Protein AF-0000000068152103 (afdb_homodimer)

Sequence (998 aa):
MQAVRYEPKDNVTPLERFRRGLDRSGVIEFLRDDLVGATSQIEGPYGIRNLVYADYVASGRALLTVERFILEDVLPFYANSHTEASYCGGFMTRMRREARALIAECCGADERHAVIFTGSGATSGLNRLVKLFGVTEAIAAGKTVRVIIGPYEHHSNILPWRESGAEIVELTESPMGGPDLFLLDQALRTGSPDLTICTLSAASNITGITSDVAAITDLVKSAGAKMIWDYAGAGPYVPISMSPSGSAEIDAIVLSPHKFIGGPGASGILIVRRDGPATNKPSWPGGGTVKFVSPETHDYSDSLEAREEAGTPNVVGDIRAALAFVVKHAIGLKEMARRNRQLTVRAFSAWKDVPQLEILGLPALDRLPIFSFRIRNGKGGYMHQQLVTRMLSDRFGIQARGGCACAGPYVHRLLSIDAQQSEQMRQAILAGDEIKKPGFTRLNFSVLLSDEKVKFILDSVAKLAADAPAFEPDYDFDPARAIFFPRVAAENGGAHAQAMQAVRYEPKDNVTPLERFRRGLDRSGVIEFLRDDLVGATSQIEGPYGIRNLVYADYVASGRALLTVERFILEDVLPFYANSHTEASYCGGFMTRMRREARALIAECCGADERHAVIFTGSGATSGLNRLVKLFGVTEAIAAGKTVRVIIGPYEHHSNILPWRESGAEIVELTESPMGGPDLFLLDQALRTGSPDLTICTLSAASNITGITSDVAAITDLVKSAGAKMIWDYAGAGPYVPISMSPSGSAEIDAIVLSPHKFIGGPGASGILIVRRDGPATNKPSWPGGGTVKFVSPETHDYSDSLEAREEAGTPNVVGDIRAALAFVVKHAIGLKEMARRNRQLTVRAFSAWKDVPQLE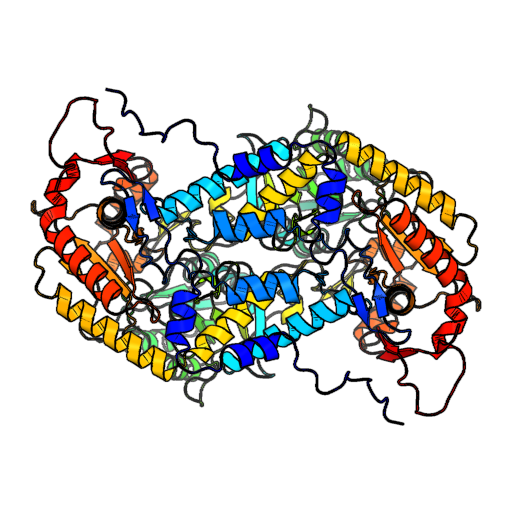ILGLPALDRLPIFSFRIRNGKGGYMHQQLVTRMLSDRFGIQARGGCACAGPYVHRLLSIDAQQSEQMRQAILAGDEIKKPGFTRLNFSVLLSDEKVKFILDSVAKLAADAPAFEPDYDFDPARAIFFPRVAAENGGAHAQA

InterPro domains:
  IPR000192 Aminotransferase class V domain [PF00266] (52-414)
  IPR015421 Pyridoxal phosphate-dependent transferase, major domain [G3DSA:3.40.640.10] (71-322)
  IPR015422 Pyridoxal phosphate-dependent transferase, small domain [G3DSA:3.90.1150.10] (323-468)
  IPR015424 Pyridoxal phosphate-dependent transferase [SSF53383] (44-465)

Nearest PDB structures (foldseek):
  4ixo-assembly1_A  TM=8.825E-01  e=2.755E-22  Rickettsia africae ESF-5
  4lhc-assembly1_A  TM=7.156E-01  e=9.206E-12  Synechocystis sp. PCC 6803 substr. Kazusa
  4lhd-assembly1_A  TM=6.297E-01  e=2.711E-12  Synechocystis sp. PCC 6803 substr. Kazusa
  4lhd-assembly1_B  TM=6.561E-01  e=2.119E-11  Synechocystis sp. PCC 6803 substr. Kazusa
  4lhc-assembly1_B  TM=6.048E-01  e=7.792E-12  Synechocystis sp. PCC 6803 substr. Kazusa

Solvent-accessible surface area (backbone atoms only — not comparable to full-atom values): 50840 Å² total; per-residue (Å²): 134,79,80,60,67,69,63,77,72,98,65,72,46,73,68,55,47,54,51,56,70,44,68,50,88,62,41,55,62,51,51,40,73,33,30,42,38,63,80,34,68,44,79,43,93,71,39,78,28,56,43,40,85,20,39,42,73,72,23,22,49,36,29,47,70,57,54,48,45,43,61,68,70,42,42,42,42,58,44,53,51,92,34,63,40,12,62,35,14,29,51,36,35,50,49,46,52,50,23,46,50,50,45,27,55,67,28,55,45,54,92,65,38,36,68,28,62,39,50,41,19,30,28,41,26,48,50,40,45,44,49,33,62,29,46,52,60,36,44,76,70,70,46,47,40,36,38,38,31,39,39,52,39,35,35,28,70,44,39,42,52,58,74,53,68,42,45,77,44,72,33,53,64,29,98,79,54,31,57,27,61,68,58,47,51,47,62,64,60,56,74,80,61,78,39,45,37,35,42,34,42,44,21,26,76,52,42,11,40,38,40,64,62,41,65,51,44,43,56,40,48,73,65,71,31,45,37,35,40,37,24,46,54,30,48,68,62,48,92,52,50,36,42,65,66,74,78,42,69,51,41,30,40,23,26,25,32,24,29,16,62,36,1,59,63,17,24,3,30,25,37,32,35,66,85,57,50,66,56,79,68,45,79,50,49,20,26,66,16,52,71,41,52,50,87,86,49,69,40,60,35,87,45,68,43,39,16,59,35,34,29,70,71,55,58,64,19,44,40,32,25,27,52,16,52,45,50,51,57,52,60,26,66,67,53,43,46,52,45,32,47,52,50,32,52,50,50,52,64,68,46,70,81,35,88,36,48,44,71,52,70,81,77,94,54,73,42,46,32,29,44,22,31,46,32,43,47,85,77,89,47,62,50,59,24,36,50,53,16,26,47,37,19,40,74,60,17,32,31,37,43,40,38,50,80,48,17,42,47,39,46,30,61,74,69,68,51,47,72,69,56,47,50,52,42,51,53,40,42,75,71,45,37,40,61,63,59,68,61,25,28,33,36,30,67,60,84,54,58,48,72,67,56,49,50,49,52,55,51,49,54,54,50,42,34,74,45,45,65,79,51,49,82,51,44,44,68,42,52,68,70,45,42,59,43,67,53,57,74,56,90,70,77,82,74,71,83,78,114,136,79,79,62,68,72,62,78,73,97,65,72,47,72,67,55,47,53,50,56,68,44,68,52,88,61,40,54,62,50,50,40,73,31,30,44,37,61,80,35,67,43,80,43,91,71,39,76,27,56,44,40,84,21,38,44,73,71,25,22,49,36,28,47,69,58,54,47,46,44,61,68,71,41,41,42,43,58,42,53,51,92,33,63,39,13,62,35,15,29,51,36,35,50,50,48,50,50,23,47,50,51,45,28,56,66,28,56,44,55,93,63,37,36,67,28,62,38,50,41,17,29,30,43,26,46,49,39,44,43,48,32,60,29,46,50,60,37,44,76,71,70,47,47,39,36,37,36,30,38,38,52,39,35,34,27,68,42,40,43,53,58,72,52,69,42,46,76,44,73,32,52,64,29,99,80,53,31,56,27,62,68,59,48,52,47,63,64,61,55,75,81,61,79,40,44,37,35,42,34,43,43,21,25,78,53,42,12,39,38,38,65,62,42,63,51,43,42,55,40,49,73,64,70,32,45,37,35,40,37,23,44,54,30,48,68,62,48,92,49,50,38,41,67,66,73,80,41,70,51,41,29,40,22,27,25,32,24,29,15,61,36,2,58,64,16,25,3,30,26,35,32,34,66,86,56,51,65,56,80,67,45,79,50,50,20,25,66,16,51,71,44,49,50,86,87,50,71,41,60,36,88,45,68,40,38,16,58,36,34,29,69,70,56,57,64,18,44,39,33,25,28,51,16,52,46,48,50,56,52,61,26,64,67,54,42,45,53,45,30,45,52,52,33,50,50,50,53,64,69,46,71,82,34,87,37,48,45,70,53,70,81,80,95,53,73,40,46,33,29,45,22,31,44,32,44,46,85,76,88,48,62,51,58,23,36,50,52,16,27,46,37,19,39,72,60,17,32,29,36,42,41,39,50,82,48,17,43,45,38,48,31,60,74,68,67,50,48,71,68,57,45,50,53,42,50,53,38,41,75,73,43,36,39,60,63,58,70,62,25,28,34,37,31,68,60,83,54,58,48,72,66,56,49,49,49,53,57,50,49,53,53,49,41,34,74,45,45,65,81,50,51,81,51,45,44,67,41,53,70,71,45,43,61,45,65,52,56,73,56,91,67,78,78,73,75,77,77,116

Structure (mmCIF, N/CA/C/O backbone):
data_AF-0000000068152103-model_v1
#
loop_
_entity.id
_entity.type
_entity.pdbx_description
1 polymer 'Aminotransferase class V domain-containing protein'
#
loop_
_atom_site.group_PDB
_atom_site.id
_atom_site.type_symbol
_atom_site.label_atom_id
_atom_site.label_alt_id
_atom_site.label_comp_id
_atom_site.label_asym_id
_atom_site.label_entity_id
_atom_site.label_seq_id
_atom_site.pdbx_PDB_ins_code
_atom_site.Cartn_x
_atom_site.Cartn_y
_atom_site.Cartn_z
_atom_site.occupancy
_atom_site.B_iso_or_equiv
_atom_site.auth_seq_id
_atom_site.auth_comp_id
_atom_site.auth_asym_id
_atom_site.auth_atom_id
_atom_site.pdbx_PDB_model_num
ATOM 1 N N . MET A 1 1 ? -11.648 -7.043 -43.094 1 20.16 1 MET A N 1
ATOM 2 C CA . MET A 1 1 ? -12.773 -7.48 -42.281 1 20.16 1 MET A CA 1
ATOM 3 C C . MET A 1 1 ? -12.555 -7.133 -40.812 1 20.16 1 MET A C 1
ATOM 5 O O . MET A 1 1 ? -11.594 -7.602 -40.219 1 20.16 1 MET A O 1
ATOM 9 N N . GLN A 1 2 ? -13.008 -5.961 -40.375 1 20.72 2 GLN A N 1
ATOM 10 C CA . GLN A 1 2 ? -12.742 -5.223 -39.125 1 20.72 2 GLN A CA 1
ATOM 11 C C . GLN A 1 2 ? -13.273 -5.969 -37.906 1 20.72 2 GLN A C 1
ATOM 13 O O . GLN A 1 2 ? -14.445 -6.348 -37.875 1 20.72 2 GLN A O 1
ATOM 18 N N . ALA A 1 3 ? -12.422 -6.781 -37.281 1 26.52 3 ALA A N 1
ATOM 19 C CA . ALA A 1 3 ? -12.797 -7.523 -36.062 1 26.52 3 ALA A CA 1
ATOM 20 C C . ALA A 1 3 ? -13.688 -6.684 -35.156 1 26.52 3 ALA A C 1
ATOM 22 O O . ALA A 1 3 ? -13.297 -5.602 -34.719 1 26.52 3 ALA A O 1
ATOM 23 N N . VAL A 1 4 ? -14.945 -6.762 -35.344 1 27.41 4 VAL A N 1
ATOM 24 C CA . VAL A 1 4 ? -15.898 -6.07 -34.469 1 27.41 4 VAL A CA 1
ATOM 25 C C . VAL A 1 4 ? -15.695 -6.5 -33.031 1 27.41 4 VAL A C 1
ATOM 27 O O . VAL A 1 4 ? -15.812 -7.684 -32.719 1 27.41 4 VAL A O 1
ATOM 30 N N . ARG A 1 5 ? -14.789 -5.938 -32.344 1 33.28 5 ARG A N 1
ATOM 31 C CA . ARG A 1 5 ? -14.594 -6.082 -30.906 1 33.28 5 ARG A CA 1
ATOM 32 C C . ARG A 1 5 ? -15.93 -6.027 -30.156 1 33.28 5 ARG A C 1
ATOM 34 O O . ARG A 1 5 ? -16.734 -5.113 -30.375 1 33.28 5 ARG A O 1
ATOM 41 N N . TYR A 1 6 ? -16.562 -7.07 -29.922 1 32.47 6 TYR A N 1
ATOM 42 C CA . TYR A 1 6 ? -17.734 -7.059 -29.062 1 32.47 6 TYR A CA 1
ATOM 43 C C . TYR A 1 6 ? -17.547 -6.074 -27.906 1 32.47 6 TYR A C 1
ATOM 45 O O . TYR A 1 6 ? -16.703 -6.293 -27.031 1 32.47 6 TYR A O 1
ATOM 53 N N . GLU A 1 7 ? -17.547 -4.781 -28.203 1 38.91 7 GLU A N 1
ATOM 54 C CA . GLU A 1 7 ? -17.641 -3.859 -27.078 1 38.91 7 GLU A CA 1
ATOM 55 C C . GLU A 1 7 ? -19 -3.977 -26.391 1 38.91 7 GLU A C 1
ATOM 57 O O . GLU A 1 7 ? -20.047 -3.842 -27.031 1 38.91 7 GLU A O 1
ATOM 62 N N . PRO A 1 8 ? -19.156 -4.852 -25.359 1 40.03 8 PRO A N 1
ATOM 63 C CA . PRO A 1 8 ? -20.484 -4.797 -24.766 1 40.03 8 PRO A CA 1
ATOM 64 C C . PRO A 1 8 ? -21.188 -3.457 -25.016 1 40.03 8 PRO A C 1
ATOM 66 O O . PRO A 1 8 ? -20.516 -2.436 -25.203 1 40.03 8 PRO A O 1
ATOM 69 N N . LYS A 1 9 ? -22.547 -3.4 -25.312 1 37.97 9 LYS A N 1
ATOM 70 C CA . LYS A 1 9 ? -23.453 -2.264 -25.438 1 37.97 9 LYS A CA 1
ATOM 71 C C . LYS A 1 9 ? -23 -1.107 -24.547 1 37.97 9 LYS A C 1
ATOM 73 O O . LYS A 1 9 ? -22.25 -1.309 -23.578 1 37.97 9 LYS A O 1
ATOM 78 N N . ASP A 1 10 ? -23.422 0.16 -24.734 1 47.16 10 ASP A N 1
ATOM 79 C CA . ASP A 1 10 ? -23.328 1.539 -24.266 1 47.16 10 ASP A CA 1
ATOM 80 C C . ASP A 1 10 ? -23.234 1.598 -22.734 1 47.16 10 ASP A C 1
ATOM 82 O O . ASP A 1 10 ? -23.828 2.471 -22.109 1 47.16 10 ASP A O 1
ATOM 86 N N . ASN A 1 11 ? -22.859 0.481 -21.969 1 65.19 11 ASN A N 1
ATOM 87 C CA . ASN A 1 11 ? -23.156 0.309 -20.547 1 65.19 11 ASN A CA 1
ATOM 88 C C . ASN A 1 11 ? -22.188 1.114 -19.672 1 65.19 11 ASN A C 1
ATOM 90 O O . ASN A 1 11 ? -20.984 1.09 -19.875 1 65.19 11 ASN A O 1
ATOM 94 N N . VAL A 1 12 ? -22.688 2.047 -19.094 1 86.94 12 VAL A N 1
ATOM 95 C CA . VAL A 1 12 ? -22.078 2.881 -18.062 1 86.94 12 VAL A CA 1
ATOM 96 C C . VAL A 1 12 ? -21.234 2.014 -17.125 1 86.94 12 VAL A C 1
ATOM 98 O O . VAL A 1 12 ? -21.75 1.052 -16.547 1 86.94 12 VAL A O 1
ATOM 101 N N . THR A 1 13 ? -19.906 2.172 -17.266 1 94.06 13 THR A N 1
ATOM 102 C CA . THR A 1 13 ? -19.031 1.435 -16.359 1 94.06 13 THR A CA 1
ATOM 103 C C . THR A 1 13 ? -19.406 1.7 -14.906 1 94.06 13 THR A C 1
ATOM 105 O O . THR A 1 13 ? -20.094 2.68 -14.609 1 94.06 13 THR A O 1
ATOM 108 N N . PRO A 1 14 ? -19 0.81 -14.055 1 96.19 14 PRO A N 1
ATOM 109 C CA . PRO A 1 14 ? -19.266 1.046 -12.641 1 96.19 14 PRO A CA 1
ATOM 110 C C . PRO A 1 14 ? -18.734 2.385 -12.148 1 96.19 14 PRO A C 1
ATOM 112 O O . PRO A 1 14 ? -19.422 3.102 -11.414 1 96.19 14 PRO A O 1
ATOM 115 N N . LEU A 1 15 ? -17.562 2.807 -12.539 1 97.38 15 LEU A N 1
ATOM 116 C CA . LEU A 1 15 ? -16.969 4.062 -12.102 1 97.38 15 LEU A CA 1
ATOM 117 C C . LEU A 1 15 ? -17.766 5.254 -12.625 1 97.38 15 LEU A C 1
ATOM 119 O O . LEU A 1 15 ? -17.953 6.238 -11.906 1 97.38 15 LEU A O 1
ATOM 123 N N . GLU A 1 16 ? -18.172 5.16 -13.898 1 96.69 16 GLU A N 1
ATOM 124 C CA . GLU A 1 16 ? -19 6.223 -14.461 1 96.69 16 GLU A CA 1
ATOM 125 C C . GLU A 1 16 ? -20.328 6.324 -13.727 1 96.69 16 GLU A C 1
ATOM 127 O O . GLU A 1 16 ? -20.844 7.426 -13.508 1 96.69 16 GLU A O 1
ATOM 132 N N . ARG A 1 17 ? -20.906 5.168 -13.398 1 96.94 17 ARG A N 1
ATOM 133 C CA . ARG A 1 17 ? -22.141 5.164 -12.617 1 96.94 17 ARG A CA 1
ATOM 134 C C . ARG A 1 17 ? -21.938 5.848 -11.266 1 96.94 17 ARG A C 1
ATOM 136 O O . ARG A 1 17 ? -22.812 6.594 -10.812 1 96.94 17 ARG A O 1
ATOM 143 N N . PHE A 1 18 ? -20.875 5.582 -10.609 1 97.94 18 PHE A N 1
ATOM 144 C CA . PHE A 1 18 ? -20.547 6.234 -9.344 1 97.94 18 PHE A CA 1
ATOM 145 C C . PHE A 1 18 ? -20.469 7.746 -9.516 1 97.94 18 PHE A C 1
ATOM 147 O O . PHE A 1 18 ? -21.047 8.492 -8.727 1 97.94 18 PHE A O 1
ATOM 154 N N . ARG A 1 19 ? -19.719 8.18 -10.531 1 97.25 19 ARG A N 1
ATOM 155 C CA . ARG A 1 19 ? -19.562 9.602 -10.82 1 97.25 19 ARG A CA 1
ATOM 156 C C . ARG A 1 19 ? -20.906 10.266 -11.055 1 97.25 19 ARG A C 1
ATOM 158 O O . ARG A 1 19 ? -21.188 11.328 -10.484 1 97.25 19 ARG A O 1
ATOM 165 N N . ARG A 1 20 ? -21.734 9.633 -11.828 1 96.38 20 ARG A N 1
ATOM 166 C CA . ARG A 1 20 ? -23.062 10.172 -12.133 1 96.38 20 ARG A CA 1
ATOM 167 C C . ARG A 1 20 ? -23.922 10.227 -10.875 1 96.38 20 ARG A C 1
ATOM 169 O O . ARG A 1 20 ? -24.766 11.117 -10.734 1 96.38 20 ARG A O 1
ATOM 176 N N . GLY A 1 21 ? -23.656 9.266 -10 1 96.75 21 GLY A N 1
ATOM 177 C CA . GLY A 1 21 ? -24.422 9.211 -8.758 1 96.75 21 GLY A CA 1
ATOM 178 C C . GLY A 1 21 ? -24.156 10.391 -7.844 1 96.75 21 GLY A C 1
ATOM 179 O O . GLY A 1 21 ? -24.984 10.727 -6.996 1 96.75 21 GLY A O 1
ATOM 180 N N . LEU A 1 22 ? -23.047 11.023 -8 1 97.56 22 LEU A N 1
ATOM 181 C CA . LEU A 1 22 ? -22.688 12.141 -7.141 1 97.56 22 LEU A CA 1
ATOM 182 C C . LEU A 1 22 ? -23.031 13.477 -7.793 1 97.56 22 LEU A C 1
ATOM 184 O O . LEU A 1 22 ? -22.891 14.531 -7.176 1 97.56 22 LEU A O 1
ATOM 188 N N . ASP A 1 23 ? -23.5 13.391 -9.07 1 94.81 23 ASP A N 1
ATOM 189 C CA . ASP A 1 23 ? -24 14.594 -9.727 1 94.81 23 ASP A CA 1
ATOM 190 C C . ASP A 1 23 ? -25.422 14.922 -9.258 1 94.81 23 ASP A C 1
ATOM 192 O O . ASP A 1 23 ? -26.391 14.586 -9.938 1 94.81 23 ASP A O 1
ATOM 196 N N . ARG A 1 24 ? -25.516 15.578 -8.148 1 94.12 24 ARG A N 1
ATOM 197 C CA . ARG A 1 24 ? -26.797 15.867 -7.523 1 94.12 24 ARG A CA 1
ATOM 198 C C . ARG A 1 24 ? -26.766 17.219 -6.797 1 94.12 24 ARG A C 1
ATOM 200 O O . ARG A 1 24 ? -25.703 17.672 -6.375 1 94.12 24 ARG A O 1
ATOM 207 N N . SER A 1 25 ? -27.984 17.812 -6.711 1 93.62 25 SER A N 1
ATOM 208 C CA . SER A 1 25 ? -28.109 19.016 -5.887 1 93.62 25 SER A CA 1
ATOM 209 C C . SER A 1 25 ? -27.906 18.688 -4.41 1 93.62 25 SER A C 1
ATOM 211 O O . SER A 1 25 ? -28.328 17.641 -3.938 1 93.62 25 SER A O 1
ATOM 213 N N . GLY A 1 26 ? -27.234 19.531 -3.689 1 95.88 26 GLY A N 1
ATOM 214 C CA . GLY A 1 26 ? -27.016 19.312 -2.268 1 95.88 26 GLY A CA 1
ATOM 215 C C . GLY A 1 26 ? -25.969 18.25 -1.98 1 95.88 26 GLY A C 1
ATOM 216 O O . GLY A 1 26 ? -26.094 17.5 -1.005 1 95.88 26 GLY A O 1
ATOM 217 N N . VAL A 1 27 ? -25 18.094 -2.924 1 97.62 27 VAL A N 1
ATOM 218 C CA . VAL A 1 27 ? -24.016 17.031 -2.83 1 97.62 27 VAL A CA 1
ATOM 219 C C . VAL A 1 27 ? -23.219 17.172 -1.536 1 97.62 27 VAL A C 1
ATOM 221 O O . VAL A 1 27 ? -22.844 16.172 -0.913 1 97.62 27 VAL A O 1
ATOM 224 N N . ILE A 1 28 ? -22.953 18.391 -1.074 1 97.69 28 ILE A N 1
ATOM 225 C CA . ILE A 1 28 ? -22.172 18.609 0.137 1 97.69 28 ILE A CA 1
ATOM 226 C C . ILE A 1 28 ? -22.938 18.078 1.349 1 97.69 28 ILE A C 1
ATOM 228 O O . ILE A 1 28 ? -22.375 17.391 2.197 1 97.69 28 ILE A O 1
ATOM 232 N N . GLU A 1 29 ? -24.25 18.375 1.436 1 97.12 29 GLU A N 1
ATOM 233 C CA . GLU A 1 29 ? -25.078 17.859 2.516 1 97.12 29 GLU A CA 1
ATOM 234 C C . GLU A 1 29 ? -25.172 16.328 2.471 1 97.12 29 GLU A C 1
ATOM 236 O O . GLU A 1 29 ? -25.109 15.672 3.51 1 97.12 29 GLU A O 1
ATOM 241 N N . PHE A 1 30 ? -25.328 15.875 1.285 1 97.56 30 PHE A N 1
ATOM 242 C CA . PHE A 1 30 ? -25.391 14.43 1.105 1 97.56 30 PHE A CA 1
ATOM 243 C C . PHE A 1 30 ? -24.125 13.773 1.62 1 97.56 30 PHE A C 1
ATOM 245 O O . PHE A 1 30 ? -24.188 12.805 2.383 1 97.56 30 PHE A O 1
ATOM 252 N N . LEU A 1 31 ? -22.906 14.258 1.179 1 98.44 31 LEU A N 1
ATOM 253 C CA . LEU A 1 31 ? -21.609 13.703 1.567 1 98.44 31 LEU A CA 1
ATOM 254 C C . LEU A 1 31 ? -21.406 13.828 3.07 1 98.44 31 LEU A C 1
ATOM 256 O O . LEU A 1 31 ? -20.828 12.938 3.699 1 98.44 31 LEU A O 1
ATOM 260 N N . ARG A 1 32 ? -21.812 14.961 3.65 1 97.62 32 ARG A N 1
ATOM 261 C CA . ARG A 1 32 ? -21.719 15.164 5.094 1 97.62 32 ARG A CA 1
ATOM 262 C C . ARG A 1 32 ? -22.438 14.055 5.855 1 97.62 32 ARG A C 1
ATOM 264 O O . ARG A 1 32 ? -21.875 13.469 6.781 1 97.62 32 ARG A O 1
ATOM 271 N N . ASP A 1 33 ? -23.625 13.727 5.426 1 96.94 33 ASP A N 1
ATOM 272 C CA . ASP A 1 33 ? -24.422 12.703 6.082 1 96.94 33 ASP A CA 1
ATOM 273 C C . ASP A 1 33 ? -23.891 11.305 5.777 1 96.94 33 ASP A C 1
ATOM 275 O O . ASP A 1 33 ? -24.203 10.352 6.496 1 96.94 33 ASP A O 1
ATOM 279 N N . ASP A 1 34 ? -23.141 11.266 4.719 1 98.06 34 ASP A N 1
ATOM 280 C CA . ASP A 1 34 ? -22.641 9.984 4.223 1 98.06 34 ASP A CA 1
ATOM 281 C C . ASP A 1 34 ? -21.328 9.594 4.922 1 98.06 34 ASP A C 1
ATOM 283 O O . ASP A 1 34 ? -20.891 8.453 4.812 1 98.06 34 ASP A O 1
ATOM 287 N N . LEU A 1 35 ? -20.719 10.516 5.734 1 98.25 35 LEU A N 1
ATOM 288 C CA . LEU A 1 35 ? -19.469 10.227 6.434 1 98.25 35 LEU A CA 1
ATOM 289 C C . LEU A 1 35 ? -19.641 9.055 7.391 1 98.25 35 LEU A C 1
ATOM 291 O O . LEU A 1 35 ? -20.562 9.047 8.211 1 98.25 35 LEU A O 1
ATOM 295 N N . VAL A 1 36 ? -18.75 8.07 7.305 1 98.12 36 VAL A N 1
ATOM 296 C CA . VAL A 1 36 ? -18.766 6.953 8.242 1 98.12 36 VAL A CA 1
ATOM 297 C C . VAL A 1 36 ? -18.391 7.441 9.633 1 98.12 36 VAL A C 1
ATOM 299 O O . VAL A 1 36 ? -17.328 8.047 9.82 1 98.12 36 VAL A O 1
ATOM 302 N N . GLY A 1 37 ? -19.188 7.199 10.617 1 94.06 37 GLY A N 1
ATOM 303 C CA . GLY A 1 37 ? -18.938 7.625 11.984 1 94.06 37 GLY A CA 1
ATOM 304 C C . GLY A 1 37 ? -19.359 9.062 12.25 1 94.06 37 GLY A C 1
ATOM 305 O O . GLY A 1 37 ? -18.922 9.672 13.219 1 94.06 37 GLY A O 1
ATOM 306 N N . ALA A 1 38 ? -20.203 9.648 11.406 1 91.88 38 ALA A N 1
ATOM 307 C CA . ALA A 1 38 ? -20.609 11.047 11.523 1 91.88 38 ALA A CA 1
ATOM 308 C C . ALA A 1 38 ? -21.312 11.297 12.852 1 91.88 38 ALA A C 1
ATOM 310 O O . ALA A 1 38 ? -21.25 12.406 13.398 1 91.88 38 ALA A O 1
ATOM 311 N N . THR A 1 39 ? -21.891 10.266 13.398 1 92.88 39 THR A N 1
ATOM 312 C CA . THR A 1 39 ? -22.641 10.445 14.633 1 92.88 39 THR A CA 1
ATOM 313 C C . THR A 1 39 ? -22.047 9.609 15.758 1 92.88 39 THR A C 1
ATOM 315 O O . THR A 1 39 ? -22.719 9.281 16.734 1 92.88 39 THR A O 1
ATOM 318 N N . SER A 1 40 ? -20.828 9.266 15.547 1 96 40 SER A N 1
ATOM 319 C CA . SER A 1 40 ? -20.172 8.469 16.578 1 96 40 SER A CA 1
ATOM 320 C C . SER A 1 40 ? -19.938 9.281 17.844 1 96 40 SER A C 1
ATOM 322 O O . SER A 1 40 ? -19.875 10.508 17.797 1 96 40 SER A O 1
ATOM 324 N N . GLN A 1 41 ? -19.906 8.562 18.922 1 97.25 41 GLN A N 1
ATOM 325 C CA . GLN A 1 41 ? -19.625 9.148 20.234 1 97.25 41 GLN A CA 1
ATOM 326 C C . GLN A 1 41 ? -18.391 8.492 20.859 1 97.25 41 GLN A C 1
ATOM 328 O O . GLN A 1 41 ? -18.047 7.363 20.531 1 97.25 41 GLN A O 1
ATOM 333 N N . ILE A 1 42 ? -17.75 9.242 21.672 1 95.19 42 ILE A N 1
ATOM 334 C CA . ILE A 1 42 ? -16.594 8.719 22.391 1 95.19 42 ILE A CA 1
ATOM 335 C C . ILE A 1 42 ? -16.781 8.922 23.891 1 95.19 42 ILE A C 1
ATOM 337 O O . ILE A 1 42 ? -17.391 9.906 24.312 1 95.19 42 ILE A O 1
ATOM 341 N N . GLU A 1 43 ? -16.312 7.973 24.625 1 91.31 43 GLU A N 1
ATOM 342 C CA . GLU A 1 43 ? -16.359 8.047 26.094 1 91.31 43 GLU A CA 1
ATOM 343 C C . GLU A 1 43 ? -15.016 8.477 26.656 1 91.31 43 GLU A C 1
ATOM 345 O O . GLU A 1 43 ? -13.961 8.031 26.188 1 91.31 43 GLU A O 1
ATOM 350 N N . GLY A 1 44 ? -15.117 9.383 27.656 1 88.38 44 GLY A N 1
ATOM 351 C CA . GLY A 1 44 ? -13.906 9.883 28.297 1 88.38 44 GLY A CA 1
ATOM 352 C C . GLY A 1 44 ? -14.125 10.312 29.734 1 88.38 44 GLY A C 1
ATOM 353 O O . GLY A 1 44 ? -15.172 10.047 30.312 1 88.38 44 GLY A O 1
ATOM 354 N N . PRO A 1 45 ? -13.133 10.883 30.25 1 91.44 45 PRO A N 1
ATOM 355 C CA . PRO A 1 45 ? -13.164 11.25 31.672 1 91.44 45 PRO A CA 1
ATOM 356 C C . PRO A 1 45 ? -14.227 12.305 31.984 1 91.44 45 PRO A C 1
ATOM 358 O O . PRO A 1 45 ? -14.641 12.453 33.125 1 91.44 45 PRO A O 1
ATOM 361 N N . TYR A 1 46 ? -14.719 13.055 31.047 1 93.19 46 TYR A N 1
ATOM 362 C CA . TYR A 1 46 ? -15.719 14.086 31.281 1 93.19 46 TYR A CA 1
ATOM 363 C C . TYR A 1 46 ? -17.078 13.664 30.719 1 93.19 46 TYR A C 1
ATOM 365 O O . TYR A 1 46 ? -17.938 14.508 30.453 1 93.19 46 TYR A O 1
ATOM 373 N N . GLY A 1 47 ? -17.203 12.305 30.422 1 93.44 47 GLY A N 1
ATOM 374 C CA . GLY A 1 47 ? -18.469 11.758 29.922 1 93.44 47 GLY A CA 1
ATOM 375 C C . GLY A 1 47 ? -18.469 11.508 28.438 1 93.44 47 GLY A C 1
ATOM 376 O O . GLY A 1 47 ? -17.406 11.484 27.797 1 93.44 47 GLY A O 1
ATOM 377 N N . ILE A 1 48 ? -19.625 11.242 27.938 1 96.38 48 ILE A N 1
ATOM 378 C CA . ILE A 1 48 ? -19.797 10.93 26.516 1 96.38 48 ILE A CA 1
ATOM 379 C C . ILE A 1 48 ? -19.828 12.219 25.703 1 96.38 48 ILE A C 1
ATOM 381 O O . ILE A 1 48 ? -20.5 13.18 26.078 1 96.38 48 ILE A O 1
ATOM 385 N N . ARG A 1 49 ? -19.047 12.289 24.688 1 96.75 49 ARG A N 1
ATOM 386 C CA . ARG A 1 49 ? -19.031 13.406 23.734 1 96.75 49 ARG A CA 1
ATOM 387 C C . ARG A 1 49 ? -19.297 12.93 22.312 1 96.75 49 ARG A C 1
ATOM 389 O O . ARG A 1 49 ? -18.953 11.797 21.953 1 96.75 49 ARG A O 1
ATOM 396 N N . ASN A 1 50 ? -19.938 13.82 21.531 1 97.44 50 ASN A N 1
ATOM 397 C CA . ASN A 1 50 ? -19.984 13.555 20.094 1 97.44 50 ASN A CA 1
ATOM 398 C C . ASN A 1 50 ? -18.594 13.672 19.469 1 97.44 50 ASN A C 1
ATOM 400 O O . ASN A 1 50 ? -17.828 14.57 19.812 1 97.44 50 ASN A O 1
ATOM 404 N N . LEU A 1 51 ? -18.297 12.711 18.641 1 97.44 51 LEU A N 1
ATOM 405 C CA . LEU A 1 51 ? -17.031 12.781 17.922 1 97.44 51 LEU A CA 1
ATOM 406 C C . LEU A 1 51 ? -17.062 13.859 16.859 1 97.44 51 LEU A C 1
ATOM 408 O O . LEU A 1 51 ? -17.922 13.836 15.977 1 97.44 51 LEU A O 1
ATOM 412 N N . VAL A 1 52 ? -16.219 14.828 16.938 1 97.81 52 VAL A N 1
ATOM 413 C CA . VAL A 1 52 ? -16.047 15.883 15.945 1 97.81 52 VAL A CA 1
ATOM 414 C C . VAL A 1 52 ? -14.641 15.82 15.352 1 97.81 52 VAL A C 1
ATOM 416 O O . VAL A 1 52 ? -13.672 16.25 15.984 1 97.81 52 VAL A O 1
ATOM 419 N N . TYR A 1 53 ? -14.602 15.352 14.133 1 97.19 53 TYR A N 1
ATOM 420 C CA . TYR A 1 53 ? -13.305 15.141 13.492 1 97.19 53 TYR A CA 1
ATOM 421 C C . TYR A 1 53 ? -12.789 16.438 12.875 1 97.19 53 TYR A C 1
ATOM 423 O O . TYR A 1 53 ? -13.453 17.031 12.031 1 97.19 53 TYR A O 1
ATOM 431 N N . ALA A 1 54 ? -11.562 16.875 13.289 1 97.75 54 ALA A N 1
ATOM 432 C CA . ALA A 1 54 ? -10.961 18.125 12.797 1 97.75 54 ALA A CA 1
ATOM 433 C C . ALA A 1 54 ? -9.5 17.906 12.422 1 97.75 54 ALA A C 1
ATOM 435 O O . ALA A 1 54 ? -8.656 18.781 12.68 1 97.75 54 ALA A O 1
ATOM 436 N N . ASP A 1 55 ? -9.195 16.75 11.891 1 96.31 55 ASP A N 1
ATOM 437 C CA . ASP A 1 55 ? -7.82 16.438 11.516 1 96.31 55 ASP A CA 1
ATOM 438 C C . ASP A 1 55 ? -7.754 15.859 10.109 1 96.31 55 ASP A C 1
ATOM 440 O O . ASP A 1 55 ? -7.051 14.875 9.867 1 96.31 55 ASP A O 1
ATOM 444 N N . TYR A 1 56 ? -8.445 16.469 9.141 1 96.12 56 TYR A N 1
ATOM 445 C CA . TYR A 1 56 ? -8.5 16.016 7.75 1 96.12 56 TYR A CA 1
ATOM 446 C C . TYR A 1 56 ? -7.145 16.203 7.07 1 96.12 56 TYR A C 1
ATOM 448 O O . TYR A 1 56 ? -6.863 15.562 6.055 1 96.12 56 TYR A O 1
ATOM 456 N N . VAL A 1 57 ? -6.297 17.062 7.617 1 94.81 57 VAL A N 1
ATOM 457 C CA . VAL A 1 57 ? -4.98 17.297 7.035 1 94.81 57 VAL A CA 1
ATOM 458 C C . VAL A 1 57 ? -4.098 16.062 7.25 1 94.81 57 VAL A C 1
ATOM 460 O O . VAL A 1 57 ? -3.182 15.805 6.469 1 94.81 57 VAL A O 1
ATOM 463 N N . ALA A 1 58 ? -4.367 15.32 8.328 1 94.44 58 ALA A N 1
ATOM 464 C CA . ALA A 1 58 ? -3.645 14.07 8.57 1 94.44 58 ALA A CA 1
ATOM 465 C C . ALA A 1 58 ? -4.238 12.93 7.754 1 94.44 58 ALA A C 1
ATOM 467 O O . ALA A 1 58 ? -3.502 12.117 7.184 1 94.44 58 ALA A O 1
ATOM 468 N N . SER A 1 59 ? -5.52 12.805 7.723 1 95.62 59 SER A N 1
ATOM 469 C CA . SER A 1 59 ? -6.223 11.812 6.91 1 95.62 59 SER A CA 1
ATOM 470 C C . SER A 1 59 ? -7.695 12.172 6.758 1 95.62 59 SER A C 1
ATOM 472 O O . SER A 1 59 ? -8.297 12.758 7.664 1 95.62 59 SER A O 1
ATOM 474 N N . GLY A 1 60 ? -8.273 11.781 5.629 1 96.69 60 GLY A N 1
ATOM 475 C CA . GLY A 1 60 ? -9.695 11.961 5.426 1 96.69 60 GLY A CA 1
ATOM 476 C C . GLY A 1 60 ? -10.547 10.969 6.195 1 96.69 60 GLY A C 1
ATOM 477 O O . GLY A 1 60 ? -10.023 10.211 7.02 1 96.69 60 GLY A O 1
ATOM 478 N N . ARG A 1 61 ? -11.828 11.102 6.008 1 97.56 61 ARG A N 1
ATOM 479 C CA . ARG A 1 61 ? -12.797 10.18 6.57 1 97.56 61 ARG A CA 1
ATOM 480 C C . ARG A 1 61 ? -13.477 9.359 5.477 1 97.56 61 ARG A C 1
ATOM 482 O O . ARG A 1 61 ? -13.625 9.828 4.344 1 97.56 61 ARG A O 1
ATOM 489 N N . ALA A 1 62 ? -13.859 8.18 5.84 1 98.5 62 ALA A N 1
ATOM 490 C CA . ALA A 1 62 ? -14.492 7.297 4.867 1 98.5 62 ALA A CA 1
ATOM 491 C C . ALA A 1 62 ? -15.93 7.734 4.578 1 98.5 62 ALA A C 1
ATOM 493 O O . ALA A 1 62 ? -16.578 8.344 5.43 1 98.5 62 ALA A O 1
ATOM 494 N N . LEU A 1 63 ? -16.406 7.48 3.393 1 98.81 63 LEU A N 1
ATOM 495 C CA . LEU A 1 63 ? -17.781 7.691 2.977 1 98.81 63 LEU A CA 1
ATOM 496 C C . LEU A 1 63 ? -18.5 6.359 2.766 1 98.81 63 LEU A C 1
ATOM 498 O O . LEU A 1 63 ? -17.922 5.422 2.211 1 98.81 63 LEU A O 1
ATOM 502 N N . LEU A 1 64 ? -19.734 6.273 3.188 1 98.56 64 LEU A N 1
ATOM 503 C CA . LEU A 1 64 ? -20.531 5.062 2.996 1 98.56 64 LEU A CA 1
ATOM 504 C C . LEU A 1 64 ? -20.688 4.746 1.512 1 98.56 64 LEU A C 1
ATOM 506 O O . LEU A 1 64 ? -20.641 3.582 1.114 1 98.56 64 LEU A O 1
ATOM 510 N N . THR A 1 65 ? -20.906 5.754 0.666 1 98.38 65 THR A N 1
ATOM 511 C CA . THR A 1 65 ? -21.078 5.551 -0.768 1 98.38 65 THR A CA 1
ATOM 512 C C . THR A 1 65 ? -19.844 4.91 -1.383 1 98.38 65 THR A C 1
ATOM 514 O O . THR A 1 65 ? -19.938 4.062 -2.271 1 98.38 65 THR A O 1
ATOM 517 N N . VAL A 1 66 ? -18.641 5.309 -0.937 1 98.75 66 VAL A N 1
ATOM 518 C CA . VAL A 1 66 ? -17.406 4.719 -1.428 1 98.75 66 VAL A CA 1
ATOM 519 C C . VAL A 1 66 ? -17.297 3.27 -0.953 1 98.75 66 VAL A C 1
ATOM 521 O O . VAL A 1 66 ? -16.984 2.373 -1.742 1 98.75 66 VAL A O 1
ATOM 524 N N . GLU A 1 67 ? -17.578 3.031 0.373 1 98.62 67 GLU A N 1
ATOM 525 C CA . GLU A 1 67 ? -17.469 1.693 0.945 1 98.62 67 GLU A CA 1
ATOM 526 C C . GLU A 1 67 ? -18.469 0.737 0.304 1 98.62 67 GLU A C 1
ATOM 528 O O . GLU A 1 67 ? -18.156 -0.427 0.052 1 98.62 67 GLU A O 1
ATOM 533 N N . ARG A 1 68 ? -19.656 1.178 0.002 1 98.19 68 ARG A N 1
ATOM 534 C CA . ARG A 1 68 ? -20.672 0.353 -0.645 1 98.19 68 ARG A CA 1
ATOM 535 C C . ARG A 1 68 ? -20.266 0.011 -2.076 1 98.19 68 ARG A C 1
ATOM 537 O O . ARG A 1 68 ? -20.469 -1.115 -2.531 1 98.19 68 ARG A O 1
ATOM 544 N N . PHE A 1 69 ? -19.781 0.982 -2.812 1 98.5 69 PHE A N 1
ATOM 545 C CA . PHE A 1 69 ? -19.312 0.738 -4.172 1 98.5 69 PHE A CA 1
ATOM 546 C C . PHE A 1 69 ? -18.266 -0.369 -4.191 1 98.5 69 PHE A C 1
ATOM 548 O O . PHE A 1 69 ? -18.328 -1.273 -5.027 1 98.5 69 PHE A O 1
ATOM 555 N N . ILE A 1 70 ? -17.25 -0.285 -3.244 1 98.62 70 ILE A N 1
ATOM 556 C CA . ILE A 1 70 ? -16.188 -1.28 -3.16 1 98.62 70 ILE A CA 1
ATOM 557 C C . ILE A 1 70 ? -16.781 -2.648 -2.84 1 98.62 70 ILE A C 1
ATOM 559 O O . ILE A 1 70 ? -16.438 -3.646 -3.479 1 98.62 70 ILE A O 1
ATOM 563 N N . LEU A 1 71 ? -17.688 -2.709 -1.908 1 98.06 71 LEU A N 1
ATOM 564 C CA . LEU A 1 71 ? -18.266 -3.961 -1.427 1 98.06 71 LEU A CA 1
ATOM 565 C C . LEU A 1 71 ? -19.141 -4.602 -2.496 1 98.06 71 LEU A C 1
ATOM 567 O O . LEU A 1 71 ? -19.141 -5.824 -2.65 1 98.06 71 LEU A O 1
ATOM 571 N N . GLU A 1 72 ? -19.828 -3.76 -3.295 1 97.69 72 GLU A N 1
ATOM 572 C CA . GLU A 1 72 ? -20.891 -4.289 -4.141 1 97.69 72 GLU A CA 1
ATOM 573 C C . GLU A 1 72 ? -20.438 -4.379 -5.598 1 97.69 72 GLU A C 1
ATOM 575 O O . GLU A 1 72 ? -20.906 -5.246 -6.344 1 97.69 72 GLU A O 1
ATOM 580 N N . ASP A 1 73 ? -19.547 -3.484 -5.992 1 97.44 73 ASP A N 1
ATOM 581 C CA . ASP A 1 73 ? -19.219 -3.402 -7.414 1 97.44 73 ASP A CA 1
ATOM 582 C C . ASP A 1 73 ? -17.797 -3.918 -7.688 1 97.44 73 ASP A C 1
ATOM 584 O O . ASP A 1 73 ? -17.484 -4.32 -8.812 1 97.44 73 ASP A O 1
ATOM 588 N N . VAL A 1 74 ? -16.953 -3.932 -6.691 1 98 74 VAL A N 1
ATOM 589 C CA . VAL A 1 74 ? -15.547 -4.273 -6.926 1 98 74 VAL A CA 1
ATOM 590 C C . VAL A 1 74 ? -15.258 -5.676 -6.391 1 98 74 VAL A C 1
ATOM 592 O O . VAL A 1 74 ? -14.922 -6.578 -7.16 1 98 74 VAL A O 1
ATOM 595 N N . LEU A 1 75 ? -15.562 -5.961 -5.113 1 98.25 75 LEU A N 1
ATOM 596 C CA . LEU A 1 75 ? -15.078 -7.125 -4.387 1 98.25 75 LEU A CA 1
ATOM 597 C C . LEU A 1 75 ? -15.711 -8.406 -4.922 1 98.25 75 LEU A C 1
ATOM 599 O O . LEU A 1 75 ? -15.078 -9.461 -4.938 1 98.25 75 LEU A O 1
ATOM 603 N N . PRO A 1 76 ? -16.969 -8.398 -5.449 1 97.81 76 PRO A N 1
ATOM 604 C CA . PRO A 1 76 ? -17.547 -9.641 -5.953 1 97.81 76 PRO A CA 1
ATOM 605 C C . PRO A 1 76 ? -16.781 -10.219 -7.137 1 97.81 76 PRO A C 1
ATOM 607 O O . PRO A 1 76 ? -16.797 -11.43 -7.355 1 97.81 76 PRO A O 1
ATOM 610 N N . PHE A 1 77 ? -16.062 -9.383 -7.812 1 96.69 77 PHE A N 1
ATOM 611 C CA . PHE A 1 77 ? -15.359 -9.805 -9.016 1 96.69 77 PHE A CA 1
ATOM 612 C C . PHE A 1 77 ? -13.852 -9.617 -8.867 1 96.69 77 PHE A C 1
ATOM 614 O O . PHE A 1 77 ? -13.125 -9.602 -9.859 1 96.69 77 PHE A O 1
ATOM 621 N N . TYR A 1 78 ? -13.445 -9.461 -7.695 1 96.06 78 TYR A N 1
ATOM 622 C CA . TYR A 1 78 ? -12.039 -9.156 -7.461 1 96.06 78 TYR A CA 1
ATOM 623 C C . TYR A 1 78 ? -11.148 -10.312 -7.895 1 96.06 78 TYR A C 1
ATOM 625 O O . TYR A 1 78 ? -11.445 -11.477 -7.609 1 96.06 78 TYR A O 1
ATOM 633 N N . ALA A 1 79 ? -10.109 -9.992 -8.594 1 92.31 79 ALA A N 1
ATOM 634 C CA . ALA A 1 79 ? -8.977 -10.844 -8.969 1 92.31 79 ALA A CA 1
ATOM 635 C C . ALA A 1 79 ? -7.727 -10 -9.219 1 92.31 79 ALA A C 1
ATOM 637 O O . ALA A 1 79 ? -7.812 -8.789 -9.414 1 92.31 79 ALA A O 1
ATOM 638 N N . ASN A 1 80 ? -6.613 -10.664 -9.133 1 85.81 80 ASN A N 1
ATOM 639 C CA . ASN A 1 80 ? -5.371 -9.977 -9.477 1 85.81 80 ASN A CA 1
ATOM 640 C C . ASN A 1 80 ? -5.379 -9.484 -10.914 1 85.81 80 ASN A C 1
ATOM 642 O O . ASN A 1 80 ? -5.816 -10.203 -11.82 1 85.81 80 ASN A O 1
ATOM 646 N N . SER A 1 81 ? -4.973 -8.305 -11.203 1 78.25 81 SER A N 1
ATOM 647 C CA . SER A 1 81 ? -5.105 -7.629 -12.492 1 78.25 81 SER A CA 1
ATOM 648 C C . SER A 1 81 ? -4.012 -8.062 -13.461 1 78.25 81 SER A C 1
ATOM 650 O O . SER A 1 81 ? -3.975 -7.613 -14.602 1 78.25 81 SER A O 1
ATOM 652 N N . HIS A 1 82 ? -3.174 -8.883 -13.18 1 71 82 HIS A N 1
ATOM 653 C CA . HIS A 1 82 ? -2.076 -9.266 -14.055 1 71 82 HIS A CA 1
ATOM 654 C C . HIS A 1 82 ? -2.545 -10.25 -15.125 1 71 82 HIS A C 1
ATOM 656 O O . HIS A 1 82 ? -1.726 -10.828 -15.844 1 71 82 HIS A O 1
ATOM 662 N N . THR A 1 83 ? -3.875 -10.445 -15.242 1 72.25 83 THR A N 1
ATOM 663 C CA . THR A 1 83 ? -4.414 -11.297 -16.297 1 72.25 83 THR A CA 1
ATOM 664 C C . THR A 1 83 ? -5.695 -10.703 -16.875 1 72.25 83 THR A C 1
ATOM 666 O O . THR A 1 83 ? -6.434 -10.008 -16.156 1 72.25 83 THR A O 1
ATOM 669 N N . GLU A 1 84 ? -5.852 -10.812 -18.188 1 77.94 84 GLU A N 1
ATOM 670 C CA . GLU A 1 84 ? -7.078 -10.328 -18.812 1 77.94 84 GLU A CA 1
ATOM 671 C C . GLU A 1 84 ? -7.84 -11.469 -19.484 1 77.94 84 GLU A C 1
ATOM 673 O O . GLU A 1 84 ? -8.797 -11.227 -20.219 1 77.94 84 GLU A O 1
ATOM 678 N N . ALA A 1 85 ? -7.387 -12.648 -19.156 1 86.5 85 ALA A N 1
ATOM 679 C CA . ALA A 1 85 ? -7.977 -13.773 -19.875 1 86.5 85 ALA A CA 1
ATOM 680 C C . ALA A 1 85 ? -9.281 -14.219 -19.219 1 86.5 85 ALA A C 1
ATOM 682 O O . ALA A 1 85 ? -10.242 -14.562 -19.922 1 86.5 85 ALA A O 1
ATOM 683 N N . SER A 1 86 ? -9.359 -14.219 -17.938 1 91.06 86 SER A N 1
ATOM 684 C CA . SER A 1 86 ? -10.602 -14.547 -17.234 1 91.06 86 SER A CA 1
ATOM 685 C C . SER A 1 86 ? -11.5 -13.32 -17.109 1 91.06 86 SER A C 1
ATOM 687 O O . SER A 1 86 ? -11.047 -12.188 -17.297 1 91.06 86 SER A O 1
ATOM 689 N N . TYR A 1 87 ? -12.758 -13.57 -16.797 1 93 87 TYR A N 1
ATOM 690 C CA . TYR A 1 87 ? -13.688 -12.461 -16.625 1 93 87 TYR A CA 1
ATOM 691 C C . TYR A 1 87 ? -13.227 -11.539 -15.5 1 93 87 TYR A C 1
ATOM 693 O O . TYR A 1 87 ? -13.125 -10.32 -15.695 1 93 87 TYR A O 1
ATOM 701 N N . CYS A 1 88 ? -12.961 -12.102 -14.312 1 94.5 88 CYS A N 1
ATOM 702 C CA . CYS A 1 88 ? -12.594 -11.305 -13.148 1 94.5 88 CYS A CA 1
ATOM 703 C C . CYS A 1 88 ? -11.289 -10.547 -13.391 1 94.5 88 CYS A C 1
ATOM 705 O O . CYS A 1 88 ? -11.172 -9.375 -13.031 1 94.5 88 CYS A O 1
ATOM 707 N N . GLY A 1 89 ? -10.32 -11.25 -13.992 1 93.06 89 GLY A N 1
ATOM 708 C CA . GLY A 1 89 ? -9.078 -10.586 -14.336 1 93.06 89 GLY A CA 1
ATOM 709 C C . GLY A 1 89 ? -9.266 -9.414 -15.281 1 93.06 89 GLY A C 1
ATOM 710 O O . GLY A 1 89 ? -8.703 -8.336 -15.07 1 93.06 89 GLY A O 1
ATOM 711 N N . GLY A 1 90 ? -10.047 -9.68 -16.328 1 92.75 90 GLY A N 1
ATOM 712 C CA . GLY A 1 90 ? -10.344 -8.617 -17.266 1 92.75 90 GLY A CA 1
ATOM 713 C C . GLY A 1 90 ? -11.102 -7.457 -16.641 1 92.75 90 GLY A C 1
ATOM 714 O O . GLY A 1 90 ? -10.805 -6.293 -16.922 1 92.75 90 GLY A O 1
ATOM 715 N N . PHE A 1 91 ? -12.039 -7.809 -15.867 1 94.12 91 PHE A N 1
ATOM 716 C CA . PHE A 1 91 ? -12.875 -6.809 -15.203 1 94.12 91 PHE A CA 1
ATOM 717 C C . PHE A 1 91 ? -12.031 -5.902 -14.312 1 94.12 91 PHE A C 1
ATOM 719 O O . PHE A 1 91 ? -12.125 -4.676 -14.398 1 94.12 91 PHE A O 1
ATOM 726 N N . MET A 1 92 ? -11.18 -6.461 -13.477 1 95.12 92 MET A N 1
ATOM 727 C CA . MET A 1 92 ? -10.344 -5.695 -12.562 1 95.12 92 MET A CA 1
ATOM 728 C C . MET A 1 92 ? -9.32 -4.863 -13.328 1 95.12 92 MET A C 1
ATOM 730 O O . MET A 1 92 ? -9.031 -3.725 -12.945 1 95.12 92 MET A O 1
ATOM 734 N N . THR A 1 93 ? -8.742 -5.43 -14.367 1 93.94 93 THR A N 1
ATOM 735 C CA . THR A 1 93 ? -7.762 -4.707 -15.172 1 93.94 93 THR A CA 1
ATOM 736 C C . THR A 1 93 ? -8.398 -3.471 -15.805 1 93.94 93 THR A C 1
ATOM 738 O O . THR A 1 93 ? -7.809 -2.385 -15.781 1 93.94 93 THR A O 1
ATOM 741 N N . ARG A 1 94 ? -9.594 -3.621 -16.359 1 94.31 94 ARG A N 1
ATOM 742 C CA . ARG A 1 94 ? -10.297 -2.5 -16.984 1 94.31 94 ARG A CA 1
ATOM 743 C C . ARG A 1 94 ? -10.648 -1.442 -15.938 1 94.31 94 ARG A C 1
ATOM 745 O O . ARG A 1 94 ? -10.508 -0.244 -16.188 1 94.31 94 ARG A O 1
ATOM 752 N N . MET A 1 95 ? -11.117 -1.912 -14.852 1 96.25 95 MET A N 1
ATOM 753 C CA . MET A 1 95 ? -11.492 -0.981 -13.789 1 96.25 95 MET A CA 1
ATOM 754 C C . MET A 1 95 ? -10.281 -0.182 -13.32 1 96.25 95 MET A C 1
ATOM 756 O O . MET A 1 95 ? -10.375 1.027 -13.102 1 96.25 95 MET A O 1
ATOM 760 N N . ARG A 1 96 ? -9.18 -0.827 -13.109 1 96.81 96 ARG A N 1
ATOM 761 C CA . ARG A 1 96 ? -7.957 -0.162 -12.68 1 96.81 96 ARG A CA 1
ATOM 762 C C . ARG A 1 96 ? -7.469 0.827 -13.734 1 96.81 96 ARG A C 1
ATOM 764 O O . ARG A 1 96 ? -7.012 1.922 -13.398 1 96.81 96 ARG A O 1
ATOM 771 N N . ARG A 1 97 ? -7.57 0.447 -14.977 1 96.44 97 ARG A N 1
ATOM 772 C CA . ARG A 1 97 ? -7.203 1.339 -16.078 1 96.44 97 ARG A CA 1
ATOM 773 C C . ARG A 1 97 ? -8.094 2.576 -16.094 1 96.44 97 ARG A C 1
ATOM 775 O O . ARG A 1 97 ? -7.605 3.693 -16.281 1 96.44 97 ARG A O 1
ATOM 782 N N . GLU A 1 98 ? -9.359 2.379 -15.938 1 97.75 98 GLU A N 1
ATOM 783 C CA . GLU A 1 98 ? -10.297 3.496 -15.883 1 97.75 98 GLU A CA 1
ATOM 784 C C . GLU A 1 98 ? -10.016 4.402 -14.688 1 97.75 98 GLU A C 1
ATOM 786 O O . GLU A 1 98 ? -10.102 5.629 -14.797 1 97.75 98 GLU A O 1
ATOM 791 N N . ALA A 1 99 ? -9.742 3.795 -13.578 1 98.44 99 ALA A N 1
ATOM 792 C CA . ALA A 1 99 ? -9.383 4.562 -12.383 1 98.44 99 ALA A CA 1
ATOM 793 C C . ALA A 1 99 ? -8.164 5.441 -12.648 1 98.44 99 ALA A C 1
ATOM 795 O O . ALA A 1 99 ? -8.164 6.625 -12.297 1 98.44 99 ALA A O 1
ATOM 796 N N . ARG A 1 100 ? -7.152 4.859 -13.25 1 98.38 100 ARG A N 1
ATOM 797 C CA . ARG A 1 100 ? -5.938 5.59 -13.594 1 98.38 100 ARG A CA 1
ATOM 798 C C . ARG A 1 100 ? -6.246 6.762 -14.523 1 98.38 100 ARG A C 1
ATOM 800 O O . ARG A 1 100 ? -5.734 7.867 -14.328 1 98.38 100 ARG A O 1
ATOM 807 N N . ALA A 1 101 ? -7.066 6.531 -15.477 1 98.44 101 ALA A N 1
ATOM 808 C CA . ALA A 1 101 ? -7.434 7.562 -16.453 1 98.44 101 ALA A CA 1
ATOM 809 C C . ALA A 1 101 ? -8.203 8.695 -15.773 1 98.44 101 ALA A C 1
ATOM 811 O O . ALA A 1 101 ? -8.008 9.867 -16.109 1 98.44 101 ALA A O 1
ATOM 812 N N . LEU A 1 102 ? -9.07 8.328 -14.906 1 98.31 102 LEU A N 1
ATOM 813 C CA . LEU A 1 102 ? -9.859 9.312 -14.188 1 98.31 102 LEU A CA 1
ATOM 814 C C . LEU A 1 102 ? -8.969 10.227 -13.352 1 98.31 102 LEU A C 1
ATOM 816 O O . LEU A 1 102 ? -9.156 11.445 -13.336 1 98.31 102 LEU A O 1
ATOM 820 N N . ILE A 1 103 ? -8.008 9.672 -12.68 1 98.75 103 ILE A N 1
ATOM 821 C CA . ILE A 1 103 ? -7.07 10.445 -11.875 1 98.75 103 ILE A CA 1
ATOM 822 C C . ILE A 1 103 ? -6.254 11.367 -12.781 1 98.75 103 ILE A C 1
ATOM 824 O O . ILE A 1 103 ? -6.043 12.539 -12.461 1 98.75 103 ILE A O 1
ATOM 828 N N . ALA A 1 104 ? -5.781 10.789 -13.883 1 98.75 104 ALA A N 1
ATOM 829 C CA . ALA A 1 104 ? -5.047 11.594 -14.859 1 98.75 104 ALA A CA 1
ATOM 830 C C . ALA A 1 104 ? -5.855 12.812 -15.281 1 98.75 104 ALA A C 1
ATOM 832 O O . ALA A 1 104 ? -5.352 13.938 -15.273 1 98.75 104 ALA A O 1
ATOM 833 N N . GLU A 1 105 ? -7.07 12.586 -15.57 1 97.94 105 GLU A N 1
ATOM 834 C CA . GLU A 1 105 ? -7.961 13.656 -16.016 1 97.94 105 GLU A CA 1
ATOM 835 C C . GLU A 1 105 ? -8.125 14.719 -14.922 1 97.94 105 GLU A C 1
ATOM 837 O O . GLU A 1 105 ? -8.031 15.914 -15.203 1 97.94 105 GLU A O 1
ATOM 842 N N . CYS A 1 106 ? -8.305 14.289 -13.742 1 98.19 106 CYS A N 1
ATOM 843 C CA . CYS A 1 106 ? -8.531 15.195 -12.617 1 98.19 106 CYS A CA 1
ATOM 844 C C . CYS A 1 106 ? -7.293 16.031 -12.336 1 98.19 106 CYS A C 1
ATOM 846 O O . CYS A 1 106 ? -7.383 17.078 -11.688 1 98.19 106 CYS A O 1
ATOM 848 N N . CYS A 1 107 ? -6.105 15.602 -12.836 1 98.31 107 CYS A N 1
ATOM 849 C CA . CYS A 1 107 ? -4.855 16.281 -12.508 1 98.31 107 CYS A CA 1
ATOM 850 C C . CYS A 1 107 ? -4.258 16.938 -13.75 1 98.31 107 CYS A C 1
ATOM 852 O O . CYS A 1 107 ? -3.104 17.375 -13.727 1 98.31 107 CYS A O 1
ATOM 854 N N . GLY A 1 108 ? -5.004 16.984 -14.828 1 97.12 108 GLY A N 1
ATOM 855 C CA . GLY A 1 108 ? -4.527 17.594 -16.062 1 97.12 108 GLY A CA 1
ATOM 856 C C . GLY A 1 108 ? -3.395 16.828 -16.703 1 97.12 108 GLY A C 1
ATOM 857 O O . GLY A 1 108 ? -2.531 17.406 -17.359 1 97.12 108 GLY A O 1
ATOM 858 N N . ALA A 1 109 ? -3.301 15.531 -16.453 1 97.81 109 ALA A N 1
ATOM 859 C CA . ALA A 1 109 ? -2.309 14.664 -17.078 1 97.81 109 ALA A CA 1
ATOM 860 C C . ALA A 1 109 ? -2.84 14.07 -18.391 1 97.81 109 ALA A C 1
ATOM 862 O O . ALA A 1 109 ? -4.043 13.828 -18.516 1 97.81 109 ALA A O 1
ATOM 863 N N . ASP A 1 110 ? -1.933 13.891 -19.344 1 96.44 110 ASP A N 1
ATOM 864 C CA . ASP A 1 110 ? -2.285 13.289 -20.641 1 96.44 110 ASP A CA 1
ATOM 865 C C . ASP A 1 110 ? -1.264 12.234 -21.047 1 96.44 110 ASP A C 1
ATOM 867 O O . ASP A 1 110 ? -0.632 11.609 -20.203 1 96.44 110 ASP A O 1
ATOM 871 N N . GLU A 1 111 ? -1.209 11.898 -22.281 1 95.88 111 GLU A N 1
ATOM 872 C CA . GLU A 1 111 ? -0.385 10.797 -22.781 1 95.88 111 GLU A CA 1
ATOM 873 C C . GLU A 1 111 ? 1.094 11.047 -22.5 1 95.88 111 GLU A C 1
ATOM 875 O O . GLU A 1 111 ? 1.9 10.109 -22.516 1 95.88 111 GLU A O 1
ATOM 880 N N . ARG A 1 112 ? 1.455 12.32 -22.234 1 96.81 112 ARG A N 1
ATOM 881 C CA . ARG A 1 112 ? 2.84 12.672 -21.938 1 96.81 112 ARG A CA 1
ATOM 882 C C . ARG A 1 112 ? 3.199 12.312 -20.5 1 96.81 112 ARG A C 1
ATOM 884 O O . ARG A 1 112 ? 4.363 12.406 -20.109 1 96.81 112 ARG A O 1
ATOM 891 N N . HIS A 1 113 ? 2.23 11.836 -19.75 1 98.5 113 HIS A N 1
ATOM 892 C CA . HIS A 1 113 ? 2.42 11.609 -18.312 1 98.5 113 HIS A CA 1
ATOM 893 C C . HIS A 1 113 ? 2.096 10.172 -17.938 1 98.5 113 HIS A C 1
ATOM 895 O O . HIS A 1 113 ? 1.227 9.547 -18.547 1 98.5 113 HIS A O 1
ATOM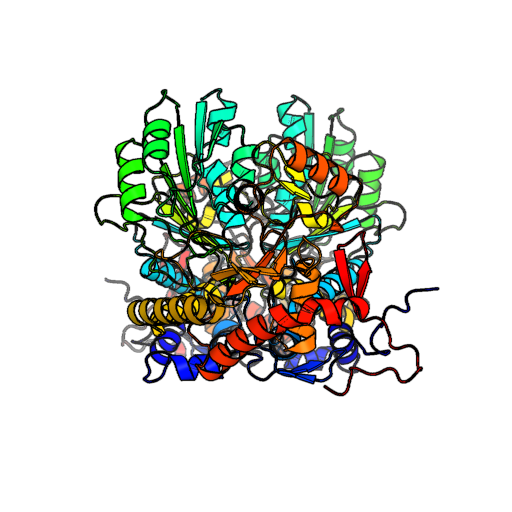 901 N N . ALA A 1 114 ? 2.805 9.656 -16.969 1 98.56 114 ALA A N 1
ATOM 902 C CA . ALA A 1 114 ? 2.465 8.391 -16.328 1 98.56 114 ALA A CA 1
ATOM 903 C C . ALA A 1 114 ? 1.84 8.617 -14.961 1 98.56 114 ALA A C 1
ATOM 905 O O . ALA A 1 114 ? 2.344 9.414 -14.164 1 98.56 114 ALA A O 1
ATOM 906 N N . VAL A 1 115 ? 0.698 8.031 -14.766 1 98.75 115 VAL A N 1
ATOM 907 C CA . VAL A 1 115 ? 0.077 7.988 -13.445 1 98.75 115 VAL A CA 1
ATOM 908 C C . VAL A 1 115 ? 0.41 6.668 -12.758 1 98.75 115 VAL A C 1
ATOM 910 O O . VAL A 1 115 ? -0.074 5.609 -13.164 1 98.75 115 VAL A O 1
ATOM 913 N N . ILE A 1 116 ? 1.18 6.73 -11.688 1 98.5 116 ILE A N 1
ATOM 914 C CA . ILE A 1 116 ? 1.717 5.547 -11.031 1 98.5 116 ILE A CA 1
ATOM 915 C C . ILE A 1 116 ? 1.109 5.41 -9.641 1 98.5 116 ILE A C 1
ATOM 917 O O . ILE A 1 116 ? 1.15 6.352 -8.844 1 98.5 116 ILE A O 1
ATOM 921 N N . PHE A 1 117 ? 0.479 4.273 -9.367 1 97.81 117 PHE A N 1
ATOM 922 C CA . PHE A 1 117 ? 0.033 3.963 -8.016 1 97.81 117 PHE A CA 1
ATOM 923 C C . PHE A 1 117 ? 1.208 3.541 -7.141 1 97.81 117 PHE A C 1
ATOM 925 O O . PHE A 1 117 ? 1.881 2.549 -7.434 1 97.81 117 PHE A O 1
ATOM 932 N N . THR A 1 118 ? 1.398 4.254 -5.992 1 95.38 118 THR A N 1
ATOM 933 C CA . THR A 1 118 ? 2.646 4.074 -5.262 1 95.38 118 THR A CA 1
ATOM 934 C C . THR A 1 118 ? 2.385 3.445 -3.895 1 95.38 118 THR A C 1
ATOM 936 O O . THR A 1 118 ? 3.314 3.244 -3.109 1 95.38 118 THR A O 1
ATOM 939 N N . GLY A 1 119 ? 1.158 3.15 -3.584 1 90.12 119 GLY A N 1
ATOM 940 C CA . GLY A 1 119 ? 0.862 2.543 -2.297 1 90.12 119 GLY A CA 1
ATOM 941 C C . GLY A 1 119 ? 0.916 3.529 -1.145 1 90.12 119 GLY A C 1
ATOM 942 O O . GLY A 1 119 ? -0.037 4.277 -0.917 1 90.12 119 GLY A O 1
ATOM 943 N N . SER A 1 120 ? 2.078 3.682 -0.522 1 86.12 120 SER A N 1
ATOM 944 C CA . SER A 1 120 ? 2.256 4.422 0.722 1 86.12 120 SER A CA 1
ATOM 945 C C . SER A 1 120 ? 2.332 5.926 0.465 1 86.12 120 SER A C 1
ATOM 947 O O . SER A 1 120 ? 3.273 6.586 0.906 1 86.12 120 SER A O 1
ATOM 949 N N . GLY A 1 121 ? 1.463 6.484 -0.296 1 89.19 121 GLY A N 1
ATOM 950 C CA . GLY A 1 121 ? 1.222 7.914 -0.437 1 89.19 121 GLY A CA 1
ATOM 951 C C . GLY A 1 121 ? 2.355 8.641 -1.13 1 89.19 121 GLY A C 1
ATOM 952 O O . GLY A 1 121 ? 3.041 8.07 -1.981 1 89.19 121 GLY A O 1
ATOM 953 N N . ALA A 1 122 ? 2.471 9.914 -0.781 1 95.44 122 ALA A N 1
ATOM 954 C CA . ALA A 1 122 ? 3.479 10.805 -1.358 1 95.44 122 ALA A CA 1
ATOM 955 C C . ALA A 1 122 ? 4.887 10.359 -0.975 1 95.44 122 ALA A C 1
ATOM 957 O O . ALA A 1 122 ? 5.828 10.508 -1.758 1 95.44 122 ALA A O 1
ATOM 958 N N . THR A 1 123 ? 5.023 9.75 0.219 1 96.5 123 THR A N 1
ATOM 959 C CA . THR A 1 123 ? 6.324 9.289 0.696 1 96.5 123 THR A CA 1
ATOM 960 C C . THR A 1 123 ? 6.945 8.305 -0.288 1 96.5 123 THR A C 1
ATOM 962 O O . THR A 1 123 ? 8.109 8.445 -0.67 1 96.5 123 THR A O 1
ATOM 965 N N . SER A 1 124 ? 6.16 7.344 -0.72 1 96.38 124 SER A N 1
ATOM 966 C CA . SER A 1 124 ? 6.656 6.348 -1.666 1 96.38 124 SER A CA 1
ATOM 967 C C . SER A 1 124 ? 6.973 6.98 -3.018 1 96.38 124 SER A C 1
ATOM 969 O O . SER A 1 124 ? 7.953 6.613 -3.67 1 96.38 124 SER A O 1
ATOM 971 N N . GLY A 1 125 ? 6.129 7.887 -3.467 1 97.81 125 GLY A N 1
ATOM 972 C CA . GLY A 1 125 ? 6.383 8.586 -4.719 1 97.81 125 GLY A CA 1
ATOM 973 C C . GLY A 1 125 ? 7.695 9.352 -4.719 1 97.81 125 GLY A C 1
ATOM 974 O O . GLY A 1 125 ? 8.469 9.258 -5.668 1 97.81 125 GLY A O 1
ATOM 975 N N . LEU A 1 126 ? 7.965 10.086 -3.627 1 98.38 126 LEU A N 1
ATOM 976 C CA . LEU A 1 126 ? 9.172 10.898 -3.52 1 98.38 126 LEU A CA 1
ATOM 977 C C . LEU A 1 126 ? 10.414 10.016 -3.49 1 98.38 126 LEU A C 1
ATOM 979 O O . LEU A 1 126 ? 11.438 10.359 -4.098 1 98.38 126 LEU A O 1
ATOM 983 N N . ASN A 1 127 ? 10.352 8.914 -2.82 1 97.88 127 ASN A N 1
ATOM 984 C CA . ASN A 1 127 ? 11.484 7.996 -2.787 1 97.88 127 ASN A CA 1
ATOM 985 C C . ASN A 1 127 ? 11.797 7.445 -4.176 1 97.88 127 ASN A C 1
ATOM 987 O O . ASN A 1 127 ? 12.961 7.293 -4.539 1 97.88 127 ASN A O 1
ATOM 991 N N . ARG A 1 128 ? 10.789 7.133 -4.969 1 97.56 128 ARG A N 1
ATOM 992 C CA . ARG A 1 128 ? 10.992 6.625 -6.324 1 97.56 128 ARG A CA 1
ATOM 993 C C . ARG A 1 128 ? 11.664 7.672 -7.207 1 97.56 128 ARG A C 1
ATOM 995 O O . ARG A 1 128 ? 12.477 7.332 -8.07 1 97.56 128 ARG A O 1
ATOM 1002 N N . LEU A 1 129 ? 11.305 8.945 -6.984 1 98.31 129 LEU A N 1
ATOM 1003 C CA . LEU A 1 129 ? 11.781 10.023 -7.84 1 98.31 129 LEU A CA 1
ATOM 1004 C C . LEU A 1 129 ? 13.289 10.195 -7.711 1 98.31 129 LEU A C 1
ATOM 1006 O O . LEU A 1 129 ? 13.953 10.625 -8.664 1 98.31 129 LEU A O 1
ATOM 1010 N N . VAL A 1 130 ? 13.883 9.852 -6.539 1 97.94 130 VAL A N 1
ATOM 1011 C CA . VAL A 1 130 ? 15.328 9.945 -6.359 1 97.94 130 VAL A CA 1
ATOM 1012 C C . VAL A 1 130 ? 16.031 9.102 -7.414 1 97.94 130 VAL A C 1
ATOM 1014 O O . VAL A 1 130 ? 16.984 9.57 -8.062 1 97.94 130 VAL A O 1
ATOM 1017 N N . LYS A 1 131 ? 15.547 7.906 -7.602 1 96.12 131 LYS A N 1
ATOM 1018 C CA . LYS A 1 131 ? 16.125 7.02 -8.609 1 96.12 131 LYS A CA 1
ATOM 1019 C C . LYS A 1 131 ? 15.672 7.414 -10.008 1 96.12 131 LYS A C 1
ATOM 1021 O O . LYS A 1 131 ? 16.484 7.473 -10.938 1 96.12 131 LYS A O 1
ATOM 1026 N N . LEU A 1 132 ? 14.422 7.652 -10.172 1 97.62 132 LEU A N 1
ATOM 1027 C CA . LEU A 1 132 ? 13.852 7.914 -11.484 1 97.62 132 LEU A CA 1
ATOM 1028 C C . LEU A 1 132 ? 14.508 9.133 -12.133 1 97.62 132 LEU A C 1
ATOM 1030 O O . LEU A 1 132 ? 14.711 9.156 -13.352 1 97.62 132 LEU A O 1
ATOM 1034 N N . PHE A 1 133 ? 14.836 10.172 -11.328 1 97.94 133 PHE A N 1
ATOM 1035 C CA . PHE A 1 133 ? 15.43 11.383 -11.891 1 97.94 133 PHE A CA 1
ATOM 1036 C C . PHE A 1 133 ? 16.953 11.273 -11.922 1 97.94 133 PHE A C 1
ATOM 1038 O O . PHE A 1 133 ? 17.641 12.258 -12.211 1 97.94 133 PHE A O 1
ATOM 1045 N N . GLY A 1 134 ? 17.5 10.102 -11.578 1 96.75 134 GLY A N 1
ATOM 1046 C CA . GLY A 1 134 ? 18.906 9.797 -11.789 1 96.75 134 GLY A CA 1
ATOM 1047 C C . GLY A 1 134 ? 19.812 10.375 -10.727 1 96.75 134 GLY A C 1
ATOM 1048 O O . GLY A 1 134 ? 21 10.562 -10.953 1 96.75 134 GLY A O 1
ATOM 1049 N N . VAL A 1 135 ? 19.266 10.711 -9.57 1 97.25 135 VAL A N 1
ATOM 1050 C CA . VAL A 1 135 ? 20.062 11.352 -8.516 1 97.25 135 VAL A CA 1
ATOM 1051 C C . VAL A 1 135 ? 21.109 10.375 -7.988 1 97.25 135 VAL A C 1
ATOM 1053 O O . VAL A 1 135 ? 22.281 10.727 -7.863 1 97.25 135 VAL A O 1
ATOM 1056 N N . THR A 1 136 ? 20.641 9.156 -7.727 1 91.88 136 THR A N 1
ATOM 1057 C CA . THR A 1 136 ? 21.547 8.141 -7.191 1 91.88 136 THR A CA 1
ATOM 1058 C C . THR A 1 136 ? 22.703 7.875 -8.156 1 91.88 136 THR A C 1
ATOM 1060 O O . THR A 1 136 ? 23.859 7.812 -7.742 1 91.88 136 THR A O 1
ATOM 1063 N N . GLU A 1 137 ? 22.375 7.723 -9.367 1 92.81 137 GLU A N 1
ATOM 1064 C CA . GLU A 1 137 ? 23.391 7.438 -10.391 1 92.81 137 GLU A CA 1
ATOM 1065 C C . GLU A 1 137 ? 24.328 8.625 -10.578 1 92.81 137 GLU A C 1
ATOM 1067 O O . GLU A 1 137 ? 25.531 8.438 -10.766 1 92.81 137 GLU A O 1
ATOM 1072 N N . ALA A 1 138 ? 23.797 9.805 -10.57 1 96.31 138 ALA A N 1
ATOM 1073 C CA . ALA A 1 138 ? 24.609 11.008 -10.742 1 96.31 138 ALA A CA 1
ATOM 1074 C C . ALA A 1 138 ? 25.625 11.148 -9.617 1 96.31 138 ALA A C 1
ATOM 1076 O O . ALA A 1 138 ? 26.812 11.406 -9.867 1 96.31 138 ALA A O 1
ATOM 1077 N N . ILE A 1 139 ? 25.172 10.93 -8.422 1 95.31 139 ILE A N 1
ATOM 1078 C CA . ILE A 1 139 ? 26.047 11.055 -7.266 1 95.31 139 ILE A CA 1
ATOM 1079 C C . ILE A 1 139 ? 27.141 9.984 -7.32 1 95.31 139 ILE A C 1
ATOM 1081 O O . ILE A 1 139 ? 28.312 10.266 -7.07 1 95.31 139 ILE A O 1
ATOM 1085 N N . ALA A 1 140 ? 26.734 8.766 -7.66 1 90 140 ALA A N 1
ATOM 1086 C CA . ALA A 1 140 ? 27.688 7.664 -7.773 1 90 140 ALA A CA 1
ATOM 1087 C C . ALA A 1 140 ? 28.734 7.961 -8.836 1 90 140 ALA A C 1
ATOM 1089 O O . ALA A 1 140 ? 29.891 7.539 -8.703 1 90 140 ALA A O 1
ATOM 1090 N N . ALA A 1 141 ? 28.375 8.75 -9.828 1 94.88 141 ALA A N 1
ATOM 1091 C CA . ALA A 1 141 ? 29.266 9.078 -10.93 1 94.88 141 ALA A CA 1
ATOM 1092 C C . ALA A 1 141 ? 30.125 10.305 -10.594 1 94.88 141 ALA A C 1
ATOM 1094 O O . ALA A 1 141 ? 30.891 10.773 -11.43 1 94.88 141 ALA A O 1
ATOM 1095 N N . GLY A 1 142 ? 29.938 10.875 -9.438 1 95.31 142 GLY A N 1
ATOM 1096 C CA . GLY A 1 142 ? 30.734 12.023 -9.008 1 95.31 142 GLY A CA 1
ATOM 1097 C C . GLY A 1 142 ? 30.172 13.344 -9.523 1 95.31 142 GLY A C 1
ATOM 1098 O O . GLY A 1 142 ? 30.859 14.367 -9.453 1 95.31 142 GLY A O 1
ATOM 1099 N N . LYS A 1 143 ? 28.953 13.289 -9.984 1 97.12 143 LYS A N 1
ATOM 1100 C CA . LYS A 1 143 ? 28.312 14.516 -10.453 1 97.12 143 LYS A CA 1
ATOM 1101 C C . LYS A 1 143 ? 27.703 15.297 -9.297 1 97.12 143 LYS A C 1
ATOM 1103 O O . LYS A 1 143 ? 27.484 14.742 -8.219 1 97.12 143 LYS A O 1
ATOM 1108 N N . THR A 1 144 ? 27.5 16.609 -9.609 1 97.31 144 THR A N 1
ATOM 1109 C CA . THR A 1 144 ? 26.922 17.469 -8.594 1 97.31 144 THR A CA 1
ATOM 1110 C C . THR A 1 144 ? 25.406 17.594 -8.789 1 97.31 144 THR A C 1
ATOM 1112 O O . THR A 1 144 ? 24.953 17.906 -9.891 1 97.31 144 THR A O 1
ATOM 1115 N N . VAL A 1 145 ? 24.703 17.281 -7.727 1 98.31 145 VAL A N 1
ATOM 1116 C CA . VAL A 1 145 ? 23.25 17.406 -7.738 1 98.31 145 VAL A CA 1
ATOM 1117 C C . VAL A 1 145 ? 22.797 18.391 -6.656 1 98.31 145 VAL A C 1
ATOM 1119 O O . VAL A 1 145 ? 23.234 18.281 -5.504 1 98.31 145 VAL A O 1
ATOM 1122 N N . ARG A 1 146 ? 21.953 19.406 -7.059 1 98.69 146 ARG A N 1
ATOM 1123 C CA . ARG A 1 146 ? 21.344 20.344 -6.117 1 98.69 146 ARG A CA 1
ATOM 1124 C C . ARG A 1 146 ? 19.844 20.109 -6 1 98.69 146 ARG A C 1
ATOM 1126 O O . ARG A 1 146 ? 19.141 20.047 -7.012 1 98.69 146 ARG A O 1
ATOM 1133 N N . VAL A 1 147 ? 19.422 19.922 -4.809 1 98.69 147 VAL A N 1
ATOM 1134 C CA . VAL A 1 147 ? 17.984 19.828 -4.531 1 98.69 147 VAL A CA 1
ATOM 1135 C C . VAL A 1 147 ? 17.531 21.031 -3.715 1 98.69 147 VAL A C 1
ATOM 1137 O O . VAL A 1 147 ? 18.062 21.297 -2.631 1 98.69 147 VAL A O 1
ATOM 1140 N N . ILE A 1 148 ? 16.578 21.766 -4.273 1 98.81 148 ILE A N 1
ATOM 1141 C CA . ILE A 1 148 ? 16.016 22.953 -3.631 1 98.81 148 ILE A CA 1
ATOM 1142 C C . ILE A 1 148 ? 14.68 22.609 -2.984 1 98.81 148 ILE A C 1
ATOM 1144 O O . ILE A 1 148 ? 13.758 22.141 -3.66 1 98.81 148 ILE A O 1
ATOM 1148 N N . ILE A 1 149 ? 14.602 22.766 -1.682 1 98.25 149 ILE A N 1
ATOM 1149 C CA . ILE A 1 149 ? 13.367 22.484 -0.954 1 98.25 149 ILE A CA 1
ATOM 1150 C C . ILE A 1 149 ? 12.812 23.766 -0.348 1 98.25 149 ILE A C 1
ATOM 1152 O O . ILE A 1 149 ? 13.523 24.766 -0.256 1 98.25 149 ILE A O 1
ATOM 1156 N N . GLY A 1 150 ? 11.523 23.734 -0.024 1 96.81 150 GLY A N 1
ATOM 1157 C CA . GLY A 1 150 ? 10.852 24.922 0.511 1 96.81 150 GLY A CA 1
ATOM 1158 C C . GLY A 1 150 ? 10.82 24.938 2.027 1 96.81 150 GLY A C 1
ATOM 1159 O O . GLY A 1 150 ? 11.445 24.109 2.684 1 96.81 150 GLY A O 1
ATOM 1160 N N . PRO A 1 151 ? 10.109 25.938 2.494 1 94.31 151 PRO A N 1
ATOM 1161 C CA . PRO A 1 151 ? 10.07 26.141 3.945 1 94.31 151 PRO A CA 1
ATOM 1162 C C . PRO A 1 151 ? 9.109 25.172 4.641 1 94.31 151 PRO A C 1
ATOM 1164 O O . PRO A 1 151 ? 9.227 24.938 5.848 1 94.31 151 PRO A O 1
ATOM 1167 N N . TYR A 1 152 ? 8.258 24.5 3.877 1 93.44 152 TYR A N 1
ATOM 1168 C CA . TYR A 1 152 ? 7.141 23.812 4.508 1 93.44 152 TYR A CA 1
ATOM 1169 C C . TYR A 1 152 ? 7.285 22.297 4.371 1 93.44 152 TYR A C 1
ATOM 1171 O O . TYR A 1 152 ? 6.34 21.562 4.637 1 93.44 152 TYR A O 1
ATOM 1179 N N . GLU A 1 153 ? 8.336 21.812 3.928 1 95.94 153 GLU A N 1
ATOM 1180 C CA . GLU A 1 153 ? 8.43 20.406 3.551 1 95.94 153 GLU A CA 1
ATOM 1181 C C . GLU A 1 153 ? 8.281 19.5 4.77 1 95.94 153 GLU A C 1
ATOM 1183 O O . GLU A 1 153 ? 8.859 19.766 5.824 1 95.94 153 GLU A O 1
ATOM 1188 N N . HIS A 1 154 ? 7.402 18.578 4.641 1 93.31 154 HIS A N 1
ATOM 1189 C CA . HIS A 1 154 ? 7.398 17.5 5.621 1 93.31 154 HIS A CA 1
ATOM 1190 C C . HIS A 1 154 ? 8.586 16.562 5.414 1 93.31 154 HIS A C 1
ATOM 1192 O O . HIS A 1 154 ? 9.281 16.641 4.398 1 93.31 154 HIS A O 1
ATOM 1198 N N . HIS A 1 155 ? 8.836 15.688 6.336 1 95 155 HIS A N 1
ATOM 1199 C CA . HIS A 1 155 ? 10.039 14.867 6.391 1 95 155 HIS A CA 1
ATOM 1200 C C . HIS A 1 155 ? 10.18 14.008 5.137 1 95 155 HIS A C 1
ATOM 1202 O O . HIS A 1 155 ? 11.297 13.758 4.672 1 95 155 HIS A O 1
ATOM 1208 N N . SER A 1 156 ? 9.07 13.539 4.574 1 96.38 156 SER A N 1
ATOM 1209 C CA . SER A 1 156 ? 9.094 12.672 3.402 1 96.38 156 SER A CA 1
ATOM 1210 C C . SER A 1 156 ? 9.633 13.406 2.18 1 96.38 156 SER A C 1
ATOM 1212 O O . SER A 1 156 ? 10.078 12.781 1.217 1 96.38 156 SER A O 1
ATOM 1214 N N . ASN A 1 157 ? 9.578 14.742 2.182 1 97.69 157 ASN A N 1
ATOM 1215 C CA . ASN A 1 157 ? 10.117 15.531 1.078 1 97.69 157 ASN A CA 1
ATOM 1216 C C . ASN A 1 157 ? 11.461 16.156 1.437 1 97.69 157 ASN A C 1
ATOM 1218 O O . ASN A 1 157 ? 11.883 17.125 0.81 1 97.69 157 ASN A O 1
ATOM 1222 N N . ILE A 1 158 ? 12.102 15.688 2.521 1 97.5 158 ILE A N 1
ATOM 1223 C CA . ILE A 1 158 ? 13.43 16.141 2.936 1 97.5 158 ILE A CA 1
ATOM 1224 C C . ILE A 1 158 ? 14.398 14.961 2.953 1 97.5 158 ILE A C 1
ATOM 1226 O O . ILE A 1 158 ? 15.422 14.984 2.268 1 97.5 158 ILE A O 1
ATOM 1230 N N . LEU A 1 159 ? 14.047 13.906 3.564 1 97.38 159 LEU A N 1
ATOM 1231 C CA . LEU A 1 159 ? 14.969 12.859 3.994 1 97.38 159 LEU A CA 1
ATOM 1232 C C . LEU A 1 159 ? 15.477 12.055 2.801 1 97.38 159 LEU A C 1
ATOM 1234 O O . LEU A 1 159 ? 16.656 11.703 2.74 1 97.38 159 LEU A O 1
ATOM 1238 N N . PRO A 1 160 ? 14.594 11.695 1.813 1 97.5 160 PRO A N 1
ATOM 1239 C CA . PRO A 1 160 ? 15.125 10.953 0.667 1 97.5 160 PRO A CA 1
ATOM 1240 C C . PRO A 1 160 ? 16.219 11.719 -0.068 1 97.5 160 PRO A C 1
ATOM 1242 O O . PRO A 1 160 ? 17.203 11.117 -0.527 1 97.5 160 PRO A O 1
ATOM 1245 N N . TRP A 1 161 ? 16.078 13.008 -0.105 1 97.81 161 TRP A N 1
ATOM 1246 C CA . TRP A 1 161 ? 17.047 13.844 -0.813 1 97.81 161 TRP A CA 1
ATOM 1247 C C . TRP A 1 161 ? 18.328 13.992 -0.004 1 97.81 161 TRP A C 1
ATOM 1249 O O . TRP A 1 161 ? 19.422 13.961 -0.561 1 97.81 161 TRP A O 1
ATOM 1259 N N . ARG A 1 162 ? 18.125 14.156 1.328 1 96.62 162 ARG A N 1
ATOM 1260 C CA . ARG A 1 162 ? 19.312 14.195 2.191 1 96.62 162 ARG A CA 1
ATOM 1261 C C . ARG A 1 162 ? 20.109 12.906 2.096 1 96.62 162 ARG A C 1
ATOM 1263 O O . ARG A 1 162 ? 21.328 12.93 1.972 1 96.62 162 ARG A O 1
ATOM 1270 N N . GLU A 1 163 ? 19.438 11.773 2.092 1 95.5 163 GLU A N 1
ATOM 1271 C CA . GLU A 1 163 ? 20.062 10.461 2.082 1 95.5 163 GLU A CA 1
ATOM 1272 C C . GLU A 1 163 ? 20.734 10.18 0.736 1 95.5 163 GLU A C 1
ATOM 1274 O O . GLU A 1 163 ? 21.609 9.32 0.641 1 95.5 163 GLU A O 1
ATOM 1279 N N . SER A 1 164 ? 20.312 10.891 -0.301 1 95.56 164 SER A N 1
ATOM 1280 C CA . SER A 1 164 ? 20.875 10.672 -1.629 1 95.56 164 SER A CA 1
ATOM 1281 C C . SER A 1 164 ? 22.297 11.211 -1.725 1 95.56 164 SER A C 1
ATOM 1283 O O . SER A 1 164 ? 23.047 10.859 -2.641 1 95.56 164 SER A O 1
ATOM 1285 N N . GLY A 1 165 ? 22.688 12.172 -0.848 1 95.12 165 GLY A N 1
ATOM 1286 C CA . GLY A 1 165 ? 23.984 12.82 -0.89 1 95.12 165 GLY A CA 1
ATOM 1287 C C . GLY A 1 165 ? 24 14.094 -1.706 1 95.12 165 GLY A C 1
ATOM 1288 O O . GLY A 1 165 ? 25.031 14.727 -1.869 1 95.12 165 GLY A O 1
ATOM 1289 N N . ALA A 1 166 ? 22.859 14.555 -2.172 1 97.38 166 ALA A N 1
ATOM 1290 C CA . ALA A 1 166 ? 22.75 15.797 -2.939 1 97.38 166 ALA A CA 1
ATOM 1291 C C . ALA A 1 166 ? 22.984 17.016 -2.051 1 97.38 166 ALA A C 1
ATOM 1293 O O . ALA A 1 166 ? 22.844 16.938 -0.828 1 97.38 166 ALA A O 1
ATOM 1294 N N . GLU A 1 167 ? 23.391 18.109 -2.691 1 97.25 167 GLU A N 1
ATOM 1295 C CA . GLU A 1 167 ? 23.375 19.391 -2.006 1 97.25 167 GLU A CA 1
ATOM 1296 C C . GLU A 1 167 ? 21.953 19.875 -1.77 1 97.25 167 GLU A C 1
ATOM 1298 O O . GLU A 1 167 ? 21.156 19.984 -2.711 1 97.25 167 GLU A O 1
ATOM 1303 N N . ILE A 1 168 ? 21.688 20.203 -0.518 1 97.62 168 ILE A N 1
ATOM 1304 C CA . ILE A 1 168 ? 20.344 20.641 -0.189 1 97.62 168 ILE A CA 1
ATOM 1305 C C . ILE A 1 168 ? 20.344 22.156 0.05 1 97.62 168 ILE A C 1
ATOM 1307 O O . ILE A 1 168 ? 21.109 22.656 0.868 1 97.62 168 ILE A O 1
ATOM 1311 N N . VAL A 1 169 ? 19.5 22.844 -0.684 1 97.62 169 VAL A N 1
ATOM 1312 C CA . VAL A 1 169 ? 19.25 24.266 -0.463 1 97.62 169 VAL A CA 1
ATOM 1313 C C . VAL A 1 169 ? 17.828 24.484 0.039 1 97.62 169 VAL A C 1
ATOM 1315 O O . VAL A 1 169 ? 16.859 24.156 -0.66 1 97.62 169 VAL A O 1
ATOM 1318 N N . GLU A 1 170 ? 17.672 24.953 1.176 1 96.5 170 GLU A N 1
ATOM 1319 C CA . GLU A 1 170 ? 16.344 25.203 1.754 1 96.5 170 GLU A CA 1
ATOM 1320 C C . GLU A 1 170 ? 15.961 26.672 1.633 1 96.5 170 GLU A C 1
ATOM 1322 O O . GLU A 1 170 ? 16.703 27.562 2.061 1 96.5 170 GLU A O 1
ATOM 1327 N N . LEU A 1 171 ? 14.82 26.891 1.075 1 97.25 171 LEU A N 1
ATOM 1328 C CA . LEU A 1 171 ? 14.281 28.234 0.967 1 97.25 171 LEU A CA 1
ATOM 1329 C C . LEU A 1 171 ? 13.602 28.656 2.266 1 97.25 171 LEU A C 1
ATOM 1331 O O . LEU A 1 171 ? 12.945 27.844 2.916 1 97.25 171 LEU A O 1
ATOM 1335 N N . THR A 1 172 ? 13.719 29.875 2.59 1 94.38 172 THR A N 1
ATOM 1336 C CA . THR A 1 172 ? 12.953 30.406 3.705 1 94.38 172 THR A CA 1
ATOM 1337 C C . THR A 1 172 ? 11.57 30.859 3.244 1 94.38 172 THR A C 1
ATOM 1339 O O . THR A 1 172 ? 11.32 30.984 2.043 1 94.38 172 THR A O 1
ATOM 1342 N N . GLU A 1 173 ? 10.727 31.016 4.172 1 93.88 173 GLU A N 1
ATOM 1343 C CA . GLU A 1 173 ? 9.398 31.562 3.895 1 93.88 173 GLU A CA 1
ATOM 1344 C C . GLU A 1 173 ? 9.453 33.062 3.646 1 93.88 173 GLU A C 1
ATOM 1346 O O . GLU A 1 173 ? 10.172 33.781 4.34 1 93.88 173 GLU A O 1
ATOM 1351 N N . SER A 1 174 ? 8.75 33.5 2.625 1 92.88 174 SER A N 1
ATOM 1352 C CA . SER A 1 174 ? 8.609 34.906 2.352 1 92.88 174 SER A CA 1
ATOM 1353 C C . SER A 1 174 ? 7.73 35.594 3.398 1 92.88 174 SER A C 1
ATOM 1355 O O . SER A 1 174 ? 6.789 35 3.912 1 92.88 174 SER A O 1
ATOM 1357 N N . PRO A 1 175 ? 7.992 36.875 3.699 1 89.44 175 PRO A N 1
ATOM 1358 C CA . PRO A 1 175 ? 7.105 37.594 4.609 1 89.44 175 PRO A CA 1
ATOM 1359 C C . PRO A 1 175 ? 5.668 37.656 4.109 1 89.44 175 PRO A C 1
ATOM 1361 O O . PRO A 1 175 ? 4.742 37.906 4.895 1 89.44 175 PRO A O 1
ATOM 1364 N N . MET A 1 176 ? 5.516 37.438 2.848 1 87.56 176 MET A N 1
ATOM 1365 C CA . MET A 1 176 ? 4.18 37.469 2.262 1 87.56 176 MET A CA 1
ATOM 1366 C C . MET A 1 176 ? 3.627 36.062 2.105 1 87.56 176 MET A C 1
ATOM 1368 O O . MET A 1 176 ? 2.584 35.844 1.478 1 87.56 176 MET A O 1
ATOM 1372 N N . GLY A 1 177 ? 4.344 35.156 2.65 1 89.12 177 GLY A N 1
ATOM 1373 C CA . GLY A 1 177 ? 3.906 33.781 2.539 1 89.12 177 GLY A CA 1
ATOM 1374 C C . GLY A 1 177 ? 4.52 33.062 1.359 1 89.12 177 GLY A C 1
ATOM 1375 O O . GLY A 1 177 ? 4.91 33.688 0.372 1 89.12 177 GLY A O 1
ATOM 1376 N N . GLY A 1 178 ? 4.625 31.703 1.518 1 92.81 178 GLY A N 1
ATOM 1377 C CA . GLY A 1 178 ? 5.207 30.906 0.453 1 92.81 178 GLY A CA 1
ATOM 1378 C C . GLY A 1 178 ? 6.723 30.922 0.454 1 92.81 178 GLY A C 1
ATOM 1379 O O . GLY A 1 178 ? 7.34 31.594 1.278 1 92.81 178 GLY A O 1
ATOM 1380 N N . PRO A 1 179 ? 7.301 30.125 -0.472 1 95.94 179 PRO A N 1
ATOM 1381 C CA . PRO A 1 179 ? 8.758 30.156 -0.617 1 95.94 179 PRO A CA 1
ATOM 1382 C C . PRO A 1 179 ? 9.281 31.5 -1.096 1 95.94 179 PRO A C 1
ATOM 1384 O O . PRO A 1 179 ? 8.648 32.156 -1.928 1 95.94 179 PRO A O 1
ATOM 1387 N N . ASP A 1 180 ? 10.438 31.906 -0.605 1 96.31 180 ASP A N 1
ATOM 1388 C CA . ASP A 1 180 ? 11.078 33.156 -1.036 1 96.31 180 ASP A CA 1
ATOM 1389 C C . ASP A 1 180 ? 11.578 33.031 -2.477 1 96.31 180 ASP A C 1
ATOM 1391 O O . ASP A 1 180 ? 12.555 32.344 -2.75 1 96.31 180 ASP A O 1
ATOM 1395 N N . LEU A 1 181 ? 11.023 33.812 -3.326 1 96.81 181 LEU A N 1
ATOM 1396 C CA . LEU A 1 181 ? 11.297 33.688 -4.754 1 96.81 181 LEU A CA 1
ATOM 1397 C C . LEU A 1 181 ? 12.664 34.281 -5.098 1 96.81 181 LEU A C 1
ATOM 1399 O O . LEU A 1 181 ? 13.297 33.875 -6.07 1 96.81 181 LEU A O 1
ATOM 1403 N N . PHE A 1 182 ? 13.078 35.25 -4.336 1 96.38 182 PHE A N 1
ATOM 1404 C CA . PHE A 1 182 ? 14.414 35.781 -4.547 1 96.38 182 PHE A CA 1
ATOM 1405 C C . PHE A 1 182 ? 15.484 34.75 -4.25 1 96.38 182 PHE A C 1
ATOM 1407 O O . PHE A 1 182 ? 16.406 34.562 -5.039 1 96.38 182 PHE A O 1
ATOM 1414 N N . LEU A 1 183 ? 15.32 34.094 -3.143 1 97.25 183 LEU A N 1
ATOM 1415 C CA . LEU A 1 183 ? 16.25 33.031 -2.773 1 97.25 183 LEU A CA 1
ATOM 1416 C C . LEU A 1 183 ? 16.188 31.891 -3.77 1 97.25 183 LEU A C 1
ATOM 1418 O O . LEU A 1 183 ? 17.203 31.266 -4.078 1 97.25 183 LEU A O 1
ATOM 1422 N N . LEU A 1 184 ? 14.984 31.609 -4.242 1 98.38 184 LEU A N 1
ATOM 1423 C CA . LEU A 1 184 ? 14.828 30.578 -5.258 1 98.38 184 LEU A CA 1
ATOM 1424 C C . LEU A 1 184 ? 15.609 30.938 -6.52 1 98.38 184 LEU A C 1
ATOM 1426 O O . LEU A 1 184 ? 16.344 30.109 -7.055 1 98.38 184 LEU A O 1
ATOM 1430 N N . ASP A 1 185 ? 15.398 32.125 -6.949 1 97.69 185 ASP A N 1
ATOM 1431 C CA . ASP A 1 185 ? 16.109 32.562 -8.141 1 97.69 185 ASP A CA 1
ATOM 1432 C C . ASP A 1 185 ? 17.625 32.469 -7.953 1 97.69 185 ASP A C 1
ATOM 1434 O O . ASP A 1 185 ? 18.328 32.031 -8.852 1 97.69 185 ASP A O 1
ATOM 1438 N N . GLN A 1 186 ? 18.109 32.844 -6.832 1 97.81 186 GLN A N 1
ATOM 1439 C CA . GLN A 1 186 ? 19.531 32.781 -6.523 1 97.81 186 GLN A CA 1
ATOM 1440 C C . GLN A 1 186 ? 20.031 31.344 -6.543 1 97.81 186 GLN A C 1
ATOM 1442 O O . GLN A 1 186 ? 21.094 31.047 -7.102 1 97.81 186 GLN A O 1
ATOM 1447 N N . ALA A 1 187 ? 19.266 30.469 -5.918 1 97.81 187 ALA A N 1
ATOM 1448 C CA . ALA A 1 187 ? 19.656 29.062 -5.848 1 97.81 187 ALA A CA 1
ATOM 1449 C C . ALA A 1 187 ? 19.703 28.438 -7.238 1 97.81 187 ALA A C 1
ATOM 1451 O O . ALA A 1 187 ? 20.531 27.562 -7.496 1 97.81 187 ALA A O 1
ATOM 1452 N N . LEU A 1 188 ? 18.844 28.906 -8.102 1 98.06 188 LEU A N 1
ATOM 1453 C CA . LEU A 1 188 ? 18.75 28.359 -9.453 1 98.06 188 LEU A CA 1
ATOM 1454 C C . LEU A 1 188 ? 19.906 28.875 -10.32 1 98.06 188 LEU A C 1
ATOM 1456 O O . LEU A 1 188 ? 20.312 28.188 -11.266 1 98.06 188 LEU A O 1
ATOM 1460 N N . ARG A 1 189 ? 20.453 29.984 -9.969 1 95.44 189 ARG A N 1
ATOM 1461 C CA . ARG A 1 189 ? 21.391 30.641 -10.875 1 95.44 189 ARG A CA 1
ATOM 1462 C C . ARG A 1 189 ? 22.812 30.531 -10.367 1 95.44 189 ARG A C 1
ATOM 1464 O O . ARG A 1 189 ? 23.766 30.734 -11.117 1 95.44 189 ARG A O 1
ATOM 1471 N N . THR A 1 190 ? 22.859 30.234 -9.133 1 94.69 190 THR A N 1
ATOM 1472 C CA . THR A 1 190 ? 24.203 30.156 -8.547 1 94.69 190 THR A CA 1
ATOM 1473 C C . THR A 1 190 ? 24.859 28.812 -8.867 1 94.69 190 THR A C 1
ATOM 1475 O O . THR A 1 190 ? 24.281 27.766 -8.578 1 94.69 190 THR A O 1
ATOM 1478 N N . GLY A 1 191 ? 26.031 28.922 -9.414 1 92.56 191 GLY A N 1
ATOM 1479 C CA . GLY A 1 191 ? 26.781 27.719 -9.719 1 92.56 191 GLY A CA 1
ATOM 1480 C C . GLY A 1 191 ? 26.25 26.984 -10.938 1 92.56 191 GLY A C 1
ATOM 1481 O O . GLY A 1 191 ? 25.453 27.531 -11.703 1 92.56 191 GLY A O 1
ATOM 1482 N N . SER A 1 192 ? 26.906 25.797 -11.211 1 93 192 SER A N 1
ATOM 1483 C CA . SER A 1 192 ? 26.5 25.016 -12.375 1 93 192 SER A CA 1
ATOM 1484 C C . SER A 1 192 ? 26.422 23.531 -12.039 1 93 192 SER A C 1
ATOM 1486 O O . SER A 1 192 ? 27.156 22.719 -12.609 1 93 192 SER A O 1
ATOM 1488 N N . PRO A 1 193 ? 25.469 23.234 -11.133 1 96.88 193 PRO A N 1
ATOM 1489 C CA . PRO A 1 193 ? 25.281 21.797 -10.883 1 96.88 193 PRO A CA 1
ATOM 1490 C C . PRO A 1 193 ? 24.875 21.031 -12.133 1 96.88 193 PRO A C 1
ATOM 1492 O O . PRO A 1 193 ? 24.234 21.578 -13.031 1 96.88 193 PRO A O 1
ATOM 1495 N N . ASP A 1 194 ? 25.25 19.703 -12.172 1 97.38 194 ASP A N 1
ATOM 1496 C CA . ASP A 1 194 ? 24.891 18.844 -13.297 1 97.38 194 ASP A CA 1
ATOM 1497 C C . ASP A 1 194 ? 23.391 18.609 -13.359 1 97.38 194 ASP A C 1
ATOM 1499 O O . ASP A 1 194 ? 22.828 18.391 -14.438 1 97.38 194 ASP A O 1
ATOM 1503 N N . LEU A 1 195 ? 22.766 18.594 -12.227 1 97.81 195 LEU A N 1
ATOM 1504 C CA . LEU A 1 195 ? 21.344 18.375 -12.094 1 97.81 195 LEU A CA 1
ATOM 1505 C C . LEU A 1 195 ? 20.766 19.234 -10.961 1 97.81 195 LEU A C 1
ATOM 1507 O O . LEU A 1 195 ? 21.312 19.266 -9.867 1 97.81 195 LEU A O 1
ATOM 1511 N N . THR A 1 196 ? 19.719 20.016 -11.258 1 98.56 196 THR A N 1
ATOM 1512 C CA . THR A 1 196 ? 19 20.781 -10.25 1 98.56 196 THR A CA 1
ATOM 1513 C C . THR A 1 196 ? 17.531 20.359 -10.18 1 98.56 196 THR A C 1
ATOM 1515 O O . THR A 1 196 ? 16.844 20.344 -11.203 1 98.56 196 THR A O 1
ATOM 1518 N N . ILE A 1 197 ? 17.109 19.938 -9.016 1 98.69 197 ILE A N 1
ATOM 1519 C CA . ILE A 1 197 ? 15.734 19.547 -8.75 1 98.69 197 ILE A CA 1
ATOM 1520 C C . ILE A 1 197 ? 15.125 20.484 -7.699 1 98.69 197 ILE A C 1
ATOM 1522 O O . ILE A 1 197 ? 15.727 20.703 -6.645 1 98.69 197 ILE A O 1
ATOM 1526 N N . CYS A 1 198 ? 14.031 21.078 -7.988 1 98.81 198 CYS A N 1
ATOM 1527 C CA . CYS A 1 198 ? 13.227 21.828 -7.02 1 98.81 198 CYS A CA 1
ATOM 1528 C C . CYS A 1 198 ? 12.016 21 -6.582 1 98.81 198 CYS A C 1
ATOM 1530 O O . CYS A 1 198 ? 11.227 20.562 -7.418 1 98.81 198 CYS A O 1
ATOM 1532 N N . THR A 1 199 ? 11.906 20.703 -5.336 1 98.81 199 THR A N 1
ATOM 1533 C CA . THR A 1 199 ? 10.797 19.922 -4.785 1 98.81 199 THR A CA 1
ATOM 1534 C C . THR A 1 199 ? 10.148 20.672 -3.621 1 98.81 199 THR A C 1
ATOM 1536 O O . THR A 1 199 ? 10.758 20.844 -2.566 1 98.81 199 THR A O 1
ATOM 1539 N N . LEU A 1 200 ? 8.883 21.125 -3.814 1 98.56 200 LEU A N 1
ATOM 1540 C CA . LEU A 1 200 ? 8.211 22 -2.867 1 98.56 200 LEU A CA 1
ATOM 1541 C C . LEU A 1 200 ? 6.809 21.5 -2.547 1 98.56 200 LEU A C 1
ATOM 1543 O O . LEU A 1 200 ? 6.199 20.797 -3.357 1 98.56 200 LEU A O 1
ATOM 1547 N N . SER A 1 201 ? 6.332 21.828 -1.366 1 98 201 SER A N 1
ATOM 1548 C CA . SER A 1 201 ? 4.945 21.562 -0.987 1 98 201 SER A CA 1
ATOM 1549 C C . SER A 1 201 ? 4.012 22.641 -1.542 1 98 201 SER A C 1
ATOM 1551 O O . SER A 1 201 ? 4.324 23.828 -1.503 1 98 201 SER A O 1
ATOM 1553 N N . ALA A 1 202 ? 2.846 22.188 -2.02 1 98.06 202 ALA A N 1
ATOM 1554 C CA . ALA A 1 202 ? 1.884 23.125 -2.594 1 98.06 202 ALA A CA 1
ATOM 1555 C C . ALA A 1 202 ? 1.202 23.938 -1.503 1 98.06 202 ALA A C 1
ATOM 1557 O O . ALA A 1 202 ? 0.696 25.031 -1.766 1 98.06 202 ALA A O 1
ATOM 1558 N N . ALA A 1 203 ? 1.177 23.438 -0.325 1 97 203 ALA A N 1
ATOM 1559 C CA . ALA A 1 203 ? 0.685 24.156 0.849 1 97 203 ALA A CA 1
ATOM 1560 C C . ALA A 1 203 ? 1.313 23.609 2.129 1 97 203 ALA A C 1
ATOM 1562 O O . ALA A 1 203 ? 1.702 22.438 2.186 1 97 203 ALA A O 1
ATOM 1563 N N . SER A 1 204 ? 1.428 24.469 3.092 1 96.25 204 SER A N 1
ATOM 1564 C CA . SER A 1 204 ? 1.894 24.047 4.406 1 96.25 204 SER A CA 1
ATOM 1565 C C . SER A 1 204 ? 0.835 23.203 5.121 1 96.25 204 SER A C 1
ATOM 1567 O O . SER A 1 204 ? -0.32 23.625 5.234 1 96.25 204 SER A O 1
ATOM 1569 N N . ASN A 1 205 ? 1.265 22.016 5.594 1 95.31 205 ASN A N 1
ATOM 1570 C CA . ASN A 1 205 ? 0.346 21.203 6.387 1 95.31 205 ASN A CA 1
ATOM 1571 C C . ASN A 1 205 ? 0.209 21.75 7.809 1 95.31 205 ASN A C 1
ATOM 1573 O O . ASN A 1 205 ? -0.583 21.219 8.594 1 95.31 205 ASN A O 1
ATOM 1577 N N . ILE A 1 206 ? 0.915 22.781 8.172 1 95.88 206 ILE A N 1
ATOM 1578 C CA . ILE A 1 206 ? 0.917 23.312 9.523 1 95.88 206 ILE A CA 1
ATOM 1579 C C . ILE A 1 206 ? 0.088 24.594 9.57 1 95.88 206 ILE A C 1
ATOM 1581 O O . ILE A 1 206 ? -0.722 24.797 10.477 1 95.88 206 ILE A O 1
ATOM 1585 N N . THR A 1 207 ? 0.312 25.469 8.531 1 95.75 207 THR A N 1
ATOM 1586 C CA . THR A 1 207 ? -0.299 26.781 8.578 1 95.75 207 THR A CA 1
ATOM 1587 C C . THR A 1 207 ? -1.349 26.938 7.484 1 95.75 207 THR A C 1
ATOM 1589 O O . THR A 1 207 ? -2.15 27.875 7.512 1 95.75 207 THR A O 1
ATOM 1592 N N . GLY A 1 208 ? -1.287 26.078 6.508 1 96.31 208 GLY A N 1
ATOM 1593 C CA . GLY A 1 208 ? -2.229 26.156 5.402 1 96.31 208 GLY A CA 1
ATOM 1594 C C . GLY A 1 208 ? -1.793 27.125 4.32 1 96.31 208 GLY A C 1
ATOM 1595 O O . GLY A 1 208 ? -2.404 27.188 3.25 1 96.31 208 GLY A O 1
ATOM 1596 N N . ILE A 1 209 ? -0.73 27.844 4.539 1 95.88 209 ILE A N 1
ATOM 1597 C CA . ILE A 1 209 ? -0.269 28.828 3.557 1 95.88 209 ILE A CA 1
ATOM 1598 C C . ILE A 1 209 ? 0.067 28.125 2.246 1 95.88 209 ILE A C 1
ATOM 1600 O O . ILE A 1 209 ? 0.698 27.062 2.248 1 95.88 209 ILE A O 1
ATOM 1604 N N . THR A 1 210 ? -0.418 28.641 1.137 1 95.5 210 THR A N 1
ATOM 1605 C CA . THR A 1 210 ? -0.254 27.984 -0.158 1 95.5 210 THR A CA 1
ATOM 1606 C C . THR A 1 210 ? 0.946 28.562 -0.905 1 95.5 210 THR A C 1
ATOM 1608 O O . THR A 1 210 ? 1.38 29.688 -0.624 1 95.5 210 THR A O 1
ATOM 1611 N N . SER A 1 211 ? 1.527 27.812 -1.771 1 95.75 211 SER A N 1
ATOM 1612 C CA . SER A 1 211 ? 2.564 28.25 -2.699 1 95.75 211 SER A CA 1
ATOM 1613 C C . SER A 1 211 ? 1.968 28.656 -4.039 1 95.75 211 SER A C 1
ATOM 1615 O O . SER A 1 211 ? 0.92 28.156 -4.445 1 95.75 211 SER A O 1
ATOM 1617 N N . ASP A 1 212 ? 2.6 29.656 -4.691 1 95.44 212 ASP A N 1
ATOM 1618 C CA . ASP A 1 212 ? 2.217 30.016 -6.055 1 95.44 212 ASP A CA 1
ATOM 1619 C C . ASP A 1 212 ? 2.785 29.016 -7.059 1 95.44 212 ASP A C 1
ATOM 1621 O O . ASP A 1 212 ? 3.787 29.297 -7.723 1 95.44 212 ASP A O 1
ATOM 1625 N N . VAL A 1 213 ? 2.078 27.922 -7.27 1 97.44 213 VAL A N 1
ATOM 1626 C CA . VAL A 1 213 ? 2.543 26.766 -8.023 1 97.44 213 VAL A CA 1
ATOM 1627 C C . VAL A 1 213 ? 2.908 27.188 -9.445 1 97.44 213 VAL A C 1
ATOM 1629 O O . VAL A 1 213 ? 3.967 26.812 -9.961 1 97.44 213 VAL A O 1
ATOM 1632 N N . ALA A 1 214 ? 2.061 28 -10.086 1 97.25 214 ALA A N 1
ATOM 1633 C CA . ALA A 1 214 ? 2.275 28.406 -11.469 1 97.25 214 ALA A CA 1
ATOM 1634 C C . ALA A 1 214 ? 3.535 29.266 -11.602 1 97.25 214 ALA A C 1
ATOM 1636 O O . ALA A 1 214 ? 4.414 28.969 -12.414 1 97.25 214 ALA A O 1
ATOM 1637 N N . ALA A 1 215 ? 3.672 30.297 -10.773 1 96.19 215 ALA A N 1
ATOM 1638 C CA . ALA A 1 215 ? 4.797 31.234 -10.852 1 96.19 215 ALA A CA 1
ATOM 1639 C C . ALA A 1 215 ? 6.113 30.531 -10.539 1 96.19 215 ALA A C 1
ATOM 1641 O O . ALA A 1 215 ? 7.121 30.75 -11.211 1 96.19 215 ALA A O 1
ATOM 1642 N N . ILE A 1 216 ? 6.113 29.703 -9.531 1 97.75 216 ILE A N 1
ATOM 1643 C CA . ILE A 1 216 ? 7.32 29 -9.117 1 97.75 216 ILE A CA 1
ATOM 1644 C C . ILE A 1 216 ? 7.742 28.016 -10.203 1 97.75 216 ILE A C 1
ATOM 1646 O O . ILE A 1 216 ? 8.922 27.906 -10.523 1 97.75 216 ILE A O 1
ATOM 1650 N N . THR A 1 217 ? 6.746 27.266 -10.75 1 98.38 217 THR A N 1
ATOM 1651 C CA . THR A 1 217 ? 7.047 26.312 -11.82 1 98.38 217 THR A CA 1
ATOM 1652 C C . THR A 1 217 ? 7.688 27.031 -13.008 1 98.38 217 THR A C 1
ATOM 1654 O O . THR A 1 217 ? 8.68 26.547 -13.562 1 98.38 217 THR A O 1
ATOM 1657 N N . ASP A 1 218 ? 7.125 28.188 -13.406 1 97.69 218 ASP A N 1
ATOM 1658 C CA . ASP A 1 218 ? 7.676 28.953 -14.516 1 97.69 218 ASP A CA 1
ATOM 1659 C C . ASP A 1 218 ? 9.125 29.344 -14.25 1 97.69 218 ASP A C 1
ATOM 1661 O O . ASP A 1 218 ? 9.984 29.203 -15.125 1 97.69 218 ASP A O 1
ATOM 1665 N N . LEU A 1 219 ? 9.383 29.812 -13.055 1 97.38 219 LEU A N 1
ATOM 1666 C CA . LEU A 1 219 ? 10.719 30.25 -12.664 1 97.38 219 LEU A CA 1
ATOM 1667 C C . LEU A 1 219 ? 11.703 29.078 -12.703 1 97.38 219 LEU A C 1
ATOM 1669 O O . LEU A 1 219 ? 12.797 29.203 -13.258 1 97.38 219 LEU A O 1
ATOM 1673 N N . VAL A 1 220 ? 11.367 27.938 -12.148 1 98.38 220 VAL A N 1
ATOM 1674 C CA . VAL A 1 220 ? 12.219 26.75 -12.055 1 98.38 220 VAL A CA 1
ATOM 1675 C C . VAL A 1 220 ? 12.508 26.203 -13.445 1 98.38 220 VAL A C 1
ATOM 1677 O O . VAL A 1 220 ? 13.664 25.906 -13.773 1 98.38 220 VAL A O 1
ATOM 1680 N N . LYS A 1 221 ? 11.453 26.109 -14.242 1 97.62 221 LYS A N 1
ATOM 1681 C CA . LYS A 1 221 ? 11.602 25.547 -15.578 1 97.62 221 LYS A CA 1
ATOM 1682 C C . LYS A 1 221 ? 12.406 26.469 -16.484 1 97.62 221 LYS A C 1
ATOM 1684 O O . LYS A 1 221 ? 13.148 26 -17.359 1 97.62 221 LYS A O 1
ATOM 1689 N N . SER A 1 222 ? 12.266 27.766 -16.344 1 96.19 222 SER A N 1
ATOM 1690 C CA . SER A 1 222 ? 13.039 28.719 -17.109 1 96.19 222 SER A CA 1
ATOM 1691 C C . SER A 1 222 ? 14.539 28.578 -16.844 1 96.19 222 SER A C 1
ATOM 1693 O O . SER A 1 222 ? 15.359 28.891 -17.703 1 96.19 222 SER A O 1
ATOM 1695 N N . ALA A 1 223 ? 14.875 28.109 -15.711 1 97.12 223 ALA A N 1
ATOM 1696 C CA . ALA A 1 223 ? 16.266 27.906 -15.336 1 97.12 223 ALA A CA 1
ATOM 1697 C C . ALA A 1 223 ? 16.766 26.531 -15.773 1 97.12 223 ALA A C 1
ATOM 1699 O O . ALA A 1 223 ? 17.938 26.188 -15.562 1 97.12 223 ALA A O 1
ATOM 1700 N N . GLY A 1 224 ? 15.875 25.703 -16.328 1 96.19 224 GLY A N 1
ATOM 1701 C CA . GLY A 1 224 ? 16.25 24.391 -16.812 1 96.19 224 GLY A CA 1
ATOM 1702 C C . GLY A 1 224 ? 16.25 23.328 -15.734 1 96.19 224 GLY A C 1
ATOM 1703 O O . GLY A 1 224 ? 16.734 22.203 -15.945 1 96.19 224 GLY A O 1
ATOM 1704 N N . ALA A 1 225 ? 15.727 23.641 -14.562 1 97.94 225 ALA A N 1
ATOM 1705 C CA . ALA A 1 225 ? 15.68 22.703 -13.438 1 97.94 225 ALA A CA 1
ATOM 1706 C C . ALA A 1 225 ? 14.422 21.844 -13.492 1 97.94 225 ALA A C 1
ATOM 1708 O O . ALA A 1 225 ? 13.477 22.156 -14.211 1 97.94 225 ALA A O 1
ATOM 1709 N N . LYS A 1 226 ? 14.398 20.688 -12.812 1 98.25 226 LYS A N 1
ATOM 1710 C CA . LYS A 1 226 ? 13.219 19.844 -12.656 1 98.25 226 LYS A CA 1
ATOM 1711 C C . LYS A 1 226 ? 12.32 20.359 -11.539 1 98.25 226 LYS A C 1
ATOM 1713 O O . LYS A 1 226 ? 12.805 20.812 -10.5 1 98.25 226 LYS A O 1
ATOM 1718 N N . MET A 1 227 ? 11.047 20.297 -11.75 1 98.75 227 MET A N 1
ATOM 1719 C CA . MET A 1 227 ? 10.078 20.781 -10.781 1 98.75 227 MET A CA 1
ATOM 1720 C C . MET A 1 227 ? 9.219 19.641 -10.258 1 98.75 227 MET A C 1
ATOM 1722 O O . MET A 1 227 ? 8.5 18.984 -11.023 1 98.75 227 MET A O 1
ATOM 1726 N N . ILE A 1 228 ? 9.273 19.359 -8.953 1 98.81 228 ILE A N 1
ATOM 1727 C CA . ILE A 1 228 ? 8.422 18.391 -8.266 1 98.81 228 ILE A CA 1
ATOM 1728 C C . ILE A 1 228 ? 7.496 19.125 -7.297 1 98.81 228 ILE A C 1
ATOM 1730 O O . ILE A 1 228 ? 7.945 19.953 -6.508 1 98.81 228 ILE A O 1
ATOM 1734 N N . TRP A 1 229 ? 6.227 18.844 -7.371 1 98.81 229 TRP A N 1
ATOM 1735 C CA . TRP A 1 229 ? 5.289 19.406 -6.398 1 98.81 229 TRP A CA 1
ATOM 1736 C C . TRP A 1 229 ? 4.711 18.297 -5.516 1 98.81 229 TRP A C 1
ATOM 1738 O O . TRP A 1 229 ? 4.215 17.297 -6.016 1 98.81 229 TRP A O 1
ATOM 1748 N N . ASP A 1 230 ? 4.801 18.516 -4.258 1 98.56 230 ASP A N 1
ATOM 1749 C CA . ASP A 1 230 ? 4.164 17.672 -3.254 1 98.56 230 ASP A CA 1
ATOM 1750 C C . ASP A 1 230 ? 2.777 18.203 -2.893 1 98.56 230 ASP A C 1
ATOM 1752 O O . ASP A 1 230 ? 2.658 19.234 -2.213 1 98.56 230 ASP A O 1
ATOM 1756 N N . TYR A 1 231 ? 1.772 17.469 -3.311 1 98.56 231 TYR A N 1
ATOM 1757 C CA . TYR A 1 231 ? 0.386 17.844 -3.057 1 98.56 231 TYR A CA 1
ATOM 1758 C C . TYR A 1 231 ? -0.209 17 -1.936 1 98.56 231 TYR A C 1
ATOM 1760 O O . TYR A 1 231 ? -1.431 16.906 -1.801 1 98.56 231 TYR A O 1
ATOM 1768 N N . ALA A 1 232 ? 0.614 16.359 -1.097 1 97.12 232 ALA A N 1
ATOM 1769 C CA . ALA A 1 232 ? 0.095 15.531 -0.013 1 97.12 232 ALA A CA 1
ATOM 1770 C C . ALA A 1 232 ? -0.871 16.328 0.868 1 97.12 232 ALA A C 1
ATOM 1772 O O . ALA A 1 232 ? -1.954 15.836 1.201 1 97.12 232 ALA A O 1
ATOM 1773 N N . GLY A 1 233 ? -0.526 17.531 1.265 1 95.94 233 GLY A N 1
ATOM 1774 C CA . GLY A 1 233 ? -1.365 18.344 2.129 1 95.94 233 GLY A CA 1
ATOM 1775 C C . GLY A 1 233 ? -2.408 19.141 1.37 1 95.94 233 GLY A C 1
ATOM 1776 O O . GLY A 1 233 ? -3.568 19.203 1.781 1 95.94 233 GLY A O 1
ATOM 1777 N N . ALA A 1 234 ? -2.096 19.656 0.2 1 97.88 234 ALA A N 1
ATOM 1778 C CA . ALA A 1 234 ? -2.928 20.594 -0.539 1 97.88 234 ALA A CA 1
ATOM 1779 C C . ALA A 1 234 ? -3.92 19.875 -1.439 1 97.88 234 ALA A C 1
ATOM 1781 O O . ALA A 1 234 ? -4.98 20.406 -1.77 1 97.88 234 ALA A O 1
ATOM 1782 N N . GLY A 1 235 ? -3.643 18.672 -1.84 1 98.06 235 GLY A N 1
ATOM 1783 C CA . GLY A 1 235 ? -4.348 17.953 -2.885 1 98.06 235 GLY A CA 1
ATOM 1784 C C . GLY A 1 235 ? -5.848 17.891 -2.664 1 98.06 235 GLY A C 1
ATOM 1785 O O . GLY A 1 235 ? -6.625 18.156 -3.582 1 98.06 235 GLY A O 1
ATOM 1786 N N . PRO A 1 236 ? -6.293 17.594 -1.462 1 98.06 236 PRO A N 1
ATOM 1787 C CA . PRO A 1 236 ? -7.73 17.5 -1.199 1 98.06 236 PRO A CA 1
ATOM 1788 C C . PRO A 1 236 ? -8.461 18.828 -1.4 1 98.06 236 PRO A C 1
ATOM 1790 O O . PRO A 1 236 ? -9.688 18.859 -1.533 1 98.06 236 PRO A O 1
ATOM 1793 N N . TYR A 1 237 ? -7.711 20 -1.505 1 97.88 237 TYR A N 1
ATOM 1794 C CA . TYR A 1 237 ? -8.367 21.297 -1.326 1 97.88 237 TYR A CA 1
ATOM 1795 C C . TYR A 1 237 ? -8.266 22.141 -2.592 1 97.88 237 TYR A C 1
ATOM 1797 O O . TYR A 1 237 ? -9.102 23.016 -2.832 1 97.88 237 TYR A O 1
ATOM 1805 N N . VAL A 1 238 ? -7.227 21.875 -3.344 1 97.81 238 VAL A N 1
ATOM 1806 C CA . VAL A 1 238 ? -6.922 22.828 -4.41 1 97.81 238 VAL A CA 1
ATOM 1807 C C . VAL A 1 238 ? -6.938 22.125 -5.758 1 97.81 238 VAL A C 1
ATOM 1809 O O . VAL A 1 238 ? -6.871 20.891 -5.82 1 97.81 238 VAL A O 1
ATOM 1812 N N . PRO A 1 239 ? -7.082 22.906 -6.855 1 97.06 239 PRO A N 1
ATOM 1813 C CA . PRO A 1 239 ? -6.898 22.281 -8.164 1 97.06 239 PRO A CA 1
ATOM 1814 C C . PRO A 1 239 ? -5.492 21.719 -8.367 1 97.06 239 PRO A C 1
ATOM 1816 O O . PRO A 1 239 ? -4.527 22.266 -7.824 1 97.06 239 PRO A O 1
ATOM 1819 N N . ILE A 1 240 ? -5.344 20.672 -9.086 1 98.31 240 ILE A N 1
ATOM 1820 C CA . ILE A 1 240 ? -4.078 20.047 -9.43 1 98.31 240 ILE A CA 1
ATOM 1821 C C . ILE A 1 240 ? -3.926 19.984 -10.953 1 98.31 240 ILE A C 1
ATOM 1823 O O . ILE A 1 240 ? -4.84 19.547 -11.656 1 98.31 240 ILE A O 1
ATOM 1827 N N . SER A 1 241 ? -2.855 20.469 -11.438 1 97.94 241 SER A N 1
ATOM 1828 C CA . SER A 1 241 ? -2.59 20.438 -12.875 1 97.94 241 SER A CA 1
ATOM 1829 C C . SER A 1 241 ? -1.104 20.234 -13.156 1 97.94 241 SER A C 1
ATOM 1831 O O . SER A 1 241 ? -0.255 20.875 -12.523 1 97.94 241 SER A O 1
ATOM 1833 N N . MET A 1 242 ? -0.831 19.359 -14.117 1 98.19 242 MET A N 1
ATOM 1834 C CA . MET A 1 242 ? 0.546 19.141 -14.555 1 98.19 242 MET A CA 1
ATOM 1835 C C . MET A 1 242 ? 1.076 20.359 -15.297 1 98.19 242 MET A C 1
ATOM 1837 O O . MET A 1 242 ? 2.287 20.5 -15.477 1 98.19 242 MET A O 1
ATOM 1841 N N . SER A 1 243 ? 0.164 21.234 -15.773 1 97.12 243 SER A N 1
ATOM 1842 C CA . SER A 1 243 ? 0.512 22.484 -16.453 1 97.12 243 SER A CA 1
ATOM 1843 C C . SER A 1 243 ? -0.282 23.656 -15.883 1 97.12 243 SER A C 1
ATOM 1845 O O . SER A 1 243 ? -1.159 24.203 -16.562 1 97.12 243 SER A O 1
ATOM 1847 N N . PRO A 1 244 ? 0.126 24.094 -14.734 1 95.25 244 PRO A N 1
ATOM 1848 C CA . PRO A 1 244 ? -0.69 25.062 -14.016 1 95.25 244 PRO A CA 1
ATOM 1849 C C . PRO A 1 244 ? -0.76 26.422 -14.727 1 95.25 244 PRO A C 1
ATOM 1851 O O . PRO A 1 244 ? -1.762 27.125 -14.617 1 95.25 244 PRO A O 1
ATOM 1854 N N . SER A 1 245 ? 0.244 26.859 -15.438 1 91.38 245 SER A N 1
ATOM 1855 C CA . SER A 1 245 ? 0.251 28.156 -16.125 1 91.38 245 SER A CA 1
ATOM 1856 C C . SER A 1 245 ? -0.046 27.984 -17.609 1 91.38 245 SER A C 1
ATOM 1858 O O . SER A 1 245 ? -0.278 28.969 -18.328 1 91.38 245 SER A O 1
ATOM 1860 N N . GLY A 1 246 ? -0.128 26.734 -18.094 1 87.94 246 GLY A N 1
ATOM 1861 C CA . GLY A 1 246 ? -0.246 26.484 -19.531 1 87.94 246 GLY A CA 1
ATOM 1862 C C . GLY A 1 246 ? 1.079 26.578 -20.266 1 87.94 246 GLY A C 1
ATOM 1863 O O . GLY A 1 246 ? 1.232 26.016 -21.344 1 87.94 246 GLY A O 1
ATOM 1864 N N . SER A 1 247 ? 2.102 27.219 -19.703 1 86.44 247 SER A N 1
ATOM 1865 C CA . SER A 1 247 ? 3.396 27.422 -20.344 1 86.44 247 SER A CA 1
ATOM 1866 C C . SER A 1 247 ? 4.414 26.391 -19.875 1 86.44 247 SER A C 1
ATOM 1868 O O . SER A 1 247 ? 5.109 25.781 -20.688 1 86.44 247 SER A O 1
ATOM 1870 N N . ALA A 1 248 ? 4.5 26.219 -18.578 1 89.69 248 ALA A N 1
ATOM 1871 C CA . ALA A 1 248 ? 5.48 25.281 -18.031 1 89.69 248 ALA A CA 1
ATOM 1872 C C . ALA A 1 248 ? 4.801 24.031 -17.484 1 89.69 248 ALA A C 1
ATOM 1874 O O . ALA A 1 248 ? 3.707 24.109 -16.922 1 89.69 248 ALA A O 1
ATOM 1875 N N . GLU A 1 249 ? 5.551 22.922 -17.703 1 94.88 249 GLU A N 1
ATOM 1876 C CA . GLU A 1 249 ? 5.051 21.641 -17.25 1 94.88 249 GLU A CA 1
ATOM 1877 C C . GLU A 1 249 ? 5.793 21.156 -16 1 94.88 249 GLU A C 1
ATOM 1879 O O . GLU A 1 249 ? 7.023 21.25 -15.938 1 94.88 249 GLU A O 1
ATOM 1884 N N . ILE A 1 250 ? 5.031 20.797 -15.07 1 98.5 250 ILE A N 1
ATOM 1885 C CA . ILE A 1 250 ? 5.586 20.172 -13.883 1 98.5 250 ILE A CA 1
ATOM 1886 C C . ILE A 1 250 ? 6.191 18.812 -14.242 1 98.5 250 ILE A C 1
ATOM 1888 O O . ILE A 1 250 ? 5.641 18.094 -15.07 1 98.5 250 ILE A O 1
ATOM 1892 N N . ASP A 1 251 ? 7.348 18.484 -13.664 1 98.69 251 ASP A N 1
ATOM 1893 C CA . ASP A 1 251 ? 7.996 17.203 -13.977 1 98.69 251 ASP A CA 1
ATOM 1894 C C . ASP A 1 251 ? 7.344 16.062 -13.227 1 98.69 251 ASP A C 1
ATOM 1896 O O . ASP A 1 251 ? 7.262 14.938 -13.742 1 98.69 251 ASP A O 1
ATOM 1900 N N . ALA A 1 252 ? 6.93 16.297 -12.008 1 98.81 252 ALA A N 1
ATOM 1901 C CA . ALA A 1 252 ? 6.277 15.25 -11.227 1 98.81 252 ALA A CA 1
ATOM 1902 C C . ALA A 1 252 ? 5.406 15.844 -10.125 1 98.81 252 ALA A C 1
ATOM 1904 O O . ALA A 1 252 ? 5.73 16.906 -9.57 1 98.81 252 ALA A O 1
ATOM 1905 N N . ILE A 1 253 ? 4.309 15.195 -9.852 1 98.88 253 ILE A N 1
ATOM 1906 C CA . ILE A 1 253 ? 3.418 15.508 -8.734 1 98.88 253 ILE A CA 1
ATOM 1907 C C . ILE A 1 253 ? 3.215 14.266 -7.875 1 98.88 253 ILE A C 1
ATOM 1909 O O . ILE A 1 253 ? 3.041 13.156 -8.398 1 98.88 253 ILE A O 1
ATOM 1913 N N . VAL A 1 254 ? 3.318 14.398 -6.57 1 98.75 254 VAL A N 1
ATOM 1914 C CA . VAL A 1 254 ? 2.967 13.305 -5.664 1 98.75 254 VAL A CA 1
ATOM 1915 C C . VAL A 1 254 ? 1.708 13.672 -4.883 1 98.75 254 VAL A C 1
ATOM 1917 O O . VAL A 1 254 ? 1.501 14.836 -4.535 1 98.75 254 VAL A O 1
ATOM 1920 N N . LEU A 1 255 ? 0.844 12.664 -4.645 1 98.44 255 LEU A N 1
ATOM 1921 C CA . LEU A 1 255 ? -0.442 12.836 -3.977 1 98.44 255 LEU A CA 1
ATOM 1922 C C . LEU A 1 255 ? -0.648 11.773 -2.902 1 98.44 255 LEU A C 1
ATOM 1924 O O . LEU A 1 255 ? -0.109 10.672 -3.004 1 98.44 255 LEU A O 1
ATOM 1928 N N . SER A 1 256 ? -1.407 12.117 -1.879 1 97.81 256 SER A N 1
ATOM 1929 C CA . SER A 1 256 ? -1.841 11.211 -0.816 1 97.81 256 SER A CA 1
ATOM 1930 C C . SER A 1 256 ? -3.361 11.148 -0.731 1 97.81 256 SER A C 1
ATOM 1932 O O . SER A 1 256 ? -3.963 11.734 0.171 1 97.81 256 SER A O 1
ATOM 1934 N N . PRO A 1 257 ? -3.969 10.336 -1.527 1 98.19 257 PRO A N 1
ATOM 1935 C CA . PRO A 1 257 ? -5.43 10.297 -1.602 1 98.19 257 PRO A CA 1
ATOM 1936 C C . PRO A 1 257 ? -6.078 9.867 -0.285 1 98.19 257 PRO A C 1
ATOM 1938 O O . PRO A 1 257 ? -7.262 10.133 -0.06 1 98.19 257 PRO A O 1
ATOM 1941 N N . HIS A 1 258 ? -5.379 9.219 0.634 1 97.5 258 HIS A N 1
ATOM 1942 C CA . HIS A 1 258 ? -5.973 8.875 1.924 1 97.5 258 HIS A CA 1
ATOM 1943 C C . HIS A 1 258 ? -6.387 10.133 2.686 1 97.5 258 HIS A C 1
ATOM 1945 O O . HIS A 1 258 ? -7.172 10.055 3.633 1 97.5 258 HIS A O 1
ATOM 1951 N N . LYS A 1 259 ? -5.879 11.336 2.305 1 97.81 259 LYS A N 1
ATOM 1952 C CA . LYS A 1 259 ? -6.207 12.602 2.957 1 97.81 259 LYS A CA 1
ATOM 1953 C C . LYS A 1 259 ? -7.453 13.234 2.34 1 97.81 259 LYS A C 1
ATOM 1955 O O . LYS A 1 259 ? -7.988 14.211 2.869 1 97.81 259 LYS A O 1
ATOM 1960 N N . PHE A 1 260 ? -7.938 12.703 1.19 1 98.5 260 PHE A N 1
ATOM 1961 C CA . PHE A 1 260 ? -9.156 13.188 0.546 1 98.5 260 PHE A CA 1
ATOM 1962 C C . PHE A 1 260 ? -10.391 12.695 1.289 1 98.5 260 PHE A C 1
ATOM 1964 O O . PHE A 1 260 ? -10.32 11.711 2.035 1 98.5 260 PHE A O 1
ATOM 1971 N N . ILE A 1 261 ? -11.508 13.391 1.141 1 98.44 261 ILE A N 1
ATOM 1972 C CA . ILE A 1 261 ? -12.789 12.906 1.622 1 98.44 261 ILE A CA 1
ATOM 1973 C C . ILE A 1 261 ? -13.133 11.586 0.934 1 98.44 261 ILE A C 1
ATOM 1975 O O . ILE A 1 261 ? -13.172 11.508 -0.296 1 98.44 261 ILE A O 1
ATOM 1979 N N . GLY A 1 262 ? -13.273 10.516 1.708 1 98.19 262 GLY A N 1
ATOM 1980 C CA . GLY A 1 262 ? -13.516 9.195 1.16 1 98.19 262 GLY A CA 1
ATOM 1981 C C . GLY A 1 262 ? -12.242 8.43 0.862 1 98.19 262 GLY A C 1
ATOM 1982 O O . GLY A 1 262 ? -12.281 7.363 0.241 1 98.19 262 GLY A O 1
ATOM 1983 N N . GLY A 1 263 ? -11.133 8.906 1.39 1 97.69 263 GLY A N 1
ATOM 1984 C CA . GLY A 1 263 ? -9.867 8.453 0.845 1 97.69 263 GLY A CA 1
ATOM 1985 C C . GLY A 1 263 ? -9.18 7.426 1.725 1 97.69 263 GLY A C 1
ATOM 1986 O O . GLY A 1 263 ? -8.164 6.844 1.329 1 97.69 263 GLY A O 1
ATOM 1987 N N . PRO A 1 264 ? -9.578 7.184 3.039 1 96.88 264 PRO A N 1
ATOM 1988 C CA . PRO A 1 264 ? -8.883 6.18 3.846 1 96.88 264 PRO A CA 1
ATOM 1989 C C . PRO A 1 264 ? -8.719 4.848 3.119 1 96.88 264 PRO A C 1
ATOM 1991 O O . PRO A 1 264 ? -9.695 4.301 2.596 1 96.88 264 PRO A O 1
ATOM 1994 N N . GLY A 1 265 ? -7.426 4.395 3.049 1 95.69 265 GLY A N 1
ATOM 1995 C CA . GLY A 1 265 ? -7.145 3.139 2.373 1 95.69 265 GLY A CA 1
ATOM 1996 C C . GLY A 1 265 ? -6.754 3.314 0.918 1 95.69 265 GLY A C 1
ATOM 1997 O O . GLY A 1 265 ? -6.355 2.355 0.257 1 95.69 265 GLY A O 1
ATOM 1998 N N . ALA A 1 266 ? -6.816 4.523 0.362 1 97.81 266 ALA A N 1
ATOM 1999 C CA . ALA A 1 266 ? -6.504 4.789 -1.041 1 97.81 266 ALA A CA 1
ATOM 2000 C C . ALA A 1 266 ? -5 4.773 -1.281 1 97.81 266 ALA A C 1
ATOM 2002 O O . ALA A 1 266 ? -4.223 5.203 -0.427 1 97.81 266 ALA A O 1
ATOM 2003 N N . SER A 1 267 ? -4.633 4.312 -2.461 1 97.56 267 SER A N 1
ATOM 2004 C CA . SER A 1 267 ? -3.229 4.266 -2.852 1 97.56 267 SER A CA 1
ATOM 2005 C C . SER A 1 267 ? -2.676 5.664 -3.1 1 97.56 267 SER A C 1
ATOM 2007 O O . SER A 1 267 ? -3.387 6.539 -3.604 1 97.56 267 SER A O 1
ATOM 2009 N N . GLY A 1 268 ? -1.347 5.836 -2.723 1 97.69 268 GLY A N 1
ATOM 2010 C CA . GLY A 1 268 ? -0.642 7.035 -3.143 1 97.69 268 GLY A CA 1
ATOM 2011 C C . GLY A 1 268 ? -0.475 7.133 -4.648 1 97.69 268 GLY A C 1
ATOM 2012 O O . GLY A 1 268 ? -0.624 6.137 -5.359 1 97.69 268 GLY A O 1
ATOM 2013 N N . ILE A 1 269 ? -0.231 8.336 -5.164 1 98.62 269 ILE A N 1
ATOM 2014 C CA . ILE A 1 269 ? -0.129 8.57 -6.598 1 98.62 269 ILE A CA 1
ATOM 2015 C C . ILE A 1 269 ? 1.127 9.383 -6.902 1 98.62 269 ILE A C 1
ATOM 2017 O O . ILE A 1 269 ? 1.424 10.359 -6.211 1 98.62 269 ILE A O 1
ATOM 2021 N N . LEU A 1 270 ? 1.844 8.945 -7.836 1 98.75 270 LEU A N 1
ATOM 2022 C CA . LEU A 1 270 ? 2.91 9.703 -8.484 1 98.75 270 LEU A CA 1
ATOM 2023 C C . LEU A 1 270 ? 2.58 9.953 -9.953 1 98.75 270 LEU A C 1
ATOM 2025 O O . LEU A 1 270 ? 2.312 9.016 -10.703 1 98.75 270 LEU A O 1
ATOM 2029 N N . ILE A 1 271 ? 2.449 11.164 -10.312 1 98.81 271 ILE A N 1
ATOM 2030 C CA . ILE A 1 271 ? 2.338 11.531 -11.719 1 98.81 271 ILE A CA 1
ATOM 2031 C C . ILE A 1 271 ? 3.668 12.094 -12.211 1 98.81 271 ILE A C 1
ATOM 2033 O O . ILE A 1 271 ? 4.199 13.047 -11.633 1 98.81 271 ILE A O 1
ATOM 2037 N N . VAL A 1 272 ? 4.215 11.547 -13.266 1 98.62 272 VAL A N 1
ATOM 2038 C CA . VAL A 1 272 ? 5.531 11.969 -13.727 1 98.62 272 VAL A CA 1
ATOM 2039 C C . VAL A 1 272 ? 5.531 12.062 -15.25 1 98.62 272 VAL A C 1
ATOM 2041 O O . VAL A 1 272 ? 4.871 11.266 -15.93 1 98.62 272 VAL A O 1
ATOM 2044 N N . ARG A 1 273 ? 6.215 13.023 -15.789 1 98.06 273 ARG A N 1
ATOM 2045 C CA . ARG A 1 273 ? 6.414 13.094 -17.234 1 98.06 273 ARG A CA 1
ATOM 2046 C C . ARG A 1 273 ? 7.168 11.867 -17.75 1 98.06 273 ARG A C 1
ATOM 2048 O O . ARG A 1 273 ? 8.148 11.438 -17.125 1 98.06 273 ARG A O 1
ATOM 2055 N N . ARG A 1 274 ? 6.773 11.328 -18.844 1 97.12 274 ARG A N 1
ATOM 2056 C CA . ARG A 1 274 ? 7.371 10.117 -19.391 1 97.12 274 ARG A CA 1
ATOM 2057 C C . ARG A 1 274 ? 8.805 10.367 -19.844 1 97.12 274 ARG A C 1
ATOM 2059 O O . ARG A 1 274 ? 9.633 9.453 -19.859 1 97.12 274 ARG A O 1
ATOM 2066 N N . ASP A 1 275 ? 9.125 11.555 -20.234 1 95.44 275 ASP A N 1
ATOM 2067 C CA . ASP A 1 275 ? 10.469 11.859 -20.703 1 95.44 275 ASP A CA 1
ATOM 2068 C C . ASP A 1 275 ? 11.367 12.328 -19.562 1 95.44 275 ASP A C 1
ATOM 2070 O O . ASP A 1 275 ? 12.477 12.812 -19.797 1 95.44 275 ASP A O 1
ATOM 2074 N N . GLY A 1 276 ? 10.969 12.227 -18.359 1 93 276 GLY A N 1
ATOM 2075 C CA . GLY A 1 276 ? 11.664 12.734 -17.188 1 93 276 GLY A CA 1
ATOM 2076 C C . GLY A 1 276 ? 12.656 11.742 -16.609 1 93 276 GLY A C 1
ATOM 2077 O O . GLY A 1 276 ? 13.789 12.109 -16.297 1 93 276 GLY A O 1
ATOM 2078 N N . PRO A 1 277 ? 12.258 10.453 -16.562 1 94.31 277 PRO A N 1
ATOM 2079 C CA . PRO A 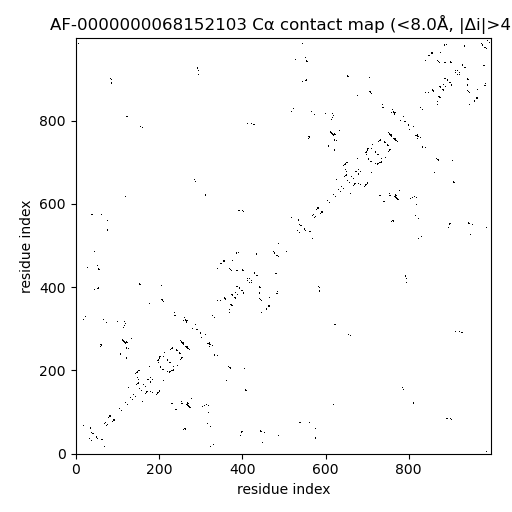1 277 ? 13.141 9.477 -15.922 1 94.31 277 PRO A CA 1
ATOM 2080 C C . PRO A 1 277 ? 14.477 9.328 -16.641 1 94.31 277 PRO A C 1
ATOM 2082 O O . PRO A 1 277 ? 14.531 9.391 -17.875 1 94.31 277 PRO A O 1
ATOM 2085 N N . ALA A 1 278 ? 15.477 9.086 -15.828 1 95.62 278 ALA A N 1
ATOM 2086 C CA . ALA A 1 278 ? 16.828 8.953 -16.359 1 95.62 278 ALA A CA 1
ATOM 2087 C C . ALA A 1 278 ? 17.234 7.48 -16.453 1 95.62 278 ALA A C 1
ATOM 2089 O O . ALA A 1 278 ? 18.359 7.164 -16.859 1 95.62 278 ALA A O 1
ATOM 2090 N N . THR A 1 279 ? 16.359 6.57 -16.047 1 93.94 279 THR A N 1
ATOM 2091 C CA . THR A 1 279 ? 16.672 5.145 -16.047 1 93.94 279 THR A CA 1
ATOM 2092 C C . THR A 1 279 ? 15.477 4.332 -16.547 1 93.94 279 THR A C 1
ATOM 2094 O O . THR A 1 279 ? 14.336 4.785 -16.469 1 93.94 279 THR A O 1
ATOM 2097 N N . ASN A 1 280 ? 15.805 3.166 -17.047 1 93.12 280 ASN A N 1
ATOM 2098 C CA . ASN A 1 280 ? 14.766 2.229 -17.453 1 93.12 280 ASN A CA 1
ATOM 2099 C C . ASN A 1 280 ? 14.633 1.076 -16.469 1 93.12 280 ASN A C 1
ATOM 2101 O O . ASN A 1 280 ? 13.867 0.139 -16.688 1 93.12 280 ASN A O 1
ATOM 2105 N N . LYS A 1 281 ? 15.328 1.139 -15.398 1 94.5 281 LYS A N 1
ATOM 2106 C CA . LYS A 1 281 ? 15.211 0.152 -14.328 1 94.5 281 LYS A CA 1
ATOM 2107 C C . LYS A 1 281 ? 14.195 0.594 -13.281 1 94.5 281 LYS A C 1
ATOM 2109 O O . LYS A 1 281 ? 14.086 1.783 -12.977 1 94.5 281 LYS A O 1
ATOM 2114 N N . PRO A 1 282 ? 13.469 -0.367 -12.828 1 96.31 282 PRO A N 1
ATOM 2115 C CA . PRO A 1 282 ? 12.508 -0.003 -11.789 1 96.31 282 PRO A CA 1
ATOM 2116 C C . PRO A 1 282 ? 13.18 0.406 -10.477 1 96.31 282 PRO A C 1
ATOM 2118 O O . PRO A 1 282 ? 14.297 -0.043 -10.188 1 96.31 282 PRO A O 1
ATOM 2121 N N . SER A 1 283 ? 12.484 1.3 -9.664 1 95.06 283 SER A N 1
ATOM 2122 C CA . SER A 1 283 ? 12.953 1.633 -8.32 1 95.06 283 SER A CA 1
ATOM 2123 C C . SER A 1 283 ? 12.977 0.402 -7.422 1 95.06 283 SER A C 1
ATOM 2125 O O . SER A 1 283 ? 13.898 0.223 -6.625 1 95.06 283 SER A O 1
ATOM 2127 N N . TRP A 1 284 ? 11.969 -0.416 -7.508 1 93.88 284 TRP A N 1
ATOM 2128 C CA . TRP A 1 284 ? 11.875 -1.73 -6.879 1 93.88 284 TRP A CA 1
ATOM 2129 C C . TRP A 1 284 ? 11.516 -2.799 -7.906 1 93.88 284 TRP A C 1
ATOM 2131 O O . TRP A 1 284 ? 10.398 -2.807 -8.43 1 93.88 284 TRP A O 1
ATOM 2141 N N . PRO A 1 285 ? 12.438 -3.684 -8.18 1 95.44 285 PRO A N 1
ATOM 2142 C CA . PRO A 1 285 ? 12.125 -4.742 -9.141 1 95.44 285 PRO A CA 1
ATOM 2143 C C . PRO A 1 285 ? 11.234 -5.828 -8.555 1 95.44 285 PRO A C 1
ATOM 2145 O O . PRO A 1 285 ? 11.18 -6 -7.336 1 95.44 285 PRO A O 1
ATOM 2148 N N . GLY A 1 286 ? 10.5 -6.527 -9.344 1 93.62 286 GLY A N 1
ATOM 2149 C CA . GLY A 1 286 ? 9.641 -7.629 -8.945 1 93.62 286 GLY A CA 1
ATOM 2150 C C . GLY A 1 286 ? 8.703 -8.086 -10.039 1 93.62 286 GLY A C 1
ATOM 2151 O O . GLY A 1 286 ? 8.875 -7.723 -11.203 1 93.62 286 GLY A O 1
ATOM 2152 N N . GLY A 1 287 ? 7.766 -8.938 -9.625 1 90.12 287 GLY A N 1
ATOM 2153 C CA . GLY A 1 287 ? 6.738 -9.352 -10.57 1 90.12 287 GLY A CA 1
ATOM 2154 C C . GLY A 1 287 ? 5.953 -8.195 -11.148 1 90.12 287 GLY A C 1
ATOM 2155 O O . GLY A 1 287 ? 5.629 -7.242 -10.438 1 90.12 287 GLY A O 1
ATOM 2156 N N . GLY A 1 288 ? 5.637 -8.234 -12.461 1 88.19 288 GLY A N 1
ATOM 2157 C CA . GLY A 1 288 ? 4.836 -7.215 -13.125 1 88.19 288 GLY A CA 1
ATOM 2158 C C . GLY A 1 288 ? 5.668 -6.121 -13.766 1 88.19 288 GLY A C 1
ATOM 2159 O O . GLY A 1 288 ? 5.16 -5.336 -14.57 1 88.19 288 GLY A O 1
ATOM 2160 N N . THR A 1 289 ? 6.988 -6.113 -13.445 1 92.12 289 THR A N 1
ATOM 2161 C CA . THR A 1 289 ? 7.824 -5.031 -13.953 1 92.12 289 THR A CA 1
ATOM 2162 C C . THR A 1 289 ? 8.57 -5.473 -15.203 1 92.12 289 THR A C 1
ATOM 2164 O O . THR A 1 289 ? 9.305 -4.684 -15.812 1 92.12 289 THR A O 1
ATOM 2167 N N . VAL A 1 290 ? 8.375 -6.762 -15.641 1 91.31 290 VAL A N 1
ATOM 2168 C CA . VAL A 1 290 ? 9.273 -7.363 -16.625 1 91.31 290 VAL A CA 1
ATOM 2169 C C . VAL A 1 290 ? 8.492 -7.723 -17.891 1 91.31 290 VAL A C 1
ATOM 2171 O O . VAL A 1 290 ? 7.273 -7.918 -17.844 1 91.31 290 VAL A O 1
ATOM 2174 N N . LYS A 1 291 ? 9.219 -7.77 -18.922 1 87.75 291 LYS A N 1
ATOM 2175 C CA . LYS A 1 291 ? 8.719 -8.359 -20.156 1 87.75 291 LYS A CA 1
ATOM 2176 C C . LYS A 1 291 ? 9.117 -9.828 -20.281 1 87.75 291 LYS A C 1
ATOM 2178 O O . LYS A 1 291 ? 8.367 -10.641 -20.812 1 87.75 291 LYS A O 1
ATOM 2183 N N . PHE A 1 292 ? 10.328 -10.031 -19.797 1 88.75 292 PHE A N 1
ATOM 2184 C CA . PHE A 1 292 ? 10.891 -11.367 -19.953 1 88.75 292 PHE A CA 1
ATOM 2185 C C . PHE A 1 292 ? 11.93 -11.641 -18.859 1 88.75 292 PHE A C 1
ATOM 2187 O O . PHE A 1 292 ? 12.727 -10.766 -18.531 1 88.75 292 PHE A O 1
ATOM 2194 N N . VAL A 1 293 ? 11.859 -12.773 -18.25 1 88.19 293 VAL A N 1
ATOM 2195 C CA . VAL A 1 293 ? 12.859 -13.219 -17.281 1 88.19 293 VAL A CA 1
ATOM 2196 C C . VAL A 1 293 ? 13.297 -14.641 -17.609 1 88.19 293 VAL A C 1
ATOM 2198 O O . VAL A 1 293 ? 12.469 -15.547 -17.703 1 88.19 293 VAL A O 1
ATOM 2201 N N . SER A 1 294 ? 14.562 -14.867 -17.859 1 88.06 294 SER A N 1
ATOM 2202 C CA . SER A 1 294 ? 15.188 -16.188 -18.016 1 88.06 294 SER A CA 1
ATOM 2203 C C . SER A 1 294 ? 16.156 -16.469 -16.859 1 88.06 294 SER A C 1
ATOM 2205 O O . SER A 1 294 ? 16.375 -15.617 -16 1 88.06 294 SER A O 1
ATOM 2207 N N . PRO A 1 295 ? 16.688 -17.672 -16.844 1 84.81 295 PRO A N 1
ATOM 2208 C CA . PRO A 1 295 ? 17.703 -17.953 -15.812 1 84.81 295 PRO A CA 1
ATOM 2209 C C . PRO A 1 295 ? 18.906 -17.016 -15.914 1 84.81 295 PRO A C 1
ATOM 2211 O O . PRO A 1 295 ? 19.531 -16.703 -14.906 1 84.81 295 PRO A O 1
ATOM 2214 N N . GLU A 1 296 ? 19.156 -16.422 -17.062 1 84.88 296 GLU A N 1
ATOM 2215 C CA . GLU A 1 296 ? 20.406 -15.703 -17.266 1 84.88 296 GLU A CA 1
ATOM 2216 C C . GLU A 1 296 ? 20.172 -14.203 -17.422 1 84.88 296 GLU A C 1
ATOM 2218 O O . GLU A 1 296 ? 21.062 -13.398 -17.156 1 84.88 296 GLU A O 1
ATOM 2223 N N . THR A 1 297 ? 18.984 -13.875 -17.906 1 89.12 297 THR A N 1
ATOM 2224 C CA . THR A 1 297 ? 18.781 -12.461 -18.203 1 89.12 297 THR A CA 1
ATOM 2225 C C . THR A 1 297 ? 17.328 -12.062 -18 1 89.12 297 THR A C 1
ATOM 2227 O O . THR A 1 297 ? 16.484 -12.914 -17.672 1 89.12 297 THR A O 1
ATOM 2230 N N . HIS A 1 298 ? 17.094 -10.781 -17.953 1 92.38 298 HIS A N 1
ATOM 2231 C CA . HIS A 1 298 ? 15.734 -10.242 -17.844 1 92.38 298 HIS A CA 1
ATOM 2232 C C . HIS A 1 298 ? 15.625 -8.898 -18.547 1 92.38 298 HIS A C 1
ATOM 2234 O O . HIS A 1 298 ? 16.625 -8.195 -18.719 1 92.38 298 HIS A O 1
ATOM 2240 N N . ASP A 1 299 ? 14.453 -8.609 -19.047 1 94.56 299 ASP A N 1
ATOM 2241 C CA . ASP A 1 299 ? 14.094 -7.324 -19.641 1 94.56 299 ASP A CA 1
ATOM 2242 C C . ASP A 1 299 ? 12.891 -6.699 -18.938 1 94.56 299 ASP A C 1
ATOM 2244 O O . ASP A 1 299 ? 11.891 -7.375 -18.703 1 94.56 299 ASP A O 1
ATOM 2248 N N . TYR A 1 300 ? 13.047 -5.461 -18.641 1 95.31 300 TYR A N 1
ATOM 2249 C CA . TYR A 1 300 ? 11.961 -4.766 -17.953 1 95.31 300 TYR A CA 1
ATOM 2250 C C . TYR A 1 300 ? 10.945 -4.219 -18.938 1 95.31 300 TYR A C 1
ATOM 2252 O O . TYR A 1 300 ? 11.25 -4.059 -20.125 1 95.31 300 TYR A O 1
ATOM 2260 N N . SER A 1 301 ? 9.789 -3.943 -18.438 1 94.38 301 SER A N 1
ATOM 2261 C CA . SER A 1 301 ? 8.688 -3.385 -19.219 1 94.38 301 SER A CA 1
ATOM 2262 C C . SER A 1 301 ? 9.023 -1.989 -19.734 1 94.38 301 SER A C 1
ATOM 2264 O O . SER A 1 301 ? 9.719 -1.228 -19.047 1 94.38 301 SER A O 1
ATOM 2266 N N . ASP A 1 302 ? 8.43 -1.64 -20.906 1 93.12 302 ASP A N 1
ATOM 2267 C CA . ASP A 1 302 ? 8.555 -0.281 -21.422 1 93.12 302 ASP A CA 1
ATOM 2268 C C . ASP A 1 302 ? 7.582 0.665 -20.719 1 93.12 302 ASP A C 1
ATOM 2270 O O . ASP A 1 302 ? 7.727 1.886 -20.812 1 93.12 302 ASP A O 1
ATOM 2274 N N . SER A 1 303 ? 6.617 0.119 -20.125 1 94.56 303 SER A N 1
ATOM 2275 C CA . SER A 1 303 ? 5.629 0.918 -19.406 1 94.56 303 SER A CA 1
ATOM 2276 C C . SER A 1 303 ? 6.191 1.436 -18.094 1 94.56 303 SER A C 1
ATOM 2278 O O . SER A 1 303 ? 6.559 0.65 -17.219 1 94.56 303 SER A O 1
ATOM 2280 N N . LEU A 1 304 ? 6.234 2.764 -17.984 1 97.25 304 LEU A N 1
ATOM 2281 C CA . LEU A 1 304 ? 6.723 3.373 -16.75 1 97.25 304 LEU A CA 1
ATOM 2282 C C . LEU A 1 304 ? 5.84 2.98 -15.562 1 97.25 304 LEU A C 1
ATOM 2284 O O . LEU A 1 304 ? 6.344 2.717 -14.469 1 97.25 304 LEU A O 1
ATOM 2288 N N . GLU A 1 305 ? 4.516 2.924 -15.797 1 97.12 305 GLU A N 1
ATOM 2289 C CA . GLU A 1 305 ? 3.58 2.506 -14.758 1 97.12 305 GLU A CA 1
ATOM 2290 C C . GLU A 1 305 ? 3.885 1.091 -14.281 1 97.12 305 GLU A C 1
ATOM 2292 O O . GLU A 1 305 ? 4.004 0.851 -13.078 1 97.12 305 GLU A O 1
ATOM 2297 N N . ALA A 1 306 ? 4.051 0.149 -15.18 1 94.56 306 ALA A N 1
ATOM 2298 C CA . ALA A 1 306 ? 4.32 -1.245 -14.844 1 94.56 306 ALA A CA 1
ATOM 2299 C C . ALA A 1 306 ? 5.641 -1.381 -14.094 1 94.56 306 ALA A C 1
ATOM 2301 O O . ALA A 1 306 ? 5.734 -2.127 -13.117 1 94.56 306 ALA A O 1
ATOM 2302 N N . ARG A 1 307 ? 6.633 -0.655 -14.5 1 96.44 307 ARG A N 1
ATOM 2303 C CA . ARG A 1 307 ? 7.965 -0.752 -13.906 1 96.44 307 ARG A CA 1
ATOM 2304 C C . ARG A 1 307 ? 7.953 -0.28 -12.453 1 96.44 307 ARG A C 1
ATOM 2306 O O . ARG A 1 307 ? 8.719 -0.78 -11.625 1 96.44 307 ARG A O 1
ATOM 2313 N N . GLU A 1 308 ? 7.043 0.639 -12.18 1 96.81 308 GLU A N 1
ATOM 2314 C CA . GLU A 1 308 ? 7.09 1.243 -10.852 1 96.81 308 GLU A CA 1
ATOM 2315 C C . GLU A 1 308 ? 5.984 0.688 -9.953 1 96.81 308 GLU A C 1
ATOM 2317 O O . GLU A 1 308 ? 5.785 1.168 -8.836 1 96.81 308 GLU A O 1
ATOM 2322 N N . GLU A 1 309 ? 5.246 -0.275 -10.438 1 96 309 GLU A N 1
ATOM 2323 C CA . GLU A 1 309 ? 4.184 -0.911 -9.664 1 96 309 GLU A CA 1
ATOM 2324 C C . GLU A 1 309 ? 4.453 -2.4 -9.469 1 96 309 GLU A C 1
ATOM 2326 O O . GLU A 1 309 ? 3.584 -3.234 -9.727 1 96 309 GLU A O 1
ATOM 2331 N N . ALA A 1 310 ? 5.598 -2.695 -8.953 1 94.31 310 ALA A N 1
ATOM 2332 C CA . ALA A 1 310 ? 6.043 -4.07 -8.75 1 94.31 310 ALA A CA 1
ATOM 2333 C C . ALA A 1 310 ? 5.129 -4.805 -7.773 1 94.31 310 ALA A C 1
ATOM 2335 O O . ALA A 1 310 ? 4.68 -4.227 -6.781 1 94.31 310 ALA A O 1
ATOM 2336 N N . GLY A 1 311 ? 4.875 -6.16 -8.078 1 91.19 311 GLY A N 1
ATOM 2337 C CA . GLY A 1 311 ? 4.055 -6.992 -7.215 1 91.19 311 GLY A CA 1
ATOM 2338 C C . GLY A 1 311 ? 2.574 -6.898 -7.52 1 91.19 311 GLY A C 1
ATOM 2339 O O . GLY A 1 311 ? 2.18 -6.297 -8.523 1 91.19 311 GLY A O 1
ATOM 2340 N N . THR A 1 312 ? 1.777 -7.512 -6.719 1 90.06 312 THR A N 1
ATOM 2341 C CA . THR A 1 312 ? 0.33 -7.422 -6.871 1 90.06 312 THR A CA 1
ATOM 2342 C C . THR A 1 312 ? -0.171 -6.031 -6.484 1 90.06 312 THR A C 1
ATOM 2344 O O . THR A 1 312 ? 0.047 -5.578 -5.359 1 90.06 312 THR A O 1
ATOM 2347 N N . PRO A 1 313 ? -0.767 -5.438 -7.457 1 91.06 313 PRO A N 1
ATOM 2348 C CA . PRO A 1 313 ? -1.264 -4.098 -7.145 1 91.06 313 PRO A CA 1
ATOM 2349 C C . PRO A 1 313 ? -2.385 -4.105 -6.109 1 91.06 313 PRO A C 1
ATOM 2351 O O . PRO A 1 313 ? -3.137 -5.082 -6.016 1 91.06 313 PRO A O 1
ATOM 2354 N N . ASN A 1 314 ? -2.408 -3.035 -5.355 1 94.06 314 ASN A N 1
ATOM 2355 C CA . ASN A 1 314 ? -3.545 -2.789 -4.473 1 94.06 314 ASN A CA 1
ATOM 2356 C C . ASN A 1 314 ? -4.746 -2.248 -5.246 1 94.06 314 ASN A C 1
ATOM 2358 O O . ASN A 1 314 ? -5.148 -1.101 -5.051 1 94.06 314 ASN A O 1
ATOM 2362 N N . VAL A 1 315 ? -5.395 -3.107 -6 1 95.75 315 VAL A N 1
ATOM 2363 C CA . VAL A 1 315 ? -6.438 -2.711 -6.938 1 95.75 315 VAL A CA 1
ATOM 2364 C C . VAL A 1 315 ? -7.551 -1.975 -6.195 1 95.75 315 VAL A C 1
ATOM 2366 O O . VAL A 1 315 ? -8.047 -0.948 -6.664 1 95.75 315 VAL A O 1
ATOM 2369 N N . VAL A 1 316 ? -7.922 -2.479 -5.039 1 97.25 316 VAL A N 1
ATOM 2370 C CA . VAL A 1 316 ? -8.992 -1.861 -4.262 1 97.25 316 VAL A CA 1
ATOM 2371 C C . VAL A 1 316 ? -8.594 -0.444 -3.863 1 97.25 316 VAL A C 1
ATOM 2373 O O . VAL A 1 316 ? -9.383 0.493 -3.998 1 97.25 316 VAL A O 1
ATOM 2376 N N . GLY A 1 317 ? -7.355 -0.276 -3.355 1 97.69 317 GLY A N 1
ATOM 2377 C CA . GLY A 1 317 ? -6.855 1.041 -2.994 1 97.69 317 GLY A CA 1
ATOM 2378 C C . GLY A 1 317 ? -6.734 1.979 -4.18 1 97.69 317 GLY A C 1
ATOM 2379 O O . GLY A 1 317 ? -6.961 3.184 -4.051 1 97.69 317 GLY A O 1
ATOM 2380 N N . ASP A 1 318 ? -6.34 1.397 -5.375 1 98.06 318 ASP A N 1
ATOM 2381 C CA . ASP A 1 318 ? -6.223 2.189 -6.594 1 98.06 318 ASP A CA 1
ATOM 2382 C C . ASP A 1 318 ? -7.582 2.744 -7.02 1 98.06 318 ASP A C 1
ATOM 2384 O O . ASP A 1 318 ? -7.695 3.918 -7.375 1 98.06 318 ASP A O 1
ATOM 2388 N N . ILE A 1 319 ? -8.586 1.877 -6.988 1 98.44 319 ILE A N 1
ATOM 2389 C CA . ILE A 1 319 ? -9.945 2.279 -7.336 1 98.44 319 ILE A CA 1
ATOM 2390 C C . ILE A 1 319 ? -10.453 3.311 -6.332 1 98.44 319 ILE A C 1
ATOM 2392 O O . ILE A 1 319 ? -11.062 4.312 -6.715 1 98.44 319 ILE A O 1
ATOM 2396 N N . ARG A 1 320 ? -10.156 3.096 -5.047 1 98.31 320 ARG A N 1
ATOM 2397 C CA . ARG A 1 320 ? -10.555 4.035 -4 1 98.31 320 ARG A CA 1
ATOM 2398 C C . ARG A 1 320 ? -9.953 5.418 -4.254 1 98.31 320 ARG A C 1
ATOM 2400 O O . ARG A 1 320 ? -10.594 6.434 -3.988 1 98.31 320 ARG A O 1
ATOM 2407 N N . ALA A 1 321 ? -8.727 5.473 -4.656 1 98.75 321 ALA A N 1
ATOM 2408 C CA . ALA A 1 321 ? -8.094 6.75 -4.98 1 98.75 321 ALA A CA 1
ATOM 2409 C C . ALA A 1 321 ? -8.891 7.504 -6.035 1 98.75 321 ALA A C 1
ATOM 2411 O O . ALA A 1 321 ? -9.156 8.703 -5.887 1 98.75 321 ALA A O 1
ATOM 2412 N N . ALA A 1 322 ? -9.273 6.77 -7.078 1 98.81 322 ALA A N 1
ATOM 2413 C CA . ALA A 1 322 ? -10.07 7.391 -8.133 1 98.81 322 ALA A CA 1
ATOM 2414 C C . ALA A 1 322 ? -11.414 7.883 -7.59 1 98.81 322 ALA A C 1
ATOM 2416 O O . ALA A 1 322 ? -11.867 8.977 -7.938 1 98.81 322 ALA A O 1
ATOM 2417 N N . LEU A 1 323 ? -12.078 7.09 -6.738 1 98.88 323 LEU A N 1
ATOM 2418 C CA . LEU A 1 323 ? -13.359 7.473 -6.156 1 98.88 323 LEU A CA 1
ATOM 2419 C C . LEU A 1 323 ? -13.219 8.742 -5.324 1 98.88 323 LEU A C 1
ATOM 2421 O O . LEU A 1 323 ? -14.102 9.602 -5.344 1 98.88 323 LEU A O 1
ATOM 2425 N N . ALA A 1 324 ? -12.109 8.867 -4.594 1 98.69 324 ALA A N 1
ATOM 2426 C CA . ALA A 1 324 ? -11.867 10.055 -3.787 1 98.69 324 ALA A CA 1
ATOM 2427 C C . ALA A 1 324 ? -11.758 11.305 -4.664 1 98.69 324 ALA A C 1
ATOM 2429 O O . ALA A 1 324 ? -12.227 12.375 -4.293 1 98.69 324 ALA A O 1
ATOM 2430 N N . PHE A 1 325 ? -11.117 11.164 -5.832 1 98.75 325 PHE A N 1
ATOM 2431 C CA . PHE A 1 325 ? -11.039 12.266 -6.777 1 98.75 325 PHE A CA 1
ATOM 2432 C C . PHE A 1 325 ? -12.422 12.633 -7.309 1 98.75 325 PHE A C 1
ATOM 2434 O O . PHE A 1 325 ? -12.734 13.812 -7.477 1 98.75 325 PHE A O 1
ATOM 2441 N N . VAL A 1 326 ? -13.219 11.586 -7.598 1 98.69 326 VAL A N 1
ATOM 2442 C CA . VAL A 1 326 ? -14.578 11.828 -8.07 1 98.69 326 VAL A CA 1
ATOM 2443 C C . VAL A 1 326 ? -15.359 12.625 -7.023 1 98.69 326 VAL A C 1
ATOM 2445 O O . VAL A 1 326 ? -16.078 13.562 -7.359 1 98.69 326 VAL A O 1
ATOM 2448 N N . VAL A 1 327 ? -15.211 12.273 -5.75 1 98.75 327 VAL A N 1
ATOM 2449 C CA . VAL A 1 327 ? -15.891 12.953 -4.656 1 98.75 327 VAL A CA 1
ATOM 2450 C C . VAL A 1 327 ? -15.469 14.422 -4.621 1 98.75 327 VAL A C 1
ATOM 2452 O O . VAL A 1 327 ? -16.312 15.32 -4.543 1 98.75 327 VAL A O 1
ATOM 2455 N N . LYS A 1 328 ? -14.18 14.688 -4.664 1 98.56 328 LYS A N 1
ATOM 2456 C CA . LYS A 1 328 ? -13.664 16.062 -4.656 1 98.56 328 LYS A CA 1
ATOM 2457 C C . LYS A 1 328 ? -14.25 16.875 -5.801 1 98.56 328 LYS A C 1
ATOM 2459 O O . LYS A 1 328 ? -14.68 18.016 -5.602 1 98.56 328 LYS A O 1
ATOM 2464 N N . HIS A 1 329 ? -14.305 16.266 -6.98 1 97.75 329 HIS A N 1
ATOM 2465 C CA . HIS A 1 329 ? -14.766 17 -8.156 1 97.75 329 HIS A CA 1
ATOM 2466 C C . HIS A 1 329 ? -16.281 17.156 -8.156 1 97.75 329 HIS A C 1
ATOM 2468 O O . HIS A 1 329 ? -16.812 18.109 -8.742 1 97.75 329 HIS A O 1
ATOM 2474 N N . ALA A 1 330 ? -16.938 16.234 -7.508 1 98.12 330 ALA A N 1
ATOM 2475 C CA . ALA A 1 330 ? -18.375 16.375 -7.344 1 98.12 330 ALA A CA 1
ATOM 2476 C C . ALA A 1 330 ? -18.703 17.609 -6.492 1 98.12 330 ALA A C 1
ATOM 2478 O O . ALA A 1 330 ? -19.703 18.281 -6.723 1 98.12 330 ALA A O 1
ATOM 2479 N N . ILE A 1 331 ? -17.953 17.875 -5.449 1 97.88 331 ILE A N 1
ATOM 2480 C CA . ILE A 1 331 ? -18.125 19.062 -4.621 1 97.88 331 ILE A CA 1
ATOM 2481 C C . ILE A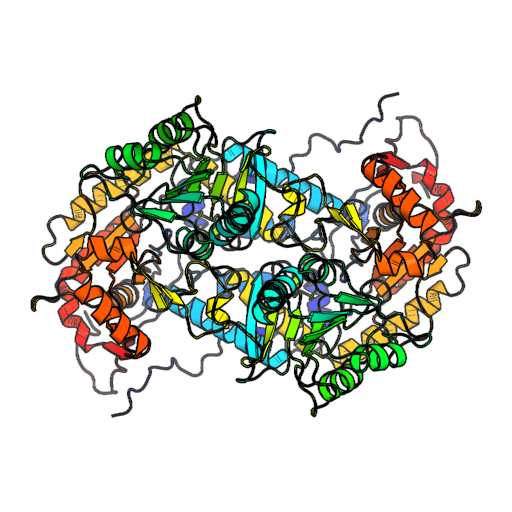 1 331 ? -17.891 20.328 -5.465 1 97.88 331 ILE A C 1
ATOM 2483 O O . ILE A 1 331 ? -18.625 21.312 -5.328 1 97.88 331 ILE A O 1
ATOM 2487 N N . GLY A 1 332 ? -16.938 20.203 -6.375 1 97 332 GLY A N 1
ATOM 2488 C CA . GLY A 1 332 ? -16.578 21.328 -7.234 1 97 332 GLY A CA 1
ATOM 2489 C C . GLY A 1 332 ? -15.43 22.156 -6.699 1 97 332 GLY A C 1
ATOM 2490 O O . GLY A 1 332 ? -15.438 22.562 -5.531 1 97 332 GLY A O 1
ATOM 2491 N N . LEU A 1 333 ? -14.555 22.516 -7.535 1 96.44 333 LEU A N 1
ATOM 2492 C CA . LEU A 1 333 ? -13.336 23.219 -7.133 1 96.44 333 LEU A CA 1
ATOM 2493 C C . LEU A 1 333 ? -13.641 24.656 -6.711 1 96.44 333 LEU A C 1
ATOM 2495 O O . LEU A 1 333 ? -13.039 25.172 -5.766 1 96.44 333 LEU A O 1
ATOM 2499 N N . LYS A 1 334 ? -14.586 25.266 -7.391 1 96.88 334 LYS A N 1
ATOM 2500 C CA . LYS A 1 334 ? -14.961 26.625 -7.035 1 96.88 334 LYS A CA 1
ATOM 2501 C C . LYS A 1 334 ? -15.641 26.672 -5.672 1 96.88 334 LYS A C 1
ATOM 2503 O O . LYS A 1 334 ? -15.352 27.547 -4.855 1 96.88 334 LYS A O 1
ATOM 2508 N N . GLU A 1 335 ? -16.531 25.734 -5.508 1 97.06 335 GLU A N 1
ATOM 2509 C CA . GLU A 1 335 ? -17.234 25.672 -4.227 1 97.06 335 GLU A CA 1
ATOM 2510 C C . GLU A 1 335 ? -16.281 25.328 -3.09 1 97.06 335 GLU A C 1
ATOM 2512 O O . GLU A 1 335 ? -16.406 25.859 -1.985 1 97.06 335 GLU A O 1
ATOM 2517 N N . MET A 1 336 ? -15.375 24.453 -3.322 1 97 336 MET A N 1
ATOM 2518 C CA . MET A 1 336 ? -14.359 24.109 -2.334 1 97 336 MET A CA 1
ATOM 2519 C C . MET A 1 336 ? -13.523 25.328 -1.954 1 97 336 MET A C 1
ATOM 2521 O O . MET A 1 336 ? -13.305 25.594 -0.77 1 97 336 MET A O 1
ATOM 2525 N N . ALA A 1 337 ? -13.094 26.062 -2.961 1 97.19 337 ALA A N 1
ATOM 2526 C CA . ALA A 1 337 ? -12.297 27.266 -2.711 1 97.19 337 ALA A CA 1
ATOM 2527 C C . ALA A 1 337 ? -13.078 28.297 -1.896 1 97.19 337 ALA A C 1
ATOM 2529 O O . ALA A 1 337 ? -12.547 28.875 -0.953 1 97.19 337 ALA A O 1
ATOM 2530 N N . ARG A 1 338 ? -14.305 28.516 -2.266 1 97.56 338 ARG A N 1
ATOM 2531 C CA . ARG A 1 338 ? -15.164 29.469 -1.573 1 97.56 338 ARG A CA 1
ATOM 2532 C C . ARG A 1 338 ? -15.344 29.078 -0.108 1 97.56 338 ARG A C 1
ATOM 2534 O O . ARG A 1 338 ? -15.164 29.906 0.784 1 97.56 338 ARG A O 1
ATOM 2541 N N . ARG A 1 339 ? -15.711 27.828 0.132 1 97.94 339 ARG A N 1
ATOM 2542 C CA . ARG A 1 339 ? -15.969 27.359 1.486 1 97.94 339 ARG A CA 1
ATOM 2543 C C . ARG A 1 339 ? -14.695 27.375 2.324 1 97.94 339 ARG A C 1
ATOM 2545 O O . ARG A 1 339 ? -14.727 27.75 3.496 1 97.94 339 ARG A O 1
ATOM 2552 N N . ASN A 1 340 ? -13.578 26.969 1.749 1 97.69 340 ASN A N 1
ATOM 2553 C CA . ASN A 1 340 ? -12.305 27 2.459 1 97.69 340 ASN A CA 1
ATOM 2554 C C . ASN A 1 340 ? -11.938 28.422 2.883 1 97.69 340 ASN A C 1
ATOM 2556 O O . ASN A 1 340 ? -11.469 28.641 4 1 97.69 340 ASN A O 1
ATOM 2560 N N . ARG A 1 341 ? -12.141 29.344 2 1 96.75 341 ARG A N 1
ATOM 2561 C CA . ARG A 1 341 ? -11.867 30.75 2.32 1 96.75 341 ARG A CA 1
ATOM 2562 C C . ARG A 1 341 ? -12.766 31.234 3.451 1 96.75 341 ARG A C 1
ATOM 2564 O O . ARG A 1 341 ? -12.305 31.938 4.355 1 96.75 341 ARG A O 1
ATOM 2571 N N . GLN A 1 342 ? -13.992 30.891 3.355 1 97.5 342 GLN A N 1
ATOM 2572 C CA . GLN A 1 342 ? -14.953 31.281 4.387 1 97.5 342 GLN A CA 1
ATOM 2573 C C . GLN A 1 342 ? -14.539 30.734 5.75 1 97.5 342 GLN A C 1
ATOM 2575 O O . GLN A 1 342 ? -14.586 31.453 6.75 1 97.5 342 GLN A O 1
ATOM 2580 N N . LEU A 1 343 ? -14.188 29.469 5.801 1 97.94 343 LEU A N 1
ATOM 2581 C CA . LEU A 1 343 ? -13.797 28.812 7.043 1 97.94 343 LEU A CA 1
ATOM 2582 C C . LEU A 1 343 ? -12.531 29.453 7.617 1 97.94 343 LEU A C 1
ATOM 2584 O O . LEU A 1 343 ? -12.422 29.625 8.836 1 97.94 343 LEU A O 1
ATOM 2588 N N . THR A 1 344 ? -11.602 29.797 6.723 1 97.12 344 THR A N 1
ATOM 2589 C CA . THR A 1 344 ? -10.359 30.438 7.145 1 97.12 344 THR A CA 1
ATOM 2590 C C . THR A 1 344 ? -10.648 31.781 7.801 1 97.12 344 THR A C 1
ATOM 2592 O O . THR A 1 344 ? -10.156 32.062 8.898 1 97.12 344 THR A O 1
ATOM 2595 N N . VAL A 1 345 ? -11.453 32.562 7.184 1 96.19 345 VAL A N 1
ATOM 2596 C CA . VAL A 1 345 ? -11.789 33.875 7.68 1 96.19 345 VAL A CA 1
ATOM 2597 C C . VAL A 1 345 ? -12.531 33.781 9.008 1 96.19 345 VAL A C 1
ATOM 2599 O O . VAL A 1 345 ? -12.242 34.531 9.953 1 96.19 345 VAL A O 1
ATOM 2602 N N . ARG A 1 346 ? -13.398 32.875 9.117 1 96.75 346 ARG A N 1
ATOM 2603 C CA . ARG A 1 346 ? -14.188 32.656 10.328 1 96.75 346 ARG A CA 1
ATOM 2604 C C . ARG A 1 346 ? -13.289 32.281 11.508 1 96.75 346 ARG A C 1
ATOM 2606 O O . ARG A 1 346 ? -13.492 32.781 12.625 1 96.75 346 ARG A O 1
ATOM 2613 N N . ALA A 1 347 ? -12.352 31.438 11.25 1 96.88 347 ALA A N 1
ATOM 2614 C CA . ALA A 1 347 ? -11.461 30.984 12.32 1 96.88 347 ALA A CA 1
ATOM 2615 C C . ALA A 1 347 ? -10.609 32.125 12.836 1 96.88 347 ALA A C 1
ATOM 2617 O O . ALA A 1 347 ? -10.508 32.344 14.047 1 96.88 347 ALA A O 1
ATOM 2618 N N . PHE A 1 348 ? -10.016 32.906 11.93 1 96.06 348 PHE A N 1
ATOM 2619 C CA . PHE A 1 348 ? -9.188 34.031 12.336 1 96.06 348 PHE A CA 1
ATOM 2620 C C . PHE A 1 348 ? -10.023 35.062 13.078 1 96.06 348 PHE A C 1
ATOM 2622 O O . PHE A 1 348 ? -9.562 35.656 14.062 1 96.06 348 PHE A O 1
ATOM 2629 N N . SER A 1 349 ? -11.203 35.25 12.586 1 96 349 SER A N 1
ATOM 2630 C CA . SER A 1 349 ? -12.094 36.219 13.234 1 96 349 SER A CA 1
ATOM 2631 C C . SER A 1 349 ? -12.477 35.781 14.633 1 96 349 SER A C 1
ATOM 2633 O O . SER A 1 349 ? -12.508 36.562 15.57 1 96 349 SER A O 1
ATOM 2635 N N . ALA A 1 350 ? -12.742 34.531 14.812 1 96.81 350 ALA A N 1
ATOM 2636 C CA . ALA A 1 350 ? -13.195 33.969 16.094 1 96.81 350 ALA A CA 1
ATOM 2637 C C . ALA A 1 350 ? -12.07 33.969 17.125 1 96.81 350 ALA A C 1
ATOM 2639 O O . ALA A 1 350 ? -12.312 34.125 18.312 1 96.81 350 ALA A O 1
ATOM 2640 N N . TRP A 1 351 ? -10.805 33.812 16.719 1 96.62 351 TRP A N 1
ATOM 2641 C CA . TRP A 1 351 ? -9.727 33.531 17.656 1 96.62 351 TRP A CA 1
ATOM 2642 C C . TRP A 1 351 ? -8.836 34.75 17.844 1 96.62 351 TRP A C 1
ATOM 2644 O O . TRP A 1 351 ? -7.961 34.75 18.703 1 96.62 351 TRP A O 1
ATOM 2654 N N . LYS A 1 352 ? -9.062 35.812 17.047 1 93.5 352 LYS A N 1
ATOM 2655 C CA . LYS A 1 352 ? -8.203 37 17.047 1 93.5 352 LYS A CA 1
ATOM 2656 C C . LYS A 1 352 ? -8.195 37.656 18.422 1 93.5 352 LYS A C 1
ATOM 2658 O O . LYS A 1 352 ? -7.195 38.25 18.828 1 93.5 352 LYS A O 1
ATOM 2663 N N . ASP A 1 353 ? -9.25 37.531 19.203 1 93.94 353 ASP A N 1
ATOM 2664 C CA . ASP A 1 353 ? -9.359 38.25 20.484 1 93.94 353 ASP A CA 1
ATOM 2665 C C . ASP A 1 353 ? -9.219 37.281 21.656 1 93.94 353 ASP A C 1
ATOM 2667 O O . ASP A 1 353 ? -9.641 37.594 22.766 1 93.94 353 ASP A O 1
ATOM 2671 N N . VAL A 1 354 ? -8.727 36.125 21.391 1 96.75 354 VAL A N 1
ATOM 2672 C CA . VAL A 1 354 ? -8.445 35.156 22.469 1 96.75 354 VAL A CA 1
ATOM 2673 C C . VAL A 1 354 ? -6.992 35.312 22.906 1 96.75 354 VAL A C 1
ATOM 2675 O O . VAL A 1 354 ? -6.098 34.719 22.297 1 96.75 354 VAL A O 1
ATOM 2678 N N . PRO A 1 355 ? -6.727 35.969 23.984 1 94.88 355 PRO A N 1
ATOM 2679 C CA . PRO A 1 355 ? -5.352 36.344 24.328 1 94.88 355 PRO A CA 1
ATOM 2680 C C . PRO A 1 355 ? -4.477 35.156 24.672 1 94.88 355 PRO A C 1
ATOM 2682 O O . PRO A 1 355 ? -3.256 35.188 24.5 1 94.88 355 PRO A O 1
ATOM 2685 N N . GLN A 1 356 ? -5.094 34.031 25.109 1 96.5 356 GLN A N 1
ATOM 2686 C CA . GLN A 1 356 ? -4.332 32.875 25.516 1 96.5 356 GLN A CA 1
ATOM 2687 C C . GLN A 1 356 ? -3.908 32.031 24.297 1 96.5 356 GLN A C 1
ATOM 2689 O O . GLN A 1 356 ? -3.066 31.156 24.406 1 96.5 356 GLN A O 1
ATOM 2694 N N . LEU A 1 357 ? -4.535 32.344 23.219 1 96.88 357 LEU A N 1
ATOM 2695 C CA . LEU A 1 357 ? -4.312 31.562 22.016 1 96.88 357 LEU A CA 1
ATOM 2696 C C . LEU A 1 357 ? -3.301 32.25 21.094 1 96.88 357 LEU A C 1
ATOM 2698 O O . LEU A 1 357 ? -3.453 33.406 20.75 1 96.88 357 LEU A O 1
ATOM 2702 N N . GLU A 1 358 ? -2.246 31.5 20.766 1 95.81 358 GLU A N 1
ATOM 2703 C CA . GLU A 1 358 ? -1.285 31.953 19.766 1 95.81 358 GLU A CA 1
ATOM 2704 C C . GLU A 1 358 ? -1.382 31.125 18.484 1 95.81 358 GLU A C 1
ATOM 2706 O O . GLU A 1 358 ? -0.94 29.969 18.453 1 95.81 358 GLU A O 1
ATOM 2711 N N . ILE A 1 359 ? -1.953 31.656 17.438 1 95.5 359 ILE A N 1
ATOM 2712 C CA . ILE A 1 359 ? -2.008 30.984 16.141 1 95.5 359 ILE A CA 1
ATOM 2713 C C . ILE A 1 359 ? -0.665 31.125 15.438 1 95.5 359 ILE A C 1
ATOM 2715 O O . ILE A 1 359 ? -0.126 32.219 15.328 1 95.5 359 ILE A O 1
ATOM 2719 N N . LEU A 1 360 ? -0.141 30.031 15 1 94.06 360 LEU A N 1
ATOM 2720 C CA . LEU A 1 360 ? 1.173 30.031 14.367 1 94.06 360 LEU A CA 1
ATOM 2721 C C . LEU A 1 360 ? 1.062 30.359 12.883 1 94.06 360 LEU A C 1
ATOM 2723 O O . LEU A 1 360 ? 0.061 30.031 12.242 1 94.06 360 LEU A O 1
ATOM 2727 N N . GLY A 1 361 ? 2.129 30.922 12.367 1 90.62 361 GLY A N 1
ATOM 2728 C CA . GLY A 1 361 ? 2.201 31.266 10.953 1 90.62 361 GLY A CA 1
ATOM 2729 C C . GLY A 1 361 ? 1.9 32.719 10.688 1 90.62 361 GLY A C 1
ATOM 2730 O O . GLY A 1 361 ? 1.573 33.469 11.602 1 90.62 361 GLY A O 1
ATOM 2731 N N . LEU A 1 362 ? 1.93 33.125 9.438 1 87.44 362 LEU A N 1
ATOM 2732 C CA . LEU A 1 362 ? 1.712 34.5 9 1 87.44 362 LEU A CA 1
ATOM 2733 C C . LEU A 1 362 ? 0.223 34.781 8.844 1 87.44 362 LEU A C 1
ATOM 2735 O O . LEU A 1 362 ? -0.535 33.938 8.375 1 87.44 362 LEU A O 1
ATOM 2739 N N . PRO A 1 363 ? -0.175 35.969 9.289 1 78.31 363 PRO A N 1
ATOM 2740 C CA . PRO A 1 363 ? -1.589 36.312 9.148 1 78.31 363 PRO A CA 1
ATOM 2741 C C . PRO A 1 363 ? -1.935 36.812 7.75 1 78.31 363 PRO A C 1
ATOM 2743 O O . PRO A 1 363 ? -1.062 37.312 7.039 1 78.31 363 PRO A O 1
ATOM 2746 N N . ALA A 1 364 ? -3.172 36.75 7.434 1 67.38 364 ALA A N 1
ATOM 2747 C CA . ALA A 1 364 ? -3.791 37.469 6.316 1 67.38 364 ALA A CA 1
ATOM 2748 C C . ALA A 1 364 ? -3.189 37 4.984 1 67.38 364 ALA A C 1
ATOM 2750 O O . ALA A 1 364 ? -2.867 37.844 4.133 1 67.38 364 ALA A O 1
ATOM 2751 N N . LEU A 1 365 ? -3.051 35.75 4.809 1 75.06 365 LEU A N 1
ATOM 2752 C CA . LEU A 1 365 ? -2.504 35.219 3.566 1 75.06 365 LEU A CA 1
ATOM 2753 C C . LEU A 1 365 ? -3.428 34.156 2.977 1 75.06 365 LEU A C 1
ATOM 2755 O O . LEU A 1 365 ? -4.371 33.719 3.635 1 75.06 365 LEU A O 1
ATOM 2759 N N . ASP A 1 366 ? -3.307 34.031 1.638 1 85.12 366 ASP A N 1
ATOM 2760 C CA . ASP A 1 366 ? -3.996 32.906 1.004 1 85.12 366 ASP A CA 1
ATOM 2761 C C . ASP A 1 366 ? -3.592 31.578 1.645 1 85.12 366 ASP A C 1
ATOM 2763 O O . ASP A 1 366 ? -2.406 31.25 1.71 1 85.12 366 ASP A O 1
ATOM 2767 N N . ARG A 1 367 ? -4.547 30.969 2.238 1 94.62 367 ARG A N 1
ATOM 2768 C CA . ARG A 1 367 ? -4.242 29.734 2.955 1 94.62 367 ARG A CA 1
ATOM 2769 C C . ARG A 1 367 ? -5.469 28.828 3.039 1 94.62 367 ARG A C 1
ATOM 2771 O O . ARG A 1 367 ? -6.598 29.297 2.863 1 94.62 367 ARG A O 1
ATOM 2778 N N . LEU A 1 368 ? -5.211 27.609 3.252 1 97.19 368 LEU A N 1
ATOM 2779 C CA . LEU A 1 368 ? -6.227 26.594 3.555 1 97.19 368 LEU A CA 1
ATOM 2780 C C . LEU A 1 368 ? -6.645 26.672 5.02 1 97.19 368 LEU A C 1
ATOM 2782 O O . LEU A 1 368 ? -5.938 27.266 5.844 1 97.19 368 LEU A O 1
ATOM 2786 N N . PRO A 1 369 ? -7.848 26.219 5.355 1 97.69 369 PRO A N 1
ATOM 2787 C CA . PRO A 1 369 ? -8.328 26.281 6.738 1 97.69 369 PRO A CA 1
ATOM 2788 C C . PRO A 1 369 ? -7.625 25.297 7.66 1 97.69 369 PRO A C 1
ATOM 2790 O O . PRO A 1 369 ? -8.281 24.469 8.297 1 97.69 369 PRO A O 1
ATOM 2793 N N . ILE A 1 370 ? -6.344 25.359 7.73 1 97.5 370 ILE A N 1
ATOM 2794 C CA . ILE A 1 370 ? -5.449 24.609 8.594 1 97.5 370 ILE A CA 1
ATOM 2795 C C . ILE A 1 370 ? -4.809 25.531 9.625 1 97.5 370 ILE A C 1
ATOM 2797 O O . ILE A 1 370 ? -4.188 26.531 9.266 1 97.5 370 ILE A O 1
ATOM 2801 N N . PHE A 1 371 ? -4.969 25.172 10.875 1 96.94 371 PHE A N 1
ATOM 2802 C CA . PHE A 1 371 ? -4.523 26.094 11.922 1 96.94 371 PHE A CA 1
ATOM 2803 C C . PHE A 1 371 ? -3.705 25.344 12.969 1 96.94 371 PHE A C 1
ATOM 2805 O O . PHE A 1 371 ? -4.148 24.328 13.508 1 96.94 371 PHE A O 1
ATOM 2812 N N . SER A 1 372 ? -2.537 25.781 13.188 1 96.94 372 SER A N 1
ATOM 2813 C CA . SER A 1 372 ? -1.7 25.359 14.305 1 96.94 372 SER A CA 1
ATOM 2814 C C . SER A 1 372 ? -1.605 26.438 15.375 1 96.94 372 SER A C 1
ATOM 2816 O O . SER A 1 372 ? -1.514 27.625 15.055 1 96.94 372 SER A O 1
ATOM 2818 N N . PHE A 1 373 ? -1.706 26.016 16.641 1 97.06 373 PHE A N 1
ATOM 2819 C CA . PHE A 1 373 ? -1.714 27.031 17.688 1 97.06 373 PHE A CA 1
ATOM 2820 C C . PHE A 1 373 ? -1.106 26.484 18.984 1 97.06 373 PHE A C 1
ATOM 2822 O O . PHE A 1 373 ? -0.94 25.266 19.125 1 97.06 373 PHE A O 1
ATOM 2829 N N . ARG A 1 374 ? -0.702 27.328 19.781 1 96.88 374 ARG A N 1
ATOM 2830 C CA . ARG A 1 374 ? -0.274 27.062 21.156 1 96.88 374 ARG A CA 1
ATOM 2831 C C . ARG A 1 374 ? -1.15 27.797 22.156 1 96.88 374 ARG A C 1
ATOM 2833 O O . ARG A 1 374 ? -1.734 28.844 21.828 1 96.88 374 ARG A O 1
ATOM 2840 N N . ILE A 1 375 ? -1.29 27.219 23.297 1 97.38 375 ILE A N 1
ATOM 2841 C CA . ILE A 1 375 ? -2.078 27.828 24.359 1 97.38 375 ILE A CA 1
ATOM 2842 C C . ILE A 1 375 ? -1.164 28.234 25.516 1 97.38 375 ILE A C 1
ATOM 2844 O O . ILE A 1 375 ? -0.434 27.406 26.047 1 97.38 375 ILE A O 1
ATOM 2848 N N . ARG A 1 376 ? -1.226 29.453 25.891 1 95.94 376 ARG A N 1
ATOM 2849 C CA . ARG A 1 376 ? -0.443 29.953 27.016 1 95.94 376 ARG A CA 1
ATOM 2850 C C . ARG A 1 376 ? -0.926 29.359 28.328 1 95.94 376 ARG A C 1
ATOM 2852 O O . ARG A 1 376 ? -2.131 29.188 28.531 1 95.94 376 ARG A O 1
ATOM 2859 N N . ASN A 1 377 ? -0.034 29.016 29.203 1 93.56 377 ASN A N 1
ATOM 2860 C CA . ASN A 1 377 ? -0.403 28.359 30.453 1 93.56 377 ASN A CA 1
ATOM 2861 C C . ASN A 1 377 ? -0.599 29.359 31.578 1 93.56 377 ASN A C 1
ATOM 2863 O O . ASN A 1 377 ? -0.874 28.984 32.719 1 93.56 377 ASN A O 1
ATOM 2867 N N . GLY A 1 378 ? -0.418 30.625 31.375 1 89.5 378 GLY A N 1
ATOM 2868 C CA . GLY A 1 378 ? -0.582 31.672 32.375 1 89.5 378 GLY A CA 1
ATOM 2869 C C . GLY A 1 378 ? 0.64 31.828 33.281 1 89.5 378 GLY A C 1
ATOM 2870 O O . GLY A 1 378 ? 0.655 32.688 34.156 1 89.5 378 GLY A O 1
ATOM 2871 N N . LYS A 1 379 ? 1.642 31.047 33.094 1 91.5 379 LYS A N 1
ATOM 2872 C CA . LYS A 1 379 ? 2.857 31.078 33.906 1 91.5 379 LYS A CA 1
ATOM 2873 C C . LYS A 1 379 ? 4.078 31.406 33.062 1 91.5 379 LYS A C 1
ATOM 2875 O O . LYS A 1 379 ? 5.191 30.984 33.375 1 91.5 379 LYS A O 1
ATOM 2880 N N . GLY A 1 380 ? 3.848 32.062 31.953 1 90.25 380 GLY A N 1
ATOM 2881 C CA . GLY A 1 380 ? 4.949 32.5 31.109 1 90.25 380 GLY A CA 1
ATOM 2882 C C . GLY A 1 380 ? 5.312 31.453 30.047 1 90.25 380 GLY A C 1
ATOM 2883 O O . GLY A 1 380 ? 6.199 31.688 29.219 1 90.25 380 GLY A O 1
ATOM 2884 N N . GLY A 1 381 ? 4.676 30.359 30.016 1 93.19 381 GLY A N 1
ATOM 2885 C CA . GLY A 1 381 ? 4.926 29.312 29.031 1 93.19 381 GLY A CA 1
ATOM 2886 C C . GLY A 1 381 ? 3.674 28.859 28.312 1 93.19 381 GLY A C 1
ATOM 2887 O O . GLY A 1 381 ? 2.723 29.641 28.156 1 93.19 381 GLY A O 1
ATOM 2888 N N . TYR A 1 382 ? 3.846 27.688 27.766 1 95 382 TYR A N 1
ATOM 2889 C CA . TYR A 1 382 ? 2.736 27.125 26.984 1 95 382 TYR A CA 1
ATOM 2890 C C . TYR A 1 382 ? 2.328 25.766 27.516 1 95 382 TYR A C 1
ATOM 2892 O O . TYR A 1 382 ? 3.146 25.047 28.109 1 95 382 TYR A O 1
ATOM 2900 N N . MET A 1 383 ? 1.021 25.469 27.375 1 95.56 383 MET A N 1
ATOM 2901 C CA . MET A 1 383 ? 0.553 24.109 27.641 1 95.56 383 MET A CA 1
ATOM 2902 C C . MET A 1 383 ? 1.13 23.141 26.625 1 95.56 383 MET A C 1
ATOM 2904 O O . MET A 1 383 ? 1.282 23.469 25.438 1 95.56 383 MET A O 1
ATOM 2908 N N . HIS A 1 384 ? 1.516 21.906 27.141 1 94.5 384 HIS A N 1
ATOM 2909 C CA . HIS A 1 384 ? 2.031 20.906 26.234 1 94.5 384 HIS A CA 1
ATOM 2910 C C . HIS A 1 384 ? 1.001 20.562 25.156 1 94.5 384 HIS A C 1
ATOM 2912 O O . HIS A 1 384 ? -0.177 20.359 25.469 1 94.5 384 HIS A O 1
ATOM 2918 N N . GLN A 1 385 ? 1.394 20.5 23.922 1 94.88 385 GLN A N 1
ATOM 2919 C CA . GLN A 1 385 ? 0.491 20.328 22.797 1 94.88 385 GLN A CA 1
ATOM 2920 C C . GLN A 1 385 ? -0.275 19.016 22.891 1 94.88 385 GLN A C 1
ATOM 2922 O O . GLN A 1 385 ? -1.445 18.938 22.516 1 94.88 385 GLN A O 1
ATOM 2927 N N . GLN A 1 386 ? 0.378 17.953 23.375 1 94.81 386 GLN A N 1
ATOM 2928 C CA . GLN A 1 386 ? -0.306 16.672 23.516 1 94.81 386 GLN A CA 1
ATOM 2929 C C . GLN A 1 386 ? -1.425 16.75 24.547 1 94.81 386 GLN A C 1
ATOM 2931 O O . GLN A 1 386 ? -2.451 16.078 24.422 1 94.81 386 GLN A O 1
ATOM 2936 N N . LEU A 1 387 ? -1.229 17.516 25.562 1 95.75 387 LEU A N 1
ATOM 2937 C CA . LEU A 1 387 ? -2.262 17.688 26.578 1 95.75 387 LEU A CA 1
ATOM 2938 C C . LEU A 1 387 ? -3.441 18.484 26.016 1 95.75 387 LEU A C 1
ATOM 2940 O O . LEU A 1 387 ? -4.598 18.141 26.266 1 95.75 387 LEU A O 1
ATOM 2944 N N . VAL A 1 388 ? -3.119 19.547 25.297 1 96.94 388 VAL A N 1
ATOM 2945 C CA . VAL A 1 388 ? -4.168 20.328 24.656 1 96.94 388 VAL A CA 1
ATOM 2946 C C . VAL A 1 388 ? -5.008 19.438 23.75 1 96.94 388 VAL A C 1
ATOM 2948 O O . VAL A 1 388 ? -6.238 19.5 23.766 1 96.94 388 VAL A O 1
ATOM 2951 N N . THR A 1 389 ? -4.32 18.641 22.953 1 96.5 389 THR A N 1
ATOM 2952 C CA . THR A 1 389 ? -4.984 17.703 22.047 1 96.5 389 THR A CA 1
ATOM 2953 C C . THR A 1 389 ? -5.875 16.75 22.828 1 96.5 389 THR A C 1
ATOM 2955 O O . THR A 1 389 ? -7.008 16.484 22.422 1 96.5 389 THR A O 1
ATOM 2958 N N . ARG A 1 390 ? -5.371 16.266 23.875 1 95.75 390 ARG A N 1
ATOM 2959 C CA . ARG A 1 390 ? -6.121 15.359 24.75 1 95.75 390 ARG A CA 1
ATOM 2960 C C . ARG A 1 390 ? -7.348 16.062 25.328 1 95.75 390 ARG A C 1
ATOM 2962 O O . ARG A 1 390 ? -8.445 15.492 25.344 1 95.75 390 ARG A O 1
ATOM 2969 N N . MET A 1 391 ? -7.215 17.25 25.797 1 97.06 391 MET A N 1
ATOM 2970 C CA . MET A 1 391 ? -8.312 18 26.391 1 97.06 391 MET A CA 1
ATOM 2971 C C . MET A 1 391 ? -9.398 18.312 25.375 1 97.06 391 MET A C 1
ATOM 2973 O O . MET A 1 391 ? -10.586 18.25 25.672 1 97.06 391 MET A O 1
ATOM 2977 N N . LEU A 1 392 ? -8.938 18.641 24.141 1 97.88 392 LEU A N 1
ATOM 2978 C CA . LEU A 1 392 ? -9.914 18.859 23.078 1 97.88 392 LEU A CA 1
ATOM 2979 C C . LEU A 1 392 ? -10.773 17.625 22.859 1 97.88 392 LEU A C 1
ATOM 2981 O O . LEU A 1 392 ? -11.984 17.719 22.672 1 97.88 392 LEU A O 1
ATOM 2985 N N . SER A 1 393 ? -10.133 16.5 22.859 1 96.81 393 SER A N 1
ATOM 2986 C CA . SER A 1 393 ? -10.82 15.219 22.672 1 96.81 393 SER A CA 1
ATOM 2987 C C . SER A 1 393 ? -11.711 14.883 23.859 1 96.81 393 SER A C 1
ATOM 2989 O O . SER A 1 393 ? -12.898 14.609 23.688 1 96.81 393 SER A O 1
ATOM 2991 N N . ASP A 1 394 ? -11.164 14.93 25.062 1 96 394 ASP A N 1
ATOM 2992 C CA . ASP A 1 394 ? -11.852 14.477 26.266 1 96 394 ASP A CA 1
ATOM 2993 C C . ASP A 1 394 ? -13.023 15.391 26.609 1 96 394 ASP A C 1
ATOM 2995 O O . ASP A 1 394 ? -14.078 14.922 27.047 1 96 394 ASP A O 1
ATOM 2999 N N . ARG A 1 395 ? -12.836 16.672 26.484 1 96.69 395 ARG A N 1
ATOM 3000 C CA . ARG A 1 395 ? -13.828 17.625 26.984 1 96.69 395 ARG A CA 1
ATOM 3001 C C . ARG A 1 395 ? -14.852 17.969 25.906 1 96.69 395 ARG A C 1
ATOM 3003 O O . ARG A 1 395 ? -16 18.266 26.203 1 96.69 395 ARG A O 1
ATOM 3010 N N . PHE A 1 396 ? -14.414 17.906 24.641 1 97.75 396 PHE A N 1
ATOM 3011 C CA . PHE A 1 396 ? -15.312 18.438 23.625 1 97.75 396 PHE A CA 1
ATOM 3012 C C . PHE A 1 396 ? -15.516 17.422 22.5 1 97.75 396 PHE A C 1
ATOM 3014 O O . PHE A 1 396 ? -16.312 17.656 21.594 1 97.75 396 PHE A O 1
ATOM 3021 N N . GLY A 1 397 ? -14.805 16.281 22.484 1 97.62 397 GLY A N 1
ATOM 3022 C CA . GLY A 1 397 ? -14.914 15.281 21.438 1 97.62 397 GLY A CA 1
ATOM 3023 C C . GLY A 1 397 ? -14.219 15.68 20.141 1 97.62 397 GLY A C 1
ATOM 3024 O O . GLY A 1 397 ? -14.328 14.984 19.125 1 97.62 397 GLY A O 1
ATOM 3025 N N . ILE A 1 398 ? -13.461 16.797 20.172 1 98.25 398 ILE A N 1
ATOM 3026 C CA . ILE A 1 398 ? -12.797 17.297 18.969 1 98.25 398 ILE A CA 1
ATOM 3027 C C . ILE A 1 398 ? -11.477 16.562 18.766 1 98.25 398 ILE A C 1
ATOM 3029 O O . ILE A 1 398 ? -10.625 16.531 19.656 1 98.25 398 ILE A O 1
ATOM 3033 N N . GLN A 1 399 ? -11.391 15.922 17.609 1 97.44 399 GLN A N 1
ATOM 3034 C CA . GLN A 1 399 ? -10.188 15.18 17.25 1 97.44 399 GLN A CA 1
ATOM 3035 C C . GLN A 1 399 ? -9.203 16.047 16.484 1 97.44 399 GLN A C 1
ATOM 3037 O O . GLN A 1 399 ? -9.43 16.344 15.305 1 97.44 399 GLN A O 1
ATOM 3042 N N . ALA A 1 400 ? -8.148 16.469 17.125 1 97 400 ALA A N 1
ATOM 3043 C CA . ALA A 1 400 ? -7.051 17.266 16.594 1 97 400 ALA A CA 1
ATOM 3044 C C . ALA A 1 400 ? -5.723 16.516 16.719 1 97 400 ALA A C 1
ATOM 3046 O O . ALA A 1 400 ? -5.699 15.328 17.031 1 97 400 ALA A O 1
ATOM 3047 N N . ARG A 1 401 ? -4.656 17.203 16.375 1 95 401 ARG A N 1
ATOM 3048 C CA . ARG A 1 401 ? -3.357 16.547 16.438 1 95 401 ARG A CA 1
ATOM 3049 C C . ARG A 1 401 ? -2.311 17.453 17.094 1 95 401 ARG A C 1
ATOM 3051 O O . ARG A 1 401 ? -2.205 18.625 16.75 1 95 401 ARG A O 1
ATOM 3058 N N . GLY A 1 402 ? -1.657 16.859 18.031 1 93.06 402 GLY A N 1
ATOM 3059 C CA . GLY A 1 402 ? -0.539 17.547 18.656 1 93.06 402 GLY A CA 1
ATOM 3060 C C . GLY A 1 402 ? 0.812 17.031 18.203 1 93.06 402 GLY A C 1
ATOM 3061 O O . GLY A 1 402 ? 0.951 15.836 17.906 1 93.06 402 GLY A O 1
ATOM 3062 N N . GLY A 1 403 ? 1.79 17.766 18.125 1 88.56 403 GLY A N 1
ATOM 3063 C CA . GLY A 1 403 ? 3.135 17.359 17.766 1 88.56 403 GLY A CA 1
ATOM 3064 C C . GLY A 1 403 ? 3.779 18.266 16.734 1 88.56 403 GLY A C 1
ATOM 3065 O O . GLY A 1 403 ? 3.459 19.453 16.656 1 88.56 403 GLY A O 1
ATOM 3066 N N . CYS A 1 404 ? 4.73 17.703 16.047 1 78.75 404 CYS A N 1
ATOM 3067 C CA . CYS A 1 404 ? 5.469 18.531 15.102 1 78.75 404 CYS A CA 1
ATOM 3068 C C . CYS A 1 404 ? 4.941 18.344 13.68 1 78.75 404 CYS A C 1
ATOM 3070 O O . CYS A 1 404 ? 5.469 18.922 12.734 1 78.75 404 CYS A O 1
ATOM 3072 N N . ALA A 1 405 ? 3.971 17.516 13.469 1 79.56 405 ALA A N 1
ATOM 3073 C CA . ALA A 1 405 ? 3.314 17.281 12.188 1 79.56 405 ALA A CA 1
ATOM 3074 C C . ALA A 1 405 ? 4.332 16.938 11.109 1 79.56 405 ALA A C 1
ATOM 3076 O O . ALA A 1 405 ? 4.258 17.453 9.992 1 79.56 405 ALA A O 1
ATOM 3077 N N . CYS A 1 406 ? 5.375 16.281 11.383 1 76.12 406 CYS A N 1
ATOM 3078 C CA . CYS A 1 406 ? 6.383 15.742 10.477 1 76.12 406 CYS A CA 1
ATOM 3079 C C . CYS A 1 406 ? 7.09 16.859 9.727 1 76.12 406 CYS A C 1
ATOM 3081 O O . CYS A 1 406 ? 7.48 16.688 8.57 1 76.12 406 CYS A O 1
ATOM 3083 N N . ALA A 1 407 ? 7.129 18 10.227 1 82.5 407 ALA A N 1
ATOM 3084 C CA . ALA A 1 407 ? 7.824 19.125 9.594 1 82.5 407 ALA A CA 1
ATOM 3085 C C . ALA A 1 407 ? 8.766 19.797 10.586 1 82.5 407 ALA A C 1
ATOM 3087 O O . ALA A 1 407 ? 8.656 21 10.828 1 82.5 407 ALA A O 1
ATOM 3088 N N . GLY A 1 408 ? 9.773 19.125 10.984 1 80.5 408 GLY A N 1
ATOM 3089 C CA . GLY A 1 408 ? 10.672 19.547 12.047 1 80.5 408 GLY A CA 1
ATOM 3090 C C . GLY A 1 408 ? 11.336 20.875 11.773 1 80.5 408 GLY A C 1
ATOM 3091 O O . GLY A 1 408 ? 11.242 21.797 12.586 1 80.5 408 GLY A O 1
ATOM 3092 N N . PRO A 1 409 ? 11.938 21.031 10.609 1 81.31 409 PRO A N 1
ATOM 3093 C CA . PRO A 1 409 ? 12.648 22.281 10.32 1 81.31 409 PRO A CA 1
ATOM 3094 C C . PRO A 1 409 ? 11.727 23.5 10.312 1 81.31 409 PRO A C 1
ATOM 3096 O O . PRO A 1 409 ? 12.094 24.562 10.82 1 81.31 409 PRO A O 1
ATOM 3099 N N . TYR A 1 410 ? 10.531 23.391 9.789 1 87.69 410 TYR A N 1
ATOM 3100 C CA . TYR A 1 410 ? 9.586 24.5 9.781 1 87.69 410 TYR A CA 1
ATOM 3101 C C . TYR A 1 410 ? 9.141 24.844 11.203 1 87.69 410 TYR A C 1
ATOM 3103 O O . TYR A 1 410 ? 8.977 26.016 11.539 1 87.69 410 TYR A O 1
ATOM 3111 N N . VAL A 1 411 ? 8.969 23.797 11.992 1 86.44 411 VAL A N 1
ATOM 3112 C CA . VAL A 1 411 ? 8.578 23.969 13.383 1 86.44 411 VAL A CA 1
ATOM 3113 C C . VAL A 1 411 ? 9.648 24.781 14.117 1 86.44 411 VAL A C 1
ATOM 3115 O O . VAL A 1 411 ? 9.336 25.656 14.93 1 86.44 411 VAL A O 1
ATOM 3118 N N . HIS A 1 412 ? 10.914 24.484 13.836 1 87.12 412 HIS A N 1
ATOM 3119 C CA . HIS A 1 412 ? 12.008 25.234 14.438 1 87.12 412 HIS A CA 1
ATOM 3120 C C . HIS A 1 412 ? 11.867 26.734 14.148 1 87.12 412 HIS A C 1
ATOM 3122 O O . HIS A 1 412 ? 12.055 27.562 15.047 1 87.12 412 HIS A O 1
ATOM 3128 N N . ARG A 1 413 ? 11.508 27.016 12.961 1 87.38 413 ARG A N 1
ATOM 3129 C CA . ARG A 1 413 ? 11.367 28.406 12.562 1 87.38 413 ARG A CA 1
ATOM 3130 C C . ARG A 1 413 ? 10.148 29.047 13.219 1 87.38 413 ARG A C 1
ATOM 3132 O O . ARG A 1 413 ? 10.227 30.156 13.734 1 87.38 413 ARG A O 1
ATOM 3139 N N . LEU A 1 414 ? 9.047 28.312 13.188 1 88.25 414 LEU A N 1
ATOM 3140 C CA . LEU A 1 414 ? 7.789 28.828 13.711 1 88.25 414 LEU A CA 1
ATOM 3141 C C . LEU A 1 414 ? 7.895 29.094 15.203 1 88.25 414 LEU A C 1
ATOM 3143 O O . LEU A 1 414 ? 7.293 30.047 15.711 1 88.25 414 LEU A O 1
ATOM 3147 N N . LEU A 1 415 ? 8.664 28.25 15.891 1 88.94 415 LEU A N 1
ATOM 3148 C CA . LEU A 1 415 ? 8.75 28.359 17.344 1 88.94 415 LEU A CA 1
ATOM 3149 C C . LEU A 1 415 ? 10.023 29.078 17.766 1 88.94 415 LEU A C 1
ATOM 3151 O O . LEU A 1 415 ? 10.352 29.141 18.953 1 88.94 415 LEU A O 1
ATOM 3155 N N . SER A 1 416 ? 10.805 29.578 16.812 1 88.75 416 SER A N 1
ATOM 3156 C CA . SER A 1 416 ? 12.023 30.359 17.031 1 88.75 416 SER A CA 1
ATOM 3157 C C . SER A 1 416 ? 13.031 29.562 17.859 1 88.75 416 SER A C 1
ATOM 3159 O O . SER A 1 416 ? 13.57 30.078 18.844 1 88.75 416 SER A O 1
ATOM 3161 N N . ILE A 1 417 ? 13.141 28.391 17.438 1 88.75 417 ILE A N 1
ATOM 3162 C CA . ILE A 1 417 ? 14.141 27.516 18.062 1 88.75 417 ILE A CA 1
ATOM 3163 C C . ILE A 1 417 ? 15.484 27.703 17.359 1 88.75 417 ILE A C 1
ATOM 3165 O O . ILE A 1 417 ? 15.625 27.391 16.172 1 88.75 417 ILE A O 1
ATOM 3169 N N . ASP A 1 418 ? 16.453 28.094 18.078 1 89.44 418 ASP A N 1
ATOM 3170 C CA . ASP A 1 418 ? 17.766 28.312 17.469 1 89.44 418 ASP A CA 1
ATOM 3171 C C . ASP A 1 418 ? 18.609 27.031 17.531 1 89.44 418 ASP A C 1
ATOM 3173 O O . ASP A 1 418 ? 18.141 26 18 1 89.44 418 ASP A O 1
ATOM 3177 N N . ALA A 1 419 ? 19.812 27.109 17.047 1 89.69 419 ALA A N 1
ATOM 3178 C CA . ALA A 1 419 ? 20.656 25.938 16.875 1 89.69 419 ALA A CA 1
ATOM 3179 C C . ALA A 1 419 ? 21.016 25.312 18.234 1 89.69 419 ALA A C 1
ATOM 3181 O O . ALA A 1 419 ? 21.078 24.094 18.359 1 89.69 419 ALA A O 1
ATOM 3182 N N . GLN A 1 420 ? 21.297 26.188 19.188 1 90.88 420 GLN A N 1
ATOM 3183 C CA . GLN A 1 420 ? 21.672 25.703 20.516 1 90.88 420 GLN A CA 1
ATOM 3184 C C . GLN A 1 420 ? 20.484 25.016 21.188 1 90.88 420 GLN A C 1
ATOM 3186 O O . GLN A 1 420 ? 20.641 23.922 21.766 1 90.88 420 GLN A O 1
ATOM 3191 N N . GLN A 1 421 ? 19.406 25.672 21.094 1 90.81 421 GLN A N 1
ATOM 3192 C CA . GLN A 1 421 ? 18.188 25.078 21.656 1 90.81 421 GLN A CA 1
ATOM 3193 C C . GLN A 1 421 ? 17.844 23.766 20.953 1 90.81 421 GLN A C 1
ATOM 3195 O O . GLN A 1 421 ? 17.422 22.812 21.609 1 90.81 421 GLN A O 1
ATOM 3200 N N . SER A 1 422 ? 18 23.781 19.672 1 90.38 422 SER A N 1
ATOM 3201 C CA . SER A 1 422 ? 17.734 22.594 18.875 1 90.38 422 SER A CA 1
ATOM 3202 C C . SER A 1 422 ? 18.594 21.406 19.328 1 90.38 422 SER A C 1
ATOM 3204 O O . SER A 1 422 ? 18.094 20.297 19.5 1 90.38 422 SER A O 1
ATOM 3206 N N . GLU A 1 423 ? 19.828 21.656 19.531 1 92.06 423 GLU A N 1
ATOM 3207 C CA . GLU A 1 423 ? 20.75 20.609 19.953 1 92.06 423 GLU A CA 1
ATOM 3208 C C . GLU A 1 423 ? 20.406 20.109 21.359 1 92.06 423 GLU A C 1
ATOM 3210 O O . GLU A 1 423 ? 20.484 18.906 21.625 1 92.06 423 GLU A O 1
ATOM 3215 N N . GLN A 1 424 ? 20.062 21.016 22.172 1 91.38 424 GLN A N 1
ATOM 3216 C CA . GLN A 1 424 ? 19.656 20.625 23.516 1 91.38 424 GLN A CA 1
ATOM 3217 C C . GLN A 1 424 ? 18.422 19.719 23.484 1 91.38 424 GLN A C 1
ATOM 3219 O O . GLN A 1 424 ? 18.359 18.719 24.188 1 91.38 424 GLN A O 1
ATOM 3224 N N . MET A 1 425 ? 17.531 20.109 22.688 1 89.88 425 MET A N 1
ATOM 3225 C CA . MET A 1 425 ? 16.312 19.312 22.516 1 89.88 425 MET A CA 1
ATOM 3226 C C . MET A 1 425 ? 16.641 17.938 21.938 1 89.88 425 MET A C 1
ATOM 3228 O O . MET A 1 425 ? 16.109 16.938 22.406 1 89.88 425 MET A O 1
ATOM 3232 N N . ARG A 1 426 ? 17.469 17.906 20.906 1 91 426 ARG A N 1
ATOM 3233 C CA . ARG A 1 426 ? 17.891 16.672 20.266 1 91 426 ARG A CA 1
ATOM 3234 C C . ARG A 1 426 ? 18.484 15.703 21.297 1 91 426 ARG A C 1
ATOM 3236 O O . ARG A 1 426 ? 18.109 14.523 21.344 1 91 426 ARG A O 1
ATOM 3243 N N . GLN A 1 427 ? 19.344 16.219 22.156 1 91.94 427 GLN A N 1
ATOM 3244 C CA . GLN A 1 427 ? 19.984 15.391 23.156 1 91.94 427 GLN A CA 1
ATOM 3245 C C . GLN A 1 427 ? 18.969 14.852 24.172 1 91.94 427 GLN A C 1
ATOM 3247 O O . GLN A 1 427 ? 19.062 13.695 24.594 1 91.94 427 GLN A O 1
ATOM 3252 N N . ALA A 1 428 ? 18.109 15.695 24.5 1 89.5 428 ALA A N 1
ATOM 3253 C CA . ALA A 1 428 ? 17.078 15.273 25.438 1 89.5 428 ALA A CA 1
ATOM 3254 C C . ALA A 1 428 ? 16.219 14.164 24.844 1 89.5 428 ALA A C 1
ATOM 3256 O O . ALA A 1 428 ? 15.898 13.188 25.516 1 89.5 428 ALA A O 1
ATOM 3257 N N . ILE A 1 429 ? 15.844 14.352 23.641 1 86.81 429 ILE A N 1
ATOM 3258 C CA . ILE A 1 429 ? 15 13.391 22.938 1 86.81 429 ILE A CA 1
ATOM 3259 C C . ILE A 1 429 ? 15.75 12.07 22.781 1 86.81 429 ILE A C 1
ATOM 3261 O O . ILE A 1 429 ? 15.188 11 23 1 86.81 429 ILE A O 1
ATOM 3265 N N . LEU A 1 430 ? 17 12.117 22.422 1 88.69 430 LEU A N 1
ATOM 3266 C CA . LEU A 1 430 ? 17.812 10.922 22.266 1 88.69 430 LEU A CA 1
ATOM 3267 C C . LEU A 1 430 ? 17.969 10.188 23.609 1 88.69 430 LEU A C 1
ATOM 3269 O O . LEU A 1 430 ? 18.125 8.961 23.625 1 88.69 430 LEU A O 1
ATOM 3273 N N . ALA A 1 431 ? 17.844 10.977 24.672 1 88.25 431 ALA A N 1
ATOM 3274 C CA . ALA A 1 431 ? 17.953 10.406 26 1 88.25 431 ALA A CA 1
ATOM 3275 C C . ALA A 1 431 ? 16.625 9.852 26.484 1 88.25 431 ALA A C 1
ATOM 3277 O O . ALA A 1 431 ? 16.516 9.312 27.578 1 88.25 431 ALA A O 1
ATOM 3278 N N . GLY A 1 432 ? 15.594 10.031 25.703 1 84.69 432 GLY A N 1
ATOM 3279 C CA . GLY A 1 432 ? 14.32 9.414 26.016 1 84.69 432 GLY A CA 1
ATOM 3280 C C . GLY A 1 432 ? 13.305 10.391 26.578 1 84.69 432 GLY A C 1
ATOM 3281 O O . GLY A 1 432 ? 12.227 9.984 27.016 1 84.69 432 GLY A O 1
ATOM 3282 N N . ASP A 1 433 ? 13.633 11.617 26.609 1 88.81 433 ASP A N 1
ATOM 3283 C CA . ASP A 1 433 ? 12.719 12.633 27.141 1 88.81 433 ASP A CA 1
ATOM 3284 C C . ASP A 1 433 ? 11.836 13.195 26.031 1 88.81 433 ASP A C 1
ATOM 3286 O O . ASP A 1 433 ? 12.016 14.344 25.609 1 88.81 433 ASP A O 1
ATOM 3290 N N . GLU A 1 434 ? 10.789 12.492 25.75 1 85.56 434 GLU A N 1
ATOM 3291 C CA . GLU A 1 434 ? 9.922 12.828 24.625 1 85.56 434 GLU A CA 1
ATOM 3292 C C . GLU A 1 434 ? 9.086 14.062 24.922 1 85.56 434 GLU A C 1
ATOM 3294 O O . GLU A 1 434 ? 8.578 14.719 24 1 85.56 434 GLU A O 1
ATOM 3299 N N . ILE A 1 435 ? 8.977 14.367 26.172 1 85.25 435 ILE A N 1
ATOM 3300 C CA . ILE A 1 435 ? 8.148 15.492 26.578 1 85.25 435 ILE A CA 1
ATOM 3301 C C . ILE A 1 435 ? 8.773 16.797 26.109 1 85.25 435 ILE A C 1
ATOM 3303 O O . ILE A 1 435 ? 8.094 17.828 26.031 1 85.25 435 ILE A O 1
ATOM 3307 N N . LYS A 1 436 ? 10 16.734 25.781 1 85.31 436 LYS A N 1
ATOM 3308 C CA . LYS A 1 436 ? 10.719 17.938 25.391 1 85.31 436 LYS A CA 1
ATOM 3309 C C . LYS A 1 436 ? 10.547 18.219 23.891 1 85.31 436 LYS A C 1
ATOM 3311 O O . LYS A 1 436 ? 10.984 19.25 23.391 1 85.31 436 LYS A O 1
ATOM 3316 N N . LYS A 1 437 ? 9.914 17.344 23.219 1 85.56 437 LYS A N 1
ATOM 3317 C CA . LYS A 1 437 ? 9.664 17.594 21.797 1 85.56 437 LYS A CA 1
ATOM 3318 C C . LYS A 1 437 ? 8.766 18.812 21.594 1 85.56 437 LYS A C 1
ATOM 3320 O O . LYS A 1 437 ? 7.699 18.906 22.203 1 85.56 437 LYS A O 1
ATOM 3325 N N . PRO A 1 438 ? 9.297 19.703 20.812 1 86.5 438 PRO A N 1
ATOM 3326 C CA . PRO A 1 438 ? 8.453 20.875 20.547 1 86.5 438 PRO A CA 1
ATOM 3327 C C . PRO A 1 438 ? 7.238 20.516 19.688 1 86.5 438 PRO A C 1
ATOM 3329 O O . PRO A 1 438 ? 7.207 19.469 19.047 1 86.5 438 PRO A O 1
ATOM 3332 N N . GLY A 1 439 ? 6.289 21.438 19.844 1 91.88 439 GLY A N 1
ATOM 3333 C CA . GLY A 1 439 ? 5.152 21.188 18.984 1 91.88 439 GLY A CA 1
ATOM 3334 C C . GLY A 1 439 ? 4.016 22.172 19.188 1 91.88 439 GLY A C 1
ATOM 3335 O O . GLY A 1 439 ? 4.219 23.25 19.75 1 91.88 439 GLY A O 1
ATOM 3336 N N . PHE A 1 440 ? 2.949 21.938 18.547 1 96 440 PHE A N 1
ATOM 3337 C CA . PHE A 1 440 ? 1.707 22.688 18.531 1 96 440 PHE A CA 1
ATOM 3338 C C . PHE A 1 440 ? 0.504 21.766 18.391 1 96 440 PHE A C 1
ATOM 3340 O O . PHE A 1 440 ? 0.661 20.562 18.25 1 96 440 PHE A O 1
ATOM 3347 N N . THR A 1 441 ? -0.615 22.281 18.656 1 96.81 441 THR A N 1
ATOM 3348 C CA . THR A 1 441 ? -1.854 21.594 18.312 1 96.81 441 THR A CA 1
ATOM 3349 C C . THR A 1 441 ? -2.391 22.078 16.969 1 96.81 441 THR A C 1
ATOM 3351 O O . THR A 1 441 ? -2.441 23.281 16.719 1 96.81 441 THR A O 1
ATOM 3354 N N . ARG A 1 442 ? -2.682 21.141 16.094 1 97.25 442 ARG A N 1
ATOM 3355 C CA . ARG A 1 442 ? -3.195 21.484 14.773 1 97.25 442 ARG A CA 1
ATOM 3356 C C . ARG A 1 442 ? -4.609 20.938 14.578 1 97.25 442 ARG A C 1
ATOM 3358 O O . ARG A 1 442 ? -4.91 19.812 15 1 97.25 442 ARG A O 1
ATOM 3365 N N . LEU A 1 443 ? -5.488 21.703 14.047 1 97.75 443 LEU A N 1
ATOM 3366 C CA . LEU A 1 443 ? -6.777 21.234 13.547 1 97.75 443 LEU A CA 1
ATOM 3367 C C . LEU A 1 443 ? -7.117 21.906 12.219 1 97.75 443 LEU A C 1
ATOM 3369 O O . LEU A 1 443 ? -6.445 22.844 11.805 1 97.75 443 LEU A O 1
ATOM 3373 N N . ASN A 1 444 ? -7.98 21.391 11.508 1 97.5 444 ASN A N 1
ATOM 3374 C CA . ASN A 1 444 ? -8.43 22 10.258 1 97.5 444 ASN A CA 1
ATOM 3375 C C . ASN A 1 444 ? -9.93 21.797 10.039 1 97.5 444 ASN A C 1
ATOM 3377 O O . ASN A 1 444 ? -10.555 21.016 10.75 1 97.5 444 ASN A O 1
ATOM 3381 N N . PHE A 1 445 ? -10.508 22.594 9.172 1 98.19 445 PHE A N 1
ATOM 3382 C CA . PHE A 1 445 ? -11.938 22.562 8.875 1 98.19 445 PHE A CA 1
ATOM 3383 C C . PHE A 1 445 ? -12.188 21.953 7.5 1 98.19 445 PHE A C 1
ATOM 3385 O O . PHE A 1 445 ? -11.617 22.391 6.504 1 98.19 445 PHE A O 1
ATOM 3392 N N . SER A 1 446 ? -13.031 20.906 7.48 1 97.62 446 SER A N 1
ATOM 3393 C CA . SER A 1 446 ? -13.469 20.281 6.234 1 97.62 446 SER A CA 1
ATOM 3394 C C . SER A 1 446 ? -14.609 21.078 5.602 1 97.62 446 SER A C 1
ATOM 3396 O O . SER A 1 446 ? -15.461 21.625 6.309 1 97.62 446 SER A O 1
ATOM 3398 N N . VAL A 1 447 ? -14.727 21.062 4.289 1 98 447 VAL A N 1
ATOM 3399 C CA . VAL A 1 447 ? -15.812 21.703 3.566 1 98 447 VAL A CA 1
ATOM 3400 C C . VAL A 1 447 ? -17.141 21.047 3.914 1 98 447 VAL A C 1
ATOM 3402 O O . VAL A 1 447 ? -18.219 21.625 3.701 1 98 447 VAL A O 1
ATOM 3405 N N . LEU A 1 448 ? -17.078 19.875 4.523 1 97.88 448 LEU A N 1
ATOM 3406 C CA . LEU A 1 448 ? -18.297 19.125 4.828 1 97.88 448 LEU A CA 1
ATOM 3407 C C . LEU A 1 448 ? -18.859 19.547 6.184 1 97.88 448 LEU A C 1
ATOM 3409 O O . LEU A 1 448 ? -20 19.203 6.512 1 97.88 448 LEU A O 1
ATOM 3413 N N . LEU A 1 449 ? -18.109 20.281 7.008 1 97.56 449 LEU A N 1
ATOM 3414 C CA . LEU A 1 449 ? -18.594 20.656 8.336 1 97.56 449 LEU A CA 1
ATOM 3415 C C . LEU A 1 449 ? -19.781 21.609 8.242 1 97.56 449 LEU A C 1
ATOM 3417 O O . LEU A 1 449 ? -19.734 22.578 7.469 1 97.56 449 LEU A O 1
ATOM 3421 N N . SER A 1 450 ? -20.797 21.312 8.977 1 97.19 450 SER A N 1
ATOM 3422 C CA . SER A 1 450 ? -21.891 22.266 9.078 1 97.19 450 SER A CA 1
ATOM 3423 C C . SER A 1 450 ? -21.453 23.531 9.805 1 97.19 450 SER A C 1
ATOM 3425 O O . SER A 1 450 ? -20.469 23.516 10.539 1 97.19 450 SER A O 1
ATOM 3427 N N . ASP A 1 451 ? -22.219 24.562 9.594 1 97.81 451 ASP A N 1
ATOM 3428 C CA . ASP A 1 451 ? -21.906 25.828 10.258 1 97.81 451 ASP A CA 1
ATOM 3429 C C . ASP A 1 451 ? -21.984 25.672 11.781 1 97.81 451 ASP A C 1
ATOM 3431 O O . ASP A 1 451 ? -21.234 26.312 12.516 1 97.81 451 ASP A O 1
ATOM 3435 N N . GLU A 1 452 ? -22.859 24.812 12.219 1 97.62 452 GLU A N 1
ATOM 3436 C CA . GLU A 1 452 ? -23.016 24.562 13.648 1 97.62 452 GLU A CA 1
ATOM 3437 C C . GLU A 1 452 ? -21.781 23.875 14.219 1 97.62 452 GLU A C 1
ATOM 3439 O O . GLU A 1 452 ? -21.297 24.25 15.297 1 97.62 452 GLU A O 1
ATOM 3444 N N . LYS A 1 453 ? -21.266 22.906 13.516 1 97.5 453 LYS A N 1
ATOM 3445 C CA . LYS A 1 453 ? -20.078 22.219 13.984 1 97.5 453 LYS A CA 1
ATOM 3446 C C . LYS A 1 453 ? -18.844 23.125 13.922 1 97.5 453 LYS A C 1
ATOM 3448 O O . LYS A 1 453 ? -17.969 23.047 14.781 1 97.5 453 LYS A O 1
ATOM 3453 N N . VAL A 1 454 ? -18.828 23.969 12.922 1 98.56 454 VAL A N 1
ATOM 3454 C CA . VAL A 1 454 ? -17.734 24.938 12.82 1 98.56 454 VAL A CA 1
ATOM 3455 C C . VAL A 1 454 ? -17.75 25.859 14.031 1 98.56 454 VAL A C 1
ATOM 3457 O O . VAL A 1 454 ? -16.734 26.062 14.68 1 98.56 454 VAL A O 1
ATOM 3460 N N . LYS A 1 455 ? -18.922 26.391 14.336 1 98.62 455 LYS A N 1
ATOM 3461 C CA . LYS A 1 455 ? -19.062 27.266 15.492 1 98.62 455 LYS A CA 1
ATOM 3462 C C . LYS A 1 455 ? -18.688 26.547 16.781 1 98.62 455 LYS A C 1
ATOM 3464 O O . LYS A 1 455 ? -18.047 27.141 17.656 1 98.62 455 LYS A O 1
ATOM 3469 N N . PHE A 1 456 ? -19.125 25.328 16.891 1 98.5 456 PHE A N 1
ATOM 3470 C CA . PHE A 1 456 ? -18.812 24.531 18.062 1 98.5 456 PHE A CA 1
ATOM 3471 C C . PHE A 1 456 ? -17.312 24.391 18.25 1 98.5 456 PHE A C 1
ATOM 3473 O O . PHE A 1 456 ? -16.797 24.562 19.359 1 98.5 456 PHE A O 1
ATOM 3480 N N . ILE A 1 457 ? -16.516 24.078 17.125 1 98.75 457 ILE A N 1
ATOM 3481 C CA . ILE A 1 457 ? -15.07 23.922 17.188 1 98.75 457 ILE A CA 1
ATOM 3482 C C . ILE A 1 457 ? -14.438 25.25 17.594 1 98.75 457 ILE A C 1
ATOM 3484 O O . ILE A 1 457 ? -13.586 25.297 18.484 1 98.75 457 ILE A O 1
ATOM 3488 N N . LEU A 1 458 ? -14.883 26.359 16.953 1 98.62 458 LEU A N 1
ATOM 3489 C CA . LEU A 1 458 ? -14.32 27.672 17.219 1 98.62 458 LEU A CA 1
ATOM 3490 C C . LEU A 1 458 ? -14.516 28.062 18.688 1 98.62 458 LEU A C 1
ATOM 3492 O O . LEU A 1 458 ? -13.562 28.484 19.344 1 98.62 458 LEU A O 1
ATOM 3496 N N . ASP A 1 459 ? -15.695 27.828 19.203 1 98.62 459 ASP A N 1
ATOM 3497 C CA . ASP A 1 459 ? -16.016 28.188 20.594 1 98.62 459 ASP A CA 1
ATOM 3498 C C . ASP A 1 459 ? -15.266 27.297 21.578 1 98.62 459 ASP A C 1
ATOM 3500 O O . ASP A 1 459 ? -14.82 27.766 22.625 1 98.62 459 ASP A O 1
ATOM 3504 N N . SER A 1 460 ? -15.203 26.031 21.234 1 98.56 460 SER A N 1
ATOM 3505 C CA . SER A 1 460 ? -14.547 25.078 22.109 1 98.56 460 SER A CA 1
ATOM 3506 C C . SER A 1 460 ? -13.055 25.375 22.234 1 98.56 460 SER A C 1
ATOM 3508 O O . SER A 1 460 ? -12.492 25.281 23.328 1 98.56 460 SER A O 1
ATOM 3510 N N . VAL A 1 461 ? -12.391 25.734 21.141 1 98.56 461 VAL A N 1
ATOM 3511 C CA . VAL A 1 461 ? -10.977 26.078 21.156 1 98.56 461 VAL A CA 1
ATOM 3512 C C . VAL A 1 461 ? -10.766 27.328 22.016 1 98.56 461 VAL A C 1
ATOM 3514 O O . VAL A 1 461 ? -9.852 27.391 22.828 1 98.56 461 VAL A O 1
ATOM 3517 N N . ALA A 1 462 ? -11.617 28.328 21.844 1 98.25 462 ALA A N 1
ATOM 3518 C CA . ALA A 1 462 ? -11.531 29.547 22.641 1 98.25 462 ALA A CA 1
ATOM 3519 C C . ALA A 1 462 ? -11.75 29.266 24.125 1 98.25 462 ALA A C 1
ATOM 3521 O O . ALA A 1 462 ? -11.023 29.781 24.969 1 98.25 462 ALA A O 1
ATOM 3522 N N . LYS A 1 463 ? -12.742 28.453 24.359 1 97.88 463 LYS A N 1
ATOM 3523 C CA . LYS A 1 463 ? -13.039 28.094 25.75 1 97.88 463 LYS A CA 1
ATOM 3524 C C . LYS A 1 463 ? -11.875 27.328 26.375 1 97.88 463 LYS A C 1
ATOM 3526 O O . LYS A 1 463 ? -11.492 27.609 27.516 1 97.88 463 LYS A O 1
ATOM 3531 N N . LEU A 1 464 ? -11.375 26.391 25.656 1 97.56 464 LEU A N 1
ATOM 3532 C CA . LEU A 1 464 ? -10.242 25.625 26.172 1 97.56 464 LEU A CA 1
ATOM 3533 C C . LEU A 1 464 ? -9.047 26.531 26.438 1 97.56 464 LEU A C 1
ATOM 3535 O O . LEU A 1 464 ? -8.352 26.359 27.438 1 97.56 464 LEU A O 1
ATOM 3539 N N . ALA A 1 465 ? -8.789 27.422 25.516 1 97.25 465 ALA A N 1
ATOM 3540 C CA . ALA A 1 465 ? -7.672 28.359 25.703 1 97.25 465 ALA A CA 1
ATOM 3541 C C . ALA A 1 465 ? -7.809 29.125 27.016 1 97.25 465 ALA A C 1
ATOM 3543 O O . ALA A 1 465 ? -6.816 29.375 27.703 1 97.25 465 ALA A O 1
ATOM 3544 N N . ALA A 1 466 ? -8.922 29.438 27.391 1 94.88 466 ALA A N 1
ATOM 3545 C CA . ALA A 1 466 ? -9.18 30.219 28.594 1 94.88 466 ALA A CA 1
ATOM 3546 C C . ALA A 1 466 ? -9.07 29.359 29.844 1 94.88 466 ALA A C 1
ATOM 3548 O O . ALA A 1 466 ? -8.586 29.812 30.891 1 94.88 466 ALA A O 1
ATOM 3549 N N . ASP A 1 467 ? -9.398 28.078 29.75 1 94.25 467 ASP A N 1
ATOM 3550 C CA . ASP A 1 467 ? -9.578 27.344 30.984 1 94.25 467 ASP A CA 1
ATOM 3551 C C . ASP A 1 467 ? -8.602 26.172 31.094 1 94.25 467 ASP A C 1
ATOM 3553 O O . ASP A 1 467 ? -8.539 25.5 32.125 1 94.25 467 ASP A O 1
ATOM 3557 N N . ALA A 1 468 ? -7.809 25.938 30.094 1 92.88 468 ALA A N 1
ATOM 3558 C CA . ALA A 1 468 ? -6.957 24.75 30.016 1 92.88 468 ALA A CA 1
ATOM 3559 C C . ALA A 1 468 ? -6.105 24.609 31.281 1 92.88 468 ALA A C 1
ATOM 3561 O O . ALA A 1 468 ? -5.961 23.5 31.812 1 92.88 468 ALA A O 1
ATOM 3562 N N . PRO A 1 469 ? -5.547 25.672 31.781 1 90.75 469 PRO A N 1
ATOM 3563 C CA . PRO A 1 469 ? -4.699 25.531 32.969 1 90.75 469 PRO A CA 1
ATOM 3564 C C . PRO A 1 469 ? -5.449 24.953 34.156 1 90.75 469 PRO A C 1
ATOM 3566 O O . PRO A 1 469 ? -4.859 24.234 34.969 1 90.75 469 PRO A O 1
ATOM 3569 N N . ALA A 1 470 ? -6.656 25.234 34.281 1 93.31 470 ALA A N 1
ATOM 3570 C CA . ALA A 1 470 ? -7.465 24.75 35.375 1 93.31 470 ALA A CA 1
ATOM 3571 C C . ALA A 1 470 ? -7.664 23.234 35.312 1 93.31 470 ALA A C 1
ATOM 3573 O O . ALA A 1 470 ? -7.926 22.594 36.344 1 93.31 470 ALA A O 1
ATOM 3574 N N . PHE A 1 471 ? -7.469 22.641 34.156 1 93.25 471 PHE A N 1
ATOM 3575 C CA . PHE A 1 471 ? -7.742 21.219 33.969 1 93.25 471 PHE A CA 1
ATOM 3576 C C . PHE A 1 471 ? -6.449 20.422 33.938 1 93.25 471 PHE A C 1
ATOM 3578 O O . PHE A 1 471 ? -6.473 19.188 33.906 1 93.25 471 PHE A O 1
ATOM 3585 N N . GLU A 1 472 ? -5.34 21 33.938 1 93.38 472 GLU A N 1
ATOM 3586 C CA . GLU A 1 472 ? -4.043 20.344 33.844 1 93.38 472 GLU A CA 1
ATOM 3587 C C . GLU A 1 472 ? -3.865 19.328 34.969 1 93.38 472 GLU A C 1
ATOM 3589 O O . GLU A 1 472 ? -3.361 18.219 34.719 1 93.38 472 GLU A O 1
ATOM 3594 N N . PRO A 1 473 ? -4.324 19.578 36.188 1 91.69 473 PRO A N 1
ATOM 3595 C CA . PRO A 1 473 ? -4.129 18.641 37.281 1 91.69 473 PRO A CA 1
ATOM 3596 C C . PRO A 1 473 ? -4.93 17.359 37.094 1 91.69 473 PRO A C 1
ATOM 3598 O O . PRO A 1 473 ? -4.684 16.375 37.812 1 91.69 473 PRO A O 1
ATOM 3601 N N . ASP A 1 474 ? -5.879 17.406 36.219 1 93.69 474 ASP A N 1
ATOM 3602 C CA . ASP A 1 474 ? -6.695 16.219 36 1 93.69 474 ASP A CA 1
ATOM 3603 C C . ASP A 1 474 ? -5.914 15.164 35.219 1 93.69 474 ASP A C 1
ATOM 3605 O O . ASP A 1 474 ? -6.375 14.023 35.094 1 93.69 474 ASP A O 1
ATOM 3609 N N . TYR A 1 475 ? -4.738 15.531 34.75 1 94.56 475 TYR A N 1
ATOM 3610 C CA . TYR A 1 475 ? -4.008 14.625 33.875 1 94.56 475 TYR A CA 1
ATOM 3611 C C . TYR A 1 475 ? -2.627 14.312 34.438 1 94.56 475 TYR A C 1
ATOM 3613 O O . TYR A 1 475 ? -2.043 15.133 35.125 1 94.56 475 TYR A O 1
ATOM 3621 N N . ASP A 1 476 ? -2.205 13.086 34.156 1 93.56 476 ASP A N 1
ATOM 3622 C CA . ASP A 1 476 ? -0.813 12.664 34.312 1 93.56 476 ASP A CA 1
ATOM 3623 C C . ASP A 1 476 ? -0.2 12.312 32.969 1 93.56 476 ASP A C 1
ATOM 3625 O O . ASP A 1 476 ? -0.875 12.383 31.922 1 93.56 476 ASP A O 1
ATOM 3629 N N . PHE A 1 477 ? 1.08 12.141 32.906 1 89.69 477 PHE A N 1
ATOM 3630 C CA . PHE A 1 477 ? 1.677 11.844 31.609 1 89.69 477 PHE A CA 1
ATOM 3631 C C . PHE A 1 477 ? 2.832 10.859 31.766 1 89.69 477 PHE A C 1
ATOM 3633 O O . PHE A 1 477 ? 3.418 10.742 32.844 1 89.69 477 PHE A O 1
ATOM 3640 N N . ASP A 1 478 ? 3.031 10.062 30.75 1 87.75 478 ASP A N 1
ATOM 3641 C CA . ASP A 1 478 ? 4.215 9.227 30.562 1 87.75 478 ASP A CA 1
ATOM 3642 C C . ASP A 1 478 ? 5.332 10.008 29.875 1 87.75 478 ASP A C 1
ATOM 3644 O O . ASP A 1 478 ? 5.258 10.281 28.672 1 87.75 478 ASP A O 1
ATOM 3648 N N . PRO A 1 479 ? 6.363 10.312 30.578 1 84.56 479 PRO A N 1
ATOM 3649 C CA . PRO A 1 479 ? 7.406 11.164 30 1 84.56 479 PRO A CA 1
ATOM 3650 C C . PRO A 1 479 ? 8.133 10.492 28.828 1 84.56 479 PRO A C 1
ATOM 3652 O O . PRO A 1 479 ? 8.641 11.18 27.938 1 84.56 479 PRO A O 1
ATOM 3655 N N . ALA A 1 480 ? 8.211 9.172 28.844 1 79.62 480 ALA A N 1
ATOM 3656 C CA . ALA A 1 480 ? 8.938 8.438 27.812 1 79.62 480 ALA A CA 1
ATOM 3657 C C . ALA A 1 480 ? 8.18 8.445 26.484 1 79.62 480 ALA A C 1
ATOM 3659 O O . ALA A 1 480 ? 8.773 8.297 25.422 1 79.62 480 ALA A O 1
ATOM 3660 N N . ARG A 1 481 ? 6.949 8.719 26.547 1 80.81 481 ARG A N 1
ATOM 3661 C CA . ARG A 1 481 ? 6.137 8.648 25.328 1 80.81 481 ARG A CA 1
ATOM 3662 C C . ARG A 1 481 ? 5.395 9.961 25.094 1 80.81 481 ARG A C 1
ATOM 3664 O O . ARG A 1 481 ? 4.793 10.156 24.031 1 80.81 481 ARG A O 1
ATOM 3671 N N . ALA A 1 482 ? 5.418 10.844 26.016 1 83.69 482 ALA A N 1
ATOM 3672 C CA . ALA A 1 482 ? 4.691 12.109 25.984 1 83.69 482 ALA A CA 1
ATOM 3673 C C . ALA A 1 482 ? 3.195 11.883 25.781 1 83.69 482 ALA A C 1
ATOM 3675 O O . ALA A 1 482 ? 2.566 12.555 24.953 1 83.69 482 ALA A O 1
ATOM 3676 N N . ILE A 1 483 ? 2.684 10.891 26.391 1 87.19 483 ILE A N 1
ATOM 3677 C CA . ILE A 1 483 ? 1.262 10.578 26.344 1 87.19 483 ILE A CA 1
ATOM 3678 C C . ILE A 1 483 ? 0.587 10.992 27.641 1 87.19 483 ILE A C 1
ATOM 3680 O O . ILE A 1 483 ? 0.995 10.555 28.719 1 87.19 483 ILE A O 1
ATOM 3684 N N . PHE A 1 484 ? -0.424 11.828 27.578 1 90.94 484 PHE A N 1
ATOM 3685 C CA . PHE A 1 484 ? -1.189 12.281 28.734 1 90.94 484 PHE A CA 1
ATOM 3686 C C . PHE A 1 484 ? -2.416 11.398 28.953 1 90.94 484 PHE A C 1
ATOM 3688 O O . PHE A 1 484 ? -3.062 10.984 27.984 1 90.94 484 PHE A O 1
ATOM 3695 N N . PHE A 1 485 ? -2.707 11.07 30.156 1 90.69 485 PHE A N 1
ATOM 3696 C CA . PHE A 1 485 ? -3.871 10.266 30.5 1 90.69 485 PHE A CA 1
ATOM 3697 C C . PHE A 1 485 ? -4.562 10.82 31.75 1 90.69 485 PHE A C 1
ATOM 3699 O O . PHE A 1 485 ? -3.916 11.43 32.594 1 90.69 485 PHE A O 1
ATOM 3706 N N . PRO A 1 486 ? -5.902 10.711 31.812 1 90.88 486 PRO A N 1
ATOM 3707 C CA . PRO A 1 486 ? -6.625 11.219 33 1 90.88 486 PRO A CA 1
ATOM 3708 C C . PRO A 1 486 ? -6.211 10.539 34.281 1 90.88 486 PRO A C 1
ATOM 3710 O O . PRO A 1 486 ? -5.98 9.32 34.312 1 90.88 486 PRO A O 1
ATOM 3713 N N . ARG A 1 487 ? -6.09 11.273 35.25 1 87.75 487 ARG A N 1
ATOM 3714 C CA . ARG A 1 487 ? -5.836 10.719 36.562 1 87.75 487 ARG A CA 1
ATOM 3715 C C . ARG A 1 487 ? -7.062 9.977 37.094 1 87.75 487 ARG A C 1
ATOM 3717 O O . ARG A 1 487 ? -8.195 10.414 36.875 1 87.75 487 ARG A O 1
ATOM 3724 N N . VAL A 1 488 ? -7.016 8.586 37.156 1 60.81 488 VAL A N 1
ATOM 3725 C CA . VAL A 1 488 ? -8.125 7.832 37.719 1 60.81 488 VAL A CA 1
ATOM 3726 C C . VAL A 1 488 ? -8.602 8.516 39 1 60.81 488 VAL A C 1
ATOM 3728 O O . VAL A 1 488 ? -7.793 8.906 39.844 1 60.81 488 VAL A O 1
ATOM 3731 N N . ALA A 1 489 ? -9.836 9.18 38.938 1 48.53 489 ALA A N 1
ATOM 3732 C CA . ALA A 1 489 ? -10.414 9.633 40.188 1 48.53 489 ALA A CA 1
ATOM 3733 C C . ALA A 1 489 ? -10.141 8.633 41.312 1 48.53 489 ALA A C 1
ATOM 3735 O O . ALA A 1 489 ? -10.445 7.445 41.188 1 48.53 489 ALA A O 1
ATOM 3736 N N . ALA A 1 490 ? -9.227 8.734 42 1 37.5 490 ALA A N 1
ATOM 3737 C CA . ALA A 1 490 ? -9.383 8.078 43.312 1 37.5 490 ALA A CA 1
ATOM 3738 C C . ALA A 1 490 ? -10.836 8.141 43.781 1 37.5 490 ALA A C 1
ATOM 3740 O O . ALA A 1 490 ? -11.555 9.086 43.469 1 37.5 490 ALA A O 1
ATOM 3741 N N . GLU A 1 491 ? -11.539 7.07 44.125 1 34.53 491 GLU A N 1
ATOM 3742 C CA . GLU A 1 491 ? -12.836 7.117 44.812 1 34.53 491 GLU A CA 1
ATOM 3743 C C . GLU A 1 491 ? -13.031 8.445 45.531 1 34.53 491 GLU A C 1
ATOM 3745 O O . GLU A 1 491 ? -14.062 8.664 46.156 1 34.53 491 GLU A O 1
ATOM 3750 N N . ASN A 1 492 ? -12.094 9.164 46.031 1 31.19 492 ASN A N 1
ATOM 3751 C CA . ASN A 1 492 ? -12.586 10.328 46.75 1 31.19 492 ASN A CA 1
ATOM 3752 C C . ASN A 1 492 ? -13.148 11.383 45.812 1 31.19 492 ASN A C 1
ATOM 3754 O O . ASN A 1 492 ? -12.688 11.508 44.656 1 31.19 492 ASN A O 1
ATOM 3758 N N . GLY A 1 493 ? -14.422 12.039 46 1 30.83 493 GLY A N 1
ATOM 3759 C CA . GLY A 1 493 ? -15.414 13.008 45.562 1 30.83 493 GLY A CA 1
ATOM 3760 C C . GLY A 1 493 ? -14.812 14.227 44.875 1 30.83 493 GLY A C 1
ATOM 3761 O O . GLY A 1 493 ? -15.461 15.266 44.75 1 30.83 493 GLY A O 1
ATOM 3762 N N . GLY A 1 494 ? -13.727 14.469 44.562 1 27.58 494 GLY A N 1
ATOM 3763 C CA . GLY A 1 494 ? -13.633 15.875 44.188 1 27.58 494 GLY A CA 1
ATOM 3764 C C . GLY A 1 494 ? -14.445 16.234 42.969 1 27.58 494 GLY A C 1
ATOM 3765 O O . GLY A 1 494 ? -14.891 15.344 42.219 1 27.58 494 GLY A O 1
ATOM 3766 N N . ALA A 1 495 ? -14.742 17.812 42.625 1 31.41 495 ALA A N 1
ATOM 3767 C CA . ALA A 1 495 ? -15.75 18.812 42.25 1 31.41 495 ALA A CA 1
ATOM 3768 C C . ALA A 1 495 ? -16 18.781 40.75 1 31.41 495 ALA A C 1
ATOM 3770 O O . ALA A 1 495 ? -17.094 19.109 40.281 1 31.41 495 ALA A O 1
ATOM 3771 N N . HIS A 1 496 ? -14.938 18.812 39.875 1 28.58 496 HIS A N 1
ATOM 3772 C CA . HIS A 1 496 ? -15.375 19.578 38.719 1 28.58 496 HIS A CA 1
ATOM 3773 C C . HIS A 1 496 ? -16.078 18.688 37.688 1 28.58 496 HIS A C 1
ATOM 3775 O O . HIS A 1 496 ? -16.328 19.109 36.562 1 28.58 496 HIS A O 1
ATOM 3781 N N . ALA A 1 497 ? -16.266 17.438 37.844 1 31.44 497 ALA A N 1
ATOM 3782 C CA . ALA A 1 497 ? -17.031 16.703 36.812 1 31.44 497 ALA A CA 1
ATOM 3783 C C . ALA A 1 497 ? -18.453 17.266 36.688 1 31.44 497 ALA A C 1
ATOM 3785 O O . ALA A 1 497 ? -19.266 16.734 35.938 1 31.44 497 ALA A O 1
ATOM 3786 N N . GLN A 1 498 ? -19.078 18.031 37.719 1 29.47 498 GLN A N 1
ATOM 3787 C CA . GLN A 1 498 ? -20.453 18.469 37.531 1 29.47 498 GLN A CA 1
ATOM 3788 C C . GLN A 1 498 ? -20.531 19.609 36.531 1 29.47 498 GLN A C 1
ATOM 3790 O O . GLN A 1 498 ? -21.625 20.109 36.219 1 29.47 498 GLN A O 1
ATOM 3795 N N . ALA A 1 499 ? -19.547 20.562 36.375 1 22.39 499 ALA A N 1
ATOM 3796 C CA . ALA A 1 499 ? -19.906 21.703 35.562 1 22.39 499 ALA A CA 1
ATOM 3797 C C . ALA A 1 499 ? -19.797 21.375 34.062 1 22.39 499 ALA A C 1
ATOM 3799 O O . ALA A 1 499 ? -18.828 20.734 33.656 1 22.39 499 ALA A O 1
ATOM 3800 N N . MET B 1 1 ? 3.484 5.168 44.719 1 20.22 1 MET B N 1
ATOM 3801 C CA . MET B 1 1 ? 2.066 5.355 44.438 1 20.22 1 MET B CA 1
ATOM 3802 C C . MET B 1 1 ? 1.776 5.051 42.969 1 20.22 1 MET B C 1
ATOM 3804 O O . MET B 1 1 ? 2.326 5.695 42.062 1 20.22 1 MET B O 1
ATOM 3808 N N . GLN B 1 2 ? 1.415 3.787 42.625 1 20.56 2 GLN B N 1
ATOM 3809 C CA . GLN B 1 2 ? 1.362 3.092 41.344 1 20.56 2 GLN B CA 1
ATOM 3810 C C . GLN B 1 2 ? 0.283 3.684 40.438 1 20.56 2 GLN B C 1
ATOM 3812 O O . GLN B 1 2 ? -0.873 3.814 40.844 1 20.56 2 GLN B O 1
ATOM 3817 N N . ALA B 1 3 ? 0.695 4.613 39.562 1 26.88 3 ALA B N 1
ATOM 3818 C CA . ALA B 1 3 ? -0.237 5.246 38.656 1 26.88 3 ALA B CA 1
ATOM 3819 C C . ALA B 1 3 ? -1.241 4.234 38.094 1 26.88 3 ALA B C 1
ATOM 3821 O O . ALA B 1 3 ? -0.857 3.244 37.469 1 26.88 3 ALA B O 1
ATOM 3822 N N . VAL B 1 4 ? -2.34 4.113 38.719 1 27.12 4 VAL B N 1
ATOM 3823 C CA . VAL B 1 4 ? -3.41 3.232 38.25 1 27.12 4 VAL B CA 1
ATOM 3824 C C . VAL B 1 4 ? -3.826 3.617 36.844 1 27.12 4 VAL B C 1
ATOM 3826 O O . VAL B 1 4 ? -4.273 4.742 36.594 1 27.12 4 VAL B O 1
ATOM 3829 N N . ARG B 1 5 ? -3.152 3.215 35.844 1 33.12 5 ARG B N 1
ATOM 3830 C CA . ARG B 1 5 ? -3.502 3.322 34.438 1 33.12 5 ARG B CA 1
ATOM 3831 C C . ARG B 1 5 ? -4.969 2.967 34.219 1 33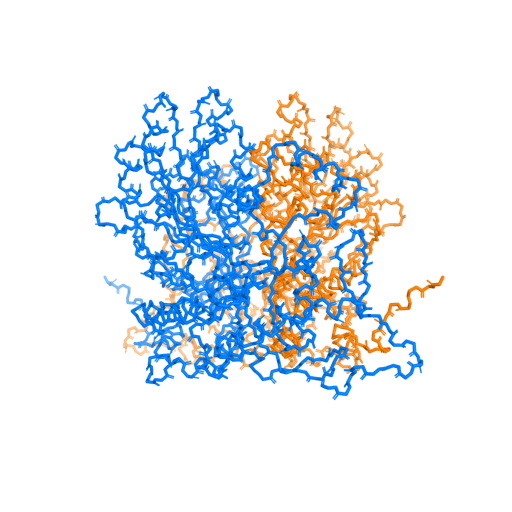.12 5 ARG B C 1
ATOM 3833 O O . ARG B 1 5 ? -5.434 1.918 34.656 1 33.12 5 ARG B O 1
ATOM 3840 N N . TYR B 1 6 ? -5.844 3.848 34.281 1 31.83 6 TYR B N 1
ATOM 3841 C CA . TYR B 1 6 ? -7.219 3.562 33.875 1 31.83 6 TYR B CA 1
ATOM 3842 C C . TYR B 1 6 ? -7.25 2.611 32.688 1 31.83 6 TYR B C 1
ATOM 3844 O O . TYR B 1 6 ? -6.867 2.984 31.562 1 31.83 6 TYR B O 1
ATOM 3852 N N . GLU B 1 7 ? -6.836 1.369 32.875 1 38.44 7 GLU B N 1
ATOM 3853 C CA . GLU B 1 7 ? -7.137 0.4 31.828 1 38.44 7 GLU B CA 1
ATOM 3854 C C . GLU B 1 7 ? -8.641 0.196 31.672 1 38.44 7 GLU B C 1
ATOM 3856 O O . GLU B 1 7 ? -9.328 -0.127 32.656 1 38.44 7 GLU B O 1
ATOM 3861 N N . PRO B 1 8 ? -9.344 0.981 30.812 1 39.53 8 PRO B N 1
ATOM 3862 C CA . PRO B 1 8 ? -10.758 0.606 30.766 1 39.53 8 PRO B CA 1
ATOM 3863 C C . PRO B 1 8 ? -11.008 -0.842 31.188 1 39.53 8 PRO B C 1
ATOM 3865 O O . PRO B 1 8 ? -10.109 -1.682 31.062 1 39.53 8 PRO B O 1
ATOM 3868 N N . LYS B 1 9 ? -12.102 -1.175 31.953 1 38 9 LYS B N 1
ATOM 3869 C CA . LYS B 1 9 ? -12.633 -2.479 32.344 1 38 9 LYS B CA 1
ATOM 3870 C C . LYS B 1 9 ? -12.289 -3.537 31.297 1 38 9 LYS B C 1
ATOM 3872 O O . LYS B 1 9 ? -12.008 -3.211 30.141 1 38 9 LYS B O 1
ATOM 3877 N N . ASP B 1 10 ? -12.375 -4.859 31.547 1 47.03 10 ASP B N 1
ATOM 3878 C CA . ASP B 1 10 ? -12.156 -6.195 31 1 47.03 10 ASP B CA 1
ATOM 3879 C C . ASP B 1 10 ? -12.578 -6.27 29.531 1 47.03 10 ASP B C 1
ATOM 3881 O O . ASP B 1 10 ? -13.164 -7.262 29.094 1 47.03 10 ASP B O 1
ATOM 3885 N N . ASN B 1 11 ? -12.734 -5.102 28.734 1 65.19 11 ASN B N 1
ATOM 3886 C CA . ASN B 1 11 ? -13.539 -5.039 27.531 1 65.19 11 ASN B CA 1
ATOM 3887 C C . ASN B 1 11 ? -12.797 -5.637 26.328 1 65.19 11 ASN B C 1
ATOM 3889 O O . ASN B 1 11 ? -11.625 -5.328 26.109 1 65.19 11 ASN B O 1
ATOM 3893 N N . VAL B 1 12 ? -13.25 -6.664 25.922 1 87 12 VAL B N 1
ATOM 3894 C CA . VAL B 1 12 ? -12.875 -7.379 24.703 1 87 12 VAL B CA 1
ATOM 3895 C C . VAL B 1 12 ? -12.648 -6.387 23.578 1 87 12 VAL B C 1
ATOM 3897 O O . VAL B 1 12 ? -13.531 -5.59 23.25 1 87 12 VAL B O 1
ATOM 3900 N N . THR B 1 13 ? -11.359 -6.215 23.219 1 94.06 13 THR B N 1
ATOM 3901 C CA . THR B 1 13 ? -11.047 -5.336 22.094 1 94.06 13 THR B CA 1
ATOM 3902 C C . THR B 1 13 ? -11.844 -5.742 20.859 1 94.06 13 THR B C 1
ATOM 3904 O O . THR B 1 13 ? -12.352 -6.863 20.781 1 94.06 13 THR B O 1
ATOM 3907 N N . PRO B 1 14 ? -11.984 -4.824 19.953 1 96.19 14 PRO B N 1
ATOM 3908 C CA . PRO B 1 14 ? -12.688 -5.176 18.719 1 96.19 14 PRO B CA 1
ATOM 3909 C C . PRO B 1 14 ? -12.062 -6.375 18.016 1 96.19 14 PRO B C 1
ATOM 3911 O O . PRO B 1 14 ? -12.781 -7.262 17.547 1 96.19 14 PRO B O 1
ATOM 3914 N N . LEU B 1 15 ? -10.766 -6.504 17.953 1 97.44 15 LEU B N 1
ATOM 3915 C CA . LEU B 1 15 ? -10.102 -7.609 17.266 1 97.44 15 LEU B CA 1
ATOM 3916 C C . LEU B 1 15 ? -10.359 -8.93 18 1 97.44 15 LEU B C 1
ATOM 3918 O O . LEU B 1 15 ? -10.57 -9.961 17.359 1 97.44 15 LEU B O 1
ATOM 3922 N N . GLU B 1 16 ? -10.289 -8.867 19.328 1 96.69 16 GLU B N 1
ATOM 3923 C CA . GLU B 1 16 ? -10.602 -10.062 20.109 1 96.69 16 GLU B CA 1
ATOM 3924 C C . GLU B 1 16 ? -12.047 -10.5 19.891 1 96.69 16 GLU B C 1
ATOM 3926 O O . GLU B 1 16 ? -12.336 -11.695 19.828 1 96.69 16 GLU B O 1
ATOM 3931 N N . ARG B 1 17 ? -12.961 -9.531 19.844 1 97 17 ARG B N 1
ATOM 3932 C CA . ARG B 1 17 ? -14.352 -9.836 19.562 1 97 17 ARG B CA 1
ATOM 3933 C C . ARG B 1 17 ? -14.5 -10.516 18.203 1 97 17 ARG B C 1
ATOM 3935 O O . ARG B 1 17 ? -15.273 -11.461 18.047 1 97 17 ARG B O 1
ATOM 3942 N N . PHE B 1 18 ? -13.828 -10.047 17.203 1 97.94 18 PHE B N 1
ATOM 3943 C CA . PHE B 1 18 ? -13.828 -10.656 15.883 1 97.94 18 PHE B CA 1
ATOM 3944 C C . PHE B 1 18 ? -13.359 -12.102 15.953 1 97.94 18 PHE B C 1
ATOM 3946 O O . PHE B 1 18 ? -13.984 -13 15.391 1 97.94 18 PHE B O 1
ATOM 3953 N N . ARG B 1 19 ? -12.203 -12.305 16.609 1 97.25 19 ARG B N 1
ATOM 3954 C CA . ARG B 1 19 ? -11.633 -13.641 16.766 1 97.25 19 ARG B CA 1
ATOM 3955 C C . ARG B 1 19 ? -12.617 -14.594 17.438 1 97.25 19 ARG B C 1
ATOM 3957 O O . ARG B 1 19 ? -12.836 -15.703 16.953 1 97.25 19 ARG B O 1
ATOM 3964 N N . ARG B 1 20 ? -13.234 -14.133 18.484 1 96.38 20 ARG B N 1
ATOM 3965 C CA . ARG B 1 20 ? -14.203 -14.953 19.219 1 96.38 20 ARG B CA 1
ATOM 3966 C C . ARG B 1 20 ? -15.422 -15.25 18.344 1 96.38 20 ARG B C 1
ATOM 3968 O O . ARG B 1 20 ? -16.031 -16.328 18.469 1 96.38 20 ARG B O 1
ATOM 3975 N N . GLY B 1 21 ? -15.719 -14.289 17.484 1 96.69 21 GLY B N 1
ATOM 3976 C CA . GLY B 1 21 ? -16.859 -14.469 16.609 1 96.69 21 GLY B CA 1
ATOM 3977 C C . GLY B 1 21 ? -16.672 -15.586 15.602 1 96.69 21 GLY B C 1
ATOM 3978 O O . GLY B 1 21 ? -17.656 -16.141 15.086 1 96.69 21 GLY B O 1
ATOM 3979 N N . LEU B 1 22 ? -15.477 -15.953 15.328 1 97.56 22 LEU B N 1
ATOM 3980 C CA . LEU B 1 22 ? -15.195 -16.984 14.344 1 97.56 22 LEU B CA 1
ATOM 3981 C C . LEU B 1 22 ? -14.984 -18.344 15.016 1 97.56 22 LEU B C 1
ATOM 3983 O O . LEU B 1 22 ? -14.828 -19.359 14.344 1 97.56 22 LEU B O 1
ATOM 3987 N N . ASP B 1 23 ? -14.961 -18.297 16.375 1 94.75 23 ASP B N 1
ATOM 3988 C CA . ASP B 1 23 ? -14.914 -19.562 17.125 1 94.75 23 ASP B CA 1
ATOM 3989 C C . ASP B 1 23 ? -16.281 -20.219 17.172 1 94.75 23 ASP B C 1
ATOM 3991 O O . ASP B 1 23 ? -17.016 -20.094 18.156 1 94.75 23 ASP B O 1
ATOM 3995 N N . ARG B 1 24 ? -16.609 -20.938 16.141 1 94.06 24 ARG B N 1
ATOM 3996 C CA . ARG B 1 24 ? -17.938 -21.547 16 1 94.06 24 ARG B CA 1
ATOM 3997 C C . ARG B 1 24 ? -17.859 -22.875 15.258 1 94.06 24 ARG B C 1
ATOM 3999 O O . ARG B 1 24 ? -16.938 -23.094 14.461 1 94.06 24 ARG B O 1
ATOM 4006 N N . SER B 1 25 ? -18.844 -23.75 15.57 1 93.56 25 SER B N 1
ATOM 4007 C CA . SER B 1 25 ? -18.984 -24.969 14.789 1 93.56 25 SER B CA 1
ATOM 4008 C C . SER B 1 25 ? -19.406 -24.672 13.352 1 93.56 25 SER B C 1
ATOM 4010 O O . SER B 1 25 ? -20.188 -23.75 13.109 1 93.56 25 SER B O 1
ATOM 4012 N N . GLY B 1 26 ? -18.859 -25.359 12.406 1 95.81 26 GLY B N 1
ATOM 4013 C CA . GLY B 1 26 ? -19.219 -25.156 11.016 1 95.81 26 GLY B CA 1
ATOM 4014 C C . GLY B 1 26 ? -18.625 -23.891 10.422 1 95.81 26 GLY B C 1
ATOM 4015 O O . GLY B 1 26 ? -19.25 -23.234 9.586 1 95.81 26 GLY B O 1
ATOM 4016 N N . VAL B 1 27 ? -17.453 -23.484 10.969 1 97.56 27 VAL B N 1
ATOM 4017 C CA . VAL B 1 27 ? -16.828 -22.234 10.578 1 97.56 27 VAL B CA 1
ATOM 4018 C C . VAL B 1 27 ? -16.531 -22.234 9.078 1 97.56 27 VAL B C 1
ATOM 4020 O O . VAL B 1 27 ? -16.641 -21.219 8.414 1 97.56 27 VAL B O 1
ATOM 4023 N N . ILE B 1 28 ? -16.188 -23.375 8.508 1 97.69 28 ILE B N 1
ATOM 4024 C CA . ILE B 1 28 ? -15.852 -23.469 7.086 1 97.69 28 ILE B CA 1
ATOM 4025 C C . ILE B 1 28 ? -17.094 -23.188 6.25 1 97.69 28 ILE B C 1
ATOM 4027 O O . ILE B 1 28 ? -17.047 -22.422 5.289 1 97.69 28 ILE B O 1
ATOM 4031 N N . GLU B 1 29 ? -18.25 -23.766 6.613 1 97.12 29 GLU B N 1
ATOM 4032 C CA . GLU B 1 29 ? -19.516 -23.5 5.926 1 97.12 29 GLU B CA 1
ATOM 4033 C C . GLU B 1 29 ? -19.922 -22.047 6.062 1 97.12 29 GLU B C 1
ATOM 4035 O O . GLU B 1 29 ? -20.391 -21.422 5.098 1 97.12 29 GLU B O 1
ATOM 4040 N N . PHE B 1 30 ? -19.75 -21.578 7.254 1 97.56 30 PHE B N 1
ATOM 4041 C CA . PHE B 1 30 ? -20.062 -20.188 7.504 1 97.56 30 PHE B CA 1
ATOM 4042 C C . PHE B 1 30 ? -19.25 -19.266 6.602 1 97.56 30 PHE B C 1
ATOM 4044 O O . PHE B 1 30 ? -19.797 -18.375 5.949 1 97.56 30 PHE B O 1
ATOM 4051 N N . LEU B 1 31 ? -17.875 -19.453 6.57 1 98.44 31 LEU B N 1
ATOM 4052 C CA . LEU B 1 31 ? -16.969 -18.625 5.773 1 98.44 31 LEU B CA 1
ATOM 4053 C C . LEU B 1 31 ? -17.281 -18.766 4.285 1 98.44 31 LEU B C 1
ATOM 4055 O O . LEU B 1 31 ? -17.188 -17.797 3.533 1 98.44 31 LEU B O 1
ATOM 4059 N N . ARG B 1 32 ? -17.609 -19.984 3.838 1 97.69 32 ARG B N 1
ATOM 4060 C CA . ARG B 1 32 ? -17.984 -20.219 2.447 1 97.69 32 ARG B CA 1
ATOM 4061 C C . ARG B 1 32 ? -19.156 -19.328 2.035 1 97.69 32 ARG B C 1
ATOM 4063 O O . ARG B 1 32 ? -19.109 -18.672 0.993 1 97.69 32 ARG B O 1
ATOM 4070 N N . ASP B 1 33 ? -20.156 -19.281 2.863 1 97 33 ASP B N 1
ATOM 4071 C CA . ASP B 1 33 ? -21.359 -18.484 2.582 1 97 33 ASP B CA 1
ATOM 4072 C C . ASP B 1 33 ? -21.094 -17 2.738 1 97 33 ASP B C 1
ATOM 4074 O O . ASP B 1 33 ? -21.828 -16.172 2.211 1 97 33 ASP B O 1
ATOM 4078 N N . ASP B 1 34 ? -20.031 -16.734 3.457 1 98.06 34 ASP B N 1
ATOM 4079 C CA . ASP B 1 34 ? -19.688 -15.359 3.799 1 98.06 34 ASP B CA 1
ATOM 4080 C C . ASP B 1 34 ? -18.844 -14.711 2.701 1 98.06 34 ASP B C 1
ATOM 4082 O O . ASP B 1 34 ? -18.672 -13.492 2.691 1 98.06 34 ASP B O 1
ATOM 4086 N N . LEU B 1 35 ? -18.375 -15.5 1.684 1 98.31 35 LEU B N 1
ATOM 4087 C CA . LEU B 1 35 ? -17.547 -14.969 0.601 1 98.31 35 LEU B CA 1
ATOM 4088 C C . LEU B 1 35 ? -18.312 -13.906 -0.186 1 98.31 35 LEU B C 1
ATOM 4090 O O . LEU B 1 35 ? -19.438 -14.148 -0.63 1 98.31 35 LEU B O 1
ATOM 4094 N N . VAL B 1 36 ? -17.703 -12.75 -0.376 1 98.12 36 VAL B N 1
ATOM 4095 C CA . VAL B 1 36 ? -18.312 -11.703 -1.195 1 98.12 36 VAL B CA 1
ATOM 4096 C C . VAL B 1 36 ? -18.344 -12.141 -2.656 1 98.12 36 VAL B C 1
ATOM 4098 O O . VAL B 1 36 ? -17.312 -12.492 -3.23 1 98.12 36 VAL B O 1
ATOM 4101 N N . GLY B 1 37 ? -19.469 -12.141 -3.279 1 94.19 37 GLY B N 1
ATOM 4102 C CA . GLY B 1 37 ? -19.625 -12.555 -4.664 1 94.19 37 GLY B CA 1
ATOM 4103 C C . GLY B 1 37 ? -19.781 -14.055 -4.824 1 94.19 37 GLY B C 1
ATOM 4104 O O . GLY B 1 37 ? -19.594 -14.586 -5.918 1 94.19 37 GLY B O 1
ATOM 4105 N N . ALA B 1 38 ? -20.125 -14.773 -3.76 1 91.94 38 ALA B N 1
ATOM 4106 C CA . ALA B 1 38 ? -20.219 -16.234 -3.789 1 91.94 38 ALA B CA 1
ATOM 4107 C C . ALA B 1 38 ? -21.281 -16.688 -4.789 1 91.94 38 ALA B C 1
ATOM 4109 O O . ALA B 1 38 ? -21.172 -17.766 -5.371 1 91.94 38 ALA B O 1
ATOM 4110 N N . THR B 1 39 ? -22.219 -15.836 -5.039 1 93 39 THR B N 1
ATOM 4111 C CA . THR B 1 39 ? -23.312 -16.219 -5.93 1 93 39 THR B CA 1
ATOM 4112 C C . THR B 1 39 ? -23.344 -15.328 -7.16 1 93 39 THR B C 1
ATOM 4114 O O . THR B 1 39 ? -24.391 -15.195 -7.809 1 93 39 THR B O 1
ATOM 4117 N N . SER B 1 40 ? -22.25 -14.703 -7.383 1 96.06 40 SER B N 1
ATOM 4118 C CA . SER B 1 40 ? -22.203 -13.82 -8.547 1 96.06 40 SER B CA 1
ATOM 4119 C C . SER B 1 40 ? -22.25 -14.617 -9.844 1 96.06 40 SER B C 1
ATOM 4121 O O . SER B 1 40 ? -21.891 -15.797 -9.875 1 96.06 40 SER B O 1
ATOM 4123 N N . GLN B 1 41 ? -22.781 -13.953 -10.836 1 97.25 41 GLN B N 1
ATOM 4124 C CA . GLN B 1 41 ? -22.844 -14.516 -12.18 1 97.25 41 GLN B CA 1
ATOM 4125 C C . GLN B 1 41 ? -22.109 -13.633 -13.188 1 97.25 41 GLN B C 1
ATOM 4127 O O . GLN B 1 41 ? -21.922 -12.438 -12.953 1 97.25 41 GLN B O 1
ATOM 4132 N N . ILE B 1 42 ? -21.641 -14.25 -14.203 1 95.19 42 ILE B N 1
ATOM 4133 C CA . ILE B 1 42 ? -20.969 -13.508 -15.258 1 95.19 42 ILE B CA 1
ATOM 4134 C C . ILE B 1 42 ? -21.625 -13.812 -16.609 1 95.19 42 ILE B C 1
ATOM 4136 O O . ILE B 1 42 ? -22.109 -14.922 -16.828 1 95.19 42 ILE B O 1
ATOM 4140 N N . GLU B 1 43 ? -21.672 -12.812 -17.422 1 91.12 43 GLU B N 1
ATOM 4141 C CA . GLU B 1 43 ? -22.219 -12.953 -18.766 1 91.12 43 GLU B CA 1
ATOM 4142 C C . GLU B 1 43 ? -21.109 -13.094 -19.797 1 91.12 43 GLU B C 1
ATOM 4144 O O . GLU B 1 43 ? -20.078 -12.398 -19.719 1 91.12 43 GLU B O 1
ATOM 4149 N N . GLY B 1 44 ? -21.344 -14.047 -20.75 1 88.25 44 GLY B N 1
ATOM 4150 C CA . GLY B 1 44 ? -20.375 -14.281 -21.797 1 88.25 44 GLY B CA 1
ATOM 4151 C C . GLY B 1 44 ? -20.984 -14.82 -23.078 1 88.25 44 GLY B C 1
ATOM 4152 O O . GLY B 1 44 ? -22.203 -14.82 -23.234 1 88.25 44 GLY B O 1
ATOM 4153 N N . PRO B 1 45 ? -20.141 -15.18 -23.922 1 91.25 45 PRO B N 1
ATOM 4154 C CA . PRO B 1 45 ? -20.609 -15.609 -25.25 1 91.25 45 PRO B CA 1
ATOM 4155 C C . PRO B 1 45 ? -21.438 -16.891 -25.203 1 91.25 45 PRO B C 1
ATOM 4157 O O . PRO B 1 45 ? -22.188 -17.188 -26.141 1 91.25 45 PRO B O 1
ATOM 4160 N N . TYR B 1 46 ? -21.375 -17.688 -24.172 1 93.06 46 TYR B N 1
ATOM 4161 C CA . TYR B 1 46 ? -22.125 -18.938 -24.062 1 93.06 46 TYR B CA 1
ATOM 4162 C C . TYR B 1 46 ? -23.25 -18.797 -23.047 1 93.06 46 TYR B C 1
ATOM 4164 O O . TYR B 1 46 ? -23.75 -19.797 -22.531 1 93.06 46 TYR B O 1
ATOM 4172 N N . GLY B 1 47 ? -23.578 -17.484 -22.672 1 93.31 47 GLY B N 1
ATOM 4173 C CA . GLY B 1 47 ? -24.656 -17.203 -21.75 1 93.31 47 GLY B CA 1
ATOM 4174 C C . GLY B 1 47 ? -24.188 -16.891 -20.344 1 93.31 47 GLY B C 1
ATOM 4175 O O . GLY B 1 47 ? -23 -16.594 -20.141 1 93.31 47 GLY B O 1
ATOM 4176 N N . ILE B 1 48 ? -25.125 -16.891 -19.453 1 96.38 48 ILE B N 1
ATOM 4177 C CA . ILE B 1 48 ? -24.844 -16.562 -18.062 1 96.38 48 ILE B CA 1
ATOM 4178 C C . ILE B 1 48 ? -24.281 -17.797 -17.344 1 96.38 48 ILE B C 1
ATOM 4180 O O . ILE B 1 48 ? -24.812 -18.891 -17.484 1 96.38 48 ILE B O 1
ATOM 4184 N N . ARG B 1 49 ? -23.188 -17.625 -16.672 1 96.75 49 ARG B N 1
ATOM 4185 C CA . ARG B 1 49 ? -22.594 -18.672 -15.852 1 96.75 49 ARG B CA 1
ATOM 4186 C C . ARG B 1 49 ? -22.438 -18.203 -14.406 1 96.75 49 ARG B C 1
ATOM 4188 O O . ARG B 1 49 ? -22.25 -17.016 -14.148 1 96.75 49 ARG B O 1
ATOM 4195 N N . ASN B 1 50 ? -22.531 -19.188 -13.477 1 97.44 50 ASN B N 1
ATOM 4196 C CA . ASN B 1 50 ? -22.125 -18.891 -12.109 1 97.44 50 ASN B CA 1
ATOM 4197 C C . ASN B 1 50 ? -20.625 -18.656 -12.016 1 97.44 50 ASN B C 1
ATOM 4199 O O . ASN B 1 50 ? -19.844 -19.375 -12.656 1 97.44 50 ASN B O 1
ATOM 4203 N N . LEU B 1 51 ? -20.281 -17.625 -11.305 1 97.44 51 LEU B N 1
ATOM 4204 C CA . LEU B 1 51 ? -18.859 -17.375 -11.094 1 97.44 51 LEU B CA 1
ATOM 4205 C C . LEU B 1 51 ? -18.266 -18.391 -10.133 1 97.44 51 LEU B C 1
ATOM 4207 O O . LEU B 1 51 ? -18.734 -18.547 -9.008 1 97.44 51 LEU B O 1
ATOM 4211 N N . VAL B 1 52 ? -17.297 -19.141 -10.555 1 97.81 52 VAL B N 1
ATOM 4212 C CA . VAL B 1 52 ? -16.547 -20.094 -9.727 1 97.81 52 VAL B CA 1
ATOM 4213 C C . VAL B 1 52 ? -15.078 -19.672 -9.672 1 97.81 52 VAL B C 1
ATOM 4215 O O . VAL B 1 52 ? -14.328 -19.906 -10.625 1 97.81 52 VAL B O 1
ATOM 4218 N N . TYR B 1 53 ? -14.711 -19.172 -8.539 1 97.19 53 TYR B N 1
ATOM 4219 C CA . TYR B 1 53 ? -13.359 -18.641 -8.391 1 97.19 53 TYR B CA 1
ATOM 4220 C C . TYR B 1 53 ? -12.375 -19.75 -8.055 1 97.19 53 TYR B C 1
ATOM 4222 O O . TYR B 1 53 ? -12.539 -20.453 -7.059 1 97.19 53 TYR B O 1
ATOM 4230 N N . ALA B 1 54 ? -11.32 -19.922 -8.898 1 97.75 54 ALA B N 1
ATOM 4231 C CA . ALA B 1 54 ? -10.32 -20.969 -8.703 1 97.75 54 ALA B CA 1
ATOM 4232 C C . ALA B 1 54 ? -8.906 -20.422 -8.867 1 97.75 54 ALA B C 1
ATOM 4234 O O . ALA B 1 54 ? -8.039 -21.078 -9.445 1 97.75 54 ALA B O 1
ATOM 4235 N N . ASP B 1 55 ? -8.695 -19.219 -8.422 1 96.31 55 ASP B N 1
ATOM 4236 C CA . ASP B 1 55 ? -7.391 -18.578 -8.547 1 96.31 55 ASP B CA 1
ATOM 4237 C C . ASP B 1 55 ? -6.961 -17.938 -7.23 1 96.31 55 ASP B C 1
ATOM 4239 O O . ASP B 1 55 ? -6.461 -16.812 -7.211 1 96.31 55 ASP B O 1
ATOM 4243 N N . TYR B 1 56 ? -7.117 -18.656 -6.105 1 96.12 56 TYR B N 1
ATOM 4244 C CA . TYR B 1 56 ? -6.77 -18.172 -4.773 1 96.12 56 TYR B CA 1
ATOM 4245 C C . TYR B 1 56 ? -5.262 -18.016 -4.625 1 96.12 56 TYR B C 1
ATOM 4247 O O . TYR B 1 56 ? -4.793 -17.297 -3.744 1 96.12 56 TYR B O 1
ATOM 4255 N N . VAL B 1 57 ? -4.496 -18.672 -5.477 1 94.94 57 VAL B N 1
ATOM 4256 C CA . VAL B 1 57 ? -3.041 -18.578 -5.41 1 94.94 57 VAL B CA 1
ATOM 4257 C C . VAL B 1 57 ? -2.594 -17.188 -5.871 1 94.94 57 VAL B C 1
ATOM 4259 O O . VAL B 1 57 ? -1.539 -16.703 -5.461 1 94.94 57 VAL B O 1
ATOM 4262 N N . ALA B 1 58 ? -3.391 -16.562 -6.754 1 94.5 58 ALA B N 1
ATOM 4263 C CA . ALA B 1 58 ? -3.102 -15.203 -7.18 1 94.5 58 ALA B CA 1
ATOM 4264 C C . ALA B 1 58 ? -3.609 -14.188 -6.16 1 94.5 58 ALA B C 1
ATOM 4266 O O . ALA B 1 58 ? -2.926 -13.211 -5.859 1 94.5 58 ALA B O 1
ATOM 4267 N N . SER B 1 59 ? -4.785 -14.367 -5.668 1 95.69 59 SER B N 1
ATOM 4268 C CA . SER B 1 59 ? -5.355 -13.531 -4.617 1 95.69 59 SER B CA 1
ATOM 4269 C C . SER B 1 59 ? -6.555 -14.211 -3.963 1 95.69 59 SER B C 1
ATOM 4271 O O . SER B 1 59 ? -7.289 -14.953 -4.617 1 95.69 59 SER B O 1
ATOM 4273 N N . GLY B 1 60 ? -6.766 -13.891 -2.697 1 96.69 60 GLY B N 1
ATOM 4274 C CA . GLY B 1 60 ? -7.945 -14.383 -2.006 1 96.69 60 GLY B CA 1
ATOM 4275 C C . GLY B 1 60 ? -9.211 -13.641 -2.383 1 96.69 60 GLY B C 1
ATOM 4276 O O . GLY B 1 60 ? -9.211 -12.828 -3.307 1 96.69 60 GLY B O 1
ATOM 4277 N N . ARG B 1 61 ? -10.273 -14.055 -1.754 1 97.56 61 ARG B N 1
ATOM 4278 C CA . ARG B 1 61 ? -11.57 -13.391 -1.894 1 97.56 61 ARG B CA 1
ATOM 4279 C C . ARG B 1 61 ? -11.977 -12.703 -0.596 1 97.56 61 ARG B C 1
ATOM 4281 O O . ARG B 1 61 ? -11.602 -13.141 0.492 1 97.56 61 ARG B O 1
ATOM 4288 N N . ALA B 1 62 ? -12.727 -11.672 -0.748 1 98.5 62 ALA B N 1
ATOM 4289 C CA . ALA B 1 62 ? -13.156 -10.914 0.426 1 98.5 62 ALA B CA 1
ATOM 4290 C C . ALA B 1 62 ? -14.25 -11.656 1.186 1 98.5 62 ALA B C 1
ATOM 4292 O O . ALA B 1 62 ? -15.008 -12.43 0.597 1 98.5 62 ALA B O 1
ATOM 4293 N N . LEU B 1 63 ? -14.32 -11.461 2.471 1 98.81 63 LEU B N 1
ATOM 4294 C CA . LEU B 1 63 ? -15.375 -11.961 3.344 1 98.81 63 LEU B CA 1
ATOM 4295 C C . LEU B 1 63 ? -16.25 -10.82 3.85 1 98.81 63 LEU B C 1
ATOM 4297 O O . LEU B 1 63 ? -15.742 -9.758 4.207 1 98.81 63 LEU B O 1
ATOM 4301 N N . LEU B 1 64 ? -17.531 -11.039 3.896 1 98.56 64 LEU B N 1
ATOM 4302 C CA . LEU B 1 64 ? -18.453 -10.039 4.406 1 98.56 64 LEU B CA 1
ATOM 4303 C C . LEU B 1 64 ? -18.141 -9.703 5.863 1 98.56 64 LEU B C 1
ATOM 4305 O O . LEU B 1 64 ? -18.234 -8.539 6.27 1 98.56 64 LEU B O 1
ATOM 4309 N N . THR B 1 65 ? -17.812 -10.695 6.688 1 98.38 65 THR B N 1
ATOM 4310 C CA . THR B 1 65 ? -17.516 -10.477 8.102 1 98.38 65 THR B CA 1
ATOM 4311 C C . THR B 1 65 ? -16.312 -9.547 8.258 1 98.38 65 THR B C 1
ATOM 4313 O O . THR B 1 65 ? -16.281 -8.711 9.164 1 98.38 65 THR B O 1
ATOM 4316 N N . VAL B 1 66 ? -15.305 -9.68 7.398 1 98.75 66 VAL B N 1
ATOM 4317 C CA . VAL B 1 66 ? -14.141 -8.805 7.441 1 98.75 66 VAL B CA 1
ATOM 4318 C C . VAL B 1 66 ? -14.539 -7.387 7.023 1 98.75 66 VAL B C 1
ATOM 4320 O O . VAL B 1 66 ? -14.188 -6.414 7.688 1 98.75 66 VAL B O 1
ATOM 4323 N N . GLU B 1 67 ? -15.32 -7.273 5.895 1 98.62 67 GLU B N 1
ATOM 4324 C CA . GLU B 1 67 ? -15.727 -5.973 5.379 1 98.62 67 GLU B CA 1
ATOM 4325 C C . GLU B 1 67 ? -16.625 -5.242 6.375 1 98.62 67 GLU B C 1
ATOM 4327 O O . GLU B 1 67 ? -16.516 -4.023 6.543 1 98.62 67 GLU B O 1
ATOM 4332 N N . ARG B 1 68 ? -17.484 -5.926 7.062 1 98.19 68 ARG B N 1
ATOM 4333 C CA . ARG B 1 68 ? -18.375 -5.328 8.062 1 98.19 68 ARG B CA 1
ATOM 4334 C C . ARG B 1 68 ? -17.578 -4.84 9.266 1 98.19 68 ARG B C 1
ATOM 4336 O O . ARG B 1 68 ? -17.859 -3.773 9.812 1 98.19 68 ARG B O 1
ATOM 4343 N N . PHE B 1 69 ? -16.656 -5.645 9.742 1 98.5 69 PHE B N 1
ATOM 4344 C CA . PHE B 1 69 ? -15.805 -5.246 10.859 1 98.5 69 PHE B CA 1
ATOM 4345 C C . PHE B 1 69 ? -15.094 -3.93 10.555 1 98.5 69 PHE B C 1
ATOM 4347 O O . PHE B 1 69 ? -15.062 -3.027 11.391 1 98.5 69 PHE B O 1
ATOM 4354 N N . ILE B 1 70 ? -14.484 -3.818 9.289 1 98.62 70 ILE B N 1
ATOM 4355 C CA . ILE B 1 70 ? -13.773 -2.613 8.875 1 98.62 70 ILE B CA 1
ATOM 4356 C C . ILE B 1 70 ? -14.742 -1.431 8.844 1 98.62 70 ILE B C 1
ATOM 4358 O O . ILE B 1 70 ? -14.43 -0.354 9.359 1 98.62 70 ILE B O 1
ATOM 4362 N N . LEU B 1 71 ? -15.914 -1.612 8.305 1 98.12 71 LEU B N 1
ATOM 4363 C CA . LEU B 1 71 ? -16.891 -0.545 8.117 1 98.12 71 LEU B CA 1
ATOM 4364 C C . LEU B 1 71 ? -17.453 -0.077 9.453 1 98.12 71 LEU B C 1
ATOM 4366 O O . LEU B 1 71 ? -17.672 1.119 9.656 1 98.12 71 LEU B O 1
ATOM 4370 N N . GLU B 1 72 ? -17.594 -1.021 10.406 1 97.75 72 GLU B N 1
ATOM 4371 C CA . GLU B 1 72 ? -18.375 -0.712 11.602 1 97.75 72 GLU B CA 1
ATOM 4372 C C . GLU B 1 72 ? -17.469 -0.458 12.805 1 97.75 72 GLU B C 1
ATOM 4374 O O . GLU B 1 72 ? -17.828 0.309 13.703 1 97.75 72 GLU B O 1
ATOM 4379 N N . ASP B 1 73 ? -16.312 -1.101 12.812 1 97.44 73 ASP B N 1
ATOM 4380 C CA . ASP B 1 73 ? -15.492 -1.046 14.023 1 97.44 73 ASP B CA 1
ATOM 4381 C C . ASP B 1 73 ? -14.234 -0.214 13.797 1 97.44 73 ASP B C 1
ATOM 4383 O O . ASP B 1 73 ? -13.641 0.305 14.742 1 97.44 73 ASP B O 1
ATOM 4387 N N . VAL B 1 74 ? -13.805 -0.051 12.562 1 98.06 74 VAL B N 1
ATOM 4388 C CA . VAL B 1 74 ? -12.531 0.607 12.289 1 98.06 74 VAL B CA 1
ATOM 4389 C C . VAL B 1 74 ? -12.781 2.014 11.75 1 98.06 74 VAL B C 1
ATOM 4391 O O . VAL B 1 74 ? -12.406 3.004 12.383 1 98.06 74 VAL B O 1
ATOM 4394 N N . LEU B 1 75 ? -13.578 2.17 10.688 1 98.25 75 LEU B N 1
ATOM 4395 C CA . LEU B 1 75 ? -13.664 3.385 9.883 1 98.25 75 LEU B CA 1
ATOM 4396 C C . LEU B 1 75 ? -14.336 4.508 10.656 1 98.25 75 LEU B C 1
ATOM 4398 O O . LEU B 1 75 ? -13.992 5.68 10.5 1 98.25 75 LEU B O 1
ATOM 4402 N N . PRO B 1 76 ? -15.281 4.238 11.594 1 97.81 76 PRO B N 1
ATOM 4403 C CA . PRO B 1 76 ? -15.914 5.34 12.328 1 97.81 76 PRO B CA 1
ATOM 4404 C C . PRO B 1 76 ? -14.922 6.125 13.188 1 97.81 76 PRO B C 1
ATOM 4406 O O . PRO B 1 76 ? -15.133 7.309 13.453 1 97.81 76 PRO B O 1
ATOM 4409 N N . PHE B 1 77 ? -13.844 5.504 13.531 1 96.69 77 PHE B N 1
ATOM 4410 C CA . PHE B 1 77 ? -12.875 6.121 14.43 1 96.69 77 PHE B CA 1
ATOM 4411 C C . PHE B 1 77 ? -11.523 6.277 13.742 1 96.69 77 PHE B C 1
ATOM 4413 O O . PHE B 1 77 ? -10.5 6.469 14.414 1 96.69 77 PHE B O 1
ATOM 4420 N N . TYR B 1 78 ? -11.539 6.172 12.5 1 96.12 78 TYR B N 1
ATOM 4421 C CA . TYR B 1 78 ? -10.273 6.18 11.766 1 96.12 78 TYR B CA 1
ATOM 4422 C C . TYR B 1 78 ? -9.578 7.527 11.898 1 96.12 78 TYR B C 1
ATOM 4424 O O . TYR B 1 78 ? -10.211 8.578 11.781 1 96.12 78 TYR B O 1
ATOM 4432 N N . ALA B 1 79 ? -8.32 7.492 12.18 1 92.38 79 ALA B N 1
ATOM 4433 C CA . ALA B 1 79 ? -7.352 8.586 12.156 1 92.38 79 ALA B CA 1
ATOM 4434 C C . ALA B 1 79 ? -5.938 8.055 11.914 1 92.38 79 ALA B C 1
ATOM 4436 O O . ALA B 1 79 ? -5.676 6.863 12.086 1 92.38 79 ALA B O 1
ATOM 4437 N N . ASN B 1 80 ? -5.109 8.938 11.453 1 85.75 80 ASN B N 1
ATOM 4438 C CA . ASN B 1 80 ? -3.709 8.555 11.297 1 85.75 80 ASN B CA 1
ATOM 4439 C C . ASN B 1 80 ? -3.088 8.141 12.625 1 85.75 80 ASN B C 1
ATOM 4441 O O . ASN B 1 80 ? -3.322 8.781 13.648 1 85.75 80 ASN B O 1
ATOM 4445 N N . SER B 1 81 ? -2.35 7.102 12.711 1 78.12 81 SER B N 1
ATOM 4446 C CA . SER B 1 81 ? -1.858 6.473 13.93 1 78.12 81 SER B CA 1
ATOM 4447 C C . SER B 1 81 ? -0.62 7.188 14.461 1 78.12 81 SER B C 1
ATOM 4449 O O . SER B 1 81 ? -0.071 6.805 15.492 1 78.12 81 SER B O 1
ATOM 4451 N N . HIS B 1 82 ? -0.137 8.156 13.945 1 70.81 82 HIS B N 1
ATOM 4452 C CA . HIS B 1 82 ? 1.085 8.812 14.391 1 70.81 82 HIS B CA 1
ATOM 4453 C C . HIS B 1 82 ? 0.818 9.719 15.594 1 70.81 82 HIS B C 1
ATOM 4455 O O . HIS B 1 82 ? 1.686 10.492 15.992 1 70.81 82 HIS B O 1
ATOM 4461 N N . THR B 1 83 ? -0.392 9.617 16.172 1 72.44 83 THR B N 1
ATOM 4462 C CA . THR B 1 83 ? -0.698 10.367 17.391 1 72.44 83 THR B CA 1
ATOM 4463 C C . THR B 1 83 ? -1.528 9.523 18.344 1 72.44 83 THR B C 1
ATOM 4465 O O . THR B 1 83 ? -2.297 8.656 17.922 1 72.44 83 THR B O 1
ATOM 4468 N N . GLU B 1 84 ? -1.226 9.641 19.625 1 78.81 84 GLU B N 1
ATOM 4469 C CA . GLU B 1 84 ? -2.008 8.922 20.625 1 78.81 84 GLU B CA 1
ATOM 4470 C C . GLU B 1 84 ? -2.713 9.891 21.578 1 78.81 84 GLU B C 1
ATOM 4472 O O . GLU B 1 84 ? -3.271 9.469 22.594 1 78.81 84 GLU B O 1
ATOM 4477 N N . ALA B 1 85 ? -2.688 11.117 21.172 1 86.81 85 ALA B N 1
ATOM 4478 C CA . ALA B 1 85 ? -3.217 12.117 22.109 1 86.81 85 ALA B CA 1
ATOM 4479 C C . ALA B 1 85 ? -4.734 12.227 21.984 1 86.81 85 ALA B C 1
ATOM 4481 O O . ALA B 1 85 ? -5.434 12.391 22.984 1 86.81 85 ALA B O 1
ATOM 4482 N N . SER B 1 86 ? -5.262 12.141 20.797 1 91.25 86 SER B N 1
ATOM 4483 C CA . SER B 1 86 ? -6.707 12.156 20.609 1 91.25 86 SER B CA 1
ATOM 4484 C C . SER B 1 86 ? -7.297 10.758 20.75 1 91.25 86 SER B C 1
ATOM 4486 O O . SER B 1 86 ? -6.566 9.758 20.719 1 91.25 86 SER B O 1
ATOM 4488 N N . TYR B 1 87 ? -8.609 10.703 20.922 1 93 87 TYR B N 1
ATOM 4489 C CA . TYR B 1 87 ? -9.273 9.414 21.031 1 93 87 TYR B CA 1
ATOM 4490 C C . TYR B 1 87 ? -9.039 8.562 19.781 1 93 87 TYR B C 1
ATOM 4492 O O . TYR B 1 87 ? -8.609 7.414 19.875 1 93 87 TYR B O 1
ATOM 4500 N N . CYS B 1 88 ? -9.352 9.117 18.609 1 94.5 88 CYS B N 1
ATOM 4501 C CA . CYS B 1 88 ? -9.242 8.375 17.359 1 94.5 88 CYS B CA 1
ATOM 4502 C C . CYS B 1 88 ? -7.805 7.949 17.094 1 94.5 88 CYS B C 1
ATOM 4504 O O . CYS B 1 88 ? -7.559 6.82 16.672 1 94.5 88 CYS B O 1
ATOM 4506 N N . GLY B 1 89 ? -6.879 8.875 17.328 1 93.12 89 GLY B N 1
ATOM 4507 C CA . GLY B 1 89 ? -5.477 8.523 17.172 1 93.12 89 GLY B CA 1
ATOM 4508 C C . GLY B 1 89 ? -5.047 7.383 18.078 1 93.12 89 GLY B C 1
ATOM 4509 O O . GLY B 1 89 ? -4.367 6.453 17.641 1 93.12 89 GLY B O 1
ATOM 4510 N N . GLY B 1 90 ? -5.445 7.512 19.344 1 92.69 90 GLY B N 1
ATOM 4511 C CA . GLY B 1 90 ? -5.137 6.449 20.281 1 92.69 90 GLY B CA 1
ATOM 4512 C C . GLY B 1 90 ? -5.785 5.125 19.938 1 92.69 90 GLY B C 1
ATOM 4513 O O . GLY B 1 90 ? -5.152 4.07 20.031 1 92.69 90 GLY B O 1
ATOM 4514 N N . PHE B 1 91 ? -6.992 5.223 19.562 1 94.19 91 PHE B N 1
ATOM 4515 C CA . PHE B 1 91 ? -7.754 4.031 19.188 1 94.19 91 PHE B CA 1
ATOM 4516 C C . PHE B 1 91 ? -7.102 3.305 18.031 1 94.19 91 PHE B C 1
ATOM 4518 O O . PHE B 1 91 ? -6.883 2.094 18.094 1 94.19 91 PHE B O 1
ATOM 4525 N N . MET B 1 92 ? -6.762 3.998 16.953 1 95.19 92 MET B N 1
ATOM 4526 C CA . MET B 1 92 ? -6.152 3.404 15.773 1 95.19 92 MET B CA 1
ATOM 4527 C C . MET B 1 92 ? -4.762 2.857 16.094 1 95.19 92 MET B C 1
ATOM 4529 O O . MET B 1 92 ? -4.379 1.8 15.586 1 95.19 92 MET B O 1
ATOM 4533 N N . THR B 1 93 ? -3.996 3.588 16.875 1 94 93 THR B N 1
ATOM 4534 C CA . THR B 1 93 ? -2.66 3.143 17.25 1 94 93 THR B CA 1
ATOM 4535 C C . THR B 1 93 ? -2.725 1.823 18.016 1 94 93 THR B C 1
ATOM 4537 O O . THR B 1 93 ? -1.958 0.899 17.734 1 94 93 THR B O 1
ATOM 4540 N N . ARG B 1 94 ? -3.643 1.718 18.969 1 94.38 94 ARG B N 1
ATOM 4541 C CA . ARG B 1 94 ? -3.812 0.493 19.75 1 94.38 94 ARG B CA 1
ATOM 4542 C C . ARG B 1 94 ? -4.262 -0.66 18.859 1 94.38 94 ARG B C 1
ATOM 4544 O O . ARG B 1 94 ? -3.77 -1.782 18.984 1 94.38 94 ARG B O 1
ATOM 4551 N N . MET B 1 95 ? -5.176 -0.351 18.031 1 96.31 95 MET B N 1
ATOM 4552 C CA . MET B 1 95 ? -5.684 -1.387 17.125 1 96.31 95 MET B CA 1
ATOM 4553 C C . MET B 1 95 ? -4.574 -1.91 16.219 1 96.31 95 MET B C 1
ATOM 4555 O O . MET B 1 95 ? -4.461 -3.117 16 1 96.31 95 MET B O 1
ATOM 4559 N N . ARG B 1 96 ? -3.795 -1.046 15.664 1 96.81 96 ARG B N 1
ATOM 4560 C CA . ARG B 1 96 ? -2.686 -1.433 14.797 1 96.81 96 ARG B CA 1
ATOM 4561 C C . ARG B 1 96 ? -1.646 -2.24 15.562 1 96.81 96 ARG B C 1
ATOM 4563 O O . ARG B 1 96 ? -1.103 -3.217 15.047 1 96.81 96 ARG B O 1
ATOM 4570 N N . ARG B 1 97 ? -1.378 -1.837 16.781 1 96.44 97 ARG B N 1
ATOM 4571 C CA . ARG B 1 97 ? -0.453 -2.574 17.641 1 96.44 97 ARG B CA 1
ATOM 4572 C C . ARG B 1 97 ? -0.971 -3.98 17.922 1 96.44 97 ARG B C 1
ATOM 4574 O O . ARG B 1 97 ? -0.21 -4.949 17.875 1 96.44 97 ARG B O 1
ATOM 4581 N N . GLU B 1 98 ? -2.221 -4.082 18.234 1 97.75 98 GLU B N 1
ATOM 4582 C CA . GLU B 1 98 ? -2.836 -5.387 18.469 1 97.75 98 GLU B CA 1
ATOM 4583 C C . GLU B 1 98 ? -2.799 -6.25 17.219 1 97.75 98 GLU B C 1
ATOM 4585 O O . GLU B 1 98 ? -2.562 -7.457 17.297 1 97.75 98 GLU B O 1
ATOM 4590 N N . ALA B 1 99 ? -3.088 -5.645 16.094 1 98.44 99 ALA B N 1
ATOM 4591 C CA . ALA B 1 99 ? -3.014 -6.359 14.828 1 98.44 99 ALA B CA 1
ATOM 4592 C C . ALA B 1 99 ? -1.617 -6.93 14.594 1 98.44 99 ALA B C 1
ATOM 4594 O O . ALA B 1 99 ? -1.47 -8.094 14.211 1 98.44 99 ALA B O 1
ATOM 4595 N N . ARG B 1 100 ? -0.618 -6.109 14.828 1 98.38 100 ARG B N 1
ATOM 4596 C CA . ARG B 1 100 ? 0.771 -6.531 14.688 1 98.38 100 ARG B CA 1
ATOM 4597 C C . ARG B 1 100 ? 1.082 -7.707 15.609 1 98.38 100 ARG B C 1
ATOM 4599 O O . ARG B 1 100 ? 1.727 -8.672 15.195 1 98.38 100 ARG B O 1
ATOM 4606 N N . ALA B 1 101 ? 0.627 -7.629 16.812 1 98.44 101 ALA B N 1
ATOM 4607 C CA . ALA B 1 101 ? 0.87 -8.68 17.797 1 98.44 101 ALA B CA 1
ATOM 4608 C C . ALA B 1 101 ? 0.188 -9.984 17.391 1 98.44 101 ALA B C 1
ATOM 4610 O O . ALA B 1 101 ? 0.748 -11.062 17.578 1 98.44 101 ALA B O 1
ATOM 4611 N N . LEU B 1 102 ? -0.982 -9.859 16.906 1 98.31 102 LEU B N 1
ATOM 4612 C CA . LEU B 1 102 ? -1.734 -11.023 16.469 1 98.31 102 LEU B CA 1
ATOM 4613 C C . LEU B 1 102 ? -1.01 -11.742 15.328 1 98.31 102 LEU B C 1
ATOM 4615 O O . LEU B 1 102 ? -0.91 -12.969 15.328 1 98.31 102 LEU B O 1
ATOM 4619 N N . ILE B 1 103 ? -0.507 -11.016 14.391 1 98.75 103 ILE B N 1
ATOM 4620 C CA . ILE B 1 103 ? 0.235 -11.594 13.266 1 98.75 103 ILE B CA 1
ATOM 4621 C C . ILE B 1 103 ? 1.506 -12.266 13.781 1 98.75 103 ILE B C 1
ATOM 4623 O O . ILE B 1 103 ? 1.848 -13.367 13.359 1 98.75 103 ILE B O 1
ATOM 4627 N N . ALA B 1 104 ? 2.199 -11.547 14.68 1 98.75 104 ALA B N 1
ATOM 4628 C CA . ALA B 1 104 ? 3.393 -12.125 15.289 1 98.75 104 ALA B CA 1
ATOM 4629 C C . ALA B 1 104 ? 3.086 -13.477 15.922 1 98.75 104 ALA B C 1
ATOM 4631 O O . ALA B 1 104 ? 3.795 -14.453 15.688 1 98.75 104 ALA B O 1
ATOM 4632 N N . GLU B 1 105 ? 2.029 -13.523 16.625 1 97.94 105 GLU B N 1
ATOM 4633 C CA . GLU B 1 105 ? 1.617 -14.75 17.312 1 97.94 105 GLU B CA 1
ATOM 4634 C C . GLU B 1 105 ? 1.327 -15.859 16.312 1 97.94 105 GLU B C 1
ATOM 4636 O O . GLU B 1 105 ? 1.782 -17 16.484 1 97.94 105 GLU B O 1
ATOM 4641 N N . CYS B 1 106 ? 0.652 -15.531 15.281 1 98.19 106 CYS B N 1
ATOM 4642 C CA . CYS B 1 106 ? 0.254 -16.516 14.273 1 98.19 106 CYS B CA 1
ATOM 4643 C C . CYS B 1 106 ? 1.469 -17.047 13.531 1 98.19 106 CYS B C 1
ATOM 4645 O O . CYS B 1 106 ? 1.399 -18.109 12.914 1 98.19 106 CYS B O 1
ATOM 4647 N N . CYS B 1 107 ? 2.623 -16.344 13.594 1 98.31 107 CYS B N 1
ATOM 4648 C CA . CYS B 1 107 ? 3.797 -16.734 12.82 1 98.31 107 CYS B CA 1
ATOM 4649 C C . CYS B 1 107 ? 4.926 -17.188 13.734 1 98.31 107 CYS B C 1
ATOM 4651 O O . CYS B 1 107 ? 6.066 -17.344 13.289 1 98.31 107 CYS B O 1
ATOM 4653 N N . GLY B 1 108 ? 4.641 -17.344 15.016 1 97.12 108 GLY B N 1
ATOM 4654 C CA . GLY B 1 108 ? 5.648 -17.797 15.961 1 97.12 108 GLY B CA 1
ATOM 4655 C C . GLY B 1 108 ? 6.734 -16.766 16.203 1 97.12 108 GLY B C 1
ATOM 4656 O O . GLY B 1 108 ? 7.883 -17.109 16.469 1 97.12 108 GLY B O 1
ATOM 4657 N N . ALA B 1 109 ? 6.438 -15.5 16 1 97.81 109 ALA B N 1
ATOM 4658 C CA . ALA B 1 109 ? 7.363 -14.406 16.266 1 97.81 109 ALA B CA 1
ATOM 4659 C C . ALA B 1 109 ? 7.203 -13.891 17.703 1 97.81 109 ALA B C 1
ATOM 4661 O O . ALA B 1 109 ? 6.109 -13.938 18.266 1 97.81 109 ALA B O 1
ATOM 4662 N N . ASP B 1 110 ? 8.328 -13.453 18.281 1 96.44 110 ASP B N 1
ATOM 4663 C CA . ASP B 1 110 ? 8.328 -12.898 19.641 1 96.44 110 ASP B CA 1
ATOM 4664 C C . ASP B 1 110 ? 9.164 -11.617 19.703 1 96.44 110 ASP B C 1
ATOM 4666 O O . ASP B 1 110 ? 9.297 -10.906 18.703 1 96.44 110 ASP B O 1
ATOM 4670 N N . GLU B 1 111 ? 9.578 -11.219 20.859 1 95.81 111 GLU B N 1
ATOM 4671 C CA . GLU B 1 111 ? 10.25 -9.945 21.078 1 95.81 111 GLU B CA 1
ATOM 4672 C C . GLU B 1 111 ? 11.547 -9.867 20.266 1 95.81 111 GLU B C 1
ATOM 4674 O O . GLU B 1 111 ? 12.078 -8.773 20.047 1 95.81 111 GLU B O 1
ATOM 4679 N N . ARG B 1 112 ? 12.07 -11.031 19.844 1 96.88 112 ARG B N 1
ATOM 4680 C CA . ARG B 1 112 ? 13.305 -11.078 19.062 1 96.88 112 ARG B CA 1
ATOM 4681 C C . ARG B 1 112 ? 13.039 -10.711 17.609 1 96.88 112 ARG B C 1
ATOM 4683 O O . ARG B 1 112 ? 13.977 -10.555 16.828 1 96.88 112 ARG B O 1
ATOM 4690 N N . HIS B 1 113 ? 11.781 -10.5 17.266 1 98.5 113 HIS B N 1
ATOM 4691 C CA . HIS B 1 113 ? 11.391 -10.297 15.867 1 98.5 113 HIS B CA 1
ATOM 4692 C C . HIS B 1 113 ? 10.641 -8.984 15.695 1 98.5 113 HIS B C 1
ATOM 4694 O O . HIS B 1 113 ? 9.922 -8.547 16.594 1 98.5 113 HIS B O 1
ATOM 4700 N N . ALA B 1 114 ? 10.82 -8.367 14.57 1 98.56 114 ALA B N 1
ATOM 4701 C CA . ALA B 1 114 ? 10 -7.23 14.148 1 98.56 114 ALA B CA 1
ATOM 4702 C C . ALA B 1 114 ? 9 -7.648 13.078 1 98.56 114 ALA B C 1
ATOM 4704 O O . ALA B 1 114 ? 9.352 -8.344 12.125 1 98.56 114 ALA B O 1
ATOM 4705 N N . VAL B 1 115 ? 7.762 -7.344 13.32 1 98.75 115 VAL B N 1
ATOM 4706 C CA . VAL B 1 115 ? 6.719 -7.5 12.312 1 98.75 115 VAL B CA 1
ATOM 4707 C C . VAL B 1 115 ? 6.477 -6.168 11.609 1 98.75 115 VAL B C 1
ATOM 4709 O O . VAL B 1 115 ? 5.945 -5.23 12.203 1 98.75 115 VAL B O 1
ATOM 4712 N N . ILE B 1 116 ? 6.809 -6.102 10.336 1 98.5 116 ILE B N 1
ATOM 4713 C CA . ILE B 1 116 ? 6.793 -4.855 9.578 1 98.5 116 ILE B CA 1
ATOM 4714 C C . ILE B 1 116 ? 5.715 -4.922 8.5 1 98.5 116 ILE B C 1
ATOM 4716 O O . ILE B 1 116 ? 5.684 -5.859 7.699 1 98.5 116 ILE B O 1
ATOM 4720 N N . PHE B 1 117 ? 4.789 -3.969 8.516 1 97.88 117 PHE B N 1
ATOM 4721 C CA . PHE B 1 117 ? 3.834 -3.826 7.422 1 97.88 117 PHE B CA 1
ATOM 4722 C C . PHE B 1 117 ? 4.492 -3.188 6.203 1 97.88 117 PHE B C 1
ATOM 4724 O O . PHE B 1 117 ? 4.984 -2.059 6.277 1 97.88 117 PHE B O 1
ATOM 4731 N N . THR B 1 118 ? 4.406 -3.887 5.043 1 95.56 118 THR B N 1
ATOM 4732 C CA . THR B 1 118 ? 5.234 -3.463 3.922 1 95.56 118 THR B CA 1
ATOM 4733 C C . THR B 1 118 ? 4.367 -2.961 2.77 1 95.56 118 THR B C 1
ATOM 4735 O O . THR B 1 118 ? 4.887 -2.594 1.712 1 95.56 118 THR B O 1
ATOM 4738 N N . GLY B 1 119 ? 3.072 -2.957 2.924 1 90.38 119 GLY B N 1
ATOM 4739 C CA . GLY B 1 119 ? 2.205 -2.486 1.856 1 90.38 119 GLY B CA 1
ATOM 4740 C C . GLY B 1 119 ? 2.076 -3.475 0.712 1 90.38 119 GLY B C 1
ATOM 4741 O O . GLY B 1 119 ? 1.282 -4.414 0.784 1 90.38 119 GLY B O 1
ATOM 4742 N N . SER B 1 120 ? 2.975 -3.396 -0.264 1 86.31 120 SER B N 1
ATOM 4743 C CA . SER B 1 120 ? 2.883 -4.129 -1.523 1 86.31 120 SER B CA 1
ATOM 4744 C C . SER B 1 120 ? 3.381 -5.562 -1.367 1 86.31 120 SER B C 1
ATOM 4746 O O . SER B 1 120 ? 4.234 -6.012 -2.133 1 86.31 120 SER B O 1
ATOM 4748 N N . GLY B 1 121 ? 2.98 -6.258 -0.362 1 89.75 121 GLY B N 1
ATOM 4749 C CA . GLY B 1 121 ? 3.133 -7.691 -0.198 1 89.75 121 GLY B CA 1
ATOM 4750 C C . GLY B 1 121 ? 4.574 -8.117 0.01 1 89.75 121 GLY B C 1
ATOM 4751 O O . GLY B 1 121 ? 5.367 -7.379 0.591 1 89.75 121 GLY B O 1
ATOM 4752 N N . ALA B 1 122 ? 4.84 -9.352 -0.424 1 95.69 122 ALA B N 1
ATOM 4753 C CA . ALA B 1 122 ? 6.16 -9.961 -0.285 1 95.69 122 ALA B CA 1
ATOM 4754 C C . ALA B 1 122 ? 7.195 -9.227 -1.13 1 95.69 122 ALA B C 1
ATOM 4756 O O . ALA B 1 122 ? 8.367 -9.125 -0.742 1 95.69 122 ALA B O 1
ATOM 4757 N N . THR B 1 123 ? 6.758 -8.664 -2.271 1 96.62 123 THR B N 1
ATOM 4758 C CA . THR B 1 123 ? 7.66 -7.945 -3.164 1 96.62 123 THR B CA 1
ATOM 4759 C C . THR B 1 123 ? 8.352 -6.801 -2.428 1 96.62 123 THR B C 1
ATOM 4761 O O . THR B 1 123 ? 9.57 -6.66 -2.492 1 96.62 123 THR B O 1
ATOM 4764 N N . SER B 1 124 ? 7.574 -6.02 -1.707 1 96.44 124 SER B N 1
ATOM 4765 C CA . SER B 1 124 ? 8.133 -4.902 -0.957 1 96.44 124 SER B CA 1
ATOM 4766 C C . SER B 1 124 ? 9.047 -5.391 0.166 1 96.44 124 SER B C 1
ATOM 4768 O O . SER B 1 124 ? 10.078 -4.781 0.439 1 96.44 124 SER B O 1
ATOM 4770 N N . GLY B 1 125 ? 8.648 -6.445 0.843 1 97.88 125 GLY B N 1
ATOM 4771 C CA . GLY B 1 125 ? 9.484 -7.016 1.891 1 97.88 125 GLY B CA 1
ATOM 4772 C C . GLY B 1 125 ? 10.844 -7.461 1.392 1 97.88 125 GLY B C 1
ATOM 4773 O O . GLY B 1 125 ? 11.867 -7.156 2.008 1 97.88 125 GLY B O 1
ATOM 4774 N N . LEU B 1 126 ? 10.867 -8.156 0.252 1 98.38 126 LEU B N 1
ATOM 4775 C CA . LEU B 1 126 ? 12.109 -8.68 -0.311 1 98.38 126 LEU B CA 1
ATOM 4776 C C . LEU B 1 126 ? 13.031 -7.547 -0.743 1 98.38 126 LEU B C 1
ATOM 4778 O O . LEU B 1 126 ? 14.25 -7.621 -0.553 1 98.38 126 LEU B O 1
ATOM 4782 N N . ASN B 1 127 ? 12.477 -6.52 -1.303 1 97.88 127 ASN B N 1
ATOM 4783 C CA . ASN B 1 127 ? 13.281 -5.371 -1.694 1 97.88 127 ASN B CA 1
ATOM 4784 C C . ASN B 1 127 ? 13.938 -4.703 -0.485 1 97.88 127 ASN B C 1
ATOM 4786 O O . ASN B 1 127 ? 15.086 -4.273 -0.554 1 97.88 127 ASN B O 1
ATOM 4790 N N . ARG B 1 128 ? 13.242 -4.594 0.625 1 97.56 128 ARG B N 1
ATOM 4791 C CA . ARG B 1 128 ? 13.789 -3.998 1.84 1 97.56 128 ARG B CA 1
ATOM 4792 C C . ARG B 1 128 ? 14.945 -4.828 2.383 1 97.56 128 ARG B C 1
ATOM 4794 O O . ARG B 1 128 ? 15.914 -4.281 2.916 1 97.56 128 ARG B O 1
ATOM 4801 N N . LEU B 1 129 ? 14.836 -6.156 2.248 1 98.38 129 LEU B N 1
ATOM 4802 C CA . LEU B 1 129 ? 15.812 -7.066 2.836 1 98.38 129 LEU B CA 1
ATOM 4803 C C . LEU B 1 129 ? 17.172 -6.898 2.174 1 98.38 129 LEU B C 1
ATOM 4805 O O . LEU B 1 129 ? 18.203 -7.117 2.811 1 98.38 129 LEU B O 1
ATOM 4809 N N . VAL B 1 130 ? 17.219 -6.477 0.881 1 97.94 130 VAL B N 1
ATOM 4810 C CA . VAL B 1 130 ? 18.484 -6.246 0.194 1 97.94 130 VAL B CA 1
ATOM 4811 C C . VAL B 1 130 ? 19.297 -5.219 0.963 1 97.94 130 VAL B C 1
ATOM 4813 O O . VAL B 1 130 ? 20.5 -5.43 1.213 1 97.94 130 VAL B O 1
ATOM 4816 N N . LYS B 1 131 ? 18.656 -4.156 1.362 1 96.12 131 LYS B N 1
ATOM 4817 C CA . LYS B 1 131 ? 19.328 -3.117 2.133 1 96.12 131 LYS B CA 1
ATOM 4818 C C . LYS B 1 131 ? 19.516 -3.541 3.586 1 96.12 131 LYS B C 1
ATOM 4820 O O . LYS B 1 131 ? 20.594 -3.373 4.16 1 96.12 131 LYS B O 1
ATOM 4825 N N . LEU B 1 132 ? 18.484 -4.055 4.172 1 97.69 132 LEU B N 1
ATOM 4826 C CA . LEU B 1 132 ? 18.5 -4.379 5.594 1 97.69 132 LEU B CA 1
ATOM 4827 C C . LEU B 1 132 ? 19.594 -5.383 5.914 1 97.69 132 LEU B C 1
ATOM 4829 O O . LEU B 1 132 ? 20.219 -5.309 6.977 1 97.69 132 LEU B O 1
ATOM 4833 N N . PHE B 1 133 ? 19.844 -6.355 5.012 1 97.94 133 PHE B N 1
ATOM 4834 C CA . PHE B 1 133 ? 20.859 -7.375 5.277 1 97.94 133 PHE B CA 1
ATOM 4835 C C . PHE B 1 133 ? 22.219 -6.926 4.773 1 97.94 133 PHE B C 1
ATOM 4837 O O . PHE B 1 133 ? 23.172 -7.707 4.758 1 97.94 133 PHE B O 1
ATOM 4844 N N . GLY B 1 134 ? 22.328 -5.684 4.297 1 96.69 134 GLY B N 1
ATOM 4845 C CA . GLY B 1 134 ? 23.609 -5.051 4.008 1 96.69 134 GLY B CA 1
ATOM 4846 C C . GLY B 1 134 ? 24.188 -5.461 2.668 1 96.69 134 GLY B C 1
ATOM 4847 O O . GLY B 1 134 ? 25.406 -5.352 2.449 1 96.69 134 GLY B O 1
ATOM 4848 N N . VAL B 1 135 ? 23.375 -5.957 1.766 1 97.25 135 VAL B N 1
ATOM 4849 C CA . VAL B 1 135 ? 23.859 -6.449 0.481 1 97.25 135 VAL B CA 1
ATOM 4850 C C . VAL B 1 135 ? 24.406 -5.289 -0.345 1 97.25 135 VAL B C 1
ATOM 4852 O O . VAL B 1 135 ? 25.5 -5.371 -0.893 1 97.25 135 VAL B O 1
ATOM 4855 N N . THR B 1 136 ? 23.625 -4.219 -0.376 1 91.88 136 THR B N 1
ATOM 4856 C CA . THR B 1 136 ? 24.016 -3.049 -1.155 1 91.88 136 THR B CA 1
ATOM 4857 C C . THR B 1 136 ? 25.344 -2.486 -0.651 1 91.88 136 THR B C 1
ATOM 4859 O O . THR B 1 136 ? 26.234 -2.182 -1.445 1 91.88 136 THR B O 1
ATOM 4862 N N . GLU B 1 137 ? 25.438 -2.354 0.596 1 92.88 137 GLU B N 1
ATOM 4863 C CA . GLU B 1 137 ? 26.656 -1.807 1.206 1 92.88 137 GLU B CA 1
ATOM 4864 C C . GLU B 1 137 ? 27.844 -2.736 1 1 92.88 137 GLU B C 1
ATOM 4866 O O . GLU B 1 137 ? 28.969 -2.279 0.751 1 92.88 137 GLU B O 1
ATOM 4871 N N . ALA B 1 138 ? 27.625 -4.016 1.135 1 96.38 138 ALA B N 1
ATOM 4872 C CA . ALA B 1 138 ? 28.703 -4.996 0.959 1 96.38 138 ALA B CA 1
ATOM 4873 C C . ALA B 1 138 ? 29.25 -4.949 -0.461 1 96.38 138 ALA B C 1
ATOM 4875 O O . ALA B 1 138 ? 30.469 -4.918 -0.657 1 96.38 138 ALA B O 1
ATOM 4876 N N . ILE B 1 139 ? 28.375 -4.891 -1.41 1 95.38 139 ILE B N 1
ATOM 4877 C CA . ILE B 1 139 ? 28.781 -4.867 -2.807 1 95.38 139 ILE B CA 1
ATOM 4878 C C . ILE B 1 139 ? 29.547 -3.572 -3.098 1 95.38 139 ILE B C 1
ATOM 4880 O O . ILE B 1 139 ? 30.578 -3.59 -3.764 1 95.38 139 ILE B O 1
ATOM 4884 N N . ALA B 1 140 ? 29.016 -2.461 -2.588 1 90.06 140 ALA B N 1
ATOM 4885 C CA . ALA B 1 140 ? 29.672 -1.169 -2.771 1 90.06 140 ALA B CA 1
ATOM 4886 C C . ALA B 1 140 ? 31.078 -1.172 -2.17 1 90.06 140 ALA B C 1
ATOM 4888 O O . ALA B 1 140 ? 31.969 -0.501 -2.676 1 90.06 140 ALA B O 1
ATOM 4889 N N . ALA B 1 141 ? 31.266 -1.978 -1.143 1 94.88 141 ALA B N 1
ATOM 4890 C CA . ALA B 1 141 ? 32.562 -2.051 -0.447 1 94.88 141 ALA B CA 1
ATOM 4891 C C . ALA B 1 141 ? 33.469 -3.062 -1.111 1 94.88 141 ALA B C 1
ATOM 4893 O O . ALA B 1 141 ? 34.594 -3.305 -0.631 1 94.88 141 ALA B O 1
ATOM 4894 N N . GLY B 1 142 ? 33.031 -3.715 -2.158 1 95.38 142 GLY B N 1
ATOM 4895 C CA . GLY B 1 142 ? 33.875 -4.672 -2.881 1 95.38 142 GLY B CA 1
ATOM 4896 C C . GLY B 1 142 ? 33.844 -6.059 -2.266 1 95.38 142 GLY B C 1
ATOM 4897 O O . GLY B 1 142 ? 34.688 -6.906 -2.611 1 95.38 142 GLY B O 1
ATOM 4898 N N . LYS B 1 143 ? 32.906 -6.262 -1.401 1 97.12 143 LYS B N 1
ATOM 4899 C CA . LYS B 1 143 ? 32.75 -7.578 -0.785 1 97.12 143 LYS B CA 1
ATOM 4900 C C . LYS B 1 143 ? 31.984 -8.531 -1.686 1 97.12 143 LYS B C 1
ATOM 4902 O O . LYS B 1 143 ? 31.266 -8.086 -2.594 1 97.12 143 LYS B O 1
ATOM 4907 N N . THR B 1 144 ? 32.188 -9.828 -1.381 1 97.31 144 THR B N 1
ATOM 4908 C CA . THR B 1 144 ? 31.516 -10.852 -2.156 1 97.31 144 THR B CA 1
ATOM 4909 C C . THR B 1 144 ? 30.234 -11.305 -1.44 1 97.31 144 THR B C 1
ATOM 4911 O O . THR B 1 144 ? 30.281 -11.672 -0.263 1 97.31 144 THR B O 1
ATOM 4914 N N . VAL B 1 145 ? 29.156 -11.211 -2.166 1 98.31 145 VAL B N 1
ATOM 4915 C CA . VAL B 1 145 ? 27.859 -11.656 -1.644 1 98.31 145 VAL B CA 1
ATOM 4916 C C . VAL B 1 145 ? 27.297 -12.758 -2.537 1 98.31 145 VAL B C 1
ATOM 4918 O O . VAL B 1 145 ? 27.25 -12.609 -3.76 1 98.31 145 VAL B O 1
ATOM 4921 N N . ARG B 1 146 ? 26.891 -13.914 -1.904 1 98.69 146 ARG B N 1
ATOM 4922 C CA . ARG B 1 146 ? 26.219 -15.008 -2.611 1 98.69 146 ARG B CA 1
ATOM 4923 C C . ARG B 1 146 ? 24.766 -15.125 -2.178 1 98.69 146 ARG B C 1
ATOM 4925 O O . ARG B 1 146 ? 24.469 -15.18 -0.982 1 98.69 146 ARG B O 1
ATOM 4932 N N . VAL B 1 147 ? 23.906 -15.102 -3.125 1 98.69 147 VAL B N 1
ATOM 4933 C CA . VAL B 1 147 ? 22.484 -15.336 -2.877 1 98.69 147 VAL B CA 1
ATOM 4934 C C . VAL B 1 147 ? 22.062 -16.656 -3.525 1 98.69 147 VAL B C 1
ATOM 4936 O O . VAL B 1 147 ? 22.219 -16.828 -4.734 1 98.69 147 VAL B O 1
ATOM 4939 N N . ILE B 1 148 ? 21.562 -17.562 -2.703 1 98.81 148 ILE B N 1
ATOM 4940 C CA . ILE B 1 148 ? 21.094 -18.859 -3.156 1 98.81 148 ILE B CA 1
ATOM 4941 C C . ILE B 1 148 ? 19.578 -18.859 -3.27 1 98.81 148 ILE B C 1
ATOM 4943 O O . ILE B 1 148 ? 18.875 -18.594 -2.289 1 98.81 148 ILE B O 1
ATOM 4947 N N . ILE B 1 149 ? 19.078 -19.094 -4.465 1 98.31 149 ILE B N 1
ATOM 4948 C CA . ILE B 1 149 ? 17.641 -19.125 -4.695 1 98.31 149 ILE B CA 1
ATOM 4949 C C . ILE B 1 149 ? 17.203 -20.531 -5.117 1 98.31 149 ILE B C 1
ATOM 4951 O O . ILE B 1 149 ? 18.047 -21.344 -5.488 1 98.31 149 ILE B O 1
ATOM 4955 N N . GLY B 1 150 ? 15.914 -20.812 -4.957 1 96.88 150 GLY B N 1
ATOM 4956 C CA . GLY B 1 150 ? 15.383 -22.125 -5.27 1 96.88 150 GLY B CA 1
ATOM 4957 C C . GLY B 1 150 ? 14.812 -22.219 -6.672 1 96.88 150 GLY B C 1
ATOM 4958 O O . GLY B 1 150 ? 14.945 -21.281 -7.465 1 96.88 150 GLY B O 1
ATOM 4959 N N . PRO B 1 151 ? 14.234 -23.375 -6.91 1 94.69 151 PRO B N 1
ATOM 4960 C CA . PRO B 1 151 ? 13.711 -23.625 -8.25 1 94.69 151 PRO B CA 1
ATOM 4961 C C . PRO B 1 151 ? 12.367 -22.922 -8.5 1 94.69 151 PRO B C 1
ATOM 4963 O O . PRO B 1 151 ? 11.969 -22.734 -9.656 1 94.69 151 PRO B O 1
ATOM 4966 N N . TYR B 1 152 ? 11.727 -22.438 -7.453 1 94 152 TYR B N 1
ATOM 4967 C CA . TYR B 1 152 ? 10.328 -22.062 -7.605 1 94 152 TYR B CA 1
ATOM 4968 C C . TYR B 1 152 ? 10.164 -20.547 -7.473 1 94 152 TYR B C 1
ATOM 4970 O O . TYR B 1 152 ? 9.039 -20.047 -7.371 1 94 152 TYR B O 1
ATOM 4978 N N . GLU B 1 153 ? 11.172 -19.812 -7.395 1 96.12 153 GLU B N 1
ATOM 4979 C CA . GLU B 1 153 ? 11.078 -18.406 -7.035 1 96.12 153 GLU B CA 1
ATOM 4980 C C . GLU B 1 153 ? 10.297 -17.609 -8.086 1 96.12 153 GLU B C 1
ATOM 4982 O O . GLU B 1 153 ? 10.508 -17.797 -9.289 1 96.12 153 GLU B O 1
ATOM 4987 N N . HIS B 1 154 ? 9.344 -16.891 -7.621 1 93.44 154 HIS B N 1
ATOM 4988 C CA . HIS B 1 154 ? 8.75 -15.883 -8.5 1 93.44 154 HIS B CA 1
ATOM 4989 C C . HIS B 1 154 ? 9.688 -14.695 -8.688 1 93.44 154 HIS B C 1
ATOM 4991 O O . HIS B 1 154 ? 10.703 -14.578 -7.992 1 93.44 154 HIS B O 1
ATOM 4997 N N . HIS B 1 155 ? 9.383 -13.836 -9.602 1 95.06 155 HIS B N 1
ATOM 4998 C CA . HIS B 1 155 ? 10.273 -12.766 -10.047 1 95.06 155 HIS B CA 1
ATOM 4999 C C . HIS B 1 155 ? 10.648 -11.844 -8.891 1 95.06 155 HIS B C 1
ATOM 5001 O O . HIS B 1 155 ? 11.766 -11.328 -8.836 1 95.06 155 HIS B O 1
ATOM 5007 N N . SER B 1 156 ? 9.742 -11.617 -7.953 1 96.44 156 SER B N 1
ATOM 5008 C CA . SER B 1 156 ? 9.977 -10.719 -6.828 1 96.44 156 SER B CA 1
ATOM 5009 C C . SER B 1 156 ? 11.07 -11.258 -5.91 1 96.44 156 SER B C 1
ATOM 5011 O O . SER B 1 156 ? 11.672 -10.508 -5.145 1 96.44 156 SER B O 1
ATOM 5013 N N . ASN B 1 157 ? 11.32 -12.57 -5.945 1 97.75 157 ASN B N 1
ATOM 5014 C CA . ASN B 1 157 ? 12.375 -13.172 -5.137 1 97.75 157 ASN B CA 1
ATOM 5015 C C . ASN B 1 157 ? 13.609 -13.5 -5.977 1 97.75 157 ASN B C 1
ATOM 5017 O O . ASN B 1 157 ? 14.438 -14.328 -5.582 1 97.75 157 ASN B O 1
ATOM 5021 N N . ILE B 1 158 ? 13.711 -12.93 -7.195 1 97.5 158 ILE B N 1
ATOM 5022 C CA . ILE B 1 158 ? 14.867 -13.094 -8.07 1 97.5 158 ILE B CA 1
ATOM 5023 C C . ILE B 1 158 ? 15.469 -11.727 -8.383 1 97.5 158 ILE B C 1
ATOM 5025 O O . ILE B 1 158 ? 16.656 -11.492 -8.109 1 97.5 158 ILE B O 1
ATOM 5029 N N . LEU B 1 159 ? 14.703 -10.805 -8.789 1 97.38 159 LEU B N 1
ATOM 5030 C CA . LEU B 1 159 ? 15.148 -9.594 -9.477 1 97.38 159 LEU B CA 1
ATOM 5031 C C . LEU B 1 159 ? 15.852 -8.648 -8.508 1 97.38 159 LEU B C 1
ATOM 5033 O O . LEU B 1 159 ? 16.875 -8.039 -8.852 1 97.38 159 LEU B O 1
ATOM 5037 N N . PRO B 1 160 ? 15.312 -8.453 -7.254 1 97.5 160 PRO B N 1
ATOM 5038 C CA . PRO B 1 160 ? 16.047 -7.57 -6.34 1 97.5 160 PRO B CA 1
ATOM 5039 C C . PRO B 1 160 ? 17.469 -8.031 -6.078 1 97.5 160 PRO B C 1
ATOM 5041 O O . PRO B 1 160 ? 18.375 -7.211 -5.969 1 97.5 160 PRO B O 1
ATOM 5044 N N . TRP B 1 161 ? 17.641 -9.32 -6.047 1 97.81 161 TRP B N 1
ATOM 5045 C CA . TRP B 1 161 ? 18.953 -9.883 -5.762 1 97.81 161 TRP B CA 1
ATOM 5046 C C . TRP B 1 161 ? 19.875 -9.781 -6.98 1 97.81 161 TRP B C 1
ATOM 5048 O O . TRP B 1 161 ? 21.062 -9.477 -6.852 1 97.81 161 TRP B O 1
ATOM 5058 N N . ARG B 1 162 ? 19.25 -10.039 -8.156 1 96.62 162 ARG B N 1
ATOM 5059 C CA . ARG B 1 162 ? 20.016 -9.852 -9.383 1 96.62 162 ARG B CA 1
ATOM 5060 C C . ARG B 1 162 ? 20.484 -8.406 -9.523 1 96.62 162 ARG B C 1
ATOM 5062 O O . ARG B 1 162 ? 21.656 -8.156 -9.844 1 96.62 162 ARG B O 1
ATOM 5069 N N . GLU B 1 163 ? 19.625 -7.457 -9.234 1 95.5 163 GLU B N 1
ATOM 5070 C CA . GLU B 1 163 ? 19.906 -6.035 -9.391 1 95.5 163 GLU B CA 1
ATOM 5071 C C . GLU B 1 163 ? 20.922 -5.555 -8.359 1 95.5 163 GLU B C 1
ATOM 5073 O O . GLU B 1 163 ? 21.562 -4.516 -8.547 1 95.5 163 GLU B O 1
ATOM 5078 N N . SER B 1 164 ? 21.078 -6.301 -7.273 1 95.5 164 SER B N 1
ATOM 5079 C CA . SER B 1 164 ? 22.016 -5.906 -6.219 1 95.5 164 SER B CA 1
ATOM 5080 C C . SER B 1 164 ? 23.453 -6.105 -6.656 1 95.5 164 SER B C 1
ATOM 5082 O O . SER B 1 164 ? 24.375 -5.555 -6.051 1 95.5 164 SER B 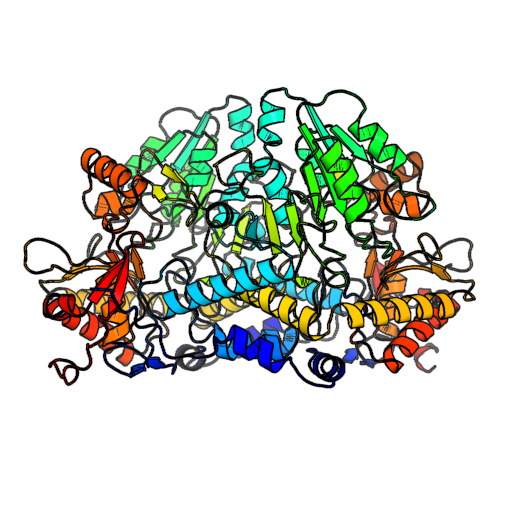O 1
ATOM 5084 N N . GLY B 1 165 ? 23.703 -6.988 -7.648 1 95.12 165 GLY B N 1
ATOM 5085 C CA . GLY B 1 165 ? 25.062 -7.312 -8.094 1 95.12 165 GLY B CA 1
ATOM 5086 C C . GLY B 1 165 ? 25.641 -8.523 -7.395 1 95.12 165 GLY B C 1
ATOM 5087 O O . GLY B 1 165 ? 26.781 -8.898 -7.648 1 95.12 165 GLY B O 1
ATOM 5088 N N . ALA B 1 166 ? 24.875 -9.211 -6.582 1 97.44 166 ALA B N 1
ATOM 5089 C CA . ALA B 1 166 ? 25.344 -10.406 -5.883 1 97.44 166 ALA B CA 1
ATOM 5090 C C . ALA B 1 166 ? 25.516 -11.578 -6.844 1 97.44 166 ALA B C 1
ATOM 5092 O O . ALA B 1 166 ? 24.922 -11.586 -7.934 1 97.44 166 ALA B O 1
ATOM 5093 N N . GLU B 1 167 ? 26.344 -12.523 -6.441 1 97.25 167 GLU B N 1
ATOM 5094 C CA . GLU B 1 167 ? 26.391 -13.812 -7.133 1 97.25 167 GLU B CA 1
ATOM 5095 C C . GLU B 1 167 ? 25.109 -14.617 -6.863 1 97.25 167 GLU B C 1
ATOM 5097 O O . GLU B 1 167 ? 24.766 -14.859 -5.707 1 97.25 167 GLU B O 1
ATOM 5102 N N . ILE B 1 168 ? 24.516 -15.039 -7.953 1 97.62 168 ILE B N 1
ATOM 5103 C CA . ILE B 1 168 ? 23.281 -15.789 -7.797 1 97.62 168 ILE B CA 1
ATOM 5104 C C . ILE B 1 168 ? 23.531 -17.266 -8.078 1 97.62 168 ILE B C 1
ATOM 5106 O O . ILE B 1 168 ? 24.062 -17.625 -9.141 1 97.62 168 ILE B O 1
ATOM 5110 N N . VAL B 1 169 ? 23.172 -18.109 -7.133 1 97.62 169 VAL B N 1
ATOM 5111 C CA . VAL B 1 169 ? 23.203 -19.547 -7.312 1 97.62 169 VAL B CA 1
ATOM 5112 C C . VAL B 1 169 ? 21.781 -20.094 -7.281 1 97.62 169 VAL B C 1
ATOM 5114 O O . VAL B 1 169 ? 21.078 -19.969 -6.277 1 97.62 169 VAL B O 1
ATOM 5117 N N . GLU B 1 170 ? 21.344 -20.656 -8.297 1 96.56 170 GLU B N 1
ATOM 5118 C CA . GLU B 1 170 ? 20 -21.219 -8.375 1 96.56 170 GLU B CA 1
ATOM 5119 C C . GLU B 1 170 ? 20.016 -22.734 -8.188 1 96.56 170 GLU B C 1
ATOM 5121 O O . GLU B 1 170 ? 20.734 -23.438 -8.883 1 96.56 170 GLU B O 1
ATOM 5126 N N . LEU B 1 171 ? 19.234 -23.172 -7.277 1 97.31 171 LEU B N 1
ATOM 5127 C CA . LEU B 1 171 ? 19.078 -24.609 -7.039 1 97.31 171 LEU B CA 1
ATOM 5128 C C . LEU B 1 171 ? 18.094 -25.219 -8.023 1 97.31 171 LEU B C 1
ATOM 5130 O O . LEU B 1 171 ? 17.078 -24.609 -8.359 1 97.31 171 LEU B O 1
ATOM 5134 N N . THR B 1 172 ? 18.359 -26.391 -8.422 1 94.5 172 THR B N 1
ATOM 5135 C CA . THR B 1 172 ? 17.391 -27.141 -9.219 1 94.5 172 THR B CA 1
ATOM 5136 C C . THR B 1 172 ? 16.391 -27.859 -8.312 1 94.5 172 THR B C 1
ATOM 5138 O O . THR B 1 172 ? 16.609 -27.984 -7.109 1 94.5 172 THR B O 1
ATOM 5141 N N . GLU B 1 173 ? 15.336 -28.25 -8.898 1 94.06 173 GLU B N 1
ATOM 5142 C CA . GLU B 1 173 ? 14.352 -29.078 -8.195 1 94.06 173 GLU B CA 1
ATOM 5143 C C . GLU B 1 173 ? 14.844 -30.516 -8.039 1 94.06 173 GLU B C 1
ATOM 5145 O O . GLU B 1 173 ? 15.422 -31.078 -8.969 1 94.06 173 GLU B O 1
ATOM 5150 N N . SER B 1 174 ? 14.648 -31.031 -6.855 1 93.19 174 SER B N 1
ATOM 5151 C CA . SER B 1 174 ? 14.945 -32.438 -6.605 1 93.19 174 SER B CA 1
ATOM 5152 C C . SER B 1 174 ? 13.93 -33.344 -7.289 1 93.19 174 SER B C 1
ATOM 5154 O O . SER B 1 174 ? 12.75 -33 -7.398 1 93.19 174 SER B O 1
ATOM 5156 N N . PRO B 1 175 ? 14.352 -34.562 -7.711 1 89.81 175 PRO B N 1
ATOM 5157 C CA . PRO B 1 175 ? 13.391 -35.5 -8.266 1 89.81 175 PRO B CA 1
ATOM 5158 C C . PRO B 1 175 ? 12.281 -35.875 -7.281 1 89.81 175 PRO B C 1
ATOM 5160 O O . PRO B 1 175 ? 11.219 -36.344 -7.691 1 89.81 175 PRO B O 1
ATOM 5163 N N . MET B 1 176 ? 12.547 -35.625 -6.039 1 88.06 176 MET B N 1
ATOM 5164 C CA . MET B 1 176 ? 11.555 -35.938 -5.012 1 88.06 176 MET B CA 1
ATOM 5165 C C . MET B 1 176 ? 10.789 -34.656 -4.617 1 88.06 176 MET B C 1
ATOM 5167 O O . MET B 1 176 ? 10.016 -34.688 -3.656 1 88.06 176 MET B O 1
ATOM 5171 N N . GLY B 1 177 ? 11.047 -33.656 -5.359 1 89.69 177 GLY B N 1
ATOM 5172 C CA . GLY B 1 177 ? 10.367 -32.406 -5.047 1 89.69 177 GLY B CA 1
ATOM 5173 C C . GLY B 1 177 ? 11.172 -31.516 -4.145 1 89.69 177 GLY B C 1
ATOM 5174 O O . GLY B 1 177 ? 12.023 -31.984 -3.383 1 89.69 177 GLY B O 1
ATOM 5175 N N . GLY B 1 178 ? 10.906 -30.203 -4.281 1 93.25 178 GLY B N 1
ATOM 5176 C CA . GLY B 1 178 ? 11.625 -29.234 -3.469 1 93.25 178 GLY B CA 1
ATOM 5177 C C . GLY B 1 178 ? 13.008 -28.906 -4.004 1 93.25 178 GLY B C 1
ATOM 5178 O O . GLY B 1 178 ? 13.43 -29.469 -5.02 1 93.25 178 GLY B O 1
ATOM 5179 N N . PRO B 1 179 ? 13.672 -27.969 -3.316 1 96.12 179 PRO B N 1
ATOM 5180 C CA . PRO B 1 179 ? 15.055 -27.656 -3.699 1 96.12 179 PRO B CA 1
ATOM 5181 C C . PRO B 1 179 ? 16 -28.828 -3.49 1 96.12 179 PRO B C 1
ATOM 5183 O O . PRO B 1 179 ? 15.867 -29.578 -2.516 1 96.12 179 PRO B O 1
ATOM 5186 N N . ASP B 1 180 ? 16.984 -28.984 -4.375 1 96.38 180 ASP B N 1
ATOM 5187 C CA . ASP B 1 180 ? 18 -30.016 -4.25 1 96.38 180 ASP B CA 1
ATOM 5188 C C . ASP B 1 180 ? 18.922 -29.734 -3.074 1 96.38 180 ASP B C 1
ATOM 5190 O O . ASP B 1 180 ? 19.75 -28.828 -3.137 1 96.38 180 ASP B O 1
ATOM 5194 N N . LEU B 1 181 ? 18.906 -30.578 -2.111 1 96.88 181 LEU B N 1
ATOM 5195 C CA . LEU B 1 181 ? 19.641 -30.344 -0.872 1 96.88 181 LEU B CA 1
ATOM 5196 C C . LEU B 1 181 ? 21.125 -30.594 -1.063 1 96.88 181 LEU B C 1
ATOM 5198 O O . LEU B 1 181 ? 21.953 -30 -0.363 1 96.88 181 LEU B O 1
ATOM 5202 N N . PHE B 1 182 ? 21.453 -31.469 -1.96 1 96.44 182 PHE B N 1
ATOM 5203 C CA . PHE B 1 182 ? 22.859 -31.688 -2.26 1 96.44 182 PHE B CA 1
ATOM 5204 C C . PHE B 1 182 ? 23.484 -30.438 -2.869 1 96.44 182 PHE B C 1
ATOM 5206 O O . PHE B 1 182 ? 24.562 -30.016 -2.457 1 96.44 182 PHE B O 1
ATOM 5213 N N . LEU B 1 183 ? 22.797 -29.891 -3.822 1 97.31 183 LEU B N 1
ATOM 5214 C CA . LEU B 1 183 ? 23.281 -28.672 -4.453 1 97.31 183 LEU B CA 1
ATOM 5215 C C . LEU B 1 183 ? 23.312 -27.516 -3.453 1 97.31 183 LEU B C 1
ATOM 5217 O O . LEU B 1 183 ? 24.203 -26.672 -3.502 1 97.31 183 LEU B O 1
ATOM 5221 N N . LEU B 1 184 ? 22.328 -27.5 -2.58 1 98.44 184 LEU B N 1
ATOM 5222 C CA . LEU B 1 184 ? 22.312 -26.484 -1.532 1 98.44 184 LEU B CA 1
ATOM 5223 C C . LEU B 1 184 ? 23.547 -26.609 -0.647 1 98.44 184 LEU B C 1
ATOM 5225 O O . LEU B 1 184 ? 24.234 -25.609 -0.378 1 98.44 184 LEU B O 1
ATOM 5229 N N . ASP B 1 185 ? 23.781 -27.781 -0.213 1 97.75 185 ASP B N 1
ATOM 5230 C CA . ASP B 1 185 ? 24.953 -28.016 0.632 1 97.75 185 ASP B CA 1
ATOM 5231 C C . ASP B 1 185 ? 26.234 -27.594 -0.078 1 97.75 185 ASP B C 1
ATOM 5233 O O . ASP B 1 185 ? 27.109 -26.969 0.528 1 97.75 185 ASP B O 1
ATOM 5237 N N . GLN B 1 186 ? 26.359 -27.891 -1.317 1 97.81 186 GLN B N 1
ATOM 5238 C CA . GLN B 1 186 ? 27.531 -27.516 -2.111 1 97.81 186 GLN B CA 1
ATOM 5239 C C . GLN B 1 186 ? 27.656 -26 -2.207 1 97.81 186 GLN B C 1
ATOM 5241 O O . GLN B 1 186 ? 28.75 -25.453 -2.051 1 97.81 186 GLN B O 1
ATOM 5246 N N . ALA B 1 187 ? 26.562 -25.359 -2.48 1 97.88 187 ALA B N 1
ATOM 5247 C CA . ALA B 1 187 ? 26.562 -23.906 -2.623 1 97.88 187 ALA B CA 1
ATOM 5248 C C . ALA B 1 187 ? 26.969 -23.234 -1.317 1 97.88 187 ALA B C 1
ATOM 5250 O O . ALA B 1 187 ? 27.609 -22.172 -1.331 1 97.88 187 ALA B O 1
ATOM 5251 N N . LEU B 1 188 ? 26.609 -23.844 -0.227 1 98.06 188 LEU B N 1
ATOM 5252 C CA . LEU B 1 188 ? 26.875 -23.281 1.09 1 98.06 188 LEU B CA 1
ATOM 5253 C C . LEU B 1 188 ? 28.344 -23.469 1.477 1 98.06 188 LEU B C 1
ATOM 5255 O O . LEU B 1 188 ? 28.891 -22.672 2.24 1 98.06 188 LEU B O 1
ATOM 5259 N N . ARG B 1 189 ? 28.969 -24.438 0.902 1 95.5 189 ARG B N 1
ATOM 5260 C CA . ARG B 1 189 ? 30.297 -24.828 1.39 1 95.5 189 ARG B CA 1
ATOM 5261 C C . ARG B 1 189 ? 31.375 -24.422 0.404 1 95.5 189 ARG B C 1
ATOM 5263 O O . ARG B 1 189 ? 32.562 -24.375 0.76 1 95.5 189 ARG B O 1
ATOM 5270 N N . THR B 1 190 ? 30.906 -24.156 -0.752 1 94.62 190 THR B N 1
ATOM 5271 C CA . THR B 1 190 ? 31.891 -23.812 -1.771 1 94.62 190 THR B CA 1
ATOM 5272 C C . THR B 1 190 ? 32.312 -22.344 -1.645 1 94.62 190 THR B C 1
ATOM 5274 O O . THR B 1 190 ? 31.453 -21.453 -1.655 1 94.62 190 THR B O 1
ATOM 5277 N N . GLY B 1 191 ? 33.594 -22.172 -1.565 1 92.44 191 GLY B N 1
ATOM 5278 C CA . GLY B 1 191 ? 34.094 -20.812 -1.483 1 92.44 191 GLY B CA 1
ATOM 5279 C C . GLY B 1 191 ? 33.875 -20.172 -0.126 1 92.44 191 GLY B C 1
ATOM 5280 O O . GLY B 1 191 ? 33.562 -20.859 0.843 1 92.44 191 GLY B O 1
ATOM 5281 N N . SER B 1 192 ? 34.312 -18.859 -0.052 1 93 192 SER B N 1
ATOM 5282 C CA . SER B 1 192 ? 34.156 -18.141 1.212 1 93 192 SER B CA 1
ATOM 5283 C C . SER B 1 192 ? 33.656 -16.719 0.99 1 93 192 SER B C 1
ATOM 5285 O O . SER B 1 192 ? 34.312 -15.742 1.307 1 93 192 SER B O 1
ATOM 5287 N N . PRO B 1 193 ? 32.406 -16.672 0.491 1 96.88 193 PRO B N 1
ATOM 5288 C CA . PRO B 1 193 ? 31.828 -15.328 0.38 1 96.88 193 PRO B CA 1
ATOM 5289 C C . PRO B 1 193 ? 31.719 -14.617 1.728 1 96.88 193 PRO B C 1
ATOM 5291 O O . PRO B 1 193 ? 31.578 -15.266 2.766 1 96.88 193 PRO B O 1
ATOM 5294 N N . ASP B 1 194 ? 31.766 -13.25 1.688 1 97.38 194 ASP B N 1
ATOM 5295 C CA . ASP B 1 194 ? 31.641 -12.445 2.902 1 97.38 194 ASP B CA 1
ATOM 5296 C C . ASP B 1 194 ? 30.25 -12.562 3.508 1 97.38 194 ASP B C 1
ATOM 5298 O O . ASP B 1 194 ? 30.078 -12.422 4.719 1 97.38 194 ASP B O 1
ATOM 5302 N N . LEU B 1 195 ? 29.281 -12.742 2.674 1 97.81 195 LEU B N 1
ATOM 5303 C CA . LEU B 1 195 ? 27.891 -12.867 3.068 1 97.81 195 LEU B CA 1
ATOM 5304 C C . LEU B 1 195 ? 27.156 -13.867 2.18 1 97.81 195 LEU B C 1
ATOM 5306 O O . LEU B 1 195 ? 27.281 -13.82 0.953 1 97.81 195 LEU B O 1
ATOM 5310 N N . THR B 1 196 ? 26.484 -14.852 2.785 1 98.56 196 THR B N 1
ATOM 5311 C CA . THR B 1 196 ? 25.656 -15.805 2.061 1 98.56 196 THR B CA 1
ATOM 5312 C C . THR B 1 196 ? 24.203 -15.727 2.535 1 98.56 196 THR B C 1
ATOM 5314 O O . THR B 1 196 ? 23.938 -15.82 3.734 1 98.56 196 THR B O 1
ATOM 5317 N N . ILE B 1 197 ? 23.312 -15.461 1.62 1 98.69 197 ILE B N 1
ATOM 5318 C CA . ILE B 1 197 ? 21.875 -15.398 1.881 1 98.69 197 ILE B CA 1
ATOM 5319 C C . ILE B 1 197 ? 21.156 -16.484 1.074 1 98.69 197 ILE B C 1
ATOM 5321 O O . ILE B 1 197 ? 21.375 -16.609 -0.132 1 98.69 197 ILE B O 1
ATOM 5325 N N . CYS B 1 198 ? 20.406 -17.312 1.699 1 98.81 198 CYS B N 1
ATOM 5326 C CA . CYS B 1 198 ? 19.5 -18.25 1.048 1 98.81 198 CYS B CA 1
ATOM 5327 C C . CYS B 1 198 ? 18.062 -17.75 1.101 1 98.81 198 CYS B C 1
ATOM 5329 O O . CYS B 1 198 ? 17.547 -17.453 2.178 1 98.81 198 CYS B O 1
ATOM 5331 N N . THR B 1 199 ? 17.453 -17.531 0.001 1 98.81 199 THR B N 1
ATOM 5332 C CA . THR B 1 199 ? 16.078 -17.047 -0.095 1 98.81 199 THR B CA 1
ATOM 5333 C C . THR B 1 199 ? 15.25 -17.969 -0.98 1 98.81 199 THR B C 1
ATOM 5335 O O . THR B 1 199 ? 15.469 -18.047 -2.189 1 98.81 199 THR B O 1
ATOM 5338 N N . LEU B 1 200 ? 14.266 -18.688 -0.375 1 98.62 200 LEU B N 1
ATOM 5339 C CA . LEU B 1 200 ? 13.523 -19.734 -1.061 1 98.62 200 LEU B CA 1
ATOM 5340 C C . LEU B 1 200 ? 12.023 -19.578 -0.842 1 98.62 200 LEU B C 1
ATOM 5342 O O . LEU B 1 200 ? 11.594 -19 0.16 1 98.62 200 LEU B O 1
ATOM 5346 N N . SER B 1 201 ? 11.25 -20.062 -1.789 1 98.06 201 SER B N 1
ATOM 5347 C CA . SER B 1 201 ? 9.805 -20.141 -1.642 1 98.06 201 SER B CA 1
ATOM 5348 C C . SER B 1 201 ? 9.391 -21.359 -0.833 1 98.06 201 SER B C 1
ATOM 5350 O O . SER B 1 201 ? 9.938 -22.453 -1.025 1 98.06 201 SER B O 1
ATOM 5352 N N . ALA B 1 202 ? 8.398 -21.172 0.042 1 98.12 202 ALA B N 1
ATOM 5353 C CA . ALA B 1 202 ? 7.945 -22.281 0.881 1 98.12 202 ALA B CA 1
ATOM 5354 C C . ALA B 1 202 ? 7.125 -23.281 0.074 1 98.12 202 ALA B C 1
ATOM 5356 O O . ALA B 1 202 ? 7.004 -24.438 0.458 1 98.12 202 ALA B O 1
ATOM 5357 N N . ALA B 1 203 ? 6.574 -22.844 -0.999 1 97.12 203 ALA B N 1
ATOM 5358 C CA . ALA B 1 203 ? 5.871 -23.703 -1.948 1 97.12 203 ALA B CA 1
ATOM 5359 C C . ALA B 1 203 ? 5.863 -23.078 -3.344 1 97.12 203 ALA B C 1
ATOM 5361 O O . ALA B 1 203 ? 5.938 -21.859 -3.49 1 97.12 203 ALA B O 1
ATOM 5362 N N . SER B 1 204 ? 5.816 -23.938 -4.32 1 96.38 204 SER B N 1
ATOM 5363 C CA . SER B 1 204 ? 5.672 -23.469 -5.695 1 96.38 204 SER B CA 1
ATOM 5364 C C . SER B 1 204 ? 4.27 -22.922 -5.953 1 96.38 204 SER B C 1
ATOM 5366 O O . SER B 1 204 ? 3.277 -23.609 -5.672 1 96.38 204 SER B O 1
ATOM 5368 N N . ASN B 1 205 ? 4.211 -21.703 -6.488 1 95.44 205 ASN B N 1
ATOM 5369 C CA . ASN B 1 205 ? 2.912 -21.156 -6.863 1 95.44 205 ASN B CA 1
ATOM 5370 C C . ASN B 1 205 ? 2.402 -21.766 -8.172 1 95.44 205 ASN B C 1
ATOM 5372 O O . ASN B 1 205 ? 1.288 -21.469 -8.602 1 95.44 205 ASN B O 1
ATOM 5376 N N . ILE B 1 206 ? 3.156 -22.625 -8.797 1 96 206 ILE B N 1
ATOM 5377 C CA . ILE B 1 206 ? 2.799 -23.203 -10.086 1 96 206 ILE B CA 1
ATOM 5378 C C . ILE B 1 206 ? 2.322 -24.641 -9.891 1 96 206 ILE B C 1
ATOM 5380 O O . ILE B 1 206 ? 1.305 -25.047 -10.461 1 96 206 ILE B O 1
ATOM 5384 N N . THR B 1 207 ? 3.092 -25.391 -9.039 1 95.88 207 THR B N 1
ATOM 5385 C CA . THR B 1 207 ? 2.814 -26.812 -8.93 1 95.88 207 THR B CA 1
ATOM 5386 C C . THR B 1 207 ? 2.289 -27.156 -7.539 1 95.88 207 THR B C 1
ATOM 5388 O O . THR B 1 207 ? 1.761 -28.25 -7.32 1 95.88 207 THR B O 1
ATOM 5391 N N . GLY B 1 208 ? 2.502 -26.266 -6.609 1 96.38 208 GLY B N 1
ATOM 5392 C CA . GLY B 1 208 ? 2.059 -26.516 -5.246 1 96.38 208 GLY B CA 1
ATOM 5393 C C . GLY B 1 208 ? 3.057 -27.312 -4.43 1 96.38 208 GLY B C 1
ATOM 5394 O O . GLY B 1 208 ? 2.891 -27.469 -3.217 1 96.38 208 GLY B O 1
ATOM 5395 N N . ILE B 1 209 ? 4.109 -27.781 -5.043 1 96.06 209 ILE B N 1
ATOM 5396 C CA . ILE B 1 209 ? 5.098 -28.594 -4.328 1 96.06 209 ILE B CA 1
ATOM 5397 C C . ILE B 1 209 ? 5.707 -27.766 -3.195 1 96.06 209 ILE B C 1
ATOM 5399 O O . ILE B 1 209 ? 6.039 -26.594 -3.379 1 96.06 209 ILE B O 1
ATOM 5403 N N . THR B 1 210 ? 5.773 -28.328 -2.01 1 95.62 210 THR B N 1
ATOM 5404 C CA . THR B 1 210 ? 6.238 -27.594 -0.833 1 95.62 210 THR B CA 1
ATOM 5405 C C . THR B 1 210 ? 7.719 -27.859 -0.583 1 95.62 210 THR B C 1
ATOM 5407 O O . THR B 1 210 ? 8.258 -28.875 -1.031 1 95.62 210 THR B O 1
ATOM 5410 N N . SER B 1 211 ? 8.398 -26.953 0.035 1 95.81 211 SER B N 1
ATOM 5411 C CA . SER B 1 211 ? 9.766 -27.109 0.516 1 95.81 211 SER B CA 1
ATOM 5412 C C . SER B 1 211 ? 9.797 -27.594 1.962 1 95.81 211 SER B C 1
ATOM 5414 O O . SER B 1 211 ? 8.867 -27.312 2.73 1 95.81 211 SER B O 1
ATOM 5416 N N . ASP B 1 212 ? 10.82 -28.391 2.307 1 95.56 212 ASP B N 1
ATOM 5417 C CA . ASP B 1 212 ? 11.031 -28.766 3.703 1 95.56 212 ASP B CA 1
ATOM 5418 C C . ASP B 1 212 ? 11.68 -27.625 4.48 1 95.56 212 ASP B C 1
ATOM 5420 O O . ASP B 1 212 ? 12.891 -27.641 4.727 1 95.56 212 ASP B O 1
ATOM 5424 N N . VAL B 1 213 ? 10.867 -26.703 4.973 1 97.5 213 VAL B N 1
ATOM 5425 C CA . VAL B 1 213 ? 11.297 -25.438 5.566 1 97.5 213 VAL B CA 1
ATOM 5426 C C . VAL B 1 213 ? 12.234 -25.703 6.742 1 97.5 213 VAL B C 1
ATOM 5428 O O . VAL B 1 213 ? 13.289 -25.094 6.863 1 97.5 213 VAL B O 1
ATOM 5431 N N . ALA B 1 214 ? 11.875 -26.656 7.609 1 97.31 214 ALA B N 1
ATOM 5432 C CA . ALA B 1 214 ? 12.656 -26.953 8.805 1 97.31 214 ALA B CA 1
ATOM 5433 C C . ALA B 1 214 ? 14.031 -27.5 8.445 1 97.31 214 ALA B C 1
ATOM 5435 O O . ALA B 1 214 ? 15.055 -26.969 8.906 1 97.31 214 ALA B O 1
ATOM 5436 N N . ALA B 1 215 ? 14.102 -28.516 7.582 1 96.31 215 ALA B N 1
ATOM 5437 C CA . ALA B 1 215 ? 15.359 -29.156 7.223 1 96.31 215 ALA B CA 1
ATOM 5438 C C . ALA B 1 215 ? 16.281 -28.188 6.492 1 96.31 215 ALA B C 1
ATOM 5440 O O . ALA B 1 215 ? 17.484 -28.141 6.754 1 96.31 215 ALA B O 1
ATOM 5441 N N . ILE B 1 216 ? 15.742 -27.438 5.586 1 97.75 216 ILE B N 1
ATOM 5442 C CA . ILE B 1 216 ? 16.531 -26.5 4.801 1 97.75 216 ILE B CA 1
ATOM 5443 C C . ILE B 1 216 ? 17.062 -25.391 5.707 1 97.75 216 ILE B C 1
ATOM 5445 O O . ILE B 1 216 ? 18.234 -25 5.598 1 97.75 216 ILE B O 1
ATOM 5449 N N . THR B 1 217 ? 16.188 -24.844 6.602 1 98.38 217 THR B N 1
ATOM 5450 C CA . THR B 1 217 ? 16.625 -23.812 7.535 1 98.38 217 THR B CA 1
ATOM 5451 C C . THR B 1 217 ? 17.781 -24.312 8.383 1 98.38 217 THR B C 1
ATOM 5453 O O . THR B 1 217 ? 18.781 -23.609 8.578 1 98.38 217 THR B O 1
ATOM 5456 N N . ASP B 1 218 ? 17.688 -25.562 8.914 1 97.69 218 ASP B N 1
ATOM 5457 C CA . ASP B 1 218 ? 18.75 -26.141 9.719 1 97.69 218 ASP B CA 1
ATOM 5458 C C . ASP B 1 218 ? 20.062 -26.188 8.938 1 97.69 218 ASP B C 1
ATOM 5460 O O . ASP B 1 218 ? 21.125 -25.828 9.461 1 97.69 218 ASP B O 1
ATOM 5464 N N . LEU B 1 219 ? 19.984 -26.656 7.711 1 97.38 219 LEU B N 1
ATOM 5465 C CA . LEU B 1 219 ? 21.156 -26.781 6.855 1 97.38 219 LEU B CA 1
ATOM 5466 C C . LEU B 1 219 ? 21.797 -25.422 6.598 1 97.38 219 LEU B C 1
ATOM 5468 O O . LEU B 1 219 ? 23.016 -25.281 6.719 1 97.38 219 LEU B O 1
ATOM 5472 N N . VAL B 1 220 ? 21.031 -24.406 6.25 1 98.44 220 VAL B N 1
ATOM 5473 C CA . VAL B 1 220 ? 21.5 -23.062 5.902 1 98.44 220 VAL B CA 1
ATOM 5474 C C . VAL B 1 220 ? 22.141 -22.406 7.129 1 98.44 220 VAL B C 1
ATOM 5476 O O . VAL B 1 220 ? 23.234 -21.844 7.039 1 98.44 220 VAL B O 1
ATOM 5479 N N . LYS B 1 221 ? 21.453 -22.516 8.25 1 97.62 221 LYS B N 1
ATOM 5480 C CA . LYS B 1 221 ? 21.922 -21.875 9.469 1 97.62 221 LYS B CA 1
ATOM 5481 C C . LYS B 1 221 ? 23.188 -22.562 9.992 1 97.62 221 LYS B C 1
ATOM 5483 O O . LYS B 1 221 ? 24.062 -21.906 10.555 1 97.62 221 LYS B O 1
ATOM 5488 N N . SER B 1 222 ? 23.297 -23.859 9.844 1 96.19 222 SER B N 1
ATOM 5489 C CA . SER B 1 222 ? 24.5 -24.578 10.258 1 96.19 222 SER B CA 1
ATOM 5490 C C . SER B 1 222 ? 25.719 -24.125 9.477 1 96.19 222 SER B C 1
ATOM 5492 O O . SER B 1 222 ? 26.844 -24.203 9.977 1 96.19 222 SER B O 1
ATOM 5494 N N . ALA B 1 223 ? 25.516 -23.625 8.32 1 97.12 223 ALA B N 1
ATOM 5495 C CA . ALA B 1 223 ? 26.609 -23.141 7.484 1 97.12 223 ALA B CA 1
ATOM 5496 C C . ALA B 1 223 ? 26.906 -21.672 7.773 1 97.12 223 ALA B C 1
ATOM 5498 O O . ALA B 1 223 ? 27.812 -21.078 7.184 1 97.12 223 ALA B O 1
ATOM 5499 N N . GLY B 1 224 ? 26.109 -21.031 8.641 1 96.19 224 GLY B N 1
ATOM 5500 C CA . GLY B 1 224 ? 26.328 -19.641 9.016 1 96.19 224 GLY B CA 1
ATOM 5501 C C . GLY B 1 224 ? 25.688 -18.656 8.055 1 96.19 224 GLY B C 1
ATOM 5502 O O . GLY B 1 224 ? 25.938 -17.453 8.125 1 96.19 224 GLY B O 1
ATOM 5503 N N . ALA B 1 225 ? 24.859 -19.125 7.125 1 97.94 225 ALA B N 1
ATOM 5504 C CA . ALA B 1 225 ? 24.219 -18.281 6.133 1 97.94 225 ALA B CA 1
ATOM 5505 C C . ALA B 1 225 ? 22.906 -17.719 6.664 1 97.94 225 ALA B C 1
ATOM 5507 O O . ALA B 1 225 ? 22.375 -18.219 7.664 1 97.94 225 ALA B O 1
ATOM 5508 N N . LYS B 1 226 ? 22.375 -16.641 6.094 1 98.31 226 LYS B N 1
ATOM 5509 C CA . LYS B 1 226 ? 21.047 -16.094 6.402 1 98.31 226 LYS B CA 1
ATOM 5510 C C . LYS B 1 226 ? 19.953 -16.844 5.656 1 98.31 226 LYS B C 1
ATOM 5512 O O . LYS B 1 226 ? 20.125 -17.219 4.496 1 98.31 226 LYS B O 1
ATOM 5517 N N . MET B 1 227 ? 18.859 -17.047 6.312 1 98.75 227 MET B N 1
ATOM 5518 C CA . MET B 1 227 ? 17.75 -17.781 5.727 1 98.75 227 MET B CA 1
ATOM 5519 C C . MET B 1 227 ? 16.516 -16.891 5.59 1 98.75 227 MET B C 1
ATOM 5521 O O . MET B 1 227 ? 15.992 -16.391 6.586 1 98.75 227 MET B O 1
ATOM 5525 N N . ILE B 1 228 ? 16.047 -16.656 4.367 1 98.81 228 ILE B N 1
ATOM 5526 C CA . ILE B 1 228 ? 14.812 -15.945 4.066 1 98.81 228 ILE B CA 1
ATOM 5527 C C . ILE B 1 228 ? 13.797 -16.906 3.459 1 98.81 228 ILE B C 1
ATOM 5529 O O . ILE B 1 228 ? 14.109 -17.656 2.527 1 98.81 228 ILE B O 1
ATOM 5533 N N . TRP B 1 229 ? 12.609 -16.922 3.992 1 98.88 229 TRP B N 1
ATOM 5534 C CA . TRP B 1 229 ? 11.539 -17.719 3.391 1 98.88 229 TRP B CA 1
ATOM 5535 C C . TRP B 1 229 ? 10.453 -16.812 2.816 1 98.88 229 TRP B C 1
ATOM 5537 O O . TRP B 1 229 ? 9.953 -15.922 3.504 1 98.88 229 TRP B O 1
ATOM 5547 N N . ASP B 1 230 ? 10.141 -17.062 1.604 1 98.62 230 ASP B N 1
ATOM 5548 C CA . ASP B 1 230 ? 9.016 -16.422 0.927 1 98.62 230 ASP B CA 1
ATOM 5549 C C . ASP B 1 230 ? 7.75 -17.266 1.055 1 98.62 230 ASP B C 1
ATOM 5551 O O . ASP B 1 230 ? 7.629 -18.312 0.416 1 98.62 230 ASP B O 1
ATOM 5555 N N . TYR B 1 231 ? 6.82 -16.766 1.839 1 98.62 231 TYR B N 1
ATOM 5556 C CA . TYR B 1 231 ? 5.559 -17.453 2.076 1 98.62 231 TYR B CA 1
ATOM 5557 C C . TYR B 1 231 ? 4.43 -16.812 1.278 1 98.62 231 TYR B C 1
ATOM 5559 O O . TYR B 1 231 ? 3.252 -17 1.594 1 98.62 231 TYR B O 1
ATOM 5567 N N . ALA B 1 232 ? 4.73 -16.047 0.235 1 97.19 232 ALA B N 1
ATOM 5568 C CA . ALA B 1 232 ? 3.686 -15.398 -0.555 1 97.19 232 ALA B CA 1
ATOM 5569 C C . ALA B 1 232 ? 2.674 -16.422 -1.068 1 97.19 232 ALA B C 1
ATOM 5571 O O . ALA B 1 232 ? 1.463 -16.203 -0.97 1 97.19 232 ALA B O 1
ATOM 5572 N N . GLY B 1 233 ? 3.115 -17.531 -1.615 1 96 233 GLY B N 1
ATOM 5573 C CA . GLY B 1 233 ? 2.229 -18.547 -2.16 1 96 233 GLY B CA 1
ATOM 5574 C C . GLY B 1 233 ? 1.732 -19.531 -1.116 1 96 233 GLY B C 1
ATOM 5575 O O . GLY B 1 233 ? 0.547 -19.859 -1.087 1 96 233 GLY B O 1
ATOM 5576 N N . ALA B 1 234 ? 2.553 -19.922 -0.169 1 97.88 234 ALA B N 1
ATOM 5577 C CA . ALA B 1 234 ? 2.277 -21 0.774 1 97.88 234 ALA B CA 1
ATOM 5578 C C . ALA B 1 234 ? 1.529 -20.484 1.999 1 97.88 234 ALA B C 1
ATOM 5580 O O . ALA B 1 234 ? 0.806 -21.234 2.658 1 97.88 234 ALA B O 1
ATOM 5581 N N . GLY B 1 235 ? 1.655 -19.234 2.332 1 98.06 235 GLY B N 1
ATOM 5582 C CA . GLY B 1 235 ? 1.224 -18.656 3.59 1 98.06 235 GLY B CA 1
ATOM 5583 C C . GLY B 1 235 ? -0.228 -18.938 3.92 1 98.06 235 GLY B C 1
ATOM 5584 O O . GLY B 1 235 ? -0.548 -19.344 5.043 1 98.06 235 GLY B O 1
ATOM 5585 N N . PRO B 1 236 ? -1.132 -18.797 2.963 1 98.12 236 PRO B N 1
ATOM 5586 C CA . PRO B 1 236 ? -2.551 -19.047 3.232 1 98.12 236 PRO B CA 1
ATOM 5587 C C . PRO B 1 236 ? -2.836 -20.5 3.621 1 98.12 236 PRO B C 1
ATOM 5589 O O . PRO B 1 236 ? -3.895 -20.797 4.18 1 98.12 236 PRO B O 1
ATOM 5592 N N . TYR B 1 237 ? -1.857 -21.453 3.404 1 97.88 237 TYR B N 1
ATOM 5593 C CA . TYR B 1 237 ? -2.221 -22.875 3.414 1 97.88 237 TYR B CA 1
ATOM 5594 C C . TYR B 1 237 ? -1.486 -23.609 4.523 1 97.88 237 TYR B C 1
ATOM 5596 O O . TYR B 1 237 ? -1.961 -24.641 5.008 1 97.88 237 TYR B O 1
ATOM 5604 N N . VAL B 1 238 ? -0.331 -23.094 4.863 1 97.81 238 VAL B N 1
ATOM 5605 C CA . VAL B 1 238 ? 0.54 -23.906 5.707 1 97.81 238 VAL B CA 1
ATOM 5606 C C . VAL B 1 238 ? 0.845 -23.156 7.004 1 97.81 238 VAL B C 1
ATOM 5608 O O . VAL B 1 238 ? 0.652 -21.953 7.086 1 97.81 238 VAL B O 1
ATOM 5611 N N . PRO B 1 239 ? 1.273 -23.906 8.047 1 97.06 239 PRO B N 1
ATOM 5612 C CA . PRO B 1 239 ? 1.765 -23.203 9.234 1 97.06 239 PRO B CA 1
ATOM 5613 C C . PRO B 1 239 ? 2.986 -22.344 8.938 1 97.06 239 PRO B C 1
ATOM 5615 O O . PRO B 1 239 ? 3.791 -22.672 8.07 1 97.06 239 PRO B O 1
ATOM 5618 N N . ILE B 1 240 ? 3.133 -21.25 9.602 1 98.31 240 ILE B N 1
ATOM 5619 C CA . ILE B 1 240 ? 4.266 -20.344 9.508 1 98.31 240 ILE B CA 1
ATOM 5620 C C . ILE B 1 240 ? 4.93 -20.188 10.875 1 98.31 240 ILE B C 1
ATOM 5622 O O . ILE B 1 240 ? 4.254 -19.938 11.875 1 98.31 240 ILE B O 1
ATOM 5626 N N . SER B 1 241 ? 6.184 -20.391 10.93 1 97.94 241 SER B N 1
ATOM 5627 C CA . SER B 1 241 ? 6.93 -20.25 12.172 1 97.94 241 SER B CA 1
ATOM 5628 C C . SER B 1 241 ? 8.328 -19.703 11.922 1 97.94 241 SER B C 1
ATOM 5630 O O . SER B 1 241 ? 9.016 -20.141 11 1 97.94 241 SER B O 1
ATOM 5632 N N . MET B 1 242 ? 8.719 -18.734 12.766 1 98.19 242 MET B N 1
ATOM 5633 C CA . MET B 1 242 ? 10.07 -18.203 12.695 1 98.19 242 MET B CA 1
ATOM 5634 C C . MET B 1 242 ? 11.094 -19.234 13.148 1 98.19 242 MET B C 1
ATOM 5636 O O . MET B 1 242 ? 12.289 -19.094 12.883 1 98.19 242 MET B O 1
ATOM 5640 N N . SER B 1 243 ? 10.633 -20.281 13.875 1 97.19 243 SER B N 1
ATOM 5641 C CA . SER B 1 243 ? 11.469 -21.375 14.32 1 97.19 243 SER B CA 1
ATOM 5642 C C . SER B 1 243 ? 10.812 -22.719 14.023 1 97.19 243 SER B C 1
ATOM 5644 O O . SER B 1 243 ? 10.383 -23.422 14.945 1 97.19 243 SER B O 1
ATOM 5646 N N . PRO B 1 244 ? 10.875 -23.109 12.805 1 95.12 244 PRO B N 1
ATOM 5647 C CA . PRO B 1 244 ? 10.102 -24.281 12.375 1 95.12 244 PRO B CA 1
ATOM 5648 C C . PRO B 1 244 ? 10.602 -25.578 13.008 1 95.12 244 PRO B C 1
ATOM 5650 O O . PRO B 1 244 ? 9.812 -26.516 13.234 1 95.12 244 PRO B O 1
ATOM 5653 N N . SER B 1 245 ? 11.867 -25.766 13.281 1 91.31 245 SER B N 1
ATOM 5654 C CA . SER B 1 245 ? 12.414 -26.984 13.867 1 91.31 245 SER B CA 1
ATOM 5655 C C . SER B 1 245 ? 12.625 -26.828 15.375 1 91.31 245 SER B C 1
ATOM 5657 O O . SER B 1 245 ? 12.883 -27.797 16.078 1 91.31 245 SER B O 1
ATOM 5659 N N . GLY B 1 246 ? 12.453 -25.609 15.914 1 87.88 246 GLY B N 1
ATOM 5660 C CA . GLY B 1 246 ? 12.789 -25.328 17.297 1 87.88 246 GLY B CA 1
ATOM 5661 C C . GLY B 1 246 ? 14.273 -25.094 17.516 1 87.88 246 GLY B C 1
ATOM 5662 O O . GLY B 1 246 ? 14.672 -24.484 18.5 1 87.88 246 GLY B O 1
ATOM 5663 N N . SER B 1 247 ? 15.164 -25.5 16.609 1 86.38 247 SER B N 1
ATOM 5664 C CA . SER B 1 247 ? 16.609 -25.391 16.75 1 86.38 247 SER B CA 1
ATOM 5665 C C . SER B 1 247 ? 17.141 -24.172 15.984 1 86.38 247 SER B C 1
ATOM 5667 O O . SER B 1 247 ? 17.938 -23.391 16.516 1 86.38 247 SER B O 1
ATOM 5669 N N . ALA B 1 248 ? 16.688 -24.016 14.758 1 89.69 248 ALA B N 1
ATOM 5670 C CA . ALA B 1 248 ? 17.172 -22.906 13.938 1 89.69 248 ALA B CA 1
ATOM 5671 C C . ALA B 1 248 ? 16.078 -21.875 13.719 1 89.69 248 ALA B C 1
ATOM 5673 O O . ALA B 1 248 ? 14.906 -22.219 13.586 1 89.69 248 ALA B O 1
ATOM 5674 N N . GLU B 1 249 ? 16.594 -20.609 13.703 1 94.88 249 GLU B N 1
ATOM 5675 C CA . GLU B 1 249 ? 15.68 -19.484 13.516 1 94.88 249 GLU B CA 1
ATOM 5676 C C . GLU B 1 249 ? 15.812 -18.906 12.109 1 94.88 249 GLU B C 1
ATOM 5678 O O . GLU B 1 249 ? 16.922 -18.703 11.609 1 94.88 249 GLU B O 1
ATOM 5683 N N . ILE B 1 250 ? 14.711 -18.766 11.523 1 98.5 250 ILE B N 1
ATOM 5684 C CA . ILE B 1 250 ? 14.648 -18.094 10.234 1 98.5 250 ILE B CA 1
ATOM 5685 C C . ILE B 1 250 ? 15.016 -16.609 10.414 1 98.5 250 ILE B C 1
ATOM 5687 O O . ILE B 1 250 ? 14.641 -15.992 11.414 1 98.5 250 ILE B O 1
ATOM 5691 N N . ASP B 1 251 ? 15.781 -16.047 9.484 1 98.69 251 ASP B N 1
ATOM 5692 C CA . ASP B 1 251 ? 16.188 -14.648 9.602 1 98.69 251 ASP B CA 1
ATOM 5693 C C . ASP B 1 251 ? 15.062 -13.703 9.18 1 98.69 251 ASP B C 1
ATOM 5695 O O . ASP B 1 251 ? 14.922 -12.617 9.742 1 98.69 251 ASP B O 1
ATOM 5699 N N . ALA B 1 252 ? 14.312 -14.086 8.18 1 98.81 252 ALA B N 1
ATOM 5700 C CA . ALA B 1 252 ? 13.203 -13.25 7.727 1 98.81 252 ALA B CA 1
ATOM 5701 C C . ALA B 1 252 ? 12.156 -14.07 6.98 1 98.81 252 ALA B C 1
ATOM 5703 O O . ALA B 1 252 ? 12.5 -15.047 6.301 1 98.81 252 ALA B O 1
ATOM 5704 N N . ILE B 1 253 ? 10.922 -13.703 7.145 1 98.88 253 ILE B N 1
ATOM 5705 C CA . ILE B 1 253 ? 9.789 -14.258 6.406 1 98.88 253 ILE B CA 1
ATOM 5706 C C . ILE B 1 253 ? 9.016 -13.125 5.727 1 98.88 253 ILE B C 1
ATOM 5708 O O . ILE B 1 253 ? 8.789 -12.07 6.32 1 98.88 253 ILE B O 1
ATOM 5712 N N . VAL B 1 254 ? 8.68 -13.289 4.469 1 98.75 254 VAL B N 1
ATOM 5713 C CA . VAL B 1 254 ? 7.793 -12.352 3.797 1 98.75 254 VAL B CA 1
ATOM 5714 C C . VAL B 1 254 ? 6.457 -13.016 3.494 1 98.75 254 VAL B C 1
ATOM 5716 O O . VAL B 1 254 ? 6.41 -14.211 3.189 1 98.75 254 VAL B O 1
ATOM 5719 N N . LEU B 1 255 ? 5.355 -12.234 3.621 1 98.44 255 LEU B N 1
ATOM 5720 C CA . LEU B 1 255 ? 3.994 -12.734 3.447 1 98.44 255 LEU B CA 1
ATOM 5721 C C . LEU B 1 255 ? 3.186 -11.789 2.561 1 98.44 255 LEU B C 1
ATOM 5723 O O . LEU B 1 255 ? 3.463 -10.586 2.506 1 98.44 255 LEU B O 1
ATOM 5727 N N . SER B 1 256 ? 2.209 -12.336 1.862 1 97.81 256 SER B N 1
ATOM 5728 C CA . SER B 1 256 ? 1.233 -11.602 1.062 1 97.81 256 SER B CA 1
ATOM 5729 C C . SER B 1 256 ? -0.191 -11.891 1.526 1 97.81 256 SER B C 1
ATOM 5731 O O . SER B 1 256 ? -0.922 -12.641 0.874 1 97.81 256 SER B O 1
ATOM 5733 N N . PRO B 1 257 ? -0.647 -11.203 2.514 1 98.25 257 PRO B N 1
ATOM 5734 C CA . PRO B 1 257 ? -1.955 -11.492 3.105 1 98.25 257 PRO B CA 1
ATOM 5735 C C . PRO B 1 257 ? -3.105 -11.281 2.125 1 98.25 257 PRO B C 1
ATOM 5737 O O . PRO B 1 257 ? -4.203 -11.812 2.328 1 98.25 257 PRO B O 1
ATOM 5740 N N . HIS B 1 258 ? -2.949 -10.523 1.053 1 97.5 258 HIS B N 1
ATOM 5741 C CA . HIS B 1 258 ? -4.023 -10.383 0.076 1 97.5 258 HIS B CA 1
ATOM 5742 C C . HIS B 1 258 ? -4.387 -11.734 -0.541 1 97.5 258 HIS B C 1
ATOM 5744 O O . HIS B 1 258 ? -5.457 -11.875 -1.14 1 97.5 258 HIS B O 1
ATOM 5750 N N . LYS B 1 259 ? -3.516 -12.773 -0.423 1 97.88 259 LYS B N 1
ATOM 5751 C CA . LYS B 1 259 ? -3.76 -14.102 -0.969 1 97.88 259 LYS B CA 1
ATOM 5752 C C . LYS B 1 259 ? -4.527 -14.977 0.023 1 97.88 259 LYS B C 1
ATOM 5754 O O . LYS B 1 259 ? -4.98 -16.062 -0.322 1 97.88 259 LYS B O 1
ATOM 5759 N N . PHE B 1 260 ? -4.68 -14.523 1.29 1 98.56 260 PHE B N 1
ATOM 5760 C CA . PHE B 1 260 ? -5.445 -15.234 2.305 1 98.56 260 PHE B CA 1
ATOM 5761 C C . PHE B 1 260 ? -6.941 -15.07 2.072 1 98.56 260 PHE B C 1
ATOM 5763 O O . PHE B 1 260 ? -7.367 -14.141 1.391 1 98.56 260 PHE B O 1
ATOM 5770 N N . ILE B 1 261 ? -7.738 -16 2.586 1 98.44 261 ILE B N 1
ATOM 5771 C CA . ILE B 1 261 ? -9.188 -15.836 2.615 1 98.44 261 ILE B CA 1
ATOM 5772 C C . ILE B 1 261 ? -9.547 -14.602 3.434 1 98.44 261 ILE B C 1
ATOM 5774 O O . ILE B 1 261 ? -9.164 -14.484 4.598 1 98.44 261 ILE B O 1
ATOM 5778 N N . GLY B 1 262 ? -10.195 -13.625 2.803 1 98.19 262 GLY B N 1
ATOM 5779 C CA . GLY B 1 262 ? -10.523 -12.367 3.457 1 98.19 262 GLY B CA 1
ATOM 5780 C C . GLY B 1 262 ? -9.43 -11.328 3.312 1 98.19 262 GLY B C 1
ATOM 5781 O O . GLY B 1 262 ? -9.484 -10.273 3.959 1 98.19 262 GLY B O 1
ATOM 5782 N N . GLY B 1 263 ? -8.516 -11.57 2.408 1 97.69 263 GLY B N 1
ATOM 5783 C CA . GLY B 1 263 ? -7.27 -10.812 2.482 1 97.69 263 GLY B CA 1
ATOM 5784 C C . GLY B 1 263 ? -7.191 -9.695 1.459 1 97.69 263 GLY B C 1
ATOM 5785 O O . GLY B 1 263 ? -6.27 -8.883 1.494 1 97.69 263 GLY B O 1
ATOM 5786 N N . PRO B 1 264 ? -8.078 -9.609 0.378 1 96.88 264 PRO B N 1
ATOM 5787 C CA . PRO B 1 264 ? -7.961 -8.508 -0.58 1 96.88 264 PRO B CA 1
ATOM 5788 C C . PRO B 1 264 ? -7.855 -7.145 0.099 1 96.88 264 PRO B C 1
ATOM 5790 O O . PRO B 1 264 ? -8.68 -6.816 0.958 1 96.88 264 PRO B O 1
ATOM 5793 N N . GLY B 1 265 ? -6.762 -6.406 -0.278 1 95.69 265 GLY B N 1
ATOM 5794 C CA . GLY B 1 265 ? -6.559 -5.094 0.309 1 95.69 265 GLY B CA 1
ATOM 5795 C C . GLY B 1 265 ? -5.648 -5.113 1.522 1 95.69 265 GLY B C 1
ATOM 5796 O O . GLY B 1 265 ? -5.273 -4.062 2.041 1 95.69 265 GLY B O 1
ATOM 5797 N N . ALA B 1 266 ? -5.234 -6.281 2.014 1 97.81 266 ALA B N 1
ATOM 5798 C CA . ALA B 1 266 ? -4.395 -6.406 3.201 1 97.81 266 ALA B CA 1
ATOM 5799 C C . ALA B 1 266 ? -2.947 -6.035 2.891 1 97.81 266 ALA B C 1
ATOM 5801 O O . ALA B 1 266 ? -2.449 -6.309 1.798 1 97.81 266 ALA B O 1
ATOM 5802 N N . SER B 1 267 ? -2.295 -5.457 3.877 1 97.62 267 SER B N 1
ATOM 5803 C CA . SER B 1 267 ? -0.893 -5.078 3.744 1 97.62 267 SER B CA 1
ATOM 5804 C C . SER B 1 267 ? 0.012 -6.309 3.725 1 97.62 267 SER B C 1
ATOM 5806 O O . SER B 1 267 ? -0.264 -7.301 4.402 1 97.62 267 SER B O 1
ATOM 5808 N N . GLY B 1 268 ? 1.124 -6.184 2.896 1 97.75 268 GLY B N 1
ATOM 5809 C CA . GLY B 1 268 ? 2.182 -7.176 2.992 1 97.75 268 GLY B CA 1
ATOM 5810 C C . GLY B 1 268 ? 2.887 -7.168 4.336 1 97.75 268 GLY B C 1
ATOM 5811 O O . GLY B 1 268 ? 2.77 -6.207 5.098 1 97.75 268 GLY B O 1
ATOM 5812 N N . ILE B 1 269 ? 3.576 -8.266 4.672 1 98.62 269 ILE B N 1
ATOM 5813 C CA . ILE B 1 269 ? 4.234 -8.406 5.969 1 98.62 269 ILE B CA 1
ATOM 5814 C C . ILE B 1 269 ? 5.664 -8.898 5.77 1 98.62 269 ILE B C 1
ATOM 5816 O O . ILE B 1 269 ? 5.914 -9.805 4.973 1 98.62 269 ILE B O 1
ATOM 5820 N N . LEU B 1 270 ? 6.543 -8.273 6.41 1 98.75 270 LEU B N 1
ATOM 5821 C CA . LEU B 1 270 ? 7.914 -8.734 6.605 1 98.75 270 LEU B CA 1
ATOM 5822 C C . LEU B 1 270 ? 8.195 -8.992 8.086 1 98.75 270 LEU B C 1
ATOM 5824 O O . LEU B 1 270 ? 8 -8.109 8.922 1 98.75 270 LEU B O 1
ATOM 5828 N N . ILE B 1 271 ? 8.484 -10.18 8.414 1 98.81 271 ILE B N 1
ATOM 5829 C CA . ILE B 1 271 ? 8.961 -10.508 9.75 1 98.81 271 ILE B CA 1
ATOM 5830 C C . ILE B 1 271 ? 10.477 -10.734 9.719 1 98.81 271 ILE B C 1
ATOM 5832 O O . ILE B 1 271 ? 10.961 -11.562 8.945 1 98.81 271 ILE B O 1
ATOM 5836 N N . VAL B 1 272 ? 11.219 -10.039 10.523 1 98.62 272 VAL B N 1
ATOM 5837 C CA . VAL B 1 272 ? 12.672 -10.133 10.469 1 98.62 272 VAL B CA 1
ATOM 5838 C C . VAL B 1 272 ? 13.234 -10.156 11.891 1 98.62 272 VAL B C 1
ATOM 5840 O O . VAL B 1 272 ? 12.695 -9.508 12.789 1 98.62 272 VAL B O 1
ATOM 5843 N N . ARG B 1 273 ? 14.266 -10.898 12.109 1 98.06 273 ARG B N 1
ATOM 5844 C CA . ARG B 1 273 ? 14.977 -10.867 13.383 1 98.06 273 ARG B CA 1
ATOM 5845 C C . ARG B 1 273 ? 15.555 -9.477 13.648 1 98.06 273 ARG B C 1
ATOM 5847 O O . ARG B 1 273 ? 16.125 -8.859 12.75 1 98.06 273 ARG B O 1
ATOM 5854 N N . ARG B 1 274 ? 15.469 -9.008 14.836 1 97.19 274 ARG B N 1
ATOM 5855 C CA . ARG B 1 274 ? 15.93 -7.664 15.188 1 97.19 274 ARG B CA 1
ATOM 5856 C C . ARG B 1 274 ? 17.453 -7.566 15.102 1 97.19 274 ARG B C 1
ATOM 5858 O O . ARG B 1 274 ? 17.984 -6.488 14.852 1 97.19 274 ARG B O 1
ATOM 5865 N N . ASP B 1 275 ? 18.141 -8.625 15.289 1 95.44 275 ASP B N 1
ATOM 5866 C CA . ASP B 1 275 ? 19.594 -8.602 15.242 1 95.44 275 ASP B CA 1
ATOM 5867 C C . ASP B 1 275 ? 20.109 -8.898 13.828 1 95.44 275 ASP B C 1
ATOM 5869 O O . ASP B 1 275 ? 21.312 -9.109 13.625 1 95.44 275 ASP B O 1
ATOM 5873 N N . GLY B 1 276 ? 19.297 -8.953 12.867 1 93 276 GLY B N 1
ATOM 5874 C CA . GLY B 1 276 ? 19.625 -9.336 11.5 1 93 276 GLY B CA 1
ATOM 5875 C C . GLY B 1 276 ? 20.094 -8.164 10.648 1 93 276 GLY B C 1
ATOM 5876 O O . GLY B 1 276 ? 21.078 -8.281 9.93 1 93 276 GLY B O 1
ATOM 5877 N N . PRO B 1 277 ? 19.422 -7 10.797 1 94.31 277 PRO B N 1
ATOM 5878 C CA . PRO B 1 277 ? 19.781 -5.871 9.938 1 94.31 277 PRO B CA 1
ATOM 5879 C C . PRO B 1 277 ? 21.219 -5.402 10.141 1 94.31 277 PRO B C 1
ATOM 5881 O O . PRO B 1 277 ? 21.719 -5.402 11.266 1 94.31 277 PRO B O 1
ATOM 5884 N N . ALA B 1 278 ? 21.781 -4.973 9.031 1 95.75 278 ALA B N 1
ATOM 5885 C CA . ALA B 1 278 ? 23.156 -4.508 9.039 1 95.75 278 ALA B CA 1
ATOM 5886 C C . ALA B 1 278 ? 23.234 -2.982 9.055 1 95.75 278 ALA B C 1
ATOM 5888 O O . ALA B 1 278 ? 24.312 -2.402 9.039 1 95.75 278 ALA B O 1
ATOM 5889 N N . THR B 1 279 ? 22.078 -2.311 9.023 1 94.06 279 THR B N 1
ATOM 5890 C CA . THR B 1 279 ? 22.047 -0.854 8.969 1 94.06 279 THR B CA 1
ATOM 5891 C C . THR B 1 279 ? 20.953 -0.311 9.891 1 94.06 279 THR B C 1
ATOM 5893 O O . THR B 1 279 ? 19.984 -1.017 10.211 1 94.06 279 THR B O 1
ATOM 5896 N N . ASN B 1 280 ? 21.156 0.92 10.297 1 93.19 280 ASN B N 1
ATOM 5897 C CA . ASN B 1 280 ? 20.141 1.616 11.086 1 93.19 280 ASN B CA 1
ATOM 5898 C C . ASN B 1 280 ? 19.406 2.66 10.25 1 93.19 280 ASN B C 1
ATOM 5900 O O . ASN B 1 280 ? 18.578 3.406 10.773 1 93.19 280 ASN B O 1
ATOM 5904 N N . LYS B 1 281 ? 19.672 2.705 9.008 1 94.62 281 LYS B N 1
ATOM 5905 C CA . LYS B 1 281 ? 18.969 3.594 8.086 1 94.62 281 LYS B CA 1
ATOM 5906 C C . LYS B 1 281 ? 17.766 2.889 7.453 1 94.62 281 LYS B C 1
ATOM 5908 O O . LYS B 1 281 ? 17.828 1.693 7.156 1 94.62 281 LYS B O 1
ATOM 5913 N N . PRO B 1 282 ? 16.734 3.645 7.336 1 96.38 282 PRO B N 1
ATOM 5914 C CA . PRO B 1 282 ? 15.578 3.029 6.684 1 96.38 282 PRO B CA 1
ATOM 5915 C C . PRO B 1 282 ? 15.82 2.732 5.207 1 96.38 282 PRO B C 1
ATOM 5917 O O . PRO B 1 282 ? 16.625 3.406 4.559 1 96.38 282 PRO B O 1
ATOM 5920 N N . SER B 1 283 ? 15.094 1.673 4.652 1 95.12 283 SER B N 1
ATOM 5921 C CA . SER B 1 283 ? 15.117 1.396 3.219 1 95.12 283 SER B CA 1
ATOM 5922 C C . SER B 1 283 ? 14.547 2.561 2.42 1 95.12 283 SER B C 1
ATOM 5924 O O . SER B 1 283 ? 15.062 2.91 1.359 1 95.12 283 SER B O 1
ATOM 5926 N N . TRP B 1 284 ? 13.484 3.131 2.889 1 94 284 TRP B N 1
ATOM 5927 C CA . TRP B 1 284 ? 12.883 4.363 2.391 1 94 284 TRP B CA 1
ATOM 5928 C C . TRP B 1 284 ? 12.672 5.363 3.523 1 94 284 TRP B C 1
ATOM 5930 O O . TRP B 1 284 ? 11.836 5.141 4.406 1 94 284 TRP B O 1
ATOM 5940 N N . PRO B 1 285 ? 13.406 6.445 3.498 1 95.5 285 PRO B N 1
ATOM 5941 C CA . PRO B 1 285 ? 13.227 7.445 4.555 1 95.5 285 PRO B CA 1
ATOM 5942 C C . PRO B 1 285 ? 11.961 8.273 4.371 1 95.5 285 PRO B C 1
ATOM 5944 O O . PRO B 1 285 ? 11.445 8.375 3.258 1 95.5 285 PRO B O 1
ATOM 5947 N N . GLY B 1 286 ? 11.422 8.82 5.387 1 93.69 286 GLY B N 1
ATOM 5948 C CA . GLY B 1 286 ? 10.242 9.68 5.363 1 93.69 286 GLY B CA 1
ATOM 5949 C C . GLY B 1 286 ? 9.68 9.953 6.742 1 93.69 286 GLY B C 1
ATOM 5950 O O . GLY B 1 286 ? 10.336 9.703 7.754 1 93.69 286 GLY B O 1
ATOM 5951 N N . GLY B 1 287 ? 8.492 10.547 6.734 1 90.31 287 GLY B N 1
ATOM 5952 C CA . GLY B 1 287 ? 7.797 10.766 7.996 1 90.31 287 GLY B CA 1
ATOM 5953 C C . GLY B 1 287 ? 7.555 9.477 8.766 1 90.31 287 GLY B C 1
ATOM 5954 O O . GLY B 1 287 ? 7.23 8.445 8.18 1 90.31 287 GLY B O 1
ATOM 5955 N N . GLY B 1 288 ? 7.723 9.5 10.102 1 88.25 288 GLY B N 1
ATOM 5956 C CA . GLY B 1 288 ? 7.461 8.352 10.969 1 88.25 288 GLY B CA 1
ATOM 5957 C C . GLY B 1 288 ? 8.695 7.508 11.219 1 88.25 288 GLY B C 1
ATOM 5958 O O . GLY B 1 288 ? 8.703 6.66 12.117 1 88.25 288 GLY B O 1
ATOM 5959 N N . THR B 1 289 ? 9.781 7.789 10.453 1 92.31 289 THR B N 1
ATOM 5960 C CA . THR B 1 289 ? 10.969 6.949 10.586 1 92.31 289 THR B CA 1
ATOM 5961 C C . THR B 1 289 ? 11.992 7.602 11.508 1 92.31 289 THR B C 1
ATOM 5963 O O . THR B 1 289 ? 13.039 7.023 11.789 1 92.31 289 THR B O 1
ATOM 5966 N N . VAL B 1 290 ? 11.664 8.836 12.039 1 91.31 290 VAL B N 1
ATOM 5967 C CA . VAL B 1 290 ? 12.688 9.664 12.664 1 91.31 290 VAL B CA 1
ATOM 5968 C C . VAL B 1 290 ? 12.344 9.891 14.133 1 91.31 290 VAL B C 1
ATOM 5970 O O . VAL B 1 290 ? 11.172 9.812 14.523 1 91.31 290 VAL B O 1
ATOM 5973 N N . LYS B 1 291 ? 13.359 10.141 14.852 1 87.88 291 LYS B N 1
ATOM 5974 C CA . LYS B 1 291 ? 13.219 10.656 16.219 1 87.88 291 LYS B CA 1
ATOM 5975 C C . LYS B 1 291 ? 13.289 12.18 16.234 1 87.88 291 LYS B C 1
ATOM 5977 O O . LYS B 1 291 ? 12.617 12.828 17.047 1 87.88 291 LYS B O 1
ATOM 5982 N N . PHE B 1 292 ? 14.148 12.625 15.367 1 88.75 292 PHE B N 1
ATOM 5983 C CA . PHE B 1 292 ? 14.422 14.055 15.359 1 88.75 292 PHE B CA 1
ATOM 5984 C C . PHE B 1 292 ? 14.914 14.508 13.992 1 88.75 292 PHE B C 1
ATOM 5986 O O . PHE B 1 292 ? 15.711 13.82 13.352 1 88.75 292 PHE B O 1
ATOM 5993 N N . VAL B 1 293 ? 14.383 15.578 13.492 1 88.38 293 VAL B N 1
ATOM 5994 C CA . VAL B 1 293 ? 14.844 16.188 12.258 1 88.38 293 VAL B CA 1
ATOM 5995 C C . VAL B 1 293 ? 15.039 17.688 12.461 1 88.38 293 VAL B C 1
ATOM 5997 O O . VAL B 1 293 ? 14.125 18.391 12.883 1 88.38 293 VAL B O 1
ATOM 6000 N N . SER B 1 294 ? 16.219 18.219 12.242 1 88.19 294 SER B N 1
ATOM 6001 C CA . SER B 1 294 ? 16.547 19.641 12.219 1 88.19 294 SER B CA 1
ATOM 6002 C C . SER B 1 294 ? 16.953 20.094 10.82 1 88.19 294 SER B C 1
ATOM 6004 O O . SER B 1 294 ? 17.031 19.266 9.898 1 88.19 294 SER B O 1
ATOM 6006 N N . PRO B 1 295 ? 17.172 21.375 10.664 1 84.81 295 PRO B N 1
ATOM 6007 C CA . PRO B 1 295 ? 17.656 21.828 9.359 1 84.81 295 PRO B CA 1
ATOM 6008 C C . PRO B 1 295 ? 19 21.188 8.992 1 84.81 295 PRO B C 1
ATOM 6010 O O . PRO B 1 295 ? 19.281 20.984 7.805 1 84.81 295 PRO B O 1
ATOM 6013 N N . GLU B 1 296 ? 19.766 20.719 9.945 1 84.94 296 GLU B N 1
ATOM 6014 C CA . GLU B 1 296 ? 21.141 20.312 9.656 1 84.94 296 GLU B CA 1
ATOM 6015 C C . GLU B 1 296 ? 21.312 18.797 9.828 1 84.94 296 GLU B C 1
ATOM 6017 O O . GLU B 1 296 ? 22.203 18.203 9.227 1 84.94 296 GLU B O 1
ATOM 6022 N N . THR B 1 297 ? 20.484 18.234 10.68 1 89.06 297 THR B N 1
ATOM 6023 C CA . THR B 1 297 ? 20.719 16.828 10.977 1 89.06 297 THR B CA 1
ATOM 6024 C C . THR B 1 297 ? 19.406 16.109 11.281 1 89.06 297 THR B C 1
ATOM 6026 O O . THR B 1 297 ? 18.344 16.734 11.312 1 89.06 297 THR B O 1
ATOM 6029 N N . HIS B 1 298 ? 19.469 14.812 11.273 1 92.38 298 HIS B N 1
ATOM 6030 C CA . HIS B 1 298 ? 18.328 13.977 11.633 1 92.38 298 HIS B CA 1
ATOM 6031 C C . HIS B 1 298 ? 18.781 12.672 12.281 1 92.38 298 HIS B C 1
ATOM 6033 O O . HIS B 1 298 ? 19.906 12.219 12.047 1 92.38 298 HIS B O 1
ATOM 6039 N N . ASP B 1 299 ? 17.969 12.141 13.141 1 94.5 299 ASP B N 1
ATOM 6040 C CA . ASP B 1 299 ? 18.156 10.844 13.773 1 94.5 299 ASP B CA 1
ATOM 6041 C C . ASP B 1 299 ? 16.953 9.93 13.516 1 94.5 299 ASP B C 1
ATOM 6043 O O . ASP B 1 299 ? 15.805 10.352 13.672 1 94.5 299 ASP B O 1
ATOM 6047 N N . TYR B 1 300 ? 17.266 8.734 13.133 1 95.31 300 TYR B N 1
ATOM 6048 C CA . TYR B 1 300 ? 16.188 7.785 12.844 1 95.31 300 TYR B CA 1
ATOM 6049 C C . TYR B 1 300 ? 15.742 7.07 14.117 1 95.31 300 TYR B C 1
ATOM 6051 O O . TYR B 1 300 ? 16.469 7.031 15.102 1 95.31 300 TYR B O 1
ATOM 6059 N N . SER B 1 301 ? 14.57 6.527 14.039 1 94.31 301 SER B N 1
ATOM 6060 C CA . SER B 1 301 ? 13.977 5.773 15.133 1 94.31 301 SER B CA 1
ATOM 6061 C C . SER B 1 301 ? 14.781 4.516 15.438 1 94.31 301 SER B C 1
ATOM 6063 O O . SER B 1 301 ? 15.352 3.9 14.531 1 94.31 301 SER B O 1
ATOM 6065 N N . ASP B 1 302 ? 14.742 4.086 16.719 1 93 302 ASP B N 1
ATOM 6066 C CA . ASP B 1 302 ? 15.352 2.816 17.109 1 93 302 ASP B CA 1
ATOM 6067 C C . ASP B 1 302 ? 14.438 1.644 16.766 1 93 302 ASP B C 1
ATOM 6069 O O . ASP B 1 302 ? 14.875 0.491 16.75 1 93 302 ASP B O 1
ATOM 6073 N N . SER B 1 303 ? 13.227 1.93 16.562 1 94.5 303 SER B N 1
ATOM 6074 C CA . SER B 1 303 ? 12.258 0.896 16.203 1 94.5 303 SER B CA 1
ATOM 6075 C C . SER B 1 303 ? 12.414 0.461 14.758 1 94.5 303 SER B C 1
ATOM 6077 O O . SER B 1 303 ? 12.258 1.271 13.844 1 94.5 303 SER B O 1
ATOM 6079 N N . LEU B 1 304 ? 12.719 -0.823 14.586 1 97.19 304 LEU B N 1
ATOM 6080 C CA . LEU B 1 304 ? 12.859 -1.358 13.234 1 97.19 304 LEU B CA 1
ATOM 6081 C C . LEU B 1 304 ? 11.555 -1.227 12.453 1 97.19 304 LEU B C 1
ATOM 6083 O O . LEU B 1 304 ? 11.562 -0.901 11.266 1 97.19 304 LEU B O 1
ATOM 6087 N N . GLU B 1 305 ? 10.422 -1.465 13.148 1 97.12 305 GLU B N 1
ATOM 6088 C CA . GLU B 1 305 ? 9.109 -1.316 12.531 1 97.12 305 GLU B CA 1
ATOM 6089 C C . GLU B 1 305 ? 8.891 0.11 12.031 1 97.12 305 GLU B C 1
ATOM 6091 O O . GLU B 1 305 ? 8.523 0.32 10.875 1 97.12 305 GLU B O 1
ATOM 6096 N N . ALA B 1 306 ? 9.156 1.103 12.859 1 94.5 306 ALA B N 1
ATOM 6097 C CA . ALA B 1 306 ? 8.961 2.506 12.5 1 94.5 306 ALA B CA 1
ATOM 6098 C C . ALA B 1 306 ? 9.867 2.908 11.344 1 94.5 306 ALA B C 1
ATOM 6100 O O . ALA B 1 306 ? 9.43 3.615 10.43 1 94.5 306 ALA B O 1
ATOM 6101 N N . ARG B 1 307 ? 11.062 2.447 11.336 1 96.44 307 ARG B N 1
ATOM 6102 C CA . ARG B 1 307 ? 12.039 2.82 10.312 1 96.44 307 ARG B CA 1
ATOM 6103 C C . ARG B 1 307 ? 11.625 2.295 8.938 1 96.44 307 ARG B C 1
ATOM 6105 O O . ARG B 1 307 ? 11.914 2.92 7.918 1 96.44 307 ARG B O 1
ATOM 6112 N N . GLU B 1 308 ? 10.914 1.174 8.961 1 96.81 308 GLU B N 1
ATOM 6113 C CA . GLU B 1 308 ? 10.625 0.54 7.684 1 96.81 308 GLU B CA 1
ATOM 6114 C C . GLU B 1 308 ? 9.18 0.791 7.262 1 96.81 308 GLU B C 1
ATOM 6116 O O . GLU B 1 308 ? 8.711 0.232 6.266 1 96.81 308 GLU B O 1
ATOM 6121 N N . GLU B 1 309 ? 8.461 1.588 8.023 1 96.06 309 GLU B N 1
ATOM 6122 C CA . GLU B 1 309 ? 7.078 1.935 7.703 1 96.06 309 GLU B CA 1
ATOM 6123 C C . GLU B 1 309 ? 6.918 3.438 7.496 1 96.06 309 GLU B C 1
ATOM 6125 O O . GLU B 1 309 ? 6.027 4.059 8.078 1 96.06 309 GLU B O 1
ATOM 6130 N N . ALA B 1 310 ? 7.703 3.969 6.605 1 94.31 310 ALA B N 1
ATOM 6131 C CA . ALA B 1 310 ? 7.723 5.402 6.316 1 94.31 310 ALA B CA 1
ATOM 6132 C C . ALA B 1 310 ? 6.379 5.867 5.762 1 94.31 310 ALA B C 1
ATOM 6134 O O . ALA B 1 310 ? 5.754 5.164 4.969 1 94.31 310 ALA B O 1
ATOM 6135 N N . GLY B 1 311 ? 5.949 7.125 6.203 1 91.12 311 GLY B N 1
ATOM 6136 C CA . GLY B 1 311 ? 4.715 7.719 5.715 1 91.12 311 GLY B CA 1
ATOM 6137 C C . GLY B 1 311 ? 3.496 7.297 6.516 1 91.12 311 GLY B C 1
ATOM 6138 O O . GLY B 1 311 ? 3.625 6.672 7.57 1 91.12 311 GLY B O 1
ATOM 6139 N N . THR B 1 312 ? 2.357 7.68 6.074 1 90.06 312 THR B N 1
ATOM 6140 C CA . THR B 1 312 ? 1.117 7.273 6.723 1 90.06 312 THR B CA 1
ATOM 6141 C C . THR B 1 312 ? 0.844 5.789 6.48 1 90.06 312 THR B C 1
ATOM 6143 O O . THR B 1 312 ? 0.752 5.348 5.332 1 90.06 312 THR B O 1
ATOM 6146 N N . PRO B 1 313 ? 0.781 5.113 7.574 1 90.94 313 PRO B N 1
ATOM 6147 C CA . PRO B 1 313 ? 0.523 3.68 7.402 1 90.94 313 PRO B CA 1
ATOM 6148 C C . PRO B 1 313 ? -0.865 3.393 6.836 1 90.94 313 PRO B C 1
ATOM 6150 O O . PRO B 1 313 ? -1.798 4.172 7.055 1 90.94 313 PRO B O 1
ATOM 6153 N N . ASN B 1 314 ? -0.918 2.314 6.098 1 94.06 314 ASN B N 1
ATOM 6154 C CA . ASN B 1 314 ? -2.207 1.78 5.672 1 94.06 314 ASN B CA 1
ATOM 6155 C C . ASN B 1 314 ? -2.896 1.017 6.797 1 94.06 314 ASN B C 1
ATOM 6157 O O . ASN B 1 314 ? -3.07 -0.201 6.715 1 94.06 314 ASN B O 1
ATOM 6161 N N . VAL B 1 315 ? -3.406 1.739 7.773 1 95.81 315 VAL B N 1
ATOM 6162 C CA . VAL B 1 315 ? -3.928 1.156 9 1 95.81 315 VAL B CA 1
ATOM 6163 C C . VAL B 1 315 ? -5.031 0.155 8.672 1 95.81 315 VAL B C 1
ATOM 6165 O O . VAL B 1 315 ? -5.082 -0.937 9.242 1 95.81 315 VAL B O 1
ATOM 6168 N N . VAL B 1 316 ? -5.898 0.509 7.75 1 97.25 316 VAL B N 1
ATOM 6169 C CA . VAL B 1 316 ? -7.004 -0.369 7.387 1 97.25 316 VAL B CA 1
ATOM 6170 C C . VAL B 1 316 ? -6.461 -1.673 6.809 1 97.25 316 VAL B C 1
ATOM 6172 O O . VAL B 1 316 ? -6.918 -2.76 7.172 1 97.25 316 VAL B O 1
ATOM 6175 N N . GLY B 1 317 ? -5.48 -1.576 5.887 1 97.69 317 GLY B N 1
ATOM 6176 C CA . GLY B 1 317 ? -4.855 -2.76 5.316 1 97.69 317 GLY B CA 1
ATOM 6177 C C . GLY B 1 317 ? -4.113 -3.596 6.34 1 97.69 317 GLY B C 1
ATOM 6178 O O . GLY B 1 317 ? -4.094 -4.824 6.25 1 97.69 317 GLY B O 1
ATOM 6179 N N . ASP B 1 318 ? -3.461 -2.885 7.332 1 98.06 318 ASP B N 1
ATOM 6180 C CA . ASP B 1 318 ? -2.744 -3.578 8.398 1 98.06 318 ASP B CA 1
ATOM 6181 C C . ASP B 1 318 ? -3.697 -4.41 9.25 1 98.06 318 ASP B C 1
ATOM 6183 O O . ASP B 1 318 ? -3.408 -5.562 9.57 1 98.06 318 ASP B O 1
ATOM 6187 N N . ILE B 1 319 ? -4.809 -3.789 9.625 1 98.44 319 ILE B N 1
ATOM 6188 C CA . ILE B 1 319 ? -5.824 -4.477 10.414 1 98.44 319 ILE B CA 1
ATOM 6189 C C . ILE B 1 319 ? -6.406 -5.637 9.617 1 98.44 319 ILE B C 1
ATOM 6191 O O . ILE B 1 319 ? -6.594 -6.734 10.141 1 98.44 319 ILE B O 1
ATOM 6195 N N . ARG B 1 320 ? -6.656 -5.418 8.32 1 98.31 320 ARG B N 1
ATOM 6196 C CA . ARG B 1 320 ? -7.172 -6.465 7.445 1 98.31 320 ARG B CA 1
ATOM 6197 C C . ARG B 1 320 ? -6.227 -7.66 7.406 1 98.31 320 ARG B C 1
ATOM 6199 O O . ARG B 1 320 ? -6.672 -8.805 7.344 1 98.31 320 ARG B O 1
ATOM 6206 N N . ALA B 1 321 ? -4.949 -7.418 7.34 1 98.75 321 ALA B N 1
ATOM 6207 C CA . ALA B 1 321 ? -3.975 -8.5 7.359 1 98.75 321 ALA B CA 1
ATOM 6208 C C . ALA B 1 321 ? -4.152 -9.375 8.594 1 98.75 321 ALA B C 1
ATOM 6210 O O . ALA B 1 321 ? -4.176 -10.609 8.5 1 98.75 321 ALA B O 1
ATOM 6211 N N . ALA B 1 322 ? -4.297 -8.711 9.742 1 98.81 322 ALA B N 1
ATOM 6212 C CA . ALA B 1 322 ? -4.504 -9.453 10.984 1 98.81 322 ALA B CA 1
ATOM 6213 C C . ALA B 1 322 ? -5.797 -10.258 10.93 1 98.81 322 ALA B C 1
ATOM 6215 O O . ALA B 1 322 ? -5.84 -11.406 11.367 1 98.81 322 ALA B O 1
ATOM 6216 N N . LEU B 1 323 ? -6.875 -9.672 10.414 1 98.88 323 LEU B N 1
ATOM 6217 C CA . LEU B 1 323 ? -8.156 -10.359 10.305 1 98.88 323 LEU B CA 1
ATOM 6218 C C . LEU B 1 323 ? -8.039 -11.602 9.43 1 98.88 323 LEU B C 1
ATOM 6220 O O . LEU B 1 323 ? -8.641 -12.633 9.727 1 98.88 323 LEU B O 1
ATOM 6224 N N . ALA B 1 324 ? -7.277 -11.5 8.344 1 98.75 324 ALA B N 1
ATOM 6225 C CA . ALA B 1 324 ? -7.074 -12.641 7.453 1 98.75 324 ALA B CA 1
ATOM 6226 C C . ALA B 1 324 ? -6.379 -13.781 8.18 1 98.75 324 ALA B C 1
ATOM 6228 O O . ALA B 1 324 ? -6.695 -14.953 7.953 1 98.75 324 ALA B O 1
ATOM 6229 N N . PHE B 1 325 ? -5.402 -13.453 9.039 1 98.75 325 PHE B N 1
ATOM 6230 C CA . PHE B 1 325 ? -4.742 -14.469 9.844 1 98.75 325 PHE B CA 1
ATOM 6231 C C . PHE B 1 325 ? -5.727 -15.117 10.82 1 98.75 325 PHE B C 1
ATOM 6233 O O . PHE B 1 325 ? -5.688 -16.328 11.039 1 98.75 325 PHE B O 1
ATOM 6240 N N . VAL B 1 326 ? -6.582 -14.258 11.422 1 98.62 326 VAL B N 1
ATOM 6241 C CA . VAL B 1 326 ? -7.59 -14.789 12.336 1 98.62 326 VAL B CA 1
ATOM 6242 C C . VAL B 1 326 ? -8.484 -15.781 11.609 1 98.62 326 VAL B C 1
ATOM 6244 O O . VAL B 1 326 ? -8.812 -16.844 12.141 1 98.62 326 VAL B O 1
ATOM 6247 N N . VAL B 1 327 ? -8.898 -15.461 10.383 1 98.75 327 VAL B N 1
ATOM 6248 C CA . VAL B 1 327 ? -9.75 -16.328 9.578 1 98.75 327 VAL B CA 1
ATOM 6249 C C . VAL B 1 327 ? -9.039 -17.656 9.328 1 98.75 327 VAL B C 1
ATOM 6251 O O . VAL B 1 327 ? -9.633 -18.734 9.523 1 98.75 327 VAL B O 1
ATOM 6254 N N . LYS B 1 328 ? -7.797 -17.625 8.891 1 98.56 328 LYS B N 1
ATOM 6255 C CA . LYS B 1 328 ? -7.023 -18.844 8.641 1 98.56 328 LYS B CA 1
ATOM 6256 C C . LYS B 1 328 ? -6.957 -19.719 9.883 1 98.56 328 LYS B C 1
ATOM 6258 O O . LYS B 1 328 ? -7.156 -20.938 9.805 1 98.56 328 LYS B O 1
ATOM 6263 N N . HIS B 1 329 ? -6.727 -19.094 11.031 1 97.75 329 HIS B N 1
ATOM 6264 C CA . HIS B 1 329 ? -6.551 -19.859 12.258 1 97.75 329 HIS B CA 1
ATOM 6265 C C . HIS B 1 329 ? -7.891 -20.375 12.789 1 97.75 329 HIS B C 1
ATOM 6267 O O . HIS B 1 329 ? -7.945 -21.391 13.484 1 97.75 329 HIS B O 1
ATOM 6273 N N . ALA B 1 330 ? -8.93 -19.625 12.469 1 98.12 330 ALA B N 1
ATOM 6274 C CA . ALA B 1 330 ? -10.258 -20.109 12.828 1 98.12 330 ALA B CA 1
ATOM 6275 C C . ALA B 1 330 ? -10.586 -21.406 12.094 1 98.12 330 ALA B C 1
ATOM 6277 O O . ALA B 1 330 ? -11.258 -22.297 12.641 1 98.12 330 ALA B O 1
ATOM 6278 N N . ILE B 1 331 ? -10.211 -21.547 10.836 1 97.88 331 ILE B N 1
ATOM 6279 C CA . ILE B 1 331 ? -10.391 -22.781 10.07 1 97.88 331 ILE B CA 1
ATOM 6280 C C . ILE B 1 331 ? -9.602 -23.922 10.727 1 97.88 331 ILE B C 1
ATOM 6282 O O . ILE B 1 331 ? -10.086 -25.047 10.812 1 97.88 331 ILE B O 1
ATOM 6286 N N . GLY B 1 332 ? -8.414 -23.547 11.234 1 97 332 GLY B N 1
ATOM 6287 C CA . GLY B 1 332 ? -7.543 -24.516 11.867 1 97 332 GLY B CA 1
ATOM 6288 C C . GLY B 1 332 ? -6.504 -25.094 10.922 1 97 332 GLY B C 1
ATOM 6289 O O . GLY B 1 332 ? -6.836 -25.547 9.82 1 97 332 GLY B O 1
ATOM 6290 N N . LEU B 1 333 ? -5.328 -25.219 11.367 1 96.44 333 LEU B N 1
ATOM 6291 C CA . LEU B 1 333 ? -4.211 -25.625 10.531 1 96.44 333 LEU B CA 1
ATOM 6292 C C . LEU B 1 333 ? -4.312 -27.109 10.18 1 96.44 333 LEU B C 1
ATOM 6294 O O . LEU B 1 333 ? -3.992 -27.516 9.062 1 96.44 333 LEU B O 1
ATOM 6298 N N . LYS B 1 334 ? -4.777 -27.891 11.125 1 96.81 334 LYS B N 1
ATOM 6299 C CA . LYS B 1 334 ? -4.93 -29.312 10.875 1 96.81 334 LYS B CA 1
ATOM 6300 C C . LYS B 1 334 ? -6.027 -29.578 9.852 1 96.81 334 LYS B C 1
ATOM 6302 O O . LYS B 1 334 ? -5.855 -30.406 8.945 1 96.81 334 LYS B O 1
ATOM 6307 N N . GLU B 1 335 ? -7.109 -28.891 10.055 1 97.06 335 GLU B N 1
ATOM 6308 C CA . GLU B 1 335 ? -8.219 -29.047 9.117 1 97.06 335 GLU B CA 1
ATOM 6309 C C . GLU B 1 335 ? -7.84 -28.547 7.727 1 97.06 335 GLU B C 1
ATOM 6311 O O . GLU B 1 335 ? -8.227 -29.141 6.719 1 97.06 335 GLU B O 1
ATOM 6316 N N . MET B 1 336 ? -7.145 -27.469 7.652 1 97 336 MET B N 1
ATOM 6317 C CA . MET B 1 336 ? -6.668 -26.938 6.379 1 97 336 MET B CA 1
ATOM 6318 C C . MET B 1 336 ? -5.766 -27.953 5.676 1 97 336 MET B C 1
ATOM 6320 O O . MET B 1 336 ? -5.922 -28.203 4.48 1 97 336 MET B O 1
ATOM 6324 N N . ALA B 1 337 ? -4.836 -28.531 6.434 1 97.19 337 ALA B N 1
ATOM 6325 C CA . ALA B 1 337 ? -3.926 -29.516 5.863 1 97.19 337 ALA B CA 1
ATOM 6326 C C . ALA B 1 337 ? -4.688 -30.734 5.34 1 97.19 337 ALA B C 1
ATOM 6328 O O . ALA B 1 337 ? -4.41 -31.219 4.242 1 97.19 337 ALA B O 1
ATOM 6329 N N . ARG B 1 338 ? -5.617 -31.203 6.117 1 97.56 338 ARG B N 1
ATOM 6330 C CA . ARG B 1 338 ? -6.426 -32.375 5.734 1 97.56 338 ARG B CA 1
ATOM 6331 C C . ARG B 1 338 ? -7.199 -32.094 4.449 1 97.56 338 ARG B C 1
ATOM 6333 O O . ARG B 1 338 ? -7.168 -32.906 3.518 1 97.56 338 ARG B O 1
ATOM 6340 N N . ARG B 1 339 ? -7.895 -30.969 4.41 1 97.94 339 ARG B N 1
ATOM 6341 C CA . ARG B 1 339 ? -8.719 -30.625 3.258 1 97.94 339 ARG B CA 1
ATOM 6342 C C . ARG B 1 339 ? -7.863 -30.391 2.021 1 97.94 339 ARG B C 1
ATOM 6344 O O . ARG B 1 339 ? -8.219 -30.812 0.92 1 97.94 339 ARG B O 1
ATOM 6351 N N . ASN B 1 340 ? -6.746 -29.719 2.172 1 97.69 340 ASN B N 1
ATOM 6352 C CA . ASN B 1 340 ? -5.836 -29.5 1.053 1 97.69 340 ASN B CA 1
ATOM 6353 C C . ASN B 1 340 ? -5.336 -30.812 0.466 1 97.69 340 ASN B C 1
ATOM 6355 O O . ASN B 1 340 ? -5.262 -30.969 -0.755 1 97.69 340 ASN B O 1
ATOM 6359 N N . ARG B 1 341 ? -4.984 -31.719 1.319 1 96.75 341 ARG B N 1
ATOM 6360 C CA . ARG B 1 341 ? -4.535 -33.031 0.862 1 96.75 341 ARG B CA 1
ATOM 6361 C C . ARG B 1 341 ? -5.641 -33.75 0.11 1 96.75 341 ARG B C 1
ATOM 6363 O O . ARG B 1 341 ? -5.395 -34.375 -0.927 1 96.75 341 ARG B O 1
ATOM 6370 N N . GLN B 1 342 ? -6.797 -33.688 0.649 1 97.44 342 GLN B N 1
ATOM 6371 C CA . GLN B 1 342 ? -7.945 -34.344 0.013 1 97.44 342 GLN B CA 1
ATOM 6372 C C . GLN B 1 342 ? -8.188 -33.781 -1.384 1 97.44 342 GLN B C 1
ATOM 6374 O O . GLN B 1 342 ? -8.414 -34.531 -2.332 1 97.44 342 GLN B O 1
ATOM 6379 N N . LEU B 1 343 ? -8.172 -32.469 -1.506 1 97.88 343 LEU B N 1
ATOM 6380 C CA . LEU B 1 343 ? -8.406 -31.797 -2.777 1 97.88 343 LEU B CA 1
ATOM 6381 C C . LEU B 1 343 ? -7.324 -32.156 -3.789 1 97.88 343 LEU B C 1
ATOM 6383 O O . LEU B 1 343 ? -7.613 -32.344 -4.973 1 97.88 343 LEU B O 1
ATOM 6387 N N . THR B 1 344 ? -6.082 -32.219 -3.301 1 97.12 344 THR B N 1
ATOM 6388 C CA . THR B 1 344 ? -4.965 -32.594 -4.164 1 97.12 344 THR B CA 1
ATOM 6389 C C . THR B 1 344 ? -5.152 -34 -4.734 1 97.12 344 THR B C 1
ATOM 6391 O O . THR B 1 344 ? -5.035 -34.219 -5.941 1 97.12 344 THR B O 1
ATOM 6394 N N . VAL B 1 345 ? -5.492 -34.906 -3.904 1 96.19 345 VAL B N 1
ATOM 6395 C CA . VAL B 1 345 ? -5.668 -36.281 -4.305 1 96.19 345 VAL B CA 1
ATOM 6396 C C . VAL B 1 345 ? -6.84 -36.406 -5.281 1 96.19 345 VAL B C 1
ATOM 6398 O O . VAL B 1 345 ? -6.75 -37.094 -6.289 1 96.19 345 VAL B O 1
ATOM 6401 N N . ARG B 1 346 ? -7.875 -35.719 -5.02 1 96.69 346 ARG B N 1
ATOM 6402 C CA . ARG B 1 346 ? -9.062 -35.781 -5.867 1 96.69 346 ARG B CA 1
ATOM 6403 C C . ARG B 1 346 ? -8.75 -35.25 -7.27 1 96.69 346 ARG B C 1
ATOM 6405 O O . ARG B 1 346 ? -9.227 -35.812 -8.266 1 96.69 346 ARG B O 1
ATOM 6412 N N . ALA B 1 347 ? -8.008 -34.188 -7.328 1 96.88 347 ALA B N 1
ATOM 6413 C CA . ALA B 1 347 ? -7.684 -33.594 -8.625 1 96.88 347 ALA B CA 1
ATOM 6414 C C . ALA B 1 347 ? -6.832 -34.531 -9.461 1 96.88 347 ALA B C 1
ATOM 6416 O O . ALA B 1 347 ? -7.129 -34.781 -10.641 1 96.88 347 ALA B O 1
ATOM 6417 N N . PHE B 1 348 ? -5.793 -35.125 -8.852 1 96 348 PHE B N 1
ATOM 6418 C CA . PHE B 1 348 ? -4.938 -36.062 -9.578 1 96 348 PHE B CA 1
ATOM 6419 C C . PHE B 1 348 ? -5.723 -37.281 -10.016 1 96 348 PHE B C 1
ATOM 6421 O O . PHE B 1 348 ? -5.531 -37.781 -11.133 1 96 348 PHE B O 1
ATOM 6428 N N . SER B 1 349 ? -6.582 -37.719 -9.148 1 95.94 349 SER B N 1
ATOM 6429 C CA . SER B 1 349 ? -7.398 -38.875 -9.484 1 95.94 349 SER B CA 1
ATOM 6430 C C . SER B 1 349 ? -8.352 -38.594 -10.633 1 95.94 349 SER B C 1
ATOM 6432 O O . SER B 1 349 ? -8.539 -39.406 -11.523 1 95.94 349 SER B O 1
ATOM 6434 N N . ALA B 1 350 ? -8.922 -37.438 -10.648 1 96.75 350 ALA B N 1
ATOM 6435 C CA . ALA B 1 350 ? -9.914 -37.062 -11.648 1 96.75 350 ALA B CA 1
ATOM 6436 C C . ALA B 1 350 ? -9.258 -36.844 -13.008 1 96.75 350 ALA B C 1
ATOM 6438 O O . ALA B 1 350 ? -9.875 -37.094 -14.047 1 96.75 350 ALA B O 1
ATOM 6439 N N . TRP B 1 351 ? -8.016 -36.375 -13.086 1 96.62 351 TRP B N 1
ATOM 6440 C CA . TRP B 1 351 ? -7.434 -35.906 -14.336 1 96.62 351 TRP B CA 1
ATOM 6441 C C . TRP B 1 351 ? -6.414 -36.906 -14.875 1 96.62 351 TRP B C 1
ATOM 6443 O O . TRP B 1 351 ? -5.934 -36.75 -16 1 96.62 351 TRP B O 1
ATOM 6453 N N . LYS B 1 352 ? -6.094 -37.969 -14.102 1 93.5 352 LYS B N 1
ATOM 6454 C CA . LYS B 1 352 ? -5.051 -38.906 -14.469 1 93.5 352 LYS B CA 1
ATOM 6455 C C . LYS B 1 352 ? -5.383 -39.625 -15.781 1 93.5 352 LYS B C 1
ATOM 6457 O O . LYS B 1 352 ? -4.484 -40 -16.531 1 93.5 352 LYS B O 1
ATOM 6462 N N . ASP B 1 353 ? -6.652 -39.75 -16.125 1 93.88 353 ASP B N 1
ATOM 6463 C CA . ASP B 1 353 ? -7.047 -40.531 -17.297 1 93.88 353 ASP B CA 1
ATOM 6464 C C . ASP B 1 353 ? -7.555 -39.594 -18.406 1 93.88 353 ASP B C 1
ATOM 6466 O O . ASP B 1 353 ? -8.258 -40.062 -19.312 1 93.88 353 ASP B O 1
ATOM 6470 N N . VAL B 1 354 ? -7.277 -38.375 -18.281 1 96.75 354 VAL B N 1
ATOM 6471 C CA . VAL B 1 354 ? -7.621 -37.406 -19.344 1 96.75 354 VAL B CA 1
ATOM 6472 C C . VAL B 1 354 ? -6.43 -37.25 -20.281 1 96.75 354 VAL B C 1
ATOM 6474 O O . VAL B 1 354 ? -5.531 -36.438 -20.016 1 96.75 354 VAL B O 1
ATOM 6477 N N . PRO B 1 355 ? -6.422 -37.875 -21.422 1 94.88 355 PRO B N 1
ATOM 6478 C CA . PRO B 1 355 ? -5.219 -37.938 -22.25 1 94.88 355 PRO B CA 1
ATOM 6479 C C . PRO B 1 355 ? -4.816 -36.562 -22.828 1 94.88 355 PRO B C 1
ATOM 6481 O O . PRO B 1 355 ? -3.639 -36.344 -23.109 1 94.88 355 PRO B O 1
ATOM 6484 N N . GLN B 1 356 ? -5.777 -35.656 -22.969 1 96.5 356 GLN B N 1
ATOM 6485 C CA . GLN B 1 356 ? -5.492 -34.344 -23.562 1 96.5 356 GLN B CA 1
ATOM 6486 C C . GLN B 1 356 ? -4.867 -33.406 -22.547 1 96.5 356 GLN B C 1
ATOM 6488 O O . GLN B 1 356 ? -4.348 -32.344 -22.906 1 96.5 356 GLN B O 1
ATOM 6493 N N . LEU B 1 357 ? -4.98 -33.812 -21.328 1 96.94 357 LEU B N 1
ATOM 6494 C CA . LEU B 1 357 ? -4.531 -32.938 -20.234 1 96.94 357 LEU B CA 1
ATOM 6495 C C . LEU B 1 357 ? -3.135 -33.344 -19.766 1 96.94 357 LEU B C 1
ATOM 6497 O O . LEU B 1 357 ? -2.891 -34.5 -19.438 1 96.94 357 LEU B O 1
ATOM 6501 N N . GLU B 1 358 ? -2.225 -32.344 -19.797 1 95.81 358 GLU B N 1
ATOM 6502 C CA . GLU B 1 358 ? -0.895 -32.531 -19.234 1 95.81 358 GLU B CA 1
ATOM 6503 C C . GLU B 1 358 ? -0.717 -31.703 -17.969 1 95.81 358 GLU B C 1
ATOM 6505 O O . GLU B 1 358 ? -0.563 -30.484 -18.047 1 95.81 358 GLU B O 1
ATOM 6510 N N . ILE B 1 359 ? -0.744 -32.312 -16.812 1 95.56 359 ILE B N 1
ATOM 6511 C CA . ILE B 1 359 ? -0.48 -31.609 -15.555 1 95.56 359 ILE B CA 1
ATOM 6512 C C . ILE B 1 359 ? 1.023 -31.422 -15.383 1 95.56 359 ILE B C 1
ATOM 6514 O O . ILE B 1 359 ? 1.8 -32.375 -15.523 1 95.56 359 ILE B O 1
ATOM 6518 N N . LEU B 1 360 ? 1.408 -30.234 -15.125 1 94.12 360 LEU B N 1
ATOM 6519 C CA . LEU B 1 360 ? 2.824 -29.891 -15 1 94.12 360 LEU B CA 1
ATOM 6520 C C . LEU B 1 360 ? 3.33 -30.188 -13.594 1 94.12 360 LEU B C 1
ATOM 6522 O O . LEU B 1 360 ? 2.578 -30.078 -12.625 1 94.12 360 LEU B O 1
ATOM 6526 N N . GLY B 1 361 ? 4.605 -30.469 -13.523 1 90.81 361 GLY B N 1
ATOM 6527 C CA . GLY B 1 361 ? 5.254 -30.734 -12.242 1 90.81 361 GLY B CA 1
ATOM 6528 C C . GLY B 1 361 ? 5.402 -32.219 -11.945 1 90.81 361 GLY B C 1
ATOM 6529 O O . GLY B 1 361 ? 4.945 -33.062 -12.719 1 90.81 361 GLY B O 1
ATOM 6530 N N . LEU B 1 362 ? 5.957 -32.531 -10.812 1 87.56 362 LEU B N 1
ATOM 6531 C CA . LEU B 1 362 ? 6.219 -33.906 -10.375 1 87.56 362 LEU B CA 1
ATOM 6532 C C . LEU B 1 362 ? 4.984 -34.5 -9.719 1 87.56 362 LEU B C 1
ATOM 6534 O O . LEU B 1 362 ? 4.277 -33.844 -8.969 1 87.56 362 LEU B O 1
ATOM 6538 N N . PRO B 1 363 ? 4.715 -35.75 -10.062 1 78.44 363 PRO B N 1
ATOM 6539 C CA . PRO B 1 363 ? 3.551 -36.406 -9.445 1 78.44 363 PRO B CA 1
ATOM 6540 C C . PRO B 1 363 ? 3.836 -36.906 -8.039 1 78.44 363 PRO B C 1
ATOM 6542 O O . PRO B 1 363 ? 4.984 -37.25 -7.719 1 78.44 363 PRO B O 1
ATOM 6545 N N . ALA B 1 364 ? 2.793 -37.062 -7.277 1 67.62 364 ALA B N 1
ATOM 6546 C CA . ALA B 1 364 ? 2.76 -37.844 -6.043 1 67.62 364 ALA B CA 1
ATOM 6547 C C . ALA B 1 364 ? 3.717 -37.25 -5.004 1 67.62 364 ALA B C 1
ATOM 6549 O O . ALA B 1 364 ? 4.523 -37.969 -4.418 1 67.62 364 ALA B O 1
ATOM 6550 N N . LEU B 1 365 ? 3.656 -35.969 -4.82 1 75.62 365 LEU B N 1
ATOM 6551 C CA . LEU B 1 365 ? 4.484 -35.312 -3.824 1 75.62 365 LEU B CA 1
ATOM 6552 C C . LEU B 1 365 ? 3.625 -34.469 -2.885 1 75.62 365 LEU B C 1
ATOM 6554 O O . LEU B 1 365 ? 2.436 -34.25 -3.137 1 75.62 365 LEU B O 1
ATOM 6558 N N . ASP B 1 366 ? 4.195 -34.25 -1.677 1 85.5 366 ASP B N 1
ATOM 6559 C CA . ASP B 1 366 ? 3.551 -33.281 -0.79 1 85.5 366 ASP B CA 1
ATOM 6560 C C . ASP B 1 366 ? 3.391 -31.938 -1.476 1 85.5 366 ASP B C 1
ATOM 6562 O O . ASP B 1 366 ? 4.371 -31.359 -1.949 1 85.5 366 ASP B O 1
ATOM 6566 N N . ARG B 1 367 ? 2.178 -31.594 -1.646 1 94.81 367 ARG B N 1
ATOM 6567 C CA . ARG B 1 367 ? 1.924 -30.344 -2.371 1 94.81 367 ARG B CA 1
ATOM 6568 C C . ARG B 1 367 ? 0.575 -29.75 -1.979 1 94.81 367 ARG B C 1
ATOM 6570 O O . ARG B 1 367 ? -0.281 -30.453 -1.43 1 94.81 367 ARG B O 1
ATOM 6577 N N . LEU B 1 368 ? 0.443 -28.5 -2.229 1 97.25 368 LEU B N 1
ATOM 6578 C CA . LEU B 1 368 ? -0.813 -27.766 -2.109 1 97.25 368 LEU B CA 1
ATOM 6579 C C . LEU B 1 368 ? -1.697 -28 -3.33 1 97.25 368 LEU B C 1
ATOM 6581 O O . LEU B 1 368 ? -1.216 -28.453 -4.375 1 97.25 368 LEU B O 1
ATOM 6585 N N . PRO B 1 369 ? -3.008 -27.844 -3.199 1 97.69 369 PRO B N 1
ATOM 6586 C CA . PRO B 1 369 ? -3.918 -28.078 -4.324 1 97.69 369 PRO B CA 1
ATOM 6587 C C . PRO B 1 369 ? -3.834 -26.984 -5.387 1 97.69 369 PRO B C 1
ATOM 6589 O O . PRO B 1 369 ? -4.844 -26.344 -5.711 1 97.69 369 PRO B O 1
ATOM 6592 N N . ILE B 1 370 ? -2.684 -26.766 -5.918 1 97.5 370 ILE B N 1
ATOM 6593 C CA . ILE B 1 370 ? -2.354 -25.859 -7.008 1 97.5 370 ILE B CA 1
ATOM 6594 C C . ILE B 1 370 ? -1.927 -26.656 -8.234 1 97.5 370 ILE B C 1
ATOM 6596 O O . ILE B 1 370 ? -1.008 -27.484 -8.164 1 97.5 370 ILE B O 1
ATOM 6600 N N . PHE B 1 371 ? -2.586 -26.406 -9.336 1 97 371 PHE B N 1
ATOM 6601 C CA . PHE B 1 371 ? -2.348 -27.234 -10.508 1 97 371 PHE B CA 1
ATOM 6602 C C . PHE B 1 371 ? -2.148 -26.375 -11.75 1 97 371 PHE B C 1
ATOM 6604 O O . PHE B 1 371 ? -2.969 -25.5 -12.047 1 97 371 PHE B O 1
ATOM 6611 N N . SER B 1 372 ? -1.072 -26.547 -12.391 1 96.94 372 SER B N 1
ATOM 6612 C CA . SER B 1 372 ? -0.811 -25.984 -13.719 1 96.94 372 SER B CA 1
ATOM 6613 C C . SER B 1 372 ? -0.863 -27.062 -14.797 1 96.94 372 SER B C 1
ATOM 6615 O O . SER B 1 372 ? -0.401 -28.188 -14.578 1 96.94 372 SER B O 1
ATOM 6617 N N . PHE B 1 373 ? -1.51 -26.719 -15.922 1 97.12 373 PHE B N 1
ATOM 6618 C CA . PHE B 1 373 ? -1.663 -27.75 -16.938 1 97.12 373 PHE B CA 1
ATOM 6619 C C . PHE B 1 373 ? -1.694 -27.141 -18.328 1 97.12 373 PHE B C 1
ATOM 6621 O O . PHE B 1 373 ? -1.871 -25.938 -18.484 1 97.12 373 PHE B O 1
ATOM 6628 N N . ARG B 1 374 ? -1.426 -27.906 -19.266 1 96.94 374 ARG B N 1
ATOM 6629 C CA . ARG B 1 374 ? -1.584 -27.609 -20.688 1 96.94 374 ARG B CA 1
ATOM 6630 C C . ARG B 1 374 ? -2.564 -28.562 -21.344 1 96.94 374 ARG B C 1
ATOM 6632 O O . ARG B 1 374 ? -2.742 -29.703 -20.875 1 96.94 374 ARG B O 1
ATOM 6639 N N . ILE B 1 375 ? -3.232 -28.094 -22.328 1 97.5 375 ILE B N 1
ATOM 6640 C CA . ILE B 1 375 ? -4.188 -28.906 -23.062 1 97.5 375 ILE B CA 1
ATOM 6641 C C . ILE B 1 375 ? -3.67 -29.141 -24.484 1 97.5 375 ILE B C 1
ATOM 6643 O O . ILE B 1 375 ? -3.387 -28.188 -25.219 1 97.5 375 ILE B O 1
ATOM 6647 N N . ARG B 1 376 ? -3.582 -30.359 -24.875 1 96.06 376 ARG B N 1
ATOM 6648 C CA . ARG B 1 376 ? -3.158 -30.719 -26.219 1 96.06 376 ARG B CA 1
ATOM 6649 C C . ARG B 1 376 ? -4.199 -30.297 -27.25 1 96.06 376 ARG B C 1
ATOM 6651 O O . ARG B 1 376 ? -5.402 -30.406 -27 1 96.06 376 ARG B O 1
ATOM 6658 N N . ASN B 1 377 ? -3.781 -29.797 -28.375 1 93.81 377 ASN B N 1
ATOM 6659 C CA . ASN B 1 377 ? -4.707 -29.281 -29.375 1 93.81 377 ASN B CA 1
ATOM 6660 C C . ASN B 1 377 ? -5.059 -30.359 -30.406 1 93.81 377 ASN B C 1
ATOM 6662 O O . ASN B 1 377 ? -5.797 -30.094 -31.359 1 93.81 377 ASN B O 1
ATOM 6666 N N . GLY B 1 378 ? -4.531 -31.547 -30.344 1 89.69 378 GLY B N 1
ATOM 6667 C CA . GLY B 1 378 ? -4.805 -32.625 -31.266 1 89.69 378 GLY B CA 1
ATOM 6668 C C . GLY B 1 378 ? -3.969 -32.562 -32.531 1 89.69 378 GLY B C 1
ATOM 6669 O O . GLY B 1 378 ? -4.078 -33.406 -33.406 1 89.69 378 GLY B O 1
ATOM 6670 N N . LYS B 1 379 ? -3.178 -31.547 -32.688 1 91.5 379 LYS B N 1
ATOM 6671 C CA . LYS B 1 379 ? -2.352 -31.344 -33.875 1 91.5 379 LYS B CA 1
ATOM 6672 C C . LYS B 1 379 ? -0.868 -31.344 -33.531 1 91.5 379 LYS B C 1
ATOM 6674 O O . LYS B 1 379 ? -0.065 -30.672 -34.188 1 91.5 379 LYS B O 1
ATOM 6679 N N . GLY B 1 380 ? -0.533 -31.984 -32.469 1 90.31 380 GLY B N 1
ATOM 6680 C CA . GLY B 1 380 ? 0.864 -32.125 -32.062 1 90.31 380 GLY B CA 1
ATOM 6681 C C . GLY B 1 380 ? 1.335 -30.984 -31.172 1 90.31 380 GLY B C 1
ATOM 6682 O O . GLY B 1 380 ? 2.486 -30.969 -30.734 1 90.31 380 GLY B O 1
ATOM 6683 N N . GLY B 1 381 ? 0.509 -30.062 -30.844 1 93.31 381 GLY B N 1
ATOM 6684 C CA . GLY B 1 381 ? 0.853 -28.953 -29.969 1 93.31 381 GLY B CA 1
ATOM 6685 C C . GLY B 1 381 ? -0.135 -28.766 -28.844 1 93.31 381 GLY B C 1
ATOM 6686 O O . GLY B 1 381 ? -0.782 -29.719 -28.406 1 93.31 381 GLY B O 1
ATOM 6687 N N . TYR B 1 382 ? -0.048 -27.562 -28.328 1 95.06 382 TYR B N 1
ATOM 6688 C CA . TYR B 1 382 ? -0.906 -27.234 -27.188 1 95.06 382 TYR B CA 1
ATOM 6689 C C . TYR B 1 382 ? -1.773 -26.031 -27.484 1 95.06 382 TYR B C 1
ATOM 6691 O O . TYR B 1 382 ? -1.398 -25.172 -28.297 1 95.06 382 TYR B O 1
ATOM 6699 N N . MET B 1 383 ? -2.969 -26.031 -26.875 1 95.62 383 MET B N 1
ATOM 6700 C CA . MET B 1 383 ? -3.793 -24.828 -26.891 1 95.62 383 MET B CA 1
ATOM 6701 C C . MET B 1 383 ? -3.131 -23.688 -26.109 1 95.62 383 MET B C 1
ATOM 6703 O O . MET B 1 383 ? -2.498 -23.938 -25.078 1 95.62 383 MET B O 1
ATOM 6707 N N . HIS B 1 384 ? -3.248 -22.453 -26.688 1 94.56 384 HIS B N 1
ATOM 6708 C CA . HIS B 1 384 ? -2.682 -21.312 -25.984 1 94.56 384 HIS B CA 1
ATOM 6709 C C . HIS B 1 384 ? -3.318 -21.156 -24.594 1 94.56 384 HIS B C 1
ATOM 6711 O O . HIS B 1 384 ? -4.539 -21.25 -24.469 1 94.56 384 HIS B O 1
ATOM 6717 N N . GLN B 1 385 ? -2.541 -20.969 -23.578 1 94.94 385 GLN B N 1
ATOM 6718 C CA . GLN B 1 385 ? -2.998 -20.953 -22.203 1 94.94 385 GLN B CA 1
ATOM 6719 C C . GLN B 1 385 ? -4.023 -19.844 -21.969 1 94.94 385 GLN B C 1
ATOM 6721 O O . GLN B 1 385 ? -4.969 -20.031 -21.188 1 94.94 385 GLN B O 1
ATOM 6726 N N . GLN B 1 386 ? -3.842 -18.688 -22.609 1 94.88 386 GLN B N 1
ATOM 6727 C CA . GLN B 1 386 ? -4.801 -17.594 -22.438 1 94.88 386 GLN B CA 1
ATOM 6728 C C . GLN B 1 386 ? -6.164 -17.984 -23.016 1 94.88 386 GLN B C 1
ATOM 6730 O O . GLN B 1 386 ? -7.199 -17.547 -22.5 1 94.88 386 GLN B O 1
ATOM 6735 N N . LEU B 1 387 ? -6.172 -18.719 -24.062 1 95.81 387 LEU B N 1
ATOM 6736 C CA . LEU B 1 387 ? -7.426 -19.156 -24.641 1 95.81 387 LEU B CA 1
ATOM 6737 C C . LEU B 1 387 ? -8.117 -20.172 -23.734 1 95.81 387 LEU B C 1
ATOM 6739 O O . LEU B 1 387 ? -9.336 -20.109 -23.547 1 95.81 387 LEU B O 1
ATOM 6743 N N . VAL B 1 388 ? -7.34 -21.109 -23.219 1 97 388 VAL B N 1
ATOM 6744 C CA . VAL B 1 388 ? -7.887 -22.094 -22.281 1 97 388 VAL B CA 1
ATOM 6745 C C . VAL B 1 388 ? -8.531 -21.375 -21.109 1 97 388 VAL B C 1
ATOM 6747 O O . VAL B 1 388 ? -9.641 -21.719 -20.688 1 97 388 VAL B O 1
ATOM 6750 N N . THR B 1 389 ? -7.805 -20.422 -20.578 1 96.56 389 THR B N 1
ATOM 6751 C CA . THR B 1 389 ? -8.297 -19.625 -19.453 1 96.56 389 THR B CA 1
ATOM 6752 C C . THR B 1 389 ? -9.602 -18.922 -19.812 1 96.56 389 THR B C 1
ATOM 6754 O O . THR B 1 389 ? -10.547 -18.906 -19.031 1 96.56 389 THR B O 1
ATOM 6757 N N . ARG B 1 390 ? -9.625 -18.375 -20.953 1 95.75 390 ARG B N 1
ATOM 6758 C CA . ARG B 1 390 ? -10.82 -17.703 -21.453 1 95.75 390 ARG B CA 1
ATOM 6759 C C . ARG B 1 390 ? -11.984 -18.688 -21.594 1 95.75 390 ARG B C 1
ATOM 6761 O O . ARG B 1 390 ? -13.109 -18.375 -21.203 1 95.75 390 ARG B O 1
ATOM 6768 N N . MET B 1 391 ? -11.758 -19.828 -22.125 1 97.06 391 MET B N 1
ATOM 6769 C CA . MET B 1 391 ? -12.797 -20.844 -22.344 1 97.06 391 MET B CA 1
ATOM 6770 C C . MET B 1 391 ? -13.344 -21.344 -21 1 97.06 391 MET B C 1
ATOM 6772 O O . MET B 1 391 ? -14.547 -21.562 -20.875 1 97.06 391 MET B O 1
ATOM 6776 N N . LEU B 1 392 ? -12.422 -21.516 -20.031 1 97.88 392 LEU B N 1
ATOM 6777 C CA . LEU B 1 392 ? -12.875 -21.906 -18.703 1 97.88 392 LEU B CA 1
ATOM 6778 C C . LEU B 1 392 ? -13.852 -20.875 -18.141 1 97.88 392 LEU B C 1
ATOM 6780 O O . LEU B 1 392 ? -14.875 -21.25 -17.547 1 97.88 392 LEU B O 1
ATOM 6784 N N . SER B 1 393 ? -13.516 -19.641 -18.328 1 96.81 393 SER B N 1
ATOM 6785 C CA . SER B 1 393 ? -14.359 -18.547 -17.828 1 96.81 393 SER B CA 1
ATOM 6786 C C . SER B 1 393 ? -15.664 -18.469 -18.609 1 96.81 393 SER B C 1
ATOM 6788 O O . SER B 1 393 ? -16.75 -18.453 -18.016 1 96.81 393 SER B O 1
ATOM 6790 N N . ASP B 1 394 ? -15.594 -18.453 -19.922 1 96 394 ASP B N 1
ATOM 6791 C CA . ASP B 1 394 ? -16.75 -18.219 -20.797 1 96 394 ASP B CA 1
ATOM 6792 C C . ASP B 1 394 ? -17.719 -19.391 -20.734 1 96 394 ASP B C 1
ATOM 6794 O O . ASP B 1 394 ? -18.938 -19.188 -20.75 1 96 394 ASP B O 1
ATOM 6798 N N . ARG B 1 395 ? -17.219 -20.578 -20.719 1 96.62 395 ARG B N 1
ATOM 6799 C CA . ARG B 1 395 ? -18.078 -21.75 -20.875 1 96.62 395 ARG B CA 1
ATOM 6800 C C . ARG B 1 395 ? -18.547 -22.266 -19.531 1 96.62 395 ARG B C 1
ATOM 6802 O O . ARG B 1 395 ? -19.656 -22.828 -19.422 1 96.62 395 ARG B O 1
ATOM 6809 N N . PHE B 1 396 ? -17.719 -22.047 -18.5 1 97.75 396 PHE B N 1
ATOM 6810 C CA . PHE B 1 396 ? -18.047 -22.719 -17.25 1 97.75 396 PHE B CA 1
ATOM 6811 C C . PHE B 1 396 ? -18.062 -21.734 -16.094 1 97.75 396 PHE B C 1
ATOM 6813 O O . PHE B 1 396 ? -18.422 -22.109 -14.969 1 97.75 396 PHE B O 1
ATOM 6820 N N . GLY B 1 397 ? -17.672 -20.469 -16.281 1 97.62 397 GLY B N 1
ATOM 6821 C CA . GLY B 1 397 ? -17.625 -19.469 -15.227 1 97.62 397 GLY B CA 1
ATOM 6822 C C . GLY B 1 397 ? -16.438 -19.641 -14.297 1 97.62 397 GLY B C 1
ATOM 6823 O O . GLY B 1 397 ? -16.328 -18.953 -13.281 1 97.62 397 GLY B O 1
ATOM 6824 N N . ILE B 1 398 ? -15.5 -20.562 -14.617 1 98.25 398 ILE B N 1
ATOM 6825 C CA . ILE B 1 398 ? -14.352 -20.859 -13.773 1 98.25 398 ILE B CA 1
ATOM 6826 C C . ILE B 1 398 ? -13.258 -19.828 -14.016 1 98.25 398 ILE B C 1
ATOM 6828 O O . ILE B 1 398 ? -12.805 -19.641 -15.148 1 98.25 398 ILE B O 1
ATOM 6832 N N . GLN B 1 399 ? -12.906 -19.141 -12.953 1 97.44 399 GLN B N 1
ATOM 6833 C CA . GLN B 1 399 ? -11.859 -18.125 -13.016 1 97.44 399 GLN B CA 1
ATOM 6834 C C . GLN B 1 399 ? -10.492 -18.719 -12.68 1 97.44 399 GLN B C 1
ATOM 6836 O O . GLN B 1 399 ? -10.211 -19.016 -11.516 1 97.44 399 GLN B O 1
ATOM 6841 N N . ALA B 1 400 ? -9.672 -18.922 -13.672 1 97 400 ALA B N 1
ATOM 6842 C CA . ALA B 1 400 ? -8.305 -19.422 -13.602 1 97 400 ALA B CA 1
ATOM 6843 C C . ALA B 1 400 ? -7.316 -18.406 -14.164 1 97 400 ALA B C 1
ATOM 6845 O O . ALA B 1 400 ? -7.676 -17.25 -14.398 1 97 400 ALA B O 1
ATOM 6846 N N . ARG B 1 401 ? -6.082 -18.828 -14.266 1 95 401 ARG B N 1
ATOM 6847 C CA . ARG B 1 401 ? -5.074 -17.875 -14.75 1 95 401 ARG B CA 1
ATOM 6848 C C . ARG B 1 401 ? -4.152 -18.547 -15.766 1 95 401 ARG B C 1
ATOM 6850 O O . ARG B 1 401 ? -3.664 -19.656 -15.539 1 95 401 ARG B O 1
ATOM 6857 N N . GLY B 1 402 ? -4.027 -17.859 -16.859 1 93.12 402 GLY B N 1
ATOM 6858 C CA . GLY B 1 402 ? -3.076 -18.312 -17.859 1 93.12 402 GLY B CA 1
ATOM 6859 C C . GLY B 1 402 ? -1.812 -17.469 -17.891 1 93.12 402 GLY B C 1
ATOM 6860 O O . GLY B 1 402 ? -1.844 -16.266 -17.594 1 93.12 402 GLY B O 1
ATOM 6861 N N . GLY B 1 403 ? -0.717 -17.969 -18.203 1 88.69 403 GLY B N 1
ATOM 6862 C CA . GLY B 1 403 ? 0.54 -17.25 -18.312 1 88.69 403 GLY B CA 1
ATOM 6863 C C . GLY B 1 403 ? 1.694 -17.953 -17.625 1 88.69 403 GLY B C 1
ATOM 6864 O O . GLY B 1 403 ? 1.701 -19.188 -17.516 1 88.69 403 GLY B O 1
ATOM 6865 N N . CYS B 1 404 ? 2.658 -17.156 -17.281 1 78.88 404 CYS B N 1
ATOM 6866 C CA . CYS B 1 404 ? 3.852 -17.75 -16.703 1 78.88 404 CYS B CA 1
ATOM 6867 C C . CYS B 1 404 ? 3.838 -17.625 -15.18 1 78.88 404 CYS B C 1
ATOM 6869 O O . CYS B 1 404 ? 4.785 -18.047 -14.508 1 78.88 404 CYS B O 1
ATOM 6871 N N . ALA B 1 405 ? 2.854 -17.047 -14.602 1 79.94 405 ALA B N 1
ATOM 6872 C CA . ALA B 1 405 ? 2.664 -16.906 -13.164 1 79.94 405 ALA B CA 1
ATOM 6873 C C . ALA B 1 405 ? 3.896 -16.281 -12.5 1 79.94 405 ALA B C 1
ATOM 6875 O O . ALA B 1 405 ? 4.344 -16.75 -11.453 1 79.94 405 ALA B O 1
ATOM 6876 N N . CYS B 1 406 ? 4.586 -15.422 -13.109 1 76.44 406 CYS B N 1
ATOM 6877 C CA . CYS B 1 406 ? 5.703 -14.633 -12.602 1 76.44 406 CYS B CA 1
ATOM 6878 C C . CYS B 1 406 ? 6.871 -15.523 -12.203 1 76.44 406 CYS B C 1
ATOM 6880 O O . CYS B 1 406 ? 7.602 -15.211 -11.266 1 76.44 406 CYS B O 1
ATOM 6882 N N . ALA B 1 407 ? 6.977 -16.656 -12.727 1 82.62 407 ALA B N 1
ATOM 6883 C CA . ALA B 1 407 ? 8.086 -17.547 -12.438 1 82.62 407 ALA B CA 1
ATOM 6884 C C . ALA B 1 407 ? 8.75 -18.047 -13.727 1 82.62 407 ALA B C 1
ATOM 6886 O O . ALA B 1 407 ? 8.836 -19.25 -13.961 1 82.62 407 ALA B O 1
ATOM 6887 N N . GLY B 1 408 ? 9.375 -17.172 -14.422 1 80.5 408 GLY B N 1
ATOM 6888 C CA . GLY B 1 408 ? 9.906 -17.422 -15.75 1 80.5 408 GLY B CA 1
ATOM 6889 C C . GLY B 1 408 ? 10.906 -18.562 -15.789 1 80.5 408 GLY B C 1
ATOM 6890 O O . GLY B 1 408 ? 10.734 -19.516 -16.547 1 80.5 408 GLY B O 1
ATOM 6891 N N . PRO B 1 409 ? 11.898 -18.531 -14.922 1 81.38 409 PRO B N 1
ATOM 6892 C CA . PRO B 1 409 ? 12.93 -19.578 -14.953 1 81.38 409 PRO B CA 1
ATOM 6893 C C . PRO B 1 409 ? 12.367 -20.969 -14.672 1 81.38 409 PRO B C 1
ATOM 6895 O O . PRO B 1 409 ? 12.758 -21.938 -15.328 1 81.38 409 PRO B O 1
ATOM 6898 N N . TYR B 1 410 ? 11.438 -21.109 -13.758 1 87.88 410 TYR B N 1
ATOM 6899 C CA . TYR B 1 410 ? 10.836 -22.406 -13.469 1 87.88 410 TYR B CA 1
ATOM 6900 C C . TYR B 1 410 ? 10.008 -22.891 -14.648 1 87.88 410 TYR B C 1
ATOM 6902 O O . TYR B 1 410 ? 10 -24.094 -14.953 1 87.88 410 TYR B O 1
ATOM 6910 N N . VAL B 1 411 ? 9.328 -21.953 -15.281 1 86.69 411 VAL B N 1
ATOM 6911 C CA . VAL B 1 411 ? 8.523 -22.281 -16.453 1 86.69 411 VAL B CA 1
ATOM 6912 C C . VAL B 1 411 ? 9.414 -22.844 -17.547 1 86.69 411 VAL B C 1
ATOM 6914 O O . VAL B 1 411 ? 9.039 -23.797 -18.234 1 86.69 411 VAL B O 1
ATOM 6917 N N . HIS B 1 412 ? 10.602 -22.25 -17.719 1 87.31 412 HIS B N 1
ATOM 6918 C CA . HIS B 1 412 ? 11.547 -22.766 -18.703 1 87.31 412 HIS B CA 1
ATOM 6919 C C . HIS B 1 412 ? 11.867 -24.234 -18.438 1 87.31 412 HIS B C 1
ATOM 6921 O O . HIS B 1 412 ? 11.906 -25.031 -19.375 1 87.31 412 HIS B O 1
ATOM 6927 N N . ARG B 1 413 ? 12.023 -24.547 -17.219 1 87.5 413 ARG B N 1
ATOM 6928 C CA . ARG B 1 413 ? 12.352 -25.922 -16.859 1 87.5 413 ARG B CA 1
ATOM 6929 C C . ARG B 1 413 ? 11.156 -26.844 -17.062 1 87.5 413 ARG B C 1
ATOM 6931 O O . ARG B 1 413 ? 11.297 -27.922 -17.625 1 87.5 413 ARG B O 1
ATOM 6938 N N . LEU B 1 414 ? 10.008 -26.375 -16.609 1 88.44 414 LEU B N 1
ATOM 6939 C CA . LEU B 1 414 ? 8.797 -27.188 -16.672 1 88.44 414 LEU B CA 1
ATOM 6940 C C . LEU B 1 414 ? 8.422 -27.5 -18.125 1 88.44 414 LEU B C 1
ATOM 6942 O O . LEU B 1 414 ? 7.918 -28.578 -18.422 1 88.44 414 LEU B O 1
ATOM 6946 N N . LEU B 1 415 ? 8.68 -26.531 -19 1 89.19 415 LEU B N 1
ATOM 6947 C CA . LEU B 1 415 ? 8.273 -26.672 -20.391 1 89.19 415 LEU B CA 1
ATOM 6948 C C . LEU B 1 415 ? 9.445 -27.094 -21.266 1 89.19 415 LEU B C 1
ATOM 6950 O O . LEU B 1 415 ? 9.336 -27.125 -22.5 1 89.19 415 LEU B O 1
ATOM 6954 N N . SER B 1 416 ? 10.609 -27.375 -20.672 1 88.88 416 SER B N 1
ATOM 6955 C CA . SER B 1 416 ? 11.812 -27.844 -21.344 1 88.88 416 SER B CA 1
ATOM 6956 C C . SER B 1 416 ? 12.25 -26.891 -22.453 1 88.88 416 SER B C 1
ATOM 6958 O O . SER B 1 416 ? 12.508 -27.312 -23.578 1 88.88 416 SER B O 1
ATOM 6960 N N . ILE B 1 417 ? 12.234 -25.703 -22.031 1 88.88 417 ILE B N 1
ATOM 6961 C CA . ILE B 1 417 ? 12.719 -24.656 -22.938 1 88.88 417 ILE B CA 1
ATOM 6962 C C . ILE B 1 417 ? 14.227 -24.484 -22.766 1 88.88 417 ILE B C 1
ATOM 6964 O O . ILE B 1 417 ? 14.703 -24.109 -21.688 1 88.88 417 ILE B O 1
ATOM 6968 N N . ASP B 1 418 ? 14.953 -24.688 -23.797 1 89.5 418 ASP B N 1
ATOM 6969 C CA . ASP B 1 418 ? 16.406 -24.562 -23.703 1 89.5 418 ASP B CA 1
ATOM 6970 C C . ASP B 1 418 ? 16.859 -23.141 -24 1 89.5 418 ASP B C 1
ATOM 6972 O O . ASP B 1 418 ? 16.031 -22.25 -24.234 1 89.5 418 ASP B O 1
ATOM 6976 N N . ALA B 1 419 ? 18.125 -22.922 -23.969 1 89.81 419 ALA B N 1
ATOM 6977 C CA . ALA B 1 419 ? 18.672 -21.578 -24.062 1 89.81 419 ALA B CA 1
ATOM 6978 C C . ALA B 1 419 ? 18.375 -20.953 -25.438 1 89.81 419 ALA B C 1
ATOM 6980 O O . ALA B 1 419 ? 18.109 -19.75 -25.531 1 89.81 419 ALA B O 1
ATOM 6981 N N . GLN B 1 420 ? 18.5 -21.781 -26.469 1 90.94 420 GLN B N 1
ATOM 6982 C CA . GLN B 1 420 ? 18.25 -21.281 -27.812 1 90.94 420 GLN B CA 1
ATOM 6983 C C . GLN B 1 420 ? 16.781 -20.906 -28 1 90.94 420 GLN B C 1
ATOM 6985 O O . GLN B 1 420 ? 16.469 -19.828 -28.531 1 90.94 420 GLN B O 1
ATOM 6990 N N . GLN B 1 421 ? 15.977 -21.781 -27.547 1 90.88 421 GLN B N 1
ATOM 6991 C CA . GLN B 1 421 ? 14.547 -21.5 -27.625 1 90.88 421 GLN B CA 1
ATOM 6992 C C . GLN B 1 421 ? 14.188 -20.281 -26.797 1 90.88 421 GLN B C 1
ATOM 6994 O O . GLN B 1 421 ? 13.359 -19.469 -27.203 1 90.88 421 GLN B O 1
ATOM 6999 N N . SER B 1 422 ? 14.789 -20.219 -25.641 1 90.5 422 SER B N 1
ATOM 7000 C CA . SER B 1 422 ? 14.562 -19.078 -24.75 1 90.5 422 SER B CA 1
ATOM 7001 C C . SER B 1 422 ? 14.906 -17.766 -25.438 1 90.5 422 SER B C 1
ATOM 7003 O O . SER B 1 422 ? 14.141 -16.797 -25.375 1 90.5 422 SER B O 1
ATOM 7005 N N . GLU B 1 423 ? 16.016 -17.719 -26.078 1 92.12 423 GLU B N 1
ATOM 7006 C CA . GLU B 1 423 ? 16.453 -16.516 -26.75 1 92.12 423 GLU B CA 1
ATOM 7007 C C . GLU B 1 423 ? 15.531 -16.156 -27.922 1 92.12 423 GLU B C 1
ATOM 7009 O O . GLU B 1 423 ? 15.234 -14.984 -28.141 1 92.12 423 GLU B O 1
ATOM 7014 N N . GLN B 1 424 ? 15.133 -17.156 -28.609 1 91.38 424 GLN B N 1
ATOM 7015 C CA . GLN B 1 424 ? 14.195 -16.922 -29.703 1 91.38 424 GLN B CA 1
ATOM 7016 C C . GLN B 1 424 ? 12.891 -16.328 -29.188 1 91.38 424 GLN B C 1
ATOM 7018 O O . GLN B 1 424 ? 12.344 -15.391 -29.781 1 91.38 424 GLN B O 1
ATOM 7023 N N . MET B 1 425 ? 12.453 -16.875 -28.141 1 89.94 425 MET B N 1
ATOM 7024 C CA . MET B 1 425 ? 11.242 -16.375 -27.516 1 89.94 425 MET B CA 1
ATOM 7025 C C . MET B 1 425 ? 11.43 -14.93 -27.047 1 89.94 425 MET B C 1
ATOM 7027 O O . MET B 1 425 ? 10.555 -14.086 -27.234 1 89.94 425 MET B O 1
ATOM 7031 N N . ARG B 1 426 ? 12.539 -14.672 -26.359 1 91 426 ARG B N 1
ATOM 7032 C CA . ARG B 1 426 ? 12.859 -13.336 -25.859 1 91 426 ARG B CA 1
ATOM 7033 C C . ARG B 1 426 ? 12.812 -12.312 -26.984 1 91 426 ARG B C 1
ATOM 7035 O O . ARG B 1 426 ? 12.188 -11.25 -26.844 1 91 426 ARG B O 1
ATOM 7042 N N . GLN B 1 427 ? 13.398 -12.656 -28.109 1 92.06 427 GLN B N 1
ATOM 7043 C CA . GLN B 1 427 ? 13.438 -11.742 -29.25 1 92.06 427 GLN B CA 1
ATOM 7044 C C . GLN B 1 427 ? 12.039 -11.492 -29.812 1 92.06 427 GLN B C 1
ATOM 7046 O O . GLN B 1 427 ? 11.711 -10.367 -30.188 1 92.06 427 GLN B O 1
ATOM 7051 N N . ALA B 1 428 ? 11.336 -12.516 -29.844 1 89.5 428 ALA B N 1
ATOM 7052 C CA . ALA B 1 428 ? 9.969 -12.383 -30.344 1 89.5 428 ALA B CA 1
ATOM 7053 C C . ALA B 1 428 ? 9.141 -11.477 -29.438 1 89.5 428 ALA B C 1
ATOM 7055 O O . ALA B 1 428 ? 8.398 -10.617 -29.922 1 89.5 428 ALA B O 1
ATOM 7056 N N . ILE B 1 429 ? 9.281 -11.688 -28.188 1 86.88 429 ILE B N 1
ATOM 7057 C CA . ILE B 1 429 ? 8.547 -10.914 -27.203 1 86.88 429 ILE B CA 1
ATOM 7058 C C . ILE B 1 429 ? 8.984 -9.453 -27.266 1 86.88 429 ILE B C 1
ATOM 7060 O O . ILE B 1 429 ? 8.148 -8.547 -27.219 1 86.88 429 ILE B O 1
ATOM 7064 N N . LEU B 1 430 ? 10.242 -9.203 -27.359 1 88.81 430 LEU B N 1
ATOM 7065 C CA . LEU B 1 430 ? 10.773 -7.852 -27.469 1 88.81 430 LEU B CA 1
ATOM 7066 C C . LEU B 1 430 ? 10.273 -7.16 -28.734 1 88.81 430 LEU B C 1
ATOM 7068 O O . LEU B 1 430 ? 10.125 -5.938 -28.766 1 88.81 430 LEU B O 1
ATOM 7072 N N . ALA B 1 431 ? 9.969 -8 -29.719 1 88.56 431 ALA B N 1
ATOM 7073 C CA . ALA B 1 431 ? 9.469 -7.48 -30.984 1 88.56 431 ALA B CA 1
ATOM 7074 C C . ALA B 1 431 ? 7.957 -7.258 -30.938 1 88.56 431 ALA B C 1
ATOM 7076 O O . ALA B 1 431 ? 7.359 -6.801 -31.906 1 88.56 431 ALA B O 1
ATOM 7077 N N . GLY B 1 432 ? 7.344 -7.641 -29.859 1 84.94 432 GLY B N 1
ATOM 7078 C CA . GLY B 1 432 ? 5.934 -7.34 -29.672 1 84.94 432 GLY B CA 1
ATOM 7079 C C . GLY B 1 432 ? 5.035 -8.547 -29.891 1 84.94 432 GLY B C 1
ATOM 7080 O O . GLY B 1 432 ? 3.809 -8.414 -29.906 1 84.94 432 GLY B O 1
ATOM 7081 N N . ASP B 1 433 ? 5.598 -9.672 -30.094 1 88.94 433 ASP B N 1
ATOM 7082 C CA . ASP B 1 433 ? 4.816 -10.883 -30.297 1 88.94 433 ASP B CA 1
ATOM 7083 C C . ASP B 1 433 ? 4.535 -11.594 -28.969 1 88.94 433 ASP B C 1
ATOM 7085 O O . ASP B 1 433 ? 5.105 -12.648 -28.688 1 88.94 433 ASP B O 1
ATOM 7089 N N . GLU B 1 434 ? 3.52 -11.125 -28.312 1 85.69 434 GLU B N 1
ATOM 7090 C CA . GLU B 1 434 ? 3.215 -11.594 -26.969 1 85.69 434 GLU B CA 1
ATOM 7091 C C . GLU B 1 434 ? 2.617 -13 -27 1 85.69 434 GLU B C 1
ATOM 7093 O O . GLU B 1 434 ? 2.635 -13.711 -26 1 85.69 434 GLU B O 1
ATOM 7098 N N . ILE B 1 435 ? 2.148 -13.359 -28.141 1 85.5 435 ILE B N 1
ATOM 7099 C CA . ILE B 1 435 ? 1.493 -14.656 -28.281 1 85.5 435 ILE B CA 1
ATOM 7100 C C . ILE B 1 435 ? 2.52 -15.773 -28.109 1 85.5 435 ILE B C 1
ATOM 7102 O O . ILE B 1 435 ? 2.16 -16.922 -27.828 1 85.5 435 ILE B O 1
ATOM 7106 N N . LYS B 1 436 ? 3.73 -15.438 -28.234 1 85.56 436 LYS B N 1
ATOM 7107 C CA . LYS B 1 436 ? 4.793 -16.438 -28.172 1 85.56 436 LYS B CA 1
ATOM 7108 C C . LYS B 1 436 ? 5.227 -16.688 -26.734 1 85.56 436 LYS B C 1
ATOM 7110 O O . LYS B 1 436 ? 6.027 -17.594 -26.469 1 85.56 436 LYS B O 1
ATOM 7115 N N . LYS B 1 437 ? 4.715 -15.945 -25.844 1 85.5 437 LYS B N 1
ATOM 7116 C CA . LYS B 1 437 ? 5.047 -16.188 -24.438 1 85.5 437 LYS B CA 1
ATOM 7117 C C . LYS B 1 437 ? 4.578 -17.562 -23.984 1 85.5 437 LYS B C 1
ATOM 7119 O O . LYS B 1 437 ? 3.414 -17.922 -24.172 1 85.5 437 LYS B O 1
ATOM 7124 N N . PRO B 1 438 ? 5.543 -18.281 -23.484 1 86.56 438 PRO B N 1
ATOM 7125 C CA . PRO B 1 438 ? 5.137 -19.594 -22.984 1 86.56 438 PRO B CA 1
ATOM 7126 C C . PRO B 1 438 ? 4.262 -19.5 -21.734 1 86.56 438 PRO B C 1
ATOM 7128 O O . PRO B 1 438 ? 4.23 -18.453 -21.078 1 86.56 438 PRO B O 1
ATOM 7131 N N . GLY B 1 439 ? 3.553 -20.609 -21.578 1 92 439 GLY B N 1
ATOM 7132 C CA . GLY B 1 439 ? 2.781 -20.578 -20.344 1 92 439 GLY B CA 1
ATOM 7133 C C . GLY B 1 439 ? 1.904 -21.812 -20.156 1 92 439 GLY B C 1
ATOM 7134 O O . GLY B 1 439 ? 2.131 -22.844 -20.797 1 92 439 GLY B O 1
ATOM 7135 N N . PHE B 1 440 ? 1.101 -21.781 -19.188 1 96.06 440 PHE B N 1
ATOM 7136 C CA . PHE B 1 440 ? 0.154 -22.797 -18.766 1 96.06 440 PHE B CA 1
ATOM 7137 C C . PHE B 1 440 ? -1.094 -22.172 -18.156 1 96.06 440 PHE B C 1
ATOM 7139 O O . PHE B 1 440 ? -1.171 -20.953 -18.031 1 96.06 440 PHE B O 1
ATOM 7146 N N . THR B 1 441 ? -2.082 -22.938 -18.031 1 96.88 441 THR B N 1
ATOM 7147 C CA . THR B 1 441 ? -3.24 -22.531 -17.25 1 96.88 441 THR B CA 1
ATOM 7148 C C . THR B 1 441 ? -3.139 -23.062 -15.82 1 96.88 441 THR B C 1
ATOM 7150 O O . THR B 1 441 ? -2.824 -24.234 -15.609 1 96.88 441 THR B O 1
ATOM 7153 N N . ARG B 1 442 ? -3.299 -22.188 -14.859 1 97.31 442 ARG B N 1
ATOM 7154 C CA . ARG B 1 442 ? -3.215 -22.562 -13.461 1 97.31 442 ARG B CA 1
ATOM 7155 C C . ARG B 1 442 ? -4.547 -22.359 -12.75 1 97.31 442 ARG B C 1
ATOM 7157 O O . ARG B 1 442 ? -5.223 -21.344 -12.977 1 97.31 442 ARG B O 1
ATOM 7164 N N . LEU B 1 443 ? -4.984 -23.266 -11.961 1 97.75 443 LEU B N 1
ATOM 7165 C CA . LEU B 1 443 ? -6.082 -23.094 -11.016 1 97.75 443 LEU B CA 1
ATOM 7166 C C . LEU B 1 443 ? -5.766 -23.766 -9.688 1 97.75 443 LEU B C 1
ATOM 7168 O O . LEU B 1 443 ? -4.785 -24.5 -9.578 1 97.75 443 LEU B O 1
ATOM 7172 N N . ASN B 1 444 ? -6.406 -23.438 -8.695 1 97.5 444 ASN B N 1
ATOM 7173 C CA . ASN B 1 444 ? -6.234 -24.078 -7.395 1 97.5 444 ASN B CA 1
ATOM 7174 C C . ASN B 1 444 ? -7.559 -24.219 -6.656 1 97.5 444 ASN B C 1
ATOM 7176 O O . ASN B 1 444 ? -8.562 -23.625 -7.062 1 97.5 444 ASN B O 1
ATOM 7180 N N . PHE B 1 445 ? -7.602 -25.078 -5.66 1 98.19 445 PHE B N 1
ATOM 7181 C CA . PHE B 1 445 ? -8.797 -25.344 -4.875 1 98.19 445 PHE B CA 1
ATOM 7182 C C . PHE B 1 445 ? -8.68 -24.766 -3.475 1 98.19 445 PHE B C 1
ATOM 7184 O O . PHE B 1 445 ? -7.703 -25.031 -2.766 1 98.19 445 PHE B O 1
ATOM 7191 N N . SER B 1 446 ? -9.664 -23.938 -3.119 1 97.62 446 SER B N 1
ATOM 7192 C CA . SER B 1 446 ? -9.758 -23.391 -1.771 1 97.62 446 SER B CA 1
ATOM 7193 C C . SER B 1 446 ? -10.383 -24.391 -0.808 1 97.62 446 SER B C 1
ATOM 7195 O O . SER B 1 446 ? -11.281 -25.141 -1.187 1 97.62 446 SER B O 1
ATOM 7197 N N . VAL B 1 447 ? -10.031 -24.328 0.459 1 98.06 447 VAL B N 1
ATOM 7198 C CA . VAL B 1 447 ? -10.602 -25.188 1.495 1 98.06 447 VAL B CA 1
ATOM 7199 C C . VAL B 1 447 ? -12.086 -24.859 1.67 1 98.06 447 VAL B C 1
ATOM 7201 O O . VAL B 1 447 ? -12.844 -25.656 2.225 1 98.06 447 VAL B O 1
ATOM 7204 N N . LEU B 1 448 ? -12.516 -23.734 1.13 1 97.94 448 LEU B N 1
ATOM 7205 C CA . LEU B 1 448 ? -13.898 -23.297 1.313 1 97.94 448 LEU B CA 1
ATOM 7206 C C . LEU B 1 448 ? -14.805 -23.891 0.236 1 97.94 448 LEU B C 1
ATOM 7208 O O . LEU B 1 448 ? -16.031 -23.828 0.347 1 97.94 448 LEU B O 1
ATOM 7212 N N . LEU B 1 449 ? -14.242 -24.469 -0.842 1 97.62 449 LEU B N 1
ATOM 7213 C CA . LEU B 1 449 ? -15.078 -24.984 -1.924 1 97.62 449 LEU B CA 1
ATOM 7214 C C . LEU B 1 449 ? -15.898 -26.188 -1.455 1 97.62 449 LEU B C 1
ATOM 7216 O O . LEU B 1 449 ? -15.367 -27.094 -0.798 1 97.62 449 LEU B O 1
ATOM 7220 N N . SER B 1 450 ? -17.141 -26.156 -1.769 1 97.19 450 SER B N 1
ATOM 7221 C CA . SER B 1 450 ? -17.953 -27.344 -1.514 1 97.19 450 SER B CA 1
ATOM 7222 C C . SER B 1 450 ? -17.531 -28.5 -2.404 1 97.19 450 SER B C 1
ATOM 7224 O O . SER B 1 450 ? -16.891 -28.297 -3.443 1 97.19 450 SER B O 1
ATOM 7226 N N . ASP B 1 451 ? -17.922 -29.672 -1.986 1 97.81 451 ASP B N 1
ATOM 7227 C CA . ASP B 1 451 ? -17.594 -30.859 -2.777 1 97.81 451 ASP B CA 1
ATOM 7228 C C . ASP B 1 451 ? -18.234 -30.781 -4.156 1 97.81 451 ASP B C 1
ATOM 7230 O O . ASP B 1 451 ? -17.672 -31.266 -5.141 1 97.81 451 ASP B O 1
ATOM 7234 N N . GLU B 1 452 ? -19.375 -30.172 -4.219 1 97.62 452 GLU B N 1
ATOM 7235 C CA . GLU B 1 452 ? -20.078 -30 -5.484 1 97.62 452 GLU B CA 1
ATOM 7236 C C . GLU B 1 452 ? -19.312 -29.078 -6.43 1 97.62 452 GLU B C 1
ATOM 7238 O O . GLU B 1 452 ? -19.188 -29.375 -7.621 1 97.62 452 GLU B O 1
ATOM 7243 N N . LYS B 1 453 ? -18.828 -28 -5.918 1 97.5 453 LYS B N 1
ATOM 7244 C CA . LYS B 1 453 ? -18.062 -27.078 -6.746 1 97.5 453 LYS B CA 1
ATOM 7245 C C . LYS B 1 453 ? -16.734 -27.688 -7.168 1 97.5 453 LYS B C 1
ATOM 7247 O O . LYS B 1 453 ? -16.25 -27.438 -8.281 1 97.5 453 LYS B O 1
ATOM 7252 N N . VAL B 1 454 ? -16.156 -28.453 -6.273 1 98.56 454 VAL B N 1
ATOM 7253 C CA . VAL B 1 454 ? -14.922 -29.141 -6.605 1 98.56 454 VAL B CA 1
ATOM 7254 C C . VAL B 1 454 ? -15.156 -30.109 -7.77 1 98.56 454 VAL B C 1
ATOM 7256 O O . VAL B 1 454 ? -14.414 -30.094 -8.75 1 98.56 454 VAL B O 1
ATOM 7259 N N . LYS B 1 455 ? -16.219 -30.891 -7.66 1 98.62 455 LYS B N 1
ATOM 7260 C CA . LYS B 1 455 ? -16.562 -31.828 -8.727 1 98.62 455 LYS B CA 1
ATOM 7261 C C . LYS B 1 455 ? -16.828 -31.094 -10.031 1 98.62 455 LYS B C 1
ATOM 7263 O O . LYS B 1 455 ? -16.438 -31.562 -11.109 1 98.62 455 LYS B O 1
ATOM 7268 N N . PHE B 1 456 ? -17.547 -30.031 -9.938 1 98.5 456 PHE B N 1
ATOM 7269 C CA . PHE B 1 456 ? -17.875 -29.219 -11.109 1 98.5 456 PHE B CA 1
ATOM 7270 C C . PHE B 1 456 ? -16.609 -28.75 -11.812 1 98.5 456 PHE B C 1
ATOM 7272 O O . PHE B 1 456 ? -16.5 -28.844 -13.039 1 98.5 456 PHE B O 1
ATOM 7279 N N . ILE B 1 457 ? -15.555 -28.219 -11.023 1 98.75 457 ILE B N 1
ATOM 7280 C CA . ILE B 1 457 ? -14.297 -27.734 -11.594 1 98.75 457 ILE B CA 1
ATOM 7281 C C . ILE B 1 457 ? -13.555 -28.906 -12.242 1 98.75 457 ILE B C 1
ATOM 7283 O O . ILE B 1 457 ? -13.094 -28.797 -13.383 1 98.75 457 ILE B O 1
ATOM 7287 N N . LEU B 1 458 ? -13.477 -30.047 -11.539 1 98.62 458 LEU B N 1
ATOM 7288 C CA . LEU B 1 458 ? -12.758 -31.219 -12.047 1 98.62 458 LEU B CA 1
ATOM 7289 C C . LEU B 1 458 ? -13.367 -31.703 -13.359 1 98.62 458 LEU B C 1
ATOM 7291 O O . LEU B 1 458 ? -12.648 -31.922 -14.336 1 98.62 458 LEU B O 1
ATOM 7295 N N . ASP B 1 459 ? -14.68 -31.781 -13.414 1 98.62 459 ASP B N 1
ATOM 7296 C CA . ASP B 1 459 ? -15.391 -32.25 -14.602 1 98.62 459 ASP B CA 1
ATOM 7297 C C . ASP B 1 459 ? -15.258 -31.25 -15.75 1 98.62 459 ASP B C 1
ATOM 7299 O O . ASP B 1 459 ? -15.117 -31.656 -16.906 1 98.62 459 ASP B O 1
ATOM 7303 N N . SER B 1 460 ? -15.367 -30 -15.398 1 98.56 460 SER B N 1
ATOM 7304 C CA . SER B 1 460 ? -15.305 -28.953 -16.406 1 98.56 460 SER B CA 1
ATOM 7305 C C . SER B 1 460 ? -13.93 -28.922 -17.078 1 98.56 460 SER B C 1
ATOM 7307 O O . SER B 1 460 ? -13.836 -28.734 -18.297 1 98.56 460 SER B O 1
ATOM 7309 N N . VAL B 1 461 ? -12.852 -29.062 -16.297 1 98.62 461 VAL B N 1
ATOM 7310 C CA . VAL B 1 461 ? -11.5 -29.078 -16.844 1 98.62 461 VAL B CA 1
ATOM 7311 C C . VAL B 1 461 ? -11.328 -30.281 -17.766 1 98.62 461 VAL B C 1
ATOM 7313 O O . VAL B 1 461 ? -10.781 -30.172 -18.875 1 98.62 461 VAL B O 1
ATOM 7316 N N . ALA B 1 462 ? -11.812 -31.438 -17.359 1 98.25 462 ALA B N 1
ATOM 7317 C CA . ALA B 1 462 ? -11.742 -32.656 -18.188 1 98.25 462 ALA B CA 1
ATOM 7318 C C . ALA B 1 462 ? -12.531 -32.5 -19.469 1 98.25 462 ALA B C 1
ATOM 7320 O O . ALA B 1 462 ? -12.062 -32.844 -20.547 1 98.25 462 ALA B O 1
ATOM 7321 N N . LYS B 1 463 ? -13.703 -31.938 -19.297 1 97.88 463 LYS B N 1
ATOM 7322 C CA . LYS B 1 463 ? -14.555 -31.703 -20.469 1 97.88 463 LYS B CA 1
ATOM 7323 C C . LYS B 1 463 ? -13.906 -30.734 -21.438 1 97.88 463 LYS B C 1
ATOM 7325 O O . LYS B 1 463 ? -13.906 -30.969 -22.656 1 97.88 463 LYS B O 1
ATOM 7330 N N . LEU B 1 464 ? -13.398 -29.672 -20.922 1 97.62 464 LEU B N 1
ATOM 7331 C CA . LEU B 1 464 ? -12.742 -28.688 -21.781 1 97.62 464 LEU B CA 1
ATOM 7332 C C . LEU B 1 464 ? -11.547 -29.312 -22.5 1 97.62 464 LEU B C 1
ATOM 7334 O O . LEU B 1 464 ? -11.312 -29.016 -23.672 1 97.62 464 LEU B O 1
ATOM 7338 N N . ALA B 1 465 ? -10.773 -30.094 -21.75 1 97.31 465 ALA B N 1
ATOM 7339 C CA . ALA B 1 465 ? -9.617 -30.734 -22.359 1 97.31 465 ALA B CA 1
ATOM 7340 C C . ALA B 1 465 ? -10.031 -31.562 -23.578 1 97.31 465 ALA B C 1
ATOM 7342 O O . ALA B 1 465 ? -9.32 -31.609 -24.578 1 97.31 465 ALA B O 1
ATOM 7343 N N . ALA B 1 466 ? -11.109 -32.156 -23.547 1 94.94 466 ALA B N 1
ATOM 7344 C CA . ALA B 1 466 ? -11.594 -33 -24.609 1 94.94 466 ALA B CA 1
ATOM 7345 C C . ALA B 1 466 ? -12.141 -32.188 -25.781 1 94.94 466 ALA B C 1
ATOM 7347 O O . ALA B 1 466 ? -11.961 -32.531 -26.938 1 94.94 466 ALA B O 1
ATOM 7348 N N . ASP B 1 467 ? -12.695 -31.031 -25.5 1 94.44 467 ASP B N 1
ATOM 7349 C CA . ASP B 1 467 ? -13.484 -30.391 -26.547 1 94.44 467 ASP B CA 1
ATOM 7350 C C . ASP B 1 467 ? -1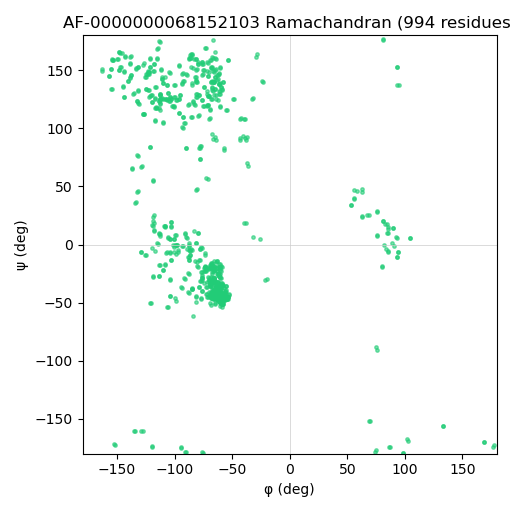2.867 -29.047 -26.953 1 94.44 467 ASP B C 1
ATOM 7352 O O . ASP B 1 467 ? -13.32 -28.422 -27.922 1 94.44 467 ASP B O 1
ATOM 7356 N N . ALA B 1 468 ? -11.859 -28.594 -26.312 1 93.12 468 ALA B N 1
ATOM 7357 C CA . ALA B 1 468 ? -11.312 -27.25 -26.5 1 93.12 468 ALA B CA 1
ATOM 7358 C C . ALA B 1 468 ? -11.023 -26.969 -27.969 1 93.12 468 ALA B C 1
ATOM 7360 O O . ALA B 1 468 ? -11.328 -25.891 -28.469 1 93.12 468 ALA B O 1
ATOM 7361 N N . PRO B 1 469 ? -10.445 -27.891 -28.688 1 90.94 469 PRO B N 1
ATOM 7362 C CA . PRO B 1 469 ? -10.133 -27.625 -30.094 1 90.94 469 PRO B CA 1
ATOM 7363 C C . PRO B 1 469 ? -11.375 -27.266 -30.922 1 90.94 469 PRO B C 1
ATOM 7365 O O . PRO B 1 469 ? -11.289 -26.484 -31.859 1 90.94 469 PRO B O 1
ATOM 7368 N N . ALA B 1 470 ? -12.461 -27.812 -30.594 1 93.31 470 ALA B N 1
ATOM 7369 C CA . ALA B 1 470 ? -13.695 -27.578 -31.328 1 93.31 470 ALA B CA 1
ATOM 7370 C C . ALA B 1 470 ? -14.188 -26.141 -31.125 1 93.31 470 ALA B C 1
ATOM 7372 O O . ALA B 1 470 ? -14.93 -25.609 -31.953 1 93.31 470 ALA B O 1
ATOM 7373 N N . PHE B 1 471 ? -13.727 -25.484 -30.078 1 93.25 471 PHE B N 1
ATOM 7374 C CA . PHE B 1 471 ? -14.227 -24.156 -29.766 1 93.25 471 PHE B CA 1
ATOM 7375 C C . PHE B 1 471 ? -13.219 -23.078 -30.156 1 93.25 471 PHE B C 1
ATOM 7377 O O . PHE B 1 471 ? -13.516 -21.891 -30.094 1 93.25 471 PHE B O 1
ATOM 7384 N N . GLU B 1 472 ? -12.086 -23.391 -30.547 1 93.38 472 GLU B N 1
ATOM 7385 C CA . GLU B 1 472 ? -11.023 -22.453 -30.906 1 93.38 472 GLU B CA 1
ATOM 7386 C C . GLU B 1 472 ? -11.492 -21.469 -31.969 1 93.38 472 GLU B C 1
ATOM 7388 O O . GLU B 1 472 ? -11.195 -20.281 -31.891 1 93.38 472 GLU B O 1
ATOM 7393 N N . PRO B 1 473 ? -12.281 -21.875 -32.969 1 91.75 473 PRO B N 1
ATOM 7394 C CA . PRO B 1 473 ? -12.711 -20.969 -34.031 1 91.75 473 PRO B CA 1
ATOM 7395 C C . PRO B 1 473 ? -13.664 -19.891 -33.531 1 91.75 473 PRO B C 1
ATOM 7397 O O . PRO B 1 473 ? -13.906 -18.891 -34.219 1 91.75 473 PRO B O 1
ATOM 7400 N N . ASP B 1 474 ? -14.195 -20.125 -32.375 1 93.69 474 ASP B N 1
ATOM 7401 C CA . ASP B 1 474 ? -15.125 -19.141 -31.812 1 93.69 474 ASP B CA 1
ATOM 7402 C C . ASP B 1 474 ? -14.383 -17.891 -31.312 1 93.69 474 ASP B C 1
ATOM 7404 O O . ASP B 1 474 ? -15.008 -16.891 -30.984 1 93.69 474 ASP B O 1
ATOM 7408 N N . TYR B 1 475 ? -13.062 -17.984 -31.297 1 94.56 475 TYR B N 1
ATOM 7409 C CA . TYR B 1 475 ? -12.297 -16.891 -30.703 1 94.56 475 TYR B CA 1
ATOM 7410 C C . TYR B 1 475 ? -11.312 -16.297 -31.703 1 94.56 475 TYR B C 1
ATOM 7412 O O . TYR B 1 475 ? -10.852 -17 -32.625 1 94.56 475 TYR B O 1
ATOM 7420 N N . ASP B 1 476 ? -11.109 -15 -31.547 1 93.56 476 ASP B N 1
ATOM 7421 C CA . ASP B 1 476 ? -9.992 -14.289 -32.156 1 93.56 476 ASP B CA 1
ATOM 7422 C C . ASP B 1 476 ? -9.031 -13.75 -31.109 1 93.56 476 ASP B C 1
ATOM 7424 O O . ASP B 1 476 ? -9.266 -13.922 -29.906 1 93.56 476 ASP B O 1
ATOM 7428 N N . PHE B 1 477 ? -7.895 -13.289 -31.516 1 89.75 477 PHE B N 1
ATOM 7429 C CA . PHE B 1 477 ? -6.961 -12.812 -30.5 1 89.75 477 PHE B CA 1
ATOM 7430 C C . PHE B 1 477 ? -6.188 -11.602 -31.016 1 89.75 477 PHE B C 1
ATOM 7432 O O . PHE B 1 477 ? -6.066 -11.398 -32.219 1 89.75 477 PHE B O 1
ATOM 7439 N N . ASP B 1 478 ? -5.832 -10.727 -30.109 1 87.75 478 ASP B N 1
ATOM 7440 C CA . ASP B 1 478 ? -4.883 -9.641 -30.312 1 87.75 478 ASP B CA 1
ATOM 7441 C C . ASP B 1 478 ? -3.447 -10.117 -30.109 1 87.75 478 ASP B C 1
ATOM 7443 O O . ASP B 1 478 ? -3.025 -10.344 -28.969 1 87.75 478 ASP B O 1
ATOM 7447 N N . PRO B 1 479 ? -2.697 -10.203 -31.141 1 84.44 479 PRO B N 1
ATOM 7448 C CA . PRO B 1 479 ? -1.355 -10.773 -31.016 1 84.44 479 PRO B CA 1
ATOM 7449 C C . PRO B 1 479 ? -0.428 -9.922 -30.156 1 84.44 479 PRO B C 1
ATOM 7451 O O . PRO B 1 479 ? 0.502 -10.438 -29.547 1 84.44 479 PRO B O 1
ATOM 7454 N N . ALA B 1 480 ? -0.664 -8.617 -30.141 1 79.56 480 ALA B N 1
ATOM 7455 C CA . ALA B 1 480 ? 0.203 -7.695 -29.406 1 79.56 480 ALA B CA 1
ATOM 7456 C C . ALA B 1 480 ? -0.017 -7.816 -27.906 1 79.56 480 ALA B C 1
ATOM 7458 O O . ALA B 1 480 ? 0.872 -7.496 -27.109 1 79.56 480 ALA B O 1
ATOM 7459 N N . ARG B 1 481 ? -1.099 -8.344 -27.531 1 80.69 481 ARG B N 1
ATOM 7460 C CA . ARG B 1 481 ? -1.42 -8.406 -26.109 1 80.69 481 ARG B CA 1
ATOM 7461 C C . ARG B 1 481 ? -1.72 -9.836 -25.672 1 80.69 481 ARG B C 1
ATOM 7463 O O . ARG B 1 481 ? -1.85 -10.117 -24.484 1 80.69 481 ARG B O 1
ATOM 7470 N N . ALA B 1 482 ? -1.829 -10.727 -26.562 1 83.75 482 ALA B N 1
ATOM 7471 C CA . ALA B 1 482 ? -2.191 -12.125 -26.328 1 83.75 482 ALA B CA 1
ATOM 7472 C C . ALA B 1 482 ? -3.523 -12.227 -25.594 1 83.75 482 ALA B C 1
ATOM 7474 O O . ALA B 1 482 ? -3.648 -12.984 -24.625 1 83.75 482 ALA B O 1
ATOM 7475 N N . ILE B 1 483 ? -4.43 -11.406 -25.953 1 87.12 483 ILE B N 1
ATOM 7476 C CA . ILE B 1 483 ? -5.77 -11.422 -25.375 1 87.12 483 ILE B CA 1
ATOM 7477 C C . ILE B 1 483 ? -6.754 -12.031 -26.375 1 87.12 483 ILE B C 1
ATOM 7479 O O . ILE B 1 483 ? -6.863 -11.57 -27.516 1 87.12 483 ILE B O 1
ATOM 7483 N N . PHE B 1 484 ? -7.453 -13.07 -25.984 1 90.94 484 PHE B N 1
ATOM 7484 C CA . PHE B 1 484 ? -8.453 -13.734 -26.812 1 90.94 484 PHE B CA 1
ATOM 7485 C C . PHE B 1 484 ? -9.844 -13.172 -26.547 1 90.94 484 PHE B C 1
ATOM 7487 O O . PHE B 1 484 ? -10.18 -12.859 -25.391 1 90.94 484 PHE B O 1
ATOM 7494 N N . PHE B 1 485 ? -10.609 -12.977 -27.547 1 90.62 485 PHE B N 1
ATOM 7495 C CA . PHE B 1 485 ? -11.977 -12.469 -27.438 1 90.62 485 PHE B CA 1
ATOM 7496 C C . PHE B 1 485 ? -12.914 -13.219 -28.375 1 90.62 485 PHE B C 1
ATOM 7498 O O . PHE B 1 485 ? -12.492 -13.711 -29.422 1 90.62 485 PHE B O 1
ATOM 7505 N N . PRO B 1 486 ? -14.188 -13.414 -27.969 1 90.75 486 PRO B N 1
ATOM 7506 C CA . PRO B 1 486 ? -15.141 -14.125 -28.812 1 90.75 486 PRO B CA 1
ATOM 7507 C C . PRO B 1 486 ? -15.383 -13.422 -30.141 1 90.75 486 PRO B C 1
ATOM 7509 O O . PRO B 1 486 ? -15.445 -12.195 -30.203 1 90.75 486 PRO B O 1
ATOM 7512 N N . ARG B 1 487 ? -15.445 -14.172 -31.125 1 87.69 487 ARG B N 1
ATOM 7513 C CA . ARG B 1 487 ? -15.812 -13.633 -32.438 1 87.69 487 ARG B CA 1
ATOM 7514 C C . ARG B 1 487 ? -17.281 -13.211 -32.469 1 87.69 487 ARG B C 1
ATOM 7516 O O . ARG B 1 487 ? -18.125 -13.875 -31.875 1 87.69 487 ARG B O 1
ATOM 7523 N N . VAL B 1 488 ? -17.594 -11.859 -32.5 1 62 488 VAL B N 1
ATOM 7524 C CA . VAL B 1 488 ? -18.969 -11.398 -32.625 1 62 488 VAL B CA 1
ATOM 7525 C C . VAL B 1 488 ? -19.719 -12.242 -33.656 1 62 488 VAL B C 1
ATOM 7527 O O . VAL B 1 488 ? -19.203 -12.508 -34.75 1 62 488 VAL B O 1
ATOM 7530 N N . ALA B 1 489 ? -20.656 -13.086 -33.188 1 43.22 489 ALA B N 1
ATOM 7531 C CA . ALA B 1 489 ? -21.547 -13.688 -34.156 1 43.22 489 ALA B CA 1
ATOM 7532 C C . ALA B 1 489 ? -21.938 -12.672 -35.25 1 43.22 489 ALA B C 1
ATOM 7534 O O . ALA B 1 489 ? -22.453 -11.594 -34.938 1 43.22 489 ALA B O 1
ATOM 7535 N N . ALA B 1 490 ? -21.344 -12.578 -36.219 1 36.31 490 ALA B N 1
ATOM 7536 C CA . ALA B 1 490 ? -22.125 -12.008 -37.312 1 36.31 490 ALA B CA 1
ATOM 7537 C C . ALA B 1 490 ? -23.594 -12.398 -37.188 1 36.31 490 ALA B C 1
ATOM 7539 O O . ALA B 1 490 ? -23.922 -13.469 -36.656 1 36.31 490 ALA B O 1
ATOM 7540 N N . GLU B 1 491 ? -24.609 -11.453 -37.188 1 34.81 491 GLU B N 1
ATOM 7541 C CA . GLU B 1 491 ? -26.031 -11.773 -37.312 1 34.81 491 GLU B CA 1
ATOM 7542 C C . GLU B 1 491 ? -26.234 -13.164 -37.906 1 34.81 491 GLU B C 1
ATOM 7544 O O . GLU B 1 491 ? -27.375 -13.617 -38.062 1 34.81 491 GLU B O 1
ATOM 7549 N N . ASN B 1 492 ? -25.375 -13.648 -38.719 1 30.64 492 ASN B N 1
ATOM 7550 C CA . ASN B 1 492 ? -25.891 -14.906 -39.25 1 30.64 492 ASN B CA 1
ATOM 7551 C C . ASN B 1 492 ? -25.859 -16.016 -38.188 1 30.64 492 ASN B C 1
ATOM 7553 O O . ASN B 1 492 ? -24.984 -16.016 -37.344 1 30.64 492 ASN B O 1
ATOM 7557 N N . GLY B 1 493 ? -26.906 -16.844 -37.844 1 31.25 493 GLY B N 1
ATOM 7558 C CA . GLY B 1 493 ? -27.453 -17.984 -37.125 1 31.25 493 GLY B CA 1
ATOM 7559 C C . GLY B 1 493 ? -26.422 -19.031 -36.812 1 31.25 493 GLY B C 1
ATOM 7560 O O . GLY B 1 493 ? -26.766 -20.188 -36.562 1 31.25 493 GLY B O 1
ATOM 7561 N N . GLY B 1 494 ? -25.188 -18.969 -37.031 1 28.53 494 GLY B N 1
ATOM 7562 C CA . GLY B 1 494 ? -24.656 -20.312 -36.875 1 28.53 494 GLY B CA 1
ATOM 7563 C C . GLY B 1 494 ? -24.719 -20.844 -35.469 1 28.53 494 GLY B C 1
ATOM 7564 O O . GLY B 1 494 ? -24.984 -20.078 -34.531 1 28.53 494 GLY B O 1
ATOM 7565 N N . ALA B 1 495 ? -24.297 -22.25 -35.156 1 33.53 495 ALA B N 1
ATOM 7566 C CA . ALA B 1 495 ? -24.719 -23.484 -34.5 1 33.53 495 ALA B CA 1
ATOM 7567 C C . ALA B 1 495 ? -24.422 -23.453 -33 1 33.53 495 ALA B C 1
ATOM 7569 O O . ALA B 1 495 ? -25.219 -23.953 -32.188 1 33.53 495 ALA B O 1
ATOM 7570 N N . HIS B 1 496 ? -23.234 -23.344 -32.5 1 29.86 496 HIS B N 1
ATOM 7571 C CA . HIS B 1 496 ? -23.016 -24.109 -31.266 1 29.86 496 HIS B CA 1
ATOM 7572 C C . HIS B 1 496 ? -23.516 -23.344 -30.047 1 29.86 496 HIS B C 1
ATOM 7574 O O . HIS B 1 496 ? -23.141 -23.672 -28.922 1 29.86 496 HIS B O 1
ATOM 7580 N N . ALA B 1 497 ? -24.25 -22.281 -30.141 1 31.81 497 ALA B N 1
ATOM 7581 C CA . ALA B 1 497 ? -24.781 -21.656 -28.938 1 31.81 497 ALA B CA 1
ATOM 7582 C C . ALA B 1 497 ? -25.703 -22.609 -28.188 1 31.81 497 ALA B C 1
ATOM 7584 O O . ALA B 1 497 ? -26.234 -22.266 -27.125 1 31.81 497 ALA B O 1
ATOM 7585 N N . GLN B 1 498 ? -26.406 -23.625 -28.812 1 28.73 498 GLN B N 1
ATOM 7586 C CA . GLN B 1 498 ? -27.391 -24.406 -28.078 1 28.73 498 GLN B CA 1
ATOM 7587 C C . GLN B 1 498 ? -26.703 -25.422 -27.172 1 28.73 498 GLN B C 1
ATOM 7589 O O . GLN B 1 498 ? -27.375 -26.203 -26.484 1 28.73 498 GLN B O 1
ATOM 7594 N N . ALA B 1 499 ? -25.484 -26.031 -27.422 1 23.36 499 ALA B N 1
ATOM 7595 C CA . ALA B 1 499 ? -25.141 -27.141 -26.547 1 23.36 499 ALA B CA 1
ATOM 7596 C C . ALA B 1 499 ? -24.609 -26.641 -25.203 1 23.36 499 ALA B C 1
ATOM 7598 O O . ALA B 1 49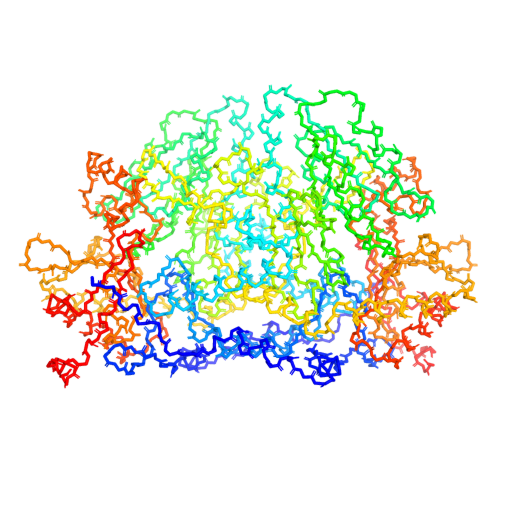9 ? -23.797 -25.703 -25.172 1 23.36 499 ALA B O 1
#

Organism: Rhizobium meliloti (strain 1021) (NCBI:txid266834)

Radius of gyration: 28.71 Å; Cα contacts (8 Å, |Δi|>4): 2101; chains: 2; bounding box: 62×79×89 Å

Secondary structure (DSSP, 8-state):
--------SS---HHHHHHHHT-STTHHHHHHHHBTTTT-EEEETTEEEE-EE--TTT----BHHHHHHIIIIIGGG---TT--SSHHHHHHHHHHHHHHHHHHHHTT--TTEEEEEEESHHHHHHHHHHHHTTHHHHHHTT--EEEEE-TT--GGGTHHHHHTT-EEEEPPBPTTSSB-HHHHHHHHHSS--SEEEEEEESB-TTT-BBP-HHHHHHHHHHTT-EEEEE-TTTTTTS---SSTTSSS--SEEEE-GGGSTT-TTPPEEEEEETT--S-SS-SS--TTSEEEE-SS-EEE-S-HHHHTS-SS--HHHHHHHHHHHHHHHHH-HHHHHHHHHHHHHHHHHHHTT-TTEEE-S-SSSSB-SEEEEEEB-SSSSB--HHHHHHHHHHHH-EE-EEE-TT-HHHHHHHTT--HHHHHHHHHHHHTT-GGG---EEEEE--TT--HHHHHHHHHHHHHHHHHHHHHGGGEEEETTTTEEEE----SS--SGGG-/--------SS---HHHHHHHHT-STTHHHHHHHHBTTTT-EEEETTEEEE-EE--TTT----BHHHHHHIIIIIGGG---TT--SSHHHHHHHHHHHHHHHHHHHHTT--TTEEEEEEESHHHHHHHHHHHHTTHHHHHHTT--EEEEE-TT--GGGTHHHHHHT-EEEEPPBPTTSSB-HHHHHHHHHSS--SEEEEEEESB-TTT-BBP-HHHHHHHHHHTT-EEEEE-TTTTTTS---SSTTSSS--SEEEE-GGGSTT-TTPPEEEEEETT--S-SS-SS--TTSEEEE-SS-EEE-S-HHHHTS-SS--HHHHHHHHHHHHHHHHH-HHHHHHHHHHHHHHHHHHHTT-TTEEE-S-SSSSB-SEEEEEEB-SSSSB--HHHHHHHHHHHH-EE-EEE-TT-HHHHHHHTT--HHHHHHHHHHHHTT-GGG---EEEEE--TT--HHHHHHHHHHHHHHHHHHHHHGGGEEEETTTTEEEE----SS--SGGG-

pLDDT: mean 92.02, std 13.58, range [20.16, 98.88]

Foldseek 3Di:
DPPPPCPPPPDQALLSVLLVVCQDPPSLQVQLVQFVQNQPWDQFPLGIFGAAEFALLVFATAGNSLVCSCVPPQVVLDDFCPDCPDPSNVSLVVLLVVLQVLVCVQQAHDPQKDKAFQAPFLLSQLLQVCQQLCLLVCVVVVFAEEEEEELQDFQSNPPSCVVSVHHYHYFYADLQGAGDVVSVLCSLPPDDGPAYEYEYEQAHSAAQTGHPQQVSQVSQVVSVHAYEYECARPVQQARHYQHPPVPGGHAKYKYGQRSFHNQNLATIIMMGGLVNTPDLAAPDDAPQQFDDDDPVDTHGDPRPRSRHQHDGDPSSNSSSSSSSSSSSPSCPNVNSLVLQVVLLVVLCVLCVPLVQKAWWDHPDHDGGQKTWIWGHLVPPRTDQAQLLQVCCCNVHSYHWDKAANSNVSSLCVRVVPDPVNVVVLVVCVVVQQCSSGDITIMGGDDSSDDPVSSVSSSVSSSVCSVCVNVCVVQWDADRNVRHIGGDPPDPPDDDDSPD/DPPPPCPPPPDQALLSVLLVVCQDPPSLQVQLVQFVQNQPWDQFPLGIFGAAEFALLVFATAGNSLVCSCVPPQVVLDDFCPDCPDPSNVSLVVLLVVLQVLVCVQQAHDPQKDKAFQAPFLLSQLLQCCQQLCLLVCVVVVFAEEEEEELQDFQSNPPSCVVSVHHYHYFYADLQGAGDVVVVLCSLPPDDGPAYEYEYEQAHSAAQTGHPQQVSQVSQVVSVHAYEYECARPVQQARHYQHPPVPGGHAKYKYGQRSFHNQNLATIIMMGGLVNTPDLAAPDDAPQQFPDDDPVDTHGDPRPRSRHQHDGDPSSNSSSSSSSSSSSPSCPNVNSLVLQVVLLVVLCVLCVPLVQKAWWDHPDHDGGQKTWIWGHLVPPRTDQAQLLQVCCCNVHSYHWDKAANSNVSSLCVRVVPDPVNVVVLVVCVVVQQCSSGDITIMGGDDSSDDPVSSVSSSVSSSVCSVCVNVCVVQWDADRNVRHIGGDPPPPPDDDDSPD